Protein AF-A0A2P5XXU8-F1 (afdb_monomer_lite)

InterPro domains:
  IPR000719 Protein kinase domain [PS50011] (715-999)
  IPR001245 Serine-threonine/tyrosine-protein kinase, catalytic domain [PF07714] (721-993)
  IPR001611 Leucine-rich repeat [PS51450] (560-581)
  IPR002347 Short-chain dehydrogenase/reductase SDR [PF00106] (4-189)
  IPR003591 Leucine-rich repeat, typical subtype [SM00369] (418-442)
  IPR003591 Leucine-rich repeat, typical subtype [SM00369] (466-490)
  IPR003591 Leucine-rich repeat, typical subtype [SM00369] (513-536)
  IPR003591 Leucine-rich repeat, typical subtype [SM00369] (558-581)
  IPR003591 Leucine-rich repeat, typical subtype [SM00369] (582-606)
  IPR011009 Protein kinase-like domain superfamily [SSF56112] (698-996)
  IPR020904 Short-chain dehydrogenase/reductase, conserved site [PS00061] (133-161)
  IPR032675 Leucine-rich repeat domain superfamily [G3DSA:3.80.10.10] (305-476)
  IPR032675 Leucine-rich repeat domain superfamily [G3DSA:3.80.10.10] (477-534)
  IPR032675 Leucine-rich repeat domain superfamily [G3DSA:3.80.10.10] (535-682)
  IPR036291 NAD(P)-binding domain superfamily [SSF51735] (4-229)
  IPR045022 3-ketodihydrosphingosine reductase KDSR-like [cd08939] (11-231)
  IPR055414 Disease resistance R13L4/SHOC-2-like, LRR domain [PF23598] (388-596)

pLDDT: mean 75.26, std 21.28, range [20.02, 97.62]

Sequence (1016 aa):
MSSGGSSGIGLALAQQAASQGARVSLLARSLNKLQEAKESIRRSSGLDVAIFSADVRDHDAVQKAVNDAGPIDVLVVNQGVFVPQELEKQGLDEIKFMIDVNLMGSFNVIKAALPLMKERKDRLPASISLISSQAGQVGIYGYTAYSASKFGLRGLAEALQQEVIADNIHVSVVYPPDTDTPGFEKENEVRPELTKLLAGSSGSMKADEVAKKALDGIKSGSFTVPCNFEGHMLAIATAGLSPQRSFLMAFIEVAFVGVLRLFSAPVKFIFWRLKFEIKPSGKALLMNLPFARSCFFQTTKGLQAYQAQLFLQIRKHLEYPSQLQILDNYNGSLCDLAATAHIMISCQDNFVTELKIRGDKLANVSGFNGYAIHNKTLSETFSINSLVTTLARLTSLRVLSLVSLGIWGPLPDKIHRLYSLELLDLSSNFMFGCIPPQISRIVKLQTLTLDGNYFNDTILDTLDSLSNLSVLSLRGNHLKGQFPSSICRISSLTDIALCHNKLSGELPDFSSLTRLRVLDVRENQFDSQLPIMPRGLVTALLGKNLFSGEIPAQVGILTHLQHLDLSFNHLSGTPPFALFDLPNISYLNLASNMLSGSLPEQITCGSKLGFVDISSNKLVGKLPFCLDNTSDKRAVKCGGNCLSIEDASKGKLSKLIYSKRQFRRIQQPGFHLTFLQMLVSNKGFISEVMKLGTQGSPVSRLFSSEELEEAPNNFDSSMFMGESPAGKLYKGRLENGTYVAVRSLNLLKRYSIQNLKVRLDFFSKLHHPHLVSLLGHCIDGGVQDDPFANKVFLVYEYVPNGNYRMHLSESCPEKILKWSDRLAILIDVAKAVHFLHTGVIPGVYNNRLKTNNILLDEHRIAKLCDYGMSIILEDNEKLEAKGGGLKSSQRQTLEDDVYNFGFILLESLVGPIVSGKGETFLLNEMNWRKLLLLNILYYISHASFGSQDGRKRIVDPAVLMTSSQESLSIIVSITRKCTCPEPSSRPSFEDVLWNLQYAAQVQATADADQKSDSTS

Structure (mmCIF, N/CA/C/O backbone):
data_AF-A0A2P5XXU8-F1
#
_entry.id   AF-A0A2P5XXU8-F1
#
loop_
_atom_site.group_PDB
_atom_site.id
_atom_site.type_symbol
_atom_site.label_atom_id
_atom_site.label_alt_id
_atom_site.label_comp_id
_atom_site.label_asym_id
_atom_site.label_entity_id
_atom_site.label_seq_id
_atom_site.pdbx_PDB_ins_code
_atom_site.Cartn_x
_atom_site.Cartn_y
_atom_site.Cartn_z
_atom_site.occupancy
_atom_site.B_iso_or_equiv
_atom_site.auth_seq_id
_atom_site.auth_comp_id
_atom_site.auth_asym_id
_atom_site.auth_atom_id
_atom_site.pdbx_PDB_model_num
ATOM 1 N N . MET A 1 1 ? -18.166 -2.129 55.514 1.00 42.53 1 MET A N 1
ATOM 2 C CA . MET A 1 1 ? -18.215 -0.666 55.726 1.00 42.53 1 MET A CA 1
ATOM 3 C C . MET A 1 1 ? -18.141 -0.037 54.355 1.00 42.53 1 MET A C 1
ATOM 5 O O . MET A 1 1 ? -17.176 -0.320 53.661 1.00 42.53 1 MET A O 1
ATOM 9 N N . SER A 1 2 ? -19.143 0.749 53.973 1.00 48.91 2 SER A N 1
ATOM 10 C CA . SER A 1 2 ? -18.922 1.771 52.954 1.00 48.91 2 SER A CA 1
ATOM 11 C C . SER A 1 2 ? -18.397 3.027 53.666 1.00 48.91 2 SER A C 1
ATOM 13 O O . SER A 1 2 ? -18.920 3.356 54.738 1.00 48.91 2 SER A O 1
ATOM 15 N N . SER A 1 3 ? -17.339 3.662 53.158 1.00 51.28 3 SER A N 1
ATOM 16 C CA . SER A 1 3 ? -16.940 5.021 53.553 1.00 51.28 3 SER A CA 1
ATOM 17 C C . SER A 1 3 ? -17.299 6.001 52.431 1.00 51.28 3 SER A C 1
ATOM 19 O O . SER A 1 3 ? -17.160 5.671 51.254 1.00 51.28 3 SER A O 1
ATOM 21 N N . GLY A 1 4 ? -17.793 7.187 52.803 1.00 55.50 4 GLY A N 1
ATOM 22 C CA . GLY A 1 4 ? -18.310 8.205 51.876 1.00 55.50 4 GLY A CA 1
ATOM 23 C C . GLY A 1 4 ? -19.835 8.183 51.718 1.00 55.50 4 GLY A C 1
ATOM 24 O O . GLY A 1 4 ? -20.551 7.534 52.489 1.00 55.50 4 GLY A O 1
ATOM 25 N N . GLY A 1 5 ? -20.338 8.880 50.700 1.00 52.78 5 GLY A N 1
ATOM 26 C CA . GLY A 1 5 ? -21.762 9.138 50.467 1.00 52.78 5 GLY A CA 1
ATOM 27 C C . GLY A 1 5 ? -22.637 7.940 50.086 1.00 52.78 5 GLY A C 1
ATOM 28 O O . GLY A 1 5 ? -23.775 8.141 49.705 1.00 52.78 5 GLY A O 1
ATOM 29 N N . SER A 1 6 ? -22.152 6.697 50.181 1.00 58.69 6 SER A N 1
ATOM 30 C CA . SER A 1 6 ? -22.960 5.466 50.017 1.00 58.69 6 SER A CA 1
ATOM 31 C C . SER A 1 6 ? -23.169 4.708 51.338 1.00 58.69 6 SER A C 1
ATOM 33 O O . SER A 1 6 ? -23.725 3.602 51.370 1.00 58.69 6 SER A O 1
ATOM 35 N N . SER A 1 7 ? -22.717 5.293 52.452 1.00 65.56 7 SER A N 1
ATOM 36 C CA . SER A 1 7 ? -22.883 4.727 53.789 1.00 65.56 7 SER A CA 1
ATOM 37 C C . SER A 1 7 ? -24.370 4.583 54.147 1.00 65.56 7 SER A C 1
ATOM 39 O O . SER A 1 7 ? -25.110 5.549 54.153 1.00 65.56 7 SER A O 1
ATOM 41 N N . GLY A 1 8 ? -24.840 3.364 54.423 1.00 75.81 8 GLY A N 1
ATOM 42 C CA . GLY A 1 8 ? -26.242 3.116 54.806 1.00 75.81 8 GLY A CA 1
ATOM 43 C C . GLY A 1 8 ? -27.133 2.504 53.720 1.00 75.81 8 GLY A C 1
ATOM 44 O O . GLY A 1 8 ? -28.117 1.863 54.075 1.00 75.81 8 GLY A O 1
ATOM 45 N N . ILE A 1 9 ? -26.748 2.541 52.434 1.00 83.12 9 ILE A N 1
ATOM 46 C CA . ILE A 1 9 ? -27.507 1.870 51.351 1.00 83.12 9 ILE A CA 1
ATOM 47 C C . ILE A 1 9 ? -27.669 0.368 51.635 1.00 83.12 9 ILE A C 1
ATOM 49 O O . ILE A 1 9 ? -28.732 -0.203 51.419 1.00 83.12 9 ILE A O 1
ATOM 53 N N . GLY A 1 10 ? -26.625 -0.280 52.164 1.00 86.50 10 GLY A N 1
ATOM 54 C CA . GLY A 1 10 ? -26.660 -1.713 52.480 1.00 86.50 10 GLY A CA 1
ATOM 55 C C . GLY A 1 10 ? -27.617 -2.051 53.621 1.00 86.50 10 GLY A C 1
ATOM 56 O O . GLY A 1 10 ? -28.281 -3.080 53.568 1.00 86.50 10 GLY A O 1
ATOM 57 N N . LEU A 1 11 ? -27.722 -1.169 54.621 1.00 87.12 11 LEU A N 1
ATOM 58 C CA . LEU A 1 11 ? -28.668 -1.330 55.723 1.00 87.12 11 LEU A CA 1
ATOM 59 C C . LEU A 1 11 ? -30.107 -1.127 55.234 1.00 87.12 11 LEU A C 1
ATOM 61 O O . LEU A 1 11 ? -30.960 -1.957 55.528 1.00 87.12 11 LEU A O 1
ATOM 65 N N . ALA A 1 12 ? -30.353 -0.085 54.436 1.00 89.25 12 ALA A N 1
ATOM 66 C CA . ALA A 1 12 ? -31.666 0.188 53.853 1.00 89.25 12 ALA A CA 1
ATOM 67 C C . ALA A 1 12 ? -32.136 -0.954 52.929 1.00 89.25 12 ALA A C 1
ATOM 69 O O . ALA A 1 12 ? -33.281 -1.399 53.016 1.00 89.25 12 ALA A O 1
ATOM 70 N N . LEU A 1 13 ? -31.237 -1.503 52.100 1.00 89.94 13 LEU A N 1
ATOM 71 C CA . LEU A 1 13 ? -31.510 -2.688 51.277 1.00 89.94 13 LEU A CA 1
ATOM 72 C C . LEU A 1 13 ? -31.877 -3.906 52.128 1.00 89.94 13 LEU A C 1
ATOM 74 O O . LEU A 1 13 ? -32.851 -4.592 51.829 1.00 89.94 13 LEU A O 1
ATOM 78 N N . ALA A 1 14 ? -31.126 -4.154 53.201 1.00 90.81 14 ALA A N 1
ATOM 79 C CA . ALA A 1 14 ? -31.391 -5.260 54.112 1.00 90.81 14 ALA A CA 1
ATOM 80 C C . ALA A 1 14 ? -32.735 -5.112 54.840 1.00 90.81 14 ALA A C 1
ATOM 82 O O . ALA A 1 14 ? -33.484 -6.080 54.930 1.00 90.81 14 ALA A O 1
ATOM 83 N N . GLN A 1 15 ? -33.075 -3.906 55.306 1.00 90.75 15 GLN A N 1
ATOM 84 C CA . GLN A 1 15 ? -34.366 -3.619 55.938 1.00 90.75 15 GLN A CA 1
ATOM 85 C C . GLN A 1 15 ? -35.535 -3.834 54.970 1.00 90.75 15 GLN A C 1
ATOM 87 O O . GLN A 1 15 ? -36.535 -4.434 55.355 1.00 90.75 15 GLN A O 1
ATOM 92 N N . GLN A 1 16 ? -35.407 -3.389 53.715 1.00 90.25 16 GLN A N 1
ATOM 93 C CA . GLN A 1 16 ? -36.447 -3.577 52.698 1.00 90.25 16 GLN A CA 1
ATOM 94 C C . GLN A 1 16 ? -36.578 -5.028 52.228 1.00 90.25 16 GLN A C 1
ATOM 96 O O . GLN A 1 16 ? -37.685 -5.482 51.953 1.00 90.25 16 GLN A O 1
ATOM 101 N N . ALA A 1 17 ? -35.472 -5.767 52.132 1.00 90.88 17 ALA A N 1
ATOM 102 C CA . ALA A 1 17 ? -35.515 -7.190 51.814 1.00 90.88 17 ALA A CA 1
ATOM 103 C C . ALA A 1 17 ? -36.160 -7.989 52.960 1.00 90.88 17 ALA A C 1
ATOM 105 O O . ALA A 1 17 ? -37.049 -8.806 52.718 1.00 90.88 17 ALA A O 1
ATOM 106 N N . ALA A 1 18 ? -35.779 -7.702 54.211 1.00 90.25 18 ALA A N 1
ATOM 107 C CA . ALA A 1 18 ? -36.355 -8.339 55.392 1.00 90.25 18 ALA A CA 1
ATOM 108 C C . ALA A 1 18 ? -37.849 -8.010 55.555 1.00 90.25 18 ALA A C 1
ATOM 110 O O . ALA A 1 18 ? -38.646 -8.909 55.793 1.00 90.25 18 ALA A O 1
ATOM 111 N N . SER A 1 19 ? -38.276 -6.759 55.348 1.00 87.69 19 SER A N 1
ATOM 112 C CA . SER A 1 19 ? -39.704 -6.399 55.429 1.00 87.69 19 SER A CA 1
ATOM 113 C C . SER A 1 19 ? -40.573 -7.080 54.364 1.00 87.69 19 SER A C 1
ATOM 115 O O . SER A 1 19 ? -41.785 -7.183 54.534 1.00 87.69 19 SER A O 1
ATOM 117 N N . GLN A 1 20 ? -39.962 -7.588 53.290 1.00 88.19 20 GLN A N 1
ATOM 118 C CA . GLN A 1 20 ? -40.615 -8.394 52.256 1.00 88.19 20 GLN A CA 1
ATOM 119 C C . GLN A 1 20 ? -40.507 -9.908 52.510 1.00 88.19 20 GLN A C 1
ATOM 121 O O . GLN A 1 20 ? -40.881 -10.698 51.647 1.00 88.19 20 GLN A O 1
ATOM 126 N N . GLY A 1 21 ? -40.005 -10.318 53.679 1.00 88.06 21 GLY A N 1
ATOM 127 C CA . GLY A 1 21 ? -39.912 -11.716 54.101 1.00 88.06 21 GLY A CA 1
ATOM 128 C C . GLY A 1 21 ? -38.653 -12.457 53.644 1.00 88.06 21 GLY A C 1
ATOM 129 O O . GLY A 1 21 ? -38.593 -13.676 53.791 1.00 88.06 21 GLY A O 1
ATOM 130 N N . ALA A 1 22 ? -37.645 -11.771 53.093 1.00 89.25 22 ALA A N 1
ATOM 131 C CA . ALA A 1 22 ? -36.407 -12.426 52.672 1.00 89.25 22 ALA A CA 1
ATOM 132 C C . ALA A 1 22 ? -35.532 -12.830 53.872 1.00 89.25 22 ALA A C 1
ATOM 134 O O . ALA A 1 22 ? -35.392 -12.083 54.844 1.00 89.25 22 ALA A O 1
ATOM 135 N N . ARG A 1 23 ? -34.864 -13.987 53.774 1.00 91.62 23 ARG A N 1
ATOM 136 C CA . ARG A 1 23 ? -33.827 -14.405 54.728 1.00 91.62 23 ARG A CA 1
ATOM 137 C C . ARG A 1 23 ? -32.536 -13.637 54.446 1.00 91.62 23 ARG A C 1
ATOM 139 O O . ARG A 1 23 ? -31.824 -13.951 53.496 1.00 91.62 23 ARG A O 1
ATOM 146 N N . VAL A 1 24 ? -32.230 -12.639 55.271 1.00 93.31 24 VAL A N 1
ATOM 147 C CA . VAL A 1 24 ? -31.077 -11.752 55.057 1.00 93.31 24 VAL A CA 1
ATOM 148 C C . VAL A 1 24 ? -29.872 -12.181 55.897 1.00 93.31 24 VAL A C 1
ATOM 150 O O . VAL A 1 24 ? -29.978 -12.391 57.107 1.00 93.31 24 VAL A O 1
ATOM 153 N N . SER A 1 25 ? -28.711 -12.242 55.244 1.00 94.62 25 SER A N 1
ATOM 154 C CA . SER A 1 25 ? -27.397 -12.394 55.874 1.00 94.62 25 SER A CA 1
ATOM 155 C C . SER A 1 25 ? -26.543 -11.163 55.585 1.00 94.62 25 SER A C 1
ATOM 157 O O . SER A 1 25 ? -26.458 -10.722 54.440 1.00 94.62 25 SER A O 1
ATOM 159 N N . LEU A 1 26 ? -25.912 -10.596 56.612 1.00 93.44 26 LEU A N 1
ATOM 160 C CA . LEU A 1 26 ? -25.067 -9.408 56.498 1.00 93.44 26 LEU A CA 1
ATOM 161 C C . LEU A 1 26 ? -23.597 -9.765 56.683 1.00 93.44 26 LEU A C 1
ATOM 163 O O . LEU A 1 26 ? -23.236 -10.414 57.660 1.00 93.44 26 LEU A O 1
ATOM 167 N N . LEU A 1 27 ? -22.739 -9.258 55.797 1.00 92.06 27 LEU A N 1
ATOM 168 C CA . LEU A 1 27 ? -21.290 -9.412 55.890 1.00 92.06 27 LEU A CA 1
ATOM 169 C C . LEU A 1 27 ? -20.611 -8.043 55.977 1.00 92.06 27 LEU A C 1
ATOM 171 O O . LEU A 1 27 ? -20.790 -7.186 55.109 1.00 92.06 27 LEU A O 1
ATOM 175 N N . ALA A 1 28 ? -19.818 -7.820 57.024 1.00 90.44 28 ALA A N 1
ATOM 176 C CA . ALA A 1 28 ? -18.984 -6.626 57.151 1.00 90.44 28 ALA A CA 1
ATOM 177 C C . ALA A 1 28 ? -17.836 -6.830 58.146 1.00 90.44 28 ALA A C 1
ATOM 179 O O . ALA A 1 28 ? -17.964 -7.555 59.116 1.00 90.44 28 ALA A O 1
ATOM 180 N N . ARG A 1 29 ? -16.741 -6.083 57.981 1.00 88.56 29 ARG A N 1
ATOM 181 C CA . ARG A 1 29 ? -15.560 -6.164 58.862 1.00 88.56 29 ARG A CA 1
ATOM 182 C C . ARG A 1 29 ? -15.813 -5.854 60.349 1.00 88.56 29 ARG A C 1
ATOM 184 O O . ARG A 1 29 ? -15.043 -6.286 61.192 1.00 88.56 29 ARG A O 1
ATOM 191 N N . SER A 1 30 ? -16.812 -5.031 60.683 1.00 88.62 30 SER A N 1
ATOM 192 C CA . SER A 1 30 ? -17.037 -4.568 62.063 1.00 88.62 30 SER A CA 1
ATOM 193 C C . SER A 1 30 ? -18.238 -5.264 62.680 1.00 88.62 30 SER A C 1
ATOM 195 O O . SER A 1 30 ? -19.374 -5.003 62.284 1.00 88.62 30 SER A O 1
ATOM 197 N N . LEU A 1 31 ? -17.966 -6.095 63.685 1.00 89.88 31 LEU A N 1
ATOM 198 C CA . LEU A 1 31 ? -18.988 -6.828 64.423 1.00 89.88 31 LEU A CA 1
ATOM 199 C C . LEU A 1 31 ? -19.976 -5.894 65.141 1.00 89.88 31 LEU A C 1
ATOM 201 O O . LEU A 1 31 ? -21.177 -6.116 65.054 1.00 89.88 31 LEU A O 1
ATOM 205 N N . ASN A 1 32 ? -19.500 -4.805 65.756 1.00 88.75 32 ASN A N 1
ATOM 206 C CA . ASN A 1 32 ? -20.365 -3.842 66.455 1.00 88.75 32 ASN A CA 1
ATOM 207 C C . ASN A 1 32 ? -21.398 -3.216 65.505 1.00 88.75 32 ASN A C 1
ATOM 209 O O . ASN A 1 32 ? -22.593 -3.230 65.782 1.00 88.75 32 ASN A O 1
ATOM 213 N N . LYS A 1 33 ? -20.963 -2.759 64.320 1.00 86.12 33 LYS A N 1
ATOM 214 C CA . LYS A 1 33 ? -21.884 -2.200 63.314 1.00 86.12 33 LYS A CA 1
ATOM 215 C C . LYS A 1 33 ? -22.858 -3.241 62.760 1.00 86.12 33 LYS A C 1
ATOM 217 O O . LYS A 1 33 ? -23.970 -2.891 62.377 1.00 86.12 33 LYS A O 1
ATOM 222 N N . LEU A 1 34 ? -22.447 -4.509 62.684 1.00 89.44 34 LEU A N 1
ATOM 223 C CA . LEU A 1 34 ? -23.339 -5.603 62.298 1.00 89.44 34 LEU A CA 1
ATOM 224 C C . LEU A 1 34 ? -24.403 -5.873 63.365 1.00 89.44 34 LEU A C 1
ATOM 226 O O . LEU A 1 34 ? -25.553 -6.111 63.008 1.00 89.44 34 LEU A O 1
ATOM 230 N N . GLN A 1 35 ? -24.048 -5.805 64.649 1.00 91.56 35 GLN A N 1
ATOM 231 C CA . GLN A 1 35 ? -25.001 -5.939 65.754 1.00 91.56 35 GLN A CA 1
ATOM 232 C C . GLN A 1 35 ? -26.015 -4.787 65.756 1.00 91.56 35 GLN A C 1
ATOM 234 O O . GLN A 1 35 ? -27.218 -5.040 65.784 1.00 91.56 35 GLN A O 1
ATOM 239 N N . GLU A 1 36 ? -25.557 -3.542 65.597 1.00 89.69 36 GLU A N 1
ATOM 240 C CA . GLU A 1 36 ? -26.435 -2.370 65.455 1.00 89.69 36 GLU A CA 1
ATOM 241 C C . GLU A 1 36 ? -27.395 -2.511 64.259 1.00 89.69 36 GLU A C 1
ATOM 243 O O . GLU A 1 36 ? -28.598 -2.257 64.373 1.00 89.69 36 GLU A O 1
ATOM 248 N N . ALA A 1 37 ? -26.880 -2.958 63.106 1.00 89.06 37 ALA A N 1
ATOM 249 C CA . ALA A 1 37 ? -27.681 -3.218 61.912 1.00 89.06 37 ALA A CA 1
ATOM 250 C C . ALA A 1 37 ? -28.723 -4.320 62.149 1.00 89.06 37 ALA A C 1
ATOM 252 O O . ALA A 1 37 ? -29.886 -4.157 61.775 1.00 89.06 37 ALA A O 1
ATOM 253 N N . LYS A 1 38 ? -28.323 -5.415 62.806 1.00 91.38 38 LYS A N 1
ATOM 254 C CA . LYS A 1 38 ? -29.197 -6.537 63.162 1.00 91.38 38 LYS A CA 1
ATOM 255 C C . LYS A 1 38 ? -30.353 -6.085 64.051 1.00 91.38 38 LYS A C 1
ATOM 257 O O . LYS A 1 38 ? -31.505 -6.388 63.752 1.00 91.38 38 LYS A O 1
ATOM 262 N N . GLU A 1 39 ? -30.074 -5.316 65.100 1.00 91.69 39 GLU A N 1
ATOM 263 C CA . GLU A 1 39 ? -31.118 -4.772 65.973 1.00 91.69 39 GLU A CA 1
ATOM 264 C C . GLU A 1 39 ? -32.041 -3.792 65.246 1.00 91.69 39 GLU A C 1
ATOM 266 O O . GLU A 1 39 ? -33.252 -3.811 65.459 1.00 91.69 39 GLU A O 1
ATOM 271 N N . SER A 1 40 ? -31.483 -2.949 64.373 1.00 88.88 40 SER A N 1
ATOM 272 C CA . SER A 1 40 ? -32.256 -2.000 63.570 1.00 88.88 40 SER A CA 1
ATOM 273 C C . SER A 1 40 ? -33.228 -2.709 62.618 1.00 88.88 40 SER A C 1
ATOM 275 O O . SER A 1 40 ? -34.396 -2.328 62.539 1.00 88.88 40 SER A O 1
ATOM 277 N N . ILE A 1 41 ? -32.787 -3.779 61.943 1.00 89.56 41 ILE A N 1
ATOM 278 C CA . ILE A 1 41 ? -33.641 -4.597 61.063 1.00 89.56 41 ILE A CA 1
ATOM 279 C C . ILE A 1 41 ? -34.686 -5.367 61.871 1.00 89.56 41 ILE A C 1
ATOM 281 O O . ILE A 1 41 ? -35.850 -5.423 61.470 1.00 89.56 41 ILE A O 1
ATOM 285 N N . ARG A 1 42 ? -34.310 -5.911 63.034 1.00 90.31 42 ARG A N 1
ATOM 286 C CA . ARG A 1 42 ? -35.249 -6.604 63.924 1.00 90.31 42 ARG A CA 1
ATOM 287 C C . ARG A 1 42 ? -36.349 -5.664 64.418 1.00 90.31 42 ARG A C 1
ATOM 289 O O . ARG A 1 42 ? -37.507 -6.065 64.464 1.00 90.31 42 ARG A O 1
ATOM 296 N N . ARG A 1 43 ? -36.010 -4.408 64.733 1.00 87.94 43 ARG A N 1
ATOM 297 C CA . ARG A 1 43 ? -36.978 -3.372 65.129 1.00 87.94 43 ARG A CA 1
ATOM 298 C C . ARG A 1 43 ? -37.923 -2.966 63.995 1.00 87.94 43 ARG A C 1
ATOM 300 O O . ARG A 1 43 ? -39.081 -2.685 64.278 1.00 87.94 43 ARG A O 1
ATOM 307 N N . SER A 1 44 ? -37.460 -2.927 62.744 1.00 83.88 44 SER A N 1
ATOM 308 C CA . SER A 1 44 ? -38.284 -2.476 61.611 1.00 83.88 44 SER A CA 1
ATOM 309 C C . SER A 1 44 ? -39.101 -3.583 60.936 1.00 83.88 44 SER A C 1
ATOM 311 O O . SER A 1 44 ? -40.201 -3.314 60.465 1.00 83.88 44 SER A O 1
ATOM 313 N N . SER A 1 45 ? -38.581 -4.811 60.873 1.00 84.81 45 SER A N 1
ATOM 314 C CA . SER A 1 45 ? -39.198 -5.934 60.143 1.00 84.81 45 SER A CA 1
ATOM 315 C C . SER A 1 45 ? -39.736 -7.049 61.042 1.00 84.81 45 SER A C 1
ATOM 317 O O . SER A 1 45 ? -40.503 -7.886 60.577 1.00 84.81 45 SER A O 1
ATOM 319 N N . GLY A 1 46 ? -39.324 -7.099 62.314 1.00 82.25 46 GLY A N 1
ATOM 320 C CA . GLY A 1 46 ? -39.634 -8.202 63.228 1.00 82.25 46 GLY A CA 1
ATOM 321 C C . GLY A 1 46 ? -38.848 -9.496 62.966 1.00 82.25 46 GLY A C 1
ATOM 322 O O . GLY A 1 46 ? -38.971 -10.437 63.747 1.00 82.25 46 GLY A O 1
ATOM 323 N N . LEU A 1 47 ? -38.024 -9.552 61.911 1.00 83.69 47 LEU A N 1
ATOM 324 C CA . LEU A 1 47 ? -37.238 -10.728 61.534 1.00 83.69 47 LEU A CA 1
ATOM 325 C C . LEU A 1 47 ? -35.801 -10.643 62.054 1.00 83.69 47 LEU A C 1
ATOM 327 O O . LEU A 1 47 ? -35.186 -9.574 62.070 1.00 83.69 47 LEU A O 1
ATOM 331 N N . ASP A 1 48 ? -35.261 -11.790 62.466 1.00 86.00 48 ASP A N 1
ATOM 332 C CA . ASP A 1 48 ? -33.853 -11.907 62.839 1.00 86.00 48 ASP A CA 1
ATOM 333 C C . ASP A 1 48 ? -32.986 -12.142 61.596 1.00 86.00 48 ASP A C 1
ATOM 335 O O . ASP A 1 48 ? -33.358 -12.899 60.699 1.00 86.00 48 ASP A O 1
ATOM 339 N N . VAL A 1 49 ? -31.819 -11.496 61.549 1.00 90.75 49 VAL A N 1
ATOM 340 C CA . VAL A 1 49 ? -30.861 -11.616 60.439 1.00 90.75 49 VAL A CA 1
ATOM 341 C C . VAL A 1 49 ? -29.548 -12.236 60.909 1.00 90.75 49 VAL A C 1
ATOM 343 O O . VAL A 1 49 ? -29.111 -12.029 62.051 1.00 90.75 49 VAL A O 1
ATOM 346 N N . ALA A 1 50 ? -28.901 -12.995 60.025 1.00 93.12 50 ALA A N 1
ATOM 347 C CA . ALA A 1 50 ? -27.577 -13.553 60.281 1.00 93.12 50 ALA A CA 1
ATOM 348 C C . ALA A 1 50 ? -26.493 -12.495 60.023 1.00 93.12 50 ALA A C 1
ATOM 350 O O . ALA A 1 50 ? -26.634 -11.653 59.135 1.00 93.12 50 ALA A O 1
ATOM 351 N N . ILE A 1 51 ? -25.412 -12.526 60.804 1.00 94.44 51 ILE A N 1
ATOM 352 C CA . ILE A 1 51 ? -24.300 -11.576 60.687 1.00 94.44 51 ILE A CA 1
ATOM 353 C C . ILE A 1 51 ? -22.964 -12.314 60.641 1.00 94.44 51 ILE A C 1
ATOM 355 O O . ILE A 1 51 ? -22.725 -13.219 61.436 1.00 94.44 51 ILE A O 1
ATOM 359 N N . PHE A 1 52 ? -22.080 -11.891 59.739 1.00 94.88 52 PHE A N 1
ATOM 360 C CA . PHE A 1 52 ? -20.772 -12.497 59.515 1.00 94.88 52 PHE A CA 1
ATOM 361 C C . PHE A 1 52 ? -19.687 -11.420 59.457 1.00 94.88 52 PHE A C 1
ATOM 363 O O . PHE A 1 52 ? -19.747 -10.486 58.653 1.00 94.88 52 PHE A O 1
ATOM 370 N N . SER A 1 53 ? -18.680 -11.546 60.322 1.00 94.31 53 SER A N 1
ATOM 371 C CA . SER A 1 53 ? -17.561 -10.605 60.372 1.00 94.31 53 SER A CA 1
ATOM 372 C C . SER A 1 53 ? -16.406 -11.093 59.505 1.00 94.31 53 SER A C 1
ATOM 374 O O . SER A 1 53 ? -15.723 -12.041 59.880 1.00 94.31 53 SER A O 1
ATOM 376 N N . ALA A 1 54 ? -16.168 -10.431 58.373 1.00 93.88 54 ALA A N 1
ATOM 377 C CA . ALA A 1 54 ? -15.053 -10.727 57.471 1.00 93.88 54 ALA A CA 1
ATOM 378 C C . ALA A 1 54 ? -14.545 -9.454 56.771 1.00 93.88 54 ALA A C 1
ATOM 380 O O . ALA A 1 54 ? -15.317 -8.524 56.501 1.00 93.88 54 ALA A O 1
ATOM 381 N N . ASP A 1 55 ? -13.242 -9.400 56.484 1.00 92.38 55 ASP A N 1
ATOM 382 C CA . ASP A 1 55 ? -12.653 -8.381 55.611 1.00 92.38 55 ASP A CA 1
ATOM 383 C C . ASP A 1 55 ? -12.705 -8.881 54.168 1.00 92.38 55 ASP A C 1
ATOM 385 O O . ASP A 1 55 ? -12.167 -9.934 53.854 1.00 92.38 55 ASP A O 1
ATOM 389 N N . VAL A 1 56 ? -13.342 -8.121 53.278 1.00 93.19 56 VAL A N 1
ATOM 390 C CA . VAL A 1 56 ? -13.541 -8.532 51.879 1.00 93.19 56 VAL A CA 1
ATOM 391 C C . VAL A 1 56 ? -12.236 -8.677 51.090 1.00 93.19 56 VAL A C 1
ATOM 393 O O . VAL A 1 56 ? -12.228 -9.306 50.036 1.00 93.19 56 VAL A O 1
ATOM 396 N N . ARG A 1 57 ? -11.128 -8.112 51.584 1.00 93.56 57 ARG A N 1
ATOM 397 C CA . ARG A 1 57 ? -9.795 -8.278 50.985 1.00 93.56 57 ARG A CA 1
ATOM 398 C C . ARG A 1 57 ? -9.199 -9.666 51.243 1.00 93.56 57 ARG A C 1
ATOM 400 O O . ARG A 1 57 ? -8.319 -10.080 50.498 1.00 93.56 57 ARG A O 1
ATOM 407 N N . ASP A 1 58 ? -9.687 -10.370 52.262 1.00 95.12 58 ASP A N 1
ATOM 408 C CA . ASP A 1 58 ? -9.281 -11.728 52.614 1.00 95.12 58 ASP A CA 1
ATOM 409 C C . ASP A 1 58 ? -10.294 -12.729 52.043 1.00 95.12 58 ASP A C 1
ATOM 411 O O . ASP A 1 58 ? -11.422 -12.860 52.523 1.00 95.12 58 ASP A O 1
ATOM 415 N N . HIS A 1 59 ? -9.888 -13.421 50.981 1.00 95.06 59 HIS A N 1
ATOM 416 C CA . HIS A 1 59 ? -10.735 -14.390 50.297 1.00 95.06 59 HIS A CA 1
ATOM 417 C C . HIS A 1 59 ? -11.154 -15.550 51.209 1.00 95.06 59 HIS A C 1
ATOM 419 O O . HIS A 1 59 ? -12.300 -15.985 51.135 1.00 95.06 59 HIS A O 1
ATOM 425 N N . ASP A 1 60 ? -10.276 -16.034 52.086 1.00 95.56 60 ASP A N 1
ATOM 426 C CA . ASP A 1 60 ? -10.541 -17.234 52.882 1.00 95.56 60 ASP A CA 1
ATOM 427 C C . ASP A 1 60 ? -11.525 -16.932 54.016 1.00 95.56 60 ASP A C 1
ATOM 429 O O . ASP A 1 60 ? -12.454 -17.706 54.273 1.00 95.56 60 ASP A O 1
ATOM 433 N N . ALA A 1 61 ? -11.401 -15.753 54.633 1.00 94.62 61 ALA A N 1
ATOM 434 C CA . ALA A 1 61 ? -12.384 -15.260 55.595 1.00 94.62 61 ALA A CA 1
ATOM 435 C C . ALA A 1 61 ? -13.770 -15.065 54.953 1.00 94.62 61 ALA A C 1
ATOM 437 O O . ALA A 1 61 ? -14.791 -15.415 55.554 1.00 94.62 61 ALA A O 1
ATOM 438 N N . VAL A 1 62 ? -13.816 -14.536 53.724 1.00 96.25 62 VAL A N 1
ATOM 439 C CA . VAL A 1 62 ? -15.061 -14.381 52.955 1.00 96.25 62 VAL A CA 1
ATOM 440 C C . VAL A 1 62 ? -15.649 -15.739 52.577 1.00 96.25 62 VAL A C 1
ATOM 442 O O . VAL A 1 62 ? -16.846 -15.940 52.760 1.00 96.25 62 VAL A O 1
ATOM 445 N N . GLN A 1 63 ? -14.829 -16.682 52.110 1.00 95.31 63 GLN A N 1
ATOM 446 C CA . GLN A 1 63 ? -15.268 -18.028 51.745 1.00 95.31 63 GLN A CA 1
ATOM 447 C C . GLN A 1 63 ? -15.904 -18.745 52.934 1.00 95.31 63 GLN A C 1
ATOM 449 O O . GLN A 1 63 ? -16.972 -19.338 52.792 1.00 95.31 63 GLN A O 1
ATOM 454 N N . LYS A 1 64 ? -15.294 -18.645 54.121 1.00 95.12 64 LYS A N 1
ATOM 455 C CA . LYS A 1 64 ? -15.860 -19.203 55.352 1.00 95.12 64 LYS A CA 1
ATOM 456 C C . LYS A 1 64 ? -17.223 -18.587 55.678 1.00 95.12 64 LYS A C 1
ATOM 458 O O . LYS A 1 64 ? -18.184 -19.317 55.886 1.00 95.12 64 LYS A O 1
ATOM 463 N N . ALA A 1 65 ? -17.322 -17.257 55.657 1.00 95.00 65 ALA A N 1
ATOM 464 C CA . ALA A 1 65 ? -18.575 -16.554 55.930 1.00 95.00 65 ALA A CA 1
ATOM 465 C C . ALA A 1 65 ? -19.691 -16.905 54.928 1.00 95.00 65 ALA A C 1
ATOM 467 O O . ALA A 1 65 ? -20.847 -17.047 55.316 1.00 95.00 65 ALA A O 1
ATOM 468 N N . VAL A 1 66 ? -19.348 -17.055 53.646 1.00 94.69 66 VAL A N 1
ATOM 469 C CA . VAL A 1 66 ? -20.285 -17.450 52.586 1.00 94.69 66 VAL A CA 1
ATOM 470 C C . VAL A 1 66 ? -20.769 -18.889 52.778 1.00 94.69 66 VAL A C 1
ATOM 472 O O . VAL A 1 66 ? -21.966 -19.141 52.665 1.00 94.69 66 VAL A O 1
ATOM 475 N N . ASN A 1 67 ? -19.877 -19.815 53.136 1.00 93.19 67 ASN A N 1
ATOM 476 C CA . ASN A 1 67 ? -20.247 -21.203 53.418 1.00 93.19 67 ASN A CA 1
ATOM 477 C C . ASN A 1 67 ? -21.179 -21.305 54.640 1.00 93.19 67 ASN A C 1
ATOM 479 O O . ASN A 1 67 ? -22.173 -22.031 54.593 1.00 93.19 67 ASN A O 1
ATOM 483 N N . ASP A 1 68 ? -20.901 -20.539 55.700 1.00 93.25 68 ASP A N 1
ATOM 484 C CA . ASP A 1 68 ? -21.709 -20.517 56.927 1.00 93.25 68 ASP A CA 1
ATOM 485 C C . ASP A 1 68 ? -23.090 -19.853 56.718 1.00 93.25 68 ASP A C 1
ATOM 487 O O . ASP A 1 68 ? -24.052 -20.179 57.416 1.00 93.25 68 ASP A O 1
ATOM 491 N N . ALA A 1 69 ? -23.222 -18.942 55.745 1.00 90.62 69 ALA A N 1
ATOM 492 C CA . ALA A 1 69 ? -24.494 -18.299 55.395 1.00 90.62 69 ALA A CA 1
ATOM 493 C C . ALA A 1 69 ? -25.490 -19.249 54.693 1.00 90.62 69 ALA A C 1
ATOM 495 O O . ALA A 1 69 ? -26.706 -19.017 54.724 1.00 90.62 69 ALA A O 1
ATOM 496 N N . GLY A 1 70 ? -24.998 -20.337 54.091 1.00 85.50 70 GLY A N 1
ATOM 497 C CA . GLY A 1 70 ? -25.800 -21.309 53.347 1.00 85.50 70 GLY A CA 1
ATOM 498 C C . GLY A 1 70 ? -26.198 -20.828 51.940 1.00 85.50 70 GLY A C 1
ATOM 499 O O . GLY A 1 70 ? -25.524 -19.970 51.377 1.00 85.50 70 GLY A O 1
ATOM 500 N N . PRO A 1 71 ? -27.276 -21.376 51.339 1.00 87.75 71 PRO A N 1
ATOM 501 C CA . PRO A 1 71 ? -27.670 -21.058 49.962 1.00 87.75 71 PRO A CA 1
ATOM 502 C C . PRO A 1 71 ? -27.978 -19.570 49.744 1.00 87.75 71 PRO A C 1
ATOM 504 O O . PRO A 1 71 ? -28.636 -18.943 50.584 1.00 87.75 71 PRO A O 1
ATOM 507 N N . ILE A 1 72 ? -27.517 -19.036 48.607 1.00 91.75 72 ILE A N 1
ATOM 508 C CA . ILE A 1 72 ? -27.626 -17.621 48.230 1.00 91.75 72 ILE A CA 1
ATOM 509 C C . ILE A 1 72 ? -28.378 -17.503 46.902 1.00 91.75 72 ILE A C 1
ATOM 511 O O . ILE A 1 72 ? -27.842 -17.839 45.851 1.00 91.75 72 ILE A O 1
ATOM 515 N N . ASP A 1 73 ? -29.589 -16.951 46.941 1.00 92.00 73 ASP A N 1
ATOM 516 C CA . ASP A 1 73 ? -30.370 -16.664 45.727 1.00 92.00 73 ASP A CA 1
ATOM 517 C C . ASP A 1 73 ? -30.060 -15.270 45.167 1.00 92.00 73 ASP A C 1
ATOM 519 O O . ASP A 1 73 ? -30.059 -15.040 43.958 1.00 92.00 73 ASP A O 1
ATOM 523 N N . VAL A 1 74 ? -29.770 -14.318 46.060 1.00 94.19 74 VAL A N 1
ATOM 524 C CA . VAL A 1 74 ? -29.458 -12.928 45.718 1.00 94.19 74 VAL A CA 1
ATOM 525 C C . VAL A 1 74 ? -28.207 -12.492 46.471 1.00 94.19 74 VAL A C 1
ATOM 527 O O . VAL A 1 74 ? -28.215 -12.363 47.695 1.00 94.19 74 VAL A O 1
ATOM 530 N N . LEU A 1 75 ? -27.136 -12.218 45.730 1.00 95.88 75 LEU A N 1
ATOM 531 C CA . LEU A 1 75 ? -25.890 -11.673 46.254 1.00 95.88 75 LEU A CA 1
ATOM 532 C C . LEU A 1 75 ? -25.831 -10.167 45.992 1.00 95.88 75 LEU A C 1
ATOM 534 O O . LEU A 1 75 ? -25.826 -9.741 44.840 1.00 95.88 75 LEU A O 1
ATOM 538 N N . VAL A 1 76 ? -25.736 -9.350 47.044 1.00 94.62 76 VAL A N 1
ATOM 539 C CA . VAL A 1 76 ? -25.558 -7.893 46.919 1.00 94.62 76 VAL A CA 1
ATOM 540 C C . VAL A 1 76 ? -24.173 -7.485 47.410 1.00 94.62 76 VAL A C 1
ATOM 542 O O . VAL A 1 76 ? -23.847 -7.603 48.588 1.00 94.62 76 VAL A O 1
ATOM 545 N N . VAL A 1 77 ? -23.370 -6.952 46.497 1.00 93.50 77 VAL A N 1
ATOM 546 C CA . VAL A 1 77 ? -21.981 -6.542 46.702 1.00 93.50 77 VAL A CA 1
ATOM 547 C C . VAL A 1 77 ? -21.935 -5.018 46.842 1.00 93.50 77 VAL A C 1
ATOM 549 O O . VAL A 1 77 ? -22.013 -4.288 45.854 1.00 93.50 77 VAL A O 1
ATOM 552 N N . ASN A 1 78 ? -21.866 -4.531 48.085 1.00 88.19 78 ASN A N 1
ATOM 553 C CA . ASN A 1 78 ? -22.000 -3.106 48.431 1.00 88.19 78 ASN A CA 1
ATOM 554 C C . ASN A 1 78 ? -20.786 -2.519 49.181 1.00 88.19 78 ASN A C 1
ATOM 556 O O . ASN A 1 78 ? -20.901 -1.616 50.013 1.00 88.19 78 ASN A O 1
ATOM 560 N N . GLN A 1 79 ? -19.596 -3.056 48.940 1.00 81.62 79 GLN A N 1
ATOM 561 C CA . GLN A 1 79 ? -18.361 -2.468 49.441 1.00 81.62 79 GLN A CA 1
ATOM 562 C C . GLN A 1 79 ? -17.942 -1.257 48.597 1.00 81.62 79 GLN A C 1
ATOM 564 O O . GLN A 1 79 ? -18.063 -1.217 47.369 1.00 81.62 79 GLN A O 1
ATOM 569 N N . GLY A 1 80 ? -17.452 -0.233 49.287 1.00 81.00 80 GLY A N 1
ATOM 570 C CA . GLY A 1 80 ? -17.074 1.036 48.690 1.00 81.00 80 GLY A CA 1
ATOM 571 C C . GLY A 1 80 ? -16.255 1.851 49.673 1.00 81.00 80 GLY A C 1
ATOM 572 O O . GLY A 1 80 ? -16.760 2.220 50.723 1.00 81.00 80 GLY A O 1
ATOM 573 N N . VAL A 1 81 ? -15.004 2.133 49.354 1.00 84.25 81 VAL A N 1
ATOM 574 C CA . VAL A 1 81 ? -14.191 3.116 50.064 1.00 84.25 81 VAL A CA 1
ATOM 575 C C . VAL A 1 81 ? -13.793 4.215 49.102 1.00 84.25 81 VAL A C 1
ATOM 577 O O . VAL A 1 81 ? -13.598 3.983 47.904 1.00 84.25 81 VAL A O 1
ATOM 580 N N . PHE A 1 82 ? -13.715 5.416 49.648 1.00 78.75 82 PHE A N 1
ATOM 581 C CA . PHE A 1 82 ? -13.445 6.633 48.915 1.00 78.75 82 PHE A CA 1
ATOM 582 C C . PHE A 1 82 ? -12.450 7.502 49.682 1.00 78.75 82 PHE A C 1
ATOM 584 O O . PHE A 1 82 ? -12.569 7.643 50.901 1.00 78.75 82 PHE A O 1
ATOM 591 N N . VAL A 1 83 ? -11.501 8.084 48.948 1.00 77.25 83 VAL A N 1
ATOM 592 C CA . VAL A 1 83 ? -10.561 9.099 49.429 1.00 77.25 83 VAL A CA 1
ATOM 593 C C . VAL A 1 83 ? -10.586 10.266 48.427 1.00 77.25 83 VAL A C 1
ATOM 595 O O . VAL A 1 83 ? -10.162 10.069 47.283 1.00 77.25 83 VAL A O 1
ATOM 598 N N . PRO A 1 84 ? -11.118 11.447 48.802 1.00 68.75 84 PRO A N 1
ATOM 599 C CA . PRO A 1 84 ? -11.200 12.609 47.917 1.00 68.75 84 PRO A CA 1
ATOM 600 C C . PRO A 1 84 ? -9.839 13.280 47.761 1.00 68.75 84 PRO A C 1
ATOM 602 O O . PRO A 1 84 ? -9.398 13.992 48.662 1.00 68.75 84 PRO A O 1
ATOM 605 N N . GLN A 1 85 ? -9.186 13.103 46.612 1.00 74.00 85 GLN A N 1
ATOM 606 C CA . GLN A 1 85 ? -7.934 13.801 46.338 1.00 74.00 85 GLN A CA 1
ATOM 607 C C . GLN A 1 85 ? -7.579 13.825 44.847 1.00 74.00 85 GLN A C 1
ATOM 609 O O . GLN A 1 85 ? -7.931 12.936 44.072 1.00 74.00 85 GLN A O 1
ATOM 614 N N . GLU A 1 86 ? -6.848 14.858 44.431 1.00 78.38 86 GLU A N 1
ATOM 615 C CA . GLU A 1 86 ? -6.184 14.871 43.126 1.00 78.38 86 GLU A CA 1
ATOM 616 C C . GLU A 1 86 ? -5.137 13.757 43.054 1.00 78.38 86 GLU A C 1
ATOM 618 O O . GLU A 1 86 ? -4.398 13.543 44.013 1.00 78.38 86 GLU A O 1
ATOM 623 N N . LEU A 1 87 ? -5.041 13.090 41.897 1.00 82.38 87 LEU A N 1
ATOM 624 C CA . LEU A 1 87 ? -4.160 11.931 41.714 1.00 82.38 87 LEU A CA 1
ATOM 625 C C . LEU A 1 87 ? -2.696 12.231 42.076 1.00 82.38 87 LEU A C 1
ATOM 627 O O . LEU A 1 87 ? -2.030 11.377 42.640 1.00 82.38 87 LEU A O 1
ATOM 631 N N . GLU A 1 88 ? -2.212 13.440 41.782 1.00 83.50 88 GLU A N 1
ATOM 632 C CA . GLU A 1 88 ? -0.843 13.876 42.098 1.00 83.50 88 GLU A CA 1
ATOM 633 C C . GLU A 1 88 ? -0.561 13.929 43.608 1.00 83.50 88 GLU A C 1
ATOM 635 O O . GLU A 1 88 ? 0.560 13.680 44.040 1.00 83.50 88 GLU A O 1
ATOM 640 N N . LYS A 1 89 ? -1.576 14.236 44.421 1.00 83.31 89 LYS A N 1
ATOM 641 C CA . LYS A 1 89 ? -1.445 14.387 45.878 1.00 83.31 89 LYS A CA 1
ATOM 642 C C . LYS A 1 89 ? -1.749 13.092 46.635 1.00 83.31 89 LYS A C 1
ATOM 644 O O . LYS A 1 89 ? -1.564 13.050 47.848 1.00 83.31 89 LYS A O 1
ATOM 649 N N . GLN A 1 90 ? -2.233 12.069 45.933 1.00 85.00 90 GLN A N 1
ATOM 650 C CA . GLN A 1 90 ? -2.722 10.837 46.527 1.00 85.00 90 GLN A CA 1
ATOM 651 C C . GLN A 1 90 ? -1.610 9.798 46.667 1.00 85.00 90 GLN A C 1
ATOM 653 O O . GLN A 1 90 ? -0.910 9.476 45.706 1.00 85.00 90 GLN A O 1
ATOM 658 N N . GLY A 1 91 ? -1.467 9.236 47.868 1.00 87.88 91 GLY A N 1
ATOM 659 C CA . GLY A 1 91 ? -0.493 8.178 48.121 1.00 87.88 91 GLY A CA 1
ATOM 660 C C . GLY A 1 91 ? -0.856 6.883 47.389 1.00 87.88 91 GLY A C 1
ATOM 661 O O . GLY A 1 91 ? -2.025 6.498 47.316 1.00 87.88 91 GLY A O 1
ATOM 662 N N . LEU A 1 92 ? 0.150 6.156 46.891 1.00 90.94 92 LEU A N 1
ATOM 663 C CA . LEU A 1 92 ? -0.068 4.864 46.226 1.00 90.94 92 LEU A CA 1
ATOM 664 C C . LEU A 1 92 ? -0.756 3.837 47.139 1.00 90.94 92 LEU A C 1
ATOM 666 O O . LEU A 1 92 ? -1.558 3.041 46.654 1.00 90.94 92 LEU A O 1
ATOM 670 N N . ASP A 1 93 ? -0.501 3.880 48.449 1.00 90.69 93 ASP A N 1
ATOM 671 C CA . ASP A 1 93 ? -1.140 2.988 49.422 1.00 90.69 93 ASP A CA 1
ATOM 672 C C . ASP A 1 93 ? -2.652 3.226 49.532 1.00 90.69 93 ASP A C 1
ATOM 674 O O . ASP A 1 93 ? -3.424 2.275 49.660 1.00 90.69 93 ASP A O 1
ATOM 678 N N . GLU A 1 94 ? -3.103 4.477 49.412 1.00 88.31 94 GLU A N 1
ATOM 679 C CA . GLU A 1 94 ? -4.528 4.825 49.423 1.00 88.31 94 GLU A CA 1
ATOM 680 C C . GLU A 1 94 ? -5.219 4.377 48.133 1.00 88.31 94 GLU A C 1
ATOM 682 O O . GLU A 1 94 ? -6.326 3.831 48.170 1.00 88.31 94 GLU A O 1
ATOM 687 N N . ILE A 1 95 ? -4.545 4.548 46.991 1.00 91.06 95 ILE A N 1
ATOM 688 C CA . ILE A 1 95 ? -5.016 4.061 45.688 1.00 91.06 95 ILE A CA 1
ATOM 689 C C . ILE A 1 95 ? -5.152 2.538 45.725 1.00 91.06 95 ILE A C 1
ATOM 691 O O . ILE A 1 95 ? -6.203 1.999 45.365 1.00 91.06 95 ILE A O 1
ATOM 695 N N . LYS A 1 96 ? -4.112 1.845 46.202 1.00 91.94 96 LYS A N 1
ATOM 696 C CA . LYS A 1 96 ? -4.102 0.389 46.346 1.00 91.94 96 LYS A CA 1
ATOM 697 C C . LYS A 1 96 ? -5.215 -0.072 47.279 1.00 91.94 96 LYS A C 1
ATOM 699 O O . LYS A 1 96 ? -5.988 -0.946 46.903 1.00 91.94 96 LYS A O 1
ATOM 704 N N . PHE A 1 97 ? -5.373 0.569 48.435 1.00 90.69 97 PHE A N 1
ATOM 705 C CA . PHE A 1 97 ? -6.452 0.264 49.371 1.00 90.69 97 PHE A CA 1
ATOM 706 C C . PHE A 1 97 ? -7.843 0.413 48.732 1.00 90.69 97 PHE A C 1
ATOM 708 O O . PHE A 1 97 ? -8.694 -0.460 48.916 1.00 90.69 97 PHE A O 1
ATOM 715 N N . MET A 1 98 ? -8.082 1.470 47.946 1.00 90.19 98 MET A N 1
ATOM 716 C CA . MET A 1 98 ? -9.358 1.644 47.243 1.00 90.19 98 MET A CA 1
ATOM 717 C C . MET A 1 98 ? -9.614 0.554 46.202 1.00 90.19 98 MET A C 1
ATOM 719 O O . MET A 1 98 ? -10.728 0.036 46.135 1.00 90.19 98 MET A O 1
ATOM 723 N N . ILE A 1 99 ? -8.609 0.186 45.405 1.00 92.06 99 ILE A N 1
ATOM 724 C CA . ILE A 1 99 ? -8.733 -0.879 44.399 1.00 92.06 99 ILE A CA 1
ATOM 725 C C . ILE A 1 99 ? -8.950 -2.240 45.077 1.00 92.06 99 ILE A C 1
ATOM 727 O O . ILE A 1 99 ? -9.858 -2.980 44.686 1.00 92.06 99 ILE A O 1
ATOM 731 N N . ASP A 1 100 ? -8.180 -2.533 46.127 1.00 92.44 100 ASP A N 1
ATOM 732 C CA . ASP A 1 100 ? -8.245 -3.788 46.878 1.00 92.44 100 ASP A CA 1
ATOM 733 C C . ASP A 1 100 ? -9.624 -3.989 47.520 1.00 92.44 100 ASP A C 1
ATOM 735 O O . ASP A 1 100 ? -10.170 -5.089 47.514 1.00 92.44 100 ASP A O 1
ATOM 739 N N . VAL A 1 101 ? -10.239 -2.930 48.050 1.00 91.56 101 VAL A N 1
ATOM 740 C CA . VAL A 1 101 ? -11.580 -3.031 48.643 1.00 91.56 101 VAL A CA 1
ATOM 741 C C . VAL A 1 101 ? -12.675 -3.005 47.575 1.00 91.56 101 VAL A C 1
ATOM 743 O O . VAL A 1 101 ? -13.549 -3.872 47.581 1.00 91.56 101 VAL A O 1
ATOM 746 N N . ASN A 1 102 ? -12.665 -2.022 46.667 1.00 92.31 102 ASN A N 1
ATOM 747 C CA . ASN A 1 102 ? -13.784 -1.789 45.749 1.00 92.31 102 ASN A CA 1
ATOM 748 C C . ASN A 1 102 ? -13.863 -2.858 44.662 1.00 92.31 102 ASN A C 1
ATOM 750 O O . ASN A 1 102 ? -14.955 -3.350 44.384 1.00 92.31 102 ASN A O 1
ATOM 754 N N . LEU A 1 103 ? -12.730 -3.213 44.053 1.00 92.81 103 LEU A N 1
ATOM 755 C CA . LEU A 1 103 ? -12.679 -4.132 42.920 1.00 92.81 103 LEU A CA 1
ATOM 756 C C . LEU A 1 103 ? -12.283 -5.541 43.364 1.00 92.81 103 LEU A C 1
ATOM 758 O O . LEU A 1 103 ? -13.064 -6.470 43.165 1.00 92.81 103 LEU A O 1
ATOM 762 N N . MET A 1 104 ? -11.127 -5.706 44.017 1.00 94.56 104 MET A N 1
ATOM 763 C CA . MET A 1 104 ? -10.661 -7.041 44.428 1.00 94.56 104 MET A CA 1
ATOM 764 C C . MET A 1 104 ? -11.568 -7.665 45.490 1.00 94.56 104 MET A C 1
ATOM 766 O O . MET A 1 104 ? -11.915 -8.837 45.384 1.00 94.56 104 MET A O 1
ATOM 770 N N . GLY A 1 105 ? -12.064 -6.879 46.447 1.00 94.56 105 GLY A N 1
ATOM 771 C CA . GLY A 1 105 ? -13.058 -7.357 47.404 1.00 94.56 105 GLY A CA 1
ATOM 772 C C . GLY A 1 105 ? -14.347 -7.833 46.730 1.00 94.56 105 GLY A C 1
ATOM 773 O O . GLY A 1 105 ? -14.959 -8.800 47.175 1.00 94.56 105 GLY A O 1
ATOM 774 N N . SER A 1 106 ? -14.764 -7.189 45.633 1.00 94.94 106 SER A N 1
ATOM 775 C CA . SER A 1 106 ? -15.924 -7.630 44.838 1.00 94.94 106 SER A CA 1
ATOM 776 C C . SER A 1 106 ? -15.660 -8.963 44.142 1.00 94.94 106 SER A C 1
ATOM 778 O O . SER A 1 106 ? -16.519 -9.842 44.188 1.00 94.94 106 SER A O 1
ATOM 780 N N . PHE A 1 107 ? -14.458 -9.156 43.590 1.00 95.69 107 PHE A N 1
ATOM 781 C CA . PHE A 1 107 ? -14.028 -10.457 43.076 1.00 95.69 107 PHE A CA 1
ATOM 782 C C . PHE A 1 107 ? -14.050 -11.537 44.154 1.00 95.69 107 PHE A C 1
ATOM 784 O O . PHE A 1 107 ? -14.598 -12.604 43.905 1.00 95.69 107 PHE A O 1
ATOM 791 N N . ASN A 1 108 ? -13.509 -11.268 45.344 1.00 96.62 108 ASN A N 1
ATOM 792 C CA . ASN A 1 108 ? -13.448 -12.257 46.422 1.00 96.62 108 ASN A CA 1
ATOM 793 C C . ASN A 1 108 ? -14.842 -12.732 46.849 1.00 96.62 108 ASN A C 1
ATOM 795 O O . ASN A 1 108 ? -15.079 -13.932 46.951 1.00 96.62 108 ASN A O 1
ATOM 799 N N . VAL A 1 109 ? -15.784 -11.801 47.038 1.00 95.69 109 VAL A N 1
ATOM 800 C CA . VAL A 1 109 ? -17.164 -12.129 47.433 1.00 95.69 109 VAL A CA 1
ATOM 801 C C . VAL A 1 109 ? -17.897 -12.904 46.337 1.00 95.69 109 VAL A C 1
ATOM 803 O O . VAL A 1 109 ? -18.545 -13.907 46.632 1.00 95.69 109 VAL A O 1
ATOM 806 N N . ILE A 1 110 ? -17.777 -12.484 45.073 1.00 96.75 110 ILE A N 1
ATOM 807 C CA . ILE A 1 110 ? -18.413 -13.186 43.948 1.00 96.75 110 ILE A CA 1
ATOM 808 C C . ILE A 1 110 ? -17.804 -14.575 43.772 1.00 96.75 110 ILE A C 1
ATOM 810 O O . ILE A 1 110 ? -18.541 -15.546 43.648 1.00 96.75 110 ILE A O 1
ATOM 814 N N . LYS A 1 111 ? -16.474 -14.686 43.797 1.00 96.31 111 LYS A N 1
ATOM 815 C CA . LYS A 1 111 ? -15.760 -15.955 43.630 1.00 96.31 111 LYS A CA 1
ATOM 816 C C . LYS A 1 111 ? -16.133 -16.966 44.713 1.00 96.31 111 LYS A C 1
ATOM 818 O O . LYS A 1 111 ? -16.294 -18.138 44.393 1.00 96.31 111 LYS A O 1
ATOM 823 N N . ALA A 1 112 ? -16.326 -16.507 45.948 1.00 96.00 112 ALA A N 1
ATOM 824 C CA . ALA A 1 112 ? -16.743 -17.366 47.047 1.00 96.00 112 ALA A CA 1
ATOM 825 C C . ALA A 1 112 ? -18.197 -17.851 46.924 1.00 96.00 112 ALA A C 1
ATOM 827 O O . ALA A 1 112 ? -18.489 -19.005 47.235 1.00 96.00 112 ALA A O 1
ATOM 828 N N . ALA A 1 113 ? -19.108 -16.981 46.479 1.00 95.81 113 ALA A N 1
ATOM 829 C CA . ALA A 1 113 ? -20.540 -17.274 46.406 1.00 95.81 113 ALA A CA 1
ATOM 830 C C . ALA A 1 113 ? -20.960 -18.002 45.121 1.00 95.81 113 ALA A C 1
ATOM 832 O O . ALA A 1 113 ? -21.877 -18.821 45.150 1.00 95.81 113 ALA A O 1
ATOM 833 N N . LEU A 1 114 ? -20.301 -17.726 43.993 1.00 95.31 114 LEU A N 1
ATOM 834 C CA . LEU A 1 114 ? -20.723 -18.193 42.672 1.00 95.31 114 LEU A CA 1
ATOM 835 C C . LEU A 1 114 ? -20.857 -19.725 42.558 1.00 95.31 114 LEU A C 1
ATOM 837 O O . LEU A 1 114 ? -21.856 -20.157 41.982 1.00 95.31 114 LEU A O 1
ATOM 841 N N . PRO A 1 115 ? -19.947 -20.558 43.108 1.00 93.25 115 PRO A N 1
ATOM 842 C CA . PRO A 1 115 ? -20.119 -22.012 43.086 1.00 93.25 115 PRO A CA 1
ATOM 843 C C . PRO A 1 115 ? -21.425 -22.460 43.758 1.00 93.25 115 PRO A C 1
ATOM 845 O O . PRO A 1 115 ? -22.210 -23.180 43.146 1.00 93.25 115 PRO A O 1
ATOM 848 N N . LEU A 1 116 ? -21.725 -21.934 44.954 1.00 91.12 116 LEU A N 1
ATOM 849 C CA . LEU A 1 116 ? -22.963 -22.241 45.684 1.00 91.12 116 LEU A CA 1
ATOM 850 C C . LEU A 1 116 ? -24.212 -21.788 44.913 1.00 91.12 116 LEU A C 1
ATOM 852 O O . LEU A 1 116 ? -25.241 -22.459 44.946 1.00 91.12 116 LEU A O 1
ATOM 856 N N . MET A 1 117 ? -24.122 -20.667 44.189 1.00 93.50 117 MET A N 1
ATOM 857 C CA . MET A 1 117 ? -25.213 -20.172 43.344 1.00 93.50 117 MET A CA 1
ATOM 858 C C . MET A 1 117 ? -25.436 -21.041 42.096 1.00 93.50 117 MET A C 1
ATOM 860 O O . MET A 1 117 ? -26.577 -21.185 41.656 1.00 93.50 117 MET A O 1
ATOM 864 N N . LYS A 1 118 ? -24.380 -21.620 41.504 1.00 91.06 118 LYS A N 1
ATOM 865 C CA . LYS A 1 118 ? -24.485 -22.517 40.334 1.00 91.06 118 LYS A CA 1
ATOM 866 C C . LYS A 1 118 ? -24.991 -23.915 40.713 1.00 91.06 118 LYS A C 1
ATOM 868 O O . LYS A 1 118 ? -25.695 -24.540 39.925 1.00 91.06 118 LYS A O 1
ATOM 873 N N . GLU A 1 119 ? -24.695 -24.382 41.924 1.00 87.12 119 GLU A N 1
ATOM 874 C CA . GLU A 1 119 ? -25.079 -25.712 42.430 1.00 87.12 119 GLU A CA 1
ATOM 875 C C . GLU A 1 119 ? -26.516 -25.799 42.984 1.00 87.12 119 GLU A C 1
ATOM 877 O O . GLU A 1 119 ? -26.937 -26.851 43.479 1.00 87.12 119 GLU A O 1
ATOM 882 N N . ARG A 1 120 ? -27.302 -24.718 42.896 1.00 87.00 120 ARG A N 1
ATOM 883 C CA . ARG A 1 120 ? -28.691 -24.693 43.376 1.00 87.00 120 ARG A CA 1
ATOM 884 C C . ARG A 1 120 ? -29.564 -25.745 42.681 1.00 87.00 120 ARG A C 1
ATOM 886 O O . ARG A 1 120 ? -29.522 -25.924 41.463 1.00 87.00 120 ARG A O 1
ATOM 893 N N . LYS A 1 121 ? -30.369 -26.459 43.476 1.00 75.62 121 LYS A N 1
ATOM 894 C CA . LYS A 1 121 ? -31.203 -27.578 42.995 1.00 75.62 121 LYS A CA 1
ATOM 895 C C . LYS A 1 121 ? -32.417 -27.091 42.208 1.00 75.62 121 LYS A C 1
ATOM 897 O O . LYS A 1 121 ? -32.837 -27.734 41.248 1.00 75.62 121 LYS A O 1
ATOM 902 N N . ASP A 1 122 ? -32.972 -25.957 42.606 1.00 73.94 122 ASP A N 1
ATOM 903 C CA . ASP A 1 122 ? -34.035 -25.238 41.930 1.00 73.94 122 ASP A CA 1
ATOM 904 C C . ASP A 1 122 ? -33.419 -24.227 40.954 1.00 73.94 122 ASP A C 1
ATOM 906 O O . ASP A 1 122 ? -32.783 -23.251 41.335 1.00 73.94 122 ASP A O 1
ATOM 910 N N . ARG A 1 123 ? -33.598 -24.440 39.645 1.00 73.19 123 ARG A N 1
ATOM 911 C CA . ARG A 1 123 ? -33.083 -23.530 38.600 1.00 73.19 123 ARG A CA 1
ATOM 912 C C . ARG A 1 123 ? -33.876 -22.215 38.495 1.00 73.19 123 ARG A C 1
ATOM 914 O O . ARG A 1 123 ? -33.985 -21.634 37.412 1.00 73.19 123 ARG A O 1
ATOM 921 N N . LEU A 1 124 ? -34.449 -21.752 39.605 1.00 83.25 124 LEU A N 1
ATOM 922 C CA . LEU A 1 124 ? -35.128 -20.466 39.692 1.00 83.25 124 LEU A CA 1
ATOM 923 C C . LEU A 1 124 ? -34.130 -19.315 39.449 1.00 83.25 124 LEU A C 1
ATOM 925 O O . LEU A 1 124 ? -32.915 -19.515 39.587 1.00 83.25 124 LEU A O 1
ATOM 929 N N . PRO A 1 125 ? -34.607 -18.132 39.021 1.00 86.62 125 PRO A N 1
ATOM 930 C CA . PRO A 1 125 ? -33.734 -16.996 38.747 1.00 86.62 125 PRO A CA 1
ATOM 931 C C . PRO A 1 125 ? -32.983 -16.560 40.006 1.00 86.62 125 PRO A C 1
ATOM 933 O O . PRO A 1 125 ? -33.605 -16.266 41.025 1.00 86.62 125 PRO A O 1
ATOM 936 N N . ALA A 1 126 ? -31.657 -16.492 39.912 1.00 92.81 126 ALA A N 1
ATOM 937 C CA . ALA A 1 126 ? -30.793 -15.944 40.955 1.00 92.81 126 ALA A CA 1
ATOM 938 C C . ALA A 1 126 ? -30.160 -14.631 40.472 1.00 92.81 126 ALA A C 1
ATOM 940 O O . ALA A 1 126 ? -30.098 -14.381 39.266 1.00 92.81 126 ALA A O 1
ATOM 941 N N . SER A 1 127 ? -29.678 -13.789 41.389 1.00 94.75 127 SER A N 1
ATOM 942 C CA . SER A 1 127 ? -29.155 -12.463 41.035 1.00 94.75 127 SER A CA 1
ATOM 943 C C . SER A 1 127 ? -27.861 -12.100 41.760 1.00 94.75 127 SER A C 1
ATOM 945 O O . SER A 1 127 ? -27.741 -12.275 42.967 1.00 94.75 127 SER A O 1
ATOM 947 N N . ILE A 1 128 ? -26.910 -11.510 41.037 1.00 96.50 128 ILE A N 1
ATOM 948 C CA . ILE A 1 128 ? -25.698 -10.885 41.578 1.00 96.50 128 ILE A CA 1
ATOM 949 C C . ILE A 1 128 ? -25.770 -9.383 41.295 1.00 96.50 128 ILE A C 1
ATOM 951 O O . ILE A 1 128 ? -25.782 -8.958 40.145 1.00 96.50 128 ILE A O 1
ATOM 955 N N . SER A 1 129 ? -25.796 -8.557 42.335 1.00 95.06 129 SER A N 1
ATOM 956 C CA . SER A 1 129 ? -25.902 -7.103 42.222 1.00 95.06 129 SER A CA 1
ATOM 957 C C . SER A 1 129 ? -24.647 -6.408 42.735 1.00 95.06 129 SER A C 1
ATOM 959 O O . SER A 1 129 ? -24.292 -6.547 43.902 1.00 95.06 129 SER A O 1
ATOM 961 N N . LEU A 1 130 ? -24.019 -5.596 41.890 1.00 93.56 130 LEU A N 1
ATOM 962 C CA . LEU A 1 130 ? -22.840 -4.786 42.191 1.00 93.56 130 LEU A CA 1
ATOM 963 C C . LEU A 1 130 ? -23.253 -3.325 42.408 1.00 93.56 130 LEU A C 1
ATOM 965 O O . LEU A 1 130 ? -23.803 -2.689 41.507 1.00 93.56 130 LEU A O 1
ATOM 969 N N . ILE A 1 131 ? -22.968 -2.766 43.587 1.00 90.12 131 ILE A N 1
ATOM 970 C CA . ILE A 1 131 ? -23.212 -1.346 43.867 1.00 90.12 131 ILE A CA 1
ATOM 971 C C . ILE A 1 131 ? -21.979 -0.521 43.466 1.00 90.12 131 ILE A C 1
ATOM 973 O O . ILE A 1 131 ? -20.935 -0.524 44.131 1.00 90.12 131 ILE A O 1
ATOM 977 N N . SER A 1 132 ? -22.098 0.196 42.349 1.00 90.38 132 SER A N 1
ATOM 978 C CA . SER A 1 132 ? -21.064 1.100 41.844 1.00 90.38 132 SER A CA 1
ATOM 979 C C . SER A 1 132 ? -21.310 2.534 42.352 1.00 90.38 132 SER A C 1
ATOM 981 O O . SER A 1 132 ? -21.538 2.738 43.543 1.00 90.38 132 SER A O 1
ATOM 983 N N . SER A 1 133 ? -21.218 3.538 41.485 1.00 84.81 133 SER A N 1
ATOM 984 C CA . SER A 1 133 ? -21.527 4.949 41.748 1.00 84.81 133 SER A CA 1
ATOM 985 C C . SER A 1 133 ? -21.842 5.639 40.421 1.00 84.81 133 SER A C 1
ATOM 987 O O . SER A 1 133 ? -21.269 5.257 39.400 1.00 84.81 133 SER A O 1
ATOM 989 N N . GLN A 1 134 ? -22.691 6.671 40.400 1.00 78.19 134 GLN A N 1
ATOM 990 C CA . GLN A 1 134 ? -22.850 7.518 39.205 1.00 78.19 134 GLN A CA 1
ATOM 991 C C . GLN A 1 134 ? -21.519 8.136 38.749 1.00 78.19 134 GLN A C 1
ATOM 993 O O . GLN A 1 134 ? -21.243 8.181 37.551 1.00 78.19 134 GLN A O 1
ATOM 998 N N . ALA A 1 135 ? -20.624 8.462 39.688 1.00 72.38 135 ALA A N 1
ATOM 999 C CA . ALA A 1 135 ? -19.247 8.878 39.406 1.00 72.38 135 ALA A CA 1
ATOM 1000 C C . ALA A 1 135 ? -18.370 7.768 38.788 1.00 72.38 135 ALA A C 1
ATOM 1002 O O . ALA A 1 135 ? -17.265 8.025 38.316 1.00 72.38 135 ALA A O 1
ATOM 1003 N N . GLY A 1 136 ? -18.838 6.518 38.796 1.00 69.12 136 GLY A N 1
ATOM 1004 C CA . GLY A 1 136 ? -18.236 5.387 38.092 1.00 69.12 136 GLY A CA 1
ATOM 1005 C C . GLY A 1 136 ? -18.690 5.256 36.635 1.00 69.12 136 GLY A C 1
ATOM 1006 O O . GLY A 1 136 ? -18.190 4.383 35.933 1.00 69.12 136 GLY A O 1
ATOM 1007 N N . GLN A 1 137 ? -19.628 6.091 36.166 1.00 70.88 137 GLN A N 1
ATOM 1008 C CA . GLN A 1 137 ? -20.065 6.128 34.762 1.00 70.88 137 GLN A CA 1
ATOM 1009 C C . GLN A 1 137 ? -19.297 7.166 33.928 1.00 70.88 137 GLN A C 1
ATOM 1011 O O . GLN A 1 137 ? -19.233 7.044 32.703 1.00 70.88 137 GLN A O 1
ATOM 1016 N N . VAL A 1 138 ? -18.694 8.170 34.574 1.00 70.31 138 VAL A N 1
ATOM 1017 C CA . VAL A 1 138 ? -17.937 9.258 33.936 1.00 70.31 138 VAL A CA 1
ATOM 1018 C C . VAL A 1 138 ? -16.699 9.632 34.741 1.00 70.31 138 VAL A C 1
ATOM 1020 O O . VAL A 1 138 ? -16.673 9.491 35.955 1.00 70.31 138 VAL A O 1
ATOM 1023 N N . GLY A 1 139 ? -15.663 10.136 34.069 1.00 66.38 139 GLY A N 1
ATOM 1024 C CA . GLY A 1 139 ? -14.473 10.641 34.753 1.00 66.38 139 GLY A CA 1
ATOM 1025 C C . GLY A 1 139 ? -14.754 11.977 35.439 1.00 66.38 139 GLY A C 1
ATOM 1026 O O . GLY A 1 139 ? -15.066 12.955 34.757 1.00 66.38 139 GLY A O 1
ATOM 1027 N N . ILE A 1 140 ? -14.608 12.021 36.765 1.00 68.00 140 ILE A N 1
ATOM 1028 C CA . ILE A 1 140 ? -14.762 13.232 37.581 1.00 68.00 140 ILE A CA 1
ATOM 1029 C C . ILE A 1 140 ? -13.382 13.697 38.067 1.00 68.00 140 ILE A C 1
ATOM 1031 O O . ILE A 1 140 ? -12.549 12.895 38.493 1.00 68.00 140 ILE A O 1
ATOM 1035 N N . TYR A 1 141 ? -13.125 15.005 37.987 1.00 64.44 141 TYR A N 1
ATOM 1036 C CA . TYR A 1 141 ? -11.891 15.605 38.502 1.00 64.44 141 TYR A CA 1
ATOM 1037 C C . TYR A 1 141 ? -11.773 15.392 40.022 1.00 64.44 141 TYR A C 1
ATOM 1039 O O . TYR A 1 141 ? -12.757 15.526 40.749 1.00 64.44 141 TYR A O 1
ATOM 1047 N N . GLY A 1 142 ? -10.580 15.029 40.504 1.00 70.44 142 GLY A N 1
ATOM 1048 C CA . GLY A 1 142 ? -10.349 14.703 41.920 1.00 70.44 142 GLY A CA 1
ATOM 1049 C C . GLY A 1 142 ? -10.862 13.323 42.364 1.00 70.44 142 GLY A C 1
ATOM 1050 O O . GLY A 1 142 ? -10.850 13.028 43.553 1.00 70.44 142 GLY A O 1
ATOM 1051 N N . TYR A 1 143 ? -11.357 12.498 41.431 1.00 75.81 143 TYR A N 1
ATOM 1052 C CA . TYR A 1 143 ? -11.918 11.164 41.696 1.00 75.81 143 TYR A CA 1
ATOM 1053 C C . TYR A 1 143 ? -11.192 10.071 40.896 1.00 75.81 143 TYR A C 1
ATOM 1055 O O . TYR A 1 143 ? -11.699 8.963 40.773 1.00 75.81 143 TYR A O 1
ATOM 1063 N N . THR A 1 144 ? -10.003 10.339 40.346 1.00 82.69 144 THR A N 1
ATOM 1064 C CA . THR A 1 144 ? -9.357 9.471 39.345 1.00 82.69 144 THR A CA 1
ATOM 1065 C C . THR A 1 144 ? -9.240 8.007 39.783 1.00 82.69 144 THR A C 1
ATOM 1067 O O . THR A 1 144 ? -9.726 7.120 39.080 1.00 82.69 144 THR A O 1
ATOM 1070 N N . ALA A 1 145 ? -8.655 7.739 40.955 1.00 84.81 145 ALA A N 1
ATOM 1071 C CA . ALA A 1 145 ? -8.484 6.376 41.461 1.00 84.81 145 ALA A CA 1
ATOM 1072 C C . ALA A 1 145 ? -9.820 5.722 41.872 1.00 84.81 145 ALA A C 1
ATOM 1074 O O . ALA A 1 145 ? -10.062 4.546 41.588 1.00 84.81 145 ALA A O 1
ATOM 1075 N N . TYR A 1 146 ? -10.733 6.491 42.472 1.00 85.38 146 TYR A N 1
ATOM 1076 C CA . TYR A 1 146 ? -12.061 6.004 42.845 1.00 85.38 146 TYR A CA 1
ATOM 1077 C C . TYR A 1 146 ? -12.917 5.648 41.621 1.00 85.38 146 TYR A C 1
ATOM 1079 O O . TYR A 1 146 ? -13.420 4.525 41.534 1.00 85.38 146 TYR A O 1
ATOM 1087 N N . SER A 1 147 ? -13.033 6.557 40.648 1.00 83.44 147 SER A N 1
ATOM 1088 C CA . SER A 1 147 ? -13.734 6.340 39.380 1.00 83.44 147 SER A CA 1
ATOM 1089 C C . SER A 1 147 ? -13.142 5.153 38.627 1.00 83.44 147 SER A C 1
ATOM 1091 O O . SER A 1 147 ? -13.910 4.333 38.138 1.00 83.44 147 SER A O 1
ATOM 1093 N N . ALA A 1 148 ? -11.814 4.985 38.596 1.00 85.00 148 ALA A N 1
ATOM 1094 C CA . ALA A 1 148 ? -11.186 3.803 38.002 1.00 85.00 148 ALA A CA 1
ATOM 1095 C C . ALA A 1 148 ? -11.639 2.501 38.690 1.00 85.00 148 ALA A C 1
ATOM 1097 O O . ALA A 1 148 ? -12.057 1.559 38.015 1.00 85.00 148 ALA A O 1
ATOM 1098 N N . SER A 1 149 ? -11.652 2.464 40.030 1.00 88.94 149 SER A N 1
ATOM 1099 C CA . SER A 1 149 ? -12.108 1.287 40.786 1.00 88.94 149 SER A CA 1
ATOM 1100 C C . SER A 1 149 ? -13.592 0.956 40.549 1.00 88.94 149 SER A C 1
ATOM 1102 O O . SER A 1 149 ? -13.960 -0.214 40.436 1.00 88.94 149 SER A O 1
ATOM 1104 N N . LYS A 1 150 ? -14.452 1.977 40.415 1.00 87.50 150 LYS A N 1
ATOM 1105 C CA . LYS A 1 150 ? -15.900 1.826 40.188 1.00 87.50 150 LYS A CA 1
ATOM 1106 C C . LYS A 1 150 ? -16.259 1.553 38.724 1.00 87.50 150 LYS A C 1
ATOM 1108 O O . LYS A 1 150 ? -17.225 0.832 38.472 1.00 87.50 150 LYS A O 1
ATOM 1113 N N . PHE A 1 151 ? -15.469 2.052 37.774 1.00 86.38 151 PHE A N 1
ATOM 1114 C CA . PHE A 1 151 ? -15.571 1.706 36.355 1.00 86.38 151 PHE A CA 1
ATOM 1115 C C . PHE A 1 151 ? -15.157 0.246 36.118 1.00 86.38 151 PHE A C 1
ATOM 1117 O O . PHE A 1 151 ? -15.820 -0.468 35.368 1.00 86.38 151 PHE A O 1
ATOM 1124 N N . GLY A 1 152 ? -14.134 -0.238 36.834 1.00 88.19 152 GLY A N 1
ATOM 1125 C CA . GLY A 1 152 ? -13.721 -1.645 36.809 1.00 88.19 152 GLY A CA 1
ATOM 1126 C C . GLY A 1 152 ? -14.846 -2.622 37.172 1.00 88.19 152 GLY A C 1
ATOM 1127 O O . GLY A 1 152 ? -14.973 -3.669 36.540 1.00 88.19 152 GLY A O 1
ATOM 1128 N N . LEU A 1 153 ? -15.733 -2.252 38.108 1.00 90.31 153 LEU A N 1
ATOM 1129 C CA . LEU A 1 153 ? -16.905 -3.066 38.468 1.00 90.31 153 LEU A CA 1
ATOM 1130 C C . LEU A 1 153 ? -17.872 -3.282 37.304 1.00 90.31 153 LEU A C 1
ATOM 1132 O O . LEU A 1 153 ? -18.512 -4.327 37.231 1.00 90.31 153 LEU A O 1
ATOM 1136 N N . ARG A 1 154 ? -17.974 -2.318 36.385 1.00 86.31 154 ARG A N 1
ATOM 1137 C CA . ARG A 1 154 ? -18.808 -2.468 35.193 1.00 86.31 154 ARG A CA 1
ATOM 1138 C C . ARG A 1 154 ? -18.214 -3.502 34.238 1.00 86.31 154 ARG A C 1
ATOM 1140 O O . ARG A 1 154 ? -18.941 -4.380 33.792 1.00 86.31 154 ARG A O 1
ATOM 1147 N N . GLY A 1 155 ? -16.910 -3.420 33.966 1.00 86.38 155 GLY A N 1
ATOM 1148 C CA . GLY A 1 155 ? -16.222 -4.409 33.130 1.00 86.38 155 GLY A CA 1
ATOM 1149 C C . GLY A 1 155 ? -16.325 -5.821 33.713 1.00 86.38 155 GLY A C 1
ATOM 1150 O O . GLY A 1 155 ? -16.633 -6.766 32.990 1.00 86.38 155 GLY A O 1
ATOM 1151 N N . LEU A 1 156 ? -16.171 -5.945 35.038 1.00 92.62 156 LEU A N 1
ATOM 1152 C CA . LEU A 1 156 ? -16.419 -7.189 35.768 1.00 92.62 156 LEU A CA 1
ATOM 1153 C C . LEU A 1 156 ? -17.852 -7.698 35.554 1.00 92.62 156 LEU A C 1
ATOM 1155 O O . LEU A 1 156 ? -18.039 -8.857 35.199 1.00 92.62 156 LEU A O 1
ATOM 1159 N N . ALA A 1 157 ? -18.859 -6.843 35.733 1.00 91.62 157 ALA A N 1
ATOM 1160 C CA . ALA A 1 157 ? -20.259 -7.224 35.577 1.00 91.62 157 ALA A CA 1
ATOM 1161 C C . ALA A 1 157 ? -20.597 -7.694 34.155 1.00 91.62 157 ALA A C 1
ATOM 1163 O O . ALA A 1 157 ? -21.296 -8.692 33.991 1.00 91.62 157 ALA A O 1
ATOM 1164 N N . GLU A 1 158 ? -20.109 -6.983 33.131 1.00 88.12 158 GLU A N 1
ATOM 1165 C CA . GLU A 1 158 ? -20.369 -7.299 31.721 1.00 88.12 158 GLU A CA 1
ATOM 1166 C C . GLU A 1 158 ? -19.789 -8.669 31.349 1.00 88.12 158 GLU A C 1
ATOM 1168 O O . GLU A 1 158 ? -20.486 -9.479 30.737 1.00 88.12 158 GLU A O 1
ATOM 1173 N N . ALA A 1 159 ? -18.554 -8.954 31.775 1.00 89.44 159 ALA A N 1
ATOM 1174 C CA . ALA A 1 159 ? -17.923 -10.255 31.571 1.00 89.44 159 ALA A CA 1
ATOM 1175 C C . ALA A 1 159 ? -18.633 -11.367 32.362 1.00 89.44 159 ALA A C 1
ATOM 1177 O O . ALA A 1 159 ? -18.967 -12.408 31.796 1.00 89.44 159 ALA A O 1
ATOM 1178 N N . LEU A 1 160 ? -18.934 -11.124 33.643 1.00 93.62 160 LEU A N 1
ATOM 1179 C CA . LEU A 1 160 ? -19.601 -12.098 34.509 1.00 93.62 160 LEU A CA 1
ATOM 1180 C C . LEU A 1 160 ? -20.986 -12.473 33.977 1.00 93.62 160 LEU A C 1
ATOM 1182 O O . LEU A 1 160 ? -21.331 -13.649 33.966 1.00 93.62 160 LEU A O 1
ATOM 1186 N N . GLN A 1 161 ? -21.770 -11.504 33.488 1.00 91.81 161 GLN A N 1
ATOM 1187 C CA . GLN A 1 161 ? -23.099 -11.773 32.936 1.00 91.81 161 GLN A CA 1
ATOM 1188 C C . GLN A 1 161 ? -23.049 -12.772 31.778 1.00 91.81 161 GLN A C 1
ATOM 1190 O O . GLN A 1 161 ? -23.946 -13.604 31.682 1.00 91.81 161 GLN A O 1
ATOM 1195 N N . GLN A 1 162 ? -22.026 -12.712 30.920 1.00 85.94 162 GLN A N 1
ATOM 1196 C CA . GLN A 1 162 ? -21.868 -13.671 29.821 1.00 85.94 162 GLN A CA 1
ATOM 1197 C C . GLN A 1 162 ? -21.530 -15.076 30.326 1.00 85.94 162 GLN A C 1
ATOM 1199 O O . GLN A 1 162 ? -21.963 -16.057 29.729 1.00 85.94 162 GLN A O 1
ATOM 1204 N N . GLU A 1 163 ? -20.801 -15.178 31.437 1.00 89.69 163 GLU A N 1
ATOM 1205 C CA . GLU A 1 163 ? -20.440 -16.461 32.036 1.00 89.69 163 GLU A CA 1
ATOM 1206 C C . GLU A 1 163 ? -21.636 -17.142 32.720 1.00 89.69 163 GLU A C 1
ATOM 1208 O O . GLU A 1 163 ? -21.799 -18.354 32.611 1.00 89.69 163 GLU A O 1
ATOM 1213 N N . VAL A 1 164 ? -22.482 -16.375 33.416 1.00 91.19 164 VAL A N 1
ATOM 1214 C CA . VAL A 1 164 ? -23.491 -16.932 34.340 1.00 91.19 164 VAL A CA 1
ATOM 1215 C C . VAL A 1 164 ? -24.927 -16.914 33.803 1.00 91.19 164 VAL A C 1
ATOM 1217 O O . VAL A 1 164 ? -25.832 -17.450 34.444 1.00 91.19 164 VAL A O 1
ATOM 1220 N N . ILE A 1 165 ? -25.171 -16.328 32.622 1.00 86.56 165 ILE A N 1
ATOM 1221 C CA . ILE A 1 165 ? -26.525 -16.260 32.039 1.00 86.56 165 ILE A CA 1
ATOM 1222 C C . ILE A 1 165 ? -27.105 -17.646 31.734 1.00 86.56 165 ILE A C 1
ATOM 1224 O O . ILE A 1 165 ? -28.308 -17.853 31.889 1.00 86.56 165 ILE A O 1
ATOM 1228 N N . ALA A 1 166 ? -26.256 -18.607 31.351 1.00 85.69 166 ALA A N 1
ATOM 1229 C CA . ALA A 1 166 ? -26.655 -19.993 31.101 1.00 85.69 166 ALA A CA 1
ATOM 1230 C C . ALA A 1 166 ? -27.144 -20.699 32.377 1.00 85.69 166 ALA A C 1
ATOM 1232 O O . ALA A 1 166 ? -28.005 -21.576 32.311 1.00 85.69 166 ALA A O 1
ATOM 1233 N N . ASP A 1 167 ? -26.655 -20.259 33.537 1.00 88.00 167 ASP A N 1
ATOM 1234 C CA . ASP A 1 167 ? -27.047 -20.760 34.850 1.00 88.00 167 ASP A CA 1
ATOM 1235 C C . ASP A 1 167 ? -28.292 -20.041 35.400 1.00 88.00 167 ASP A C 1
ATOM 1237 O O . ASP A 1 167 ? -28.602 -20.181 36.580 1.00 88.00 167 ASP A O 1
ATOM 1241 N N . ASN A 1 168 ? -29.010 -19.249 34.587 1.00 89.50 168 ASN A N 1
ATOM 1242 C CA . ASN A 1 168 ? -30.158 -18.424 34.995 1.00 89.50 168 ASN A CA 1
ATOM 1243 C C . ASN A 1 168 ? -29.820 -17.458 36.155 1.00 89.50 168 ASN A C 1
ATOM 1245 O O . ASN A 1 168 ? -30.628 -17.243 37.062 1.00 89.50 168 ASN A O 1
ATOM 1249 N N . ILE A 1 169 ? -28.588 -16.932 36.154 1.00 92.62 169 ILE A N 1
ATOM 1250 C CA . ILE A 1 169 ? -28.118 -15.915 37.099 1.00 92.62 169 ILE A CA 1
ATOM 1251 C C . ILE A 1 169 ? -28.071 -14.563 36.375 1.00 92.62 169 ILE A C 1
ATOM 1253 O O . ILE A 1 169 ? -27.420 -14.402 35.338 1.00 92.62 169 ILE A O 1
ATOM 1257 N N . HIS A 1 170 ? -28.766 -13.568 36.917 1.00 92.94 170 HIS A N 1
ATOM 1258 C CA . HIS A 1 170 ? -28.779 -12.206 36.396 1.00 92.94 170 HIS A CA 1
ATOM 1259 C C . HIS A 1 170 ? -27.784 -11.329 37.147 1.00 92.94 170 HIS A C 1
ATOM 1261 O O . HIS A 1 170 ? -27.723 -11.337 38.371 1.00 92.94 170 HIS A O 1
ATOM 1267 N N . VAL A 1 171 ? -27.012 -10.537 36.416 1.00 94.25 171 VAL A N 1
ATOM 1268 C CA . VAL A 1 171 ? -26.065 -9.579 36.977 1.00 94.25 171 VAL A CA 1
ATOM 1269 C C . VAL A 1 171 ? -26.646 -8.179 36.835 1.00 94.25 171 VAL A C 1
ATOM 1271 O O . VAL A 1 171 ? -27.141 -7.808 35.774 1.00 94.25 171 VAL A O 1
ATOM 1274 N N . SER A 1 172 ? -26.600 -7.392 37.906 1.00 92.94 172 SER A N 1
ATOM 1275 C CA . SER A 1 172 ? -27.079 -6.008 37.943 1.00 92.94 172 SER A CA 1
ATOM 1276 C C . SER A 1 172 ? -25.981 -5.075 38.442 1.00 92.94 172 SER A C 1
ATOM 1278 O O . SER A 1 172 ? -25.292 -5.379 39.411 1.00 92.94 172 SER A O 1
ATOM 1280 N N . VAL A 1 173 ? -25.833 -3.913 37.810 1.00 91.75 173 VAL A N 1
ATOM 1281 C CA . VAL A 1 173 ? -24.955 -2.829 38.254 1.00 91.75 173 VAL A CA 1
ATOM 1282 C C . VAL A 1 173 ? -25.814 -1.633 38.619 1.00 91.75 173 VAL A C 1
ATOM 1284 O O . VAL A 1 173 ? -26.489 -1.038 37.772 1.00 91.75 173 VAL A O 1
ATOM 1287 N N . VAL A 1 174 ? -25.787 -1.286 39.901 1.00 90.62 174 VAL A N 1
ATOM 1288 C CA . VAL A 1 174 ? -26.542 -0.165 40.458 1.00 90.62 174 VAL A CA 1
ATOM 1289 C C . VAL A 1 174 ? -25.652 1.068 40.494 1.00 90.62 174 VAL A C 1
ATOM 1291 O O . VAL A 1 174 ? -24.497 0.996 40.924 1.00 90.62 174 VAL A O 1
ATOM 1294 N N . TYR A 1 175 ? -26.206 2.208 40.082 1.00 88.69 175 TYR A N 1
ATOM 1295 C CA . TYR A 1 175 ? -25.511 3.495 40.041 1.00 88.69 175 TYR A CA 1
ATOM 1296 C C . TYR A 1 175 ? -26.203 4.531 40.943 1.00 88.69 175 TYR A C 1
ATOM 1298 O O . TYR A 1 175 ? -27.002 5.342 40.455 1.00 88.69 175 TYR A O 1
ATOM 1306 N N . PRO A 1 176 ? -25.918 4.509 42.260 1.00 86.19 176 PRO A N 1
ATOM 1307 C CA . PRO A 1 176 ? -26.406 5.521 43.192 1.00 86.19 176 PRO A CA 1
ATOM 1308 C C . PRO A 1 176 ? -25.816 6.915 42.911 1.00 86.19 176 PRO A C 1
ATOM 1310 O O . PRO A 1 176 ? -24.626 6.993 42.577 1.00 86.19 176 PRO A O 1
ATOM 1313 N N . PRO A 1 177 ? -26.605 7.998 43.059 1.00 80.81 177 PRO A N 1
ATOM 1314 C CA . PRO A 1 177 ? -26.096 9.366 43.170 1.00 80.81 177 PRO A CA 1
ATOM 1315 C C . PRO A 1 177 ? -25.514 9.626 44.568 1.00 80.81 177 PRO A C 1
ATOM 1317 O O . PRO A 1 177 ? -25.460 8.724 45.413 1.00 80.81 177 PRO A O 1
ATOM 1320 N N . ASP A 1 178 ? -25.124 10.874 44.827 1.00 77.44 178 ASP A N 1
ATOM 1321 C CA . ASP A 1 178 ? -24.823 11.348 46.177 1.00 77.44 178 ASP A CA 1
ATOM 1322 C C . ASP A 1 178 ? -26.009 11.038 47.113 1.00 77.44 178 ASP A C 1
ATOM 1324 O O . ASP A 1 178 ? -27.151 11.438 46.863 1.00 77.44 178 ASP A O 1
ATOM 1328 N N . THR A 1 179 ? -25.755 10.256 48.168 1.00 76.38 179 THR A N 1
ATOM 1329 C CA . THR A 1 179 ? -26.793 9.835 49.118 1.00 76.38 179 THR A CA 1
ATOM 1330 C C . THR A 1 179 ? -26.637 10.600 50.425 1.00 76.38 179 THR A C 1
ATOM 1332 O O . THR A 1 179 ? -25.551 10.634 51.010 1.00 76.38 179 THR A O 1
ATOM 1335 N N . ASP A 1 180 ? -27.736 11.191 50.886 1.00 75.94 180 ASP A N 1
ATOM 1336 C CA . ASP A 1 180 ? -27.810 12.004 52.097 1.00 75.94 180 ASP A CA 1
ATOM 1337 C C . ASP A 1 180 ? -27.547 11.148 53.342 1.00 75.94 180 ASP A C 1
ATOM 1339 O O . ASP A 1 180 ? -28.406 10.402 53.822 1.00 75.94 180 ASP A O 1
ATOM 1343 N N . THR A 1 181 ? -26.288 11.148 53.776 1.00 71.00 181 THR A N 1
ATOM 1344 C CA . THR A 1 181 ? -25.757 10.257 54.806 1.00 71.00 181 THR A CA 1
ATOM 1345 C C . THR A 1 181 ? -24.688 11.002 55.609 1.00 71.00 181 THR A C 1
ATOM 1347 O O . THR A 1 181 ? -23.972 11.828 55.043 1.00 71.00 181 THR A O 1
ATOM 1350 N N . PRO A 1 182 ? -24.460 10.669 56.893 1.00 66.25 182 PRO A N 1
ATOM 1351 C CA . PRO A 1 182 ? -23.390 11.298 57.681 1.00 66.25 182 PRO A CA 1
ATOM 1352 C C . PRO A 1 182 ? -21.987 11.117 57.067 1.00 66.25 182 PRO A C 1
ATOM 1354 O O . PRO A 1 182 ? -21.061 11.875 57.347 1.00 66.25 182 PRO A O 1
ATOM 1357 N N . GLY A 1 183 ? -21.805 10.086 56.230 1.00 67.81 183 GLY A N 1
ATOM 1358 C CA . GLY A 1 183 ? -20.584 9.883 55.452 1.00 67.81 183 GLY A CA 1
ATOM 1359 C C . GLY A 1 183 ? -20.410 10.888 54.311 1.00 67.81 183 GLY A C 1
ATOM 1360 O O . GLY A 1 183 ? -19.274 11.235 54.004 1.00 67.81 183 GLY A O 1
ATOM 1361 N N . PHE A 1 184 ? -21.505 11.372 53.720 1.00 69.69 184 PHE A N 1
ATOM 1362 C CA . PHE A 1 184 ? -21.506 12.395 52.672 1.00 69.69 184 PHE A CA 1
ATOM 1363 C C . PHE A 1 184 ? -21.145 13.786 53.213 1.00 69.69 184 PHE A C 1
ATOM 1365 O O . PHE A 1 184 ? -20.385 14.512 52.578 1.00 69.69 184 PHE A O 1
ATOM 1372 N N . GLU A 1 185 ? -21.619 14.143 54.410 1.00 68.75 185 GLU A N 1
ATOM 1373 C CA . GLU A 1 185 ? -21.264 15.414 55.063 1.00 68.75 185 GLU A CA 1
ATOM 1374 C C . GLU A 1 185 ? -19.752 15.517 55.303 1.00 68.75 185 GLU A C 1
ATOM 1376 O O . GLU A 1 185 ? -19.123 16.492 54.896 1.00 68.75 185 GLU A O 1
ATOM 1381 N N . LYS A 1 186 ? -19.144 14.457 55.852 1.00 68.25 186 LYS A N 1
ATOM 1382 C CA . LYS A 1 186 ? -17.684 14.367 56.041 1.00 68.25 186 LYS A CA 1
ATOM 1383 C C . LYS A 1 186 ? -16.917 14.344 54.721 1.00 68.25 186 LYS A C 1
ATOM 1385 O O . LYS A 1 186 ? -15.827 14.898 54.623 1.00 68.25 186 LYS A O 1
ATOM 1390 N N . GLU A 1 187 ? -17.474 13.702 53.696 1.00 68.75 187 GLU A N 1
ATOM 1391 C CA . GLU A 1 187 ? -16.892 13.705 52.353 1.00 68.75 187 GLU A CA 1
ATOM 1392 C C . GLU A 1 187 ? -16.813 15.129 51.782 1.00 68.75 187 GLU A C 1
ATOM 1394 O O . GLU A 1 187 ? -15.788 15.520 51.220 1.00 68.75 187 GLU A O 1
ATOM 1399 N N . ASN A 1 188 ? -17.866 15.926 51.982 1.00 69.81 188 ASN A N 1
ATOM 1400 C CA . ASN A 1 188 ? -17.933 17.308 51.520 1.00 69.81 188 ASN A CA 1
ATOM 1401 C C . ASN A 1 188 ? -16.947 18.242 52.228 1.00 69.81 188 ASN A C 1
ATOM 1403 O O . ASN A 1 188 ? -16.658 19.300 51.677 1.00 69.81 188 ASN A O 1
ATOM 1407 N N . GLU A 1 189 ? -16.392 17.895 53.390 1.00 70.56 189 GLU A N 1
ATOM 1408 C CA . GLU A 1 189 ? -15.347 18.702 54.034 1.00 70.56 189 GLU A CA 1
ATOM 1409 C C . GLU A 1 189 ? -14.025 18.621 53.254 1.00 70.56 189 GLU A C 1
ATOM 1411 O O . GLU A 1 189 ? -13.423 19.653 52.953 1.00 70.56 189 GLU A O 1
ATOM 1416 N N . VAL A 1 190 ? -13.637 17.412 52.831 1.00 67.62 190 VAL A N 1
ATOM 1417 C CA . VAL A 1 190 ? -12.310 17.097 52.258 1.00 67.62 190 VAL A CA 1
ATOM 1418 C C . VAL A 1 190 ? -12.288 17.133 50.716 1.00 67.62 190 VAL A C 1
ATOM 1420 O O . VAL A 1 190 ? -11.228 17.195 50.098 1.00 67.62 190 VAL A O 1
ATOM 1423 N N . ARG A 1 191 ? -13.459 17.122 50.065 1.00 69.62 191 ARG A N 1
ATOM 1424 C CA . ARG A 1 191 ? -13.614 17.161 48.597 1.00 69.62 191 ARG A CA 1
ATOM 1425 C C . ARG A 1 191 ? -12.941 18.404 47.965 1.00 69.62 191 ARG A C 1
ATOM 1427 O O . ARG A 1 191 ? -13.081 19.496 48.512 1.00 69.62 191 ARG A O 1
ATOM 1434 N N . PRO A 1 192 ? -12.268 18.305 46.798 1.00 68.12 192 PRO A N 1
ATOM 1435 C CA . PRO A 1 192 ? -11.754 19.482 46.084 1.00 68.12 192 PRO A CA 1
ATOM 1436 C C . PRO A 1 192 ? -12.872 20.479 45.742 1.00 68.12 192 PRO A C 1
ATOM 1438 O O . PRO A 1 192 ? -13.964 20.058 45.353 1.00 68.12 192 PRO A O 1
ATOM 1441 N N . GLU A 1 193 ? -12.619 21.791 45.841 1.00 66.25 193 GLU A N 1
ATOM 1442 C CA . GLU A 1 193 ? -13.655 22.827 45.639 1.00 66.25 193 GLU A CA 1
ATOM 1443 C C . GLU A 1 193 ? -14.368 22.717 44.287 1.00 66.25 193 GLU A C 1
ATOM 1445 O O . GLU A 1 193 ? -15.595 22.806 44.220 1.00 66.25 193 GLU A O 1
ATOM 1450 N N . LEU A 1 194 ? -13.616 22.441 43.216 1.00 61.31 194 LEU A N 1
ATOM 1451 C CA . LEU A 1 194 ? -14.173 22.272 41.874 1.00 61.31 194 LEU A CA 1
ATOM 1452 C C . LEU A 1 194 ? -15.202 21.129 41.825 1.00 61.31 194 LEU A C 1
ATOM 1454 O O . LEU A 1 194 ? -16.229 21.227 41.156 1.00 61.31 194 LEU A O 1
ATOM 1458 N N . THR A 1 195 ? -14.958 20.057 42.576 1.00 63.34 195 THR A N 1
ATOM 1459 C CA . THR A 1 195 ? -15.842 18.891 42.639 1.00 63.34 195 THR A CA 1
ATOM 1460 C C . THR A 1 195 ? -17.019 19.116 43.585 1.00 63.34 195 THR A C 1
ATOM 1462 O O . THR A 1 195 ? -18.101 18.601 43.312 1.00 63.34 195 THR A O 1
ATOM 1465 N N . LYS A 1 196 ? -16.871 19.938 44.638 1.00 63.50 196 LYS A N 1
ATOM 1466 C CA . LYS A 1 196 ? -18.011 20.399 45.458 1.00 63.50 196 LYS A CA 1
ATOM 1467 C C . LYS A 1 196 ? -19.012 21.195 44.610 1.00 63.50 196 LYS A C 1
ATOM 1469 O O . LYS A 1 196 ? -20.212 20.953 44.707 1.00 63.50 196 LYS A O 1
ATOM 1474 N N . LEU A 1 197 ? -18.519 22.090 43.747 1.00 59.97 197 LEU A N 1
ATOM 1475 C CA . LEU A 1 197 ? -19.353 22.906 42.853 1.00 59.97 197 LEU A CA 1
ATOM 1476 C C . LEU A 1 197 ? -20.131 22.058 41.835 1.00 59.97 197 LEU A C 1
ATOM 1478 O O . LEU A 1 197 ? -21.305 22.321 41.589 1.00 59.97 197 LEU A O 1
ATOM 1482 N N . LEU A 1 198 ? -19.495 21.026 41.269 1.00 53.88 198 LEU A N 1
ATOM 1483 C CA . LEU A 1 198 ? -20.135 20.113 40.316 1.00 53.88 198 LEU A CA 1
ATOM 1484 C C . LEU A 1 198 ? -21.159 19.194 41.000 1.00 53.88 198 LEU A C 1
ATOM 1486 O O . LEU A 1 198 ? -22.284 19.067 40.520 1.00 53.88 198 LEU A O 1
ATOM 1490 N N . ALA A 1 199 ? -20.803 18.601 42.142 1.00 55.00 199 ALA A N 1
ATOM 1491 C CA . ALA A 1 199 ? -21.674 17.685 42.877 1.00 55.00 199 ALA A CA 1
ATOM 1492 C C . ALA A 1 199 ? -22.925 18.380 43.448 1.00 55.00 199 ALA A C 1
ATOM 1494 O O . ALA A 1 199 ? -24.025 17.829 43.374 1.00 55.00 199 ALA A O 1
ATOM 1495 N N . GLY A 1 200 ? -22.790 19.627 43.921 1.00 52.94 200 GLY A N 1
ATOM 1496 C CA . GLY A 1 200 ? -23.895 20.420 44.476 1.00 52.94 200 GLY A CA 1
ATOM 1497 C C . GLY A 1 200 ? -25.043 20.716 43.499 1.00 52.94 200 GLY A C 1
ATOM 1498 O O . GLY A 1 200 ? -26.123 21.104 43.937 1.00 52.94 200 GLY A O 1
ATOM 1499 N N . SER A 1 201 ? -24.844 20.503 42.193 1.00 48.97 201 SER A N 1
ATOM 1500 C CA . SER A 1 201 ? -25.870 20.706 41.159 1.00 48.97 201 SER A CA 1
ATOM 1501 C C . SER A 1 201 ? -26.796 19.499 40.920 1.00 48.97 201 SER A C 1
ATOM 1503 O O . SER A 1 201 ? -27.856 19.671 40.322 1.00 48.97 201 SER A O 1
ATOM 1505 N N . SER A 1 202 ? -26.430 18.302 41.406 1.00 54.12 202 SER A N 1
ATOM 1506 C CA . SER A 1 202 ? -27.095 17.024 41.066 1.00 54.12 202 SER A CA 1
ATOM 1507 C C . SER A 1 202 ? -28.203 16.570 42.037 1.00 54.12 202 SER A C 1
ATOM 1509 O O . SER A 1 202 ? -29.020 15.718 41.687 1.00 54.12 202 SER A O 1
ATOM 1511 N N . GLY A 1 203 ? -28.298 17.184 43.225 1.00 59.84 203 GLY A N 1
ATOM 1512 C CA . GLY A 1 203 ? -29.281 16.847 44.268 1.00 59.84 203 GLY A CA 1
ATOM 1513 C C . GLY A 1 203 ? -29.012 15.498 44.961 1.00 59.84 203 GLY A C 1
ATOM 1514 O O . GLY A 1 203 ? -28.745 14.490 44.312 1.00 59.84 203 GLY A O 1
ATOM 1515 N N . SER A 1 204 ? -29.088 15.454 46.296 1.00 70.19 204 SER A N 1
ATOM 1516 C CA . SER A 1 204 ? -28.887 14.216 47.065 1.00 70.19 204 SER A CA 1
ATOM 1517 C C . SER A 1 204 ? -30.173 13.381 47.167 1.00 70.19 204 SER A C 1
ATOM 1519 O O . SER A 1 204 ? -31.280 13.918 47.224 1.00 70.19 204 SER A O 1
ATOM 1521 N N . MET A 1 205 ? -30.044 12.051 47.201 1.00 82.81 205 MET A N 1
ATOM 1522 C CA . MET A 1 205 ? -31.160 11.120 47.451 1.00 82.81 205 MET A CA 1
ATOM 1523 C C . MET A 1 205 ? -31.072 10.502 48.850 1.00 82.81 205 MET A C 1
ATOM 1525 O O . MET A 1 205 ? -29.982 10.306 49.380 1.00 82.81 205 MET A O 1
ATOM 1529 N N . LYS A 1 206 ? -32.206 10.109 49.440 1.00 84.50 206 LYS A N 1
ATOM 1530 C CA . LYS A 1 206 ? -32.207 9.337 50.696 1.00 84.50 206 LYS A CA 1
ATOM 1531 C C . LYS A 1 206 ? -31.811 7.879 50.448 1.00 84.50 206 LYS A C 1
ATOM 1533 O O . LYS A 1 206 ? -32.182 7.293 49.429 1.00 84.50 206 LYS A O 1
ATOM 1538 N N . ALA A 1 207 ? -31.128 7.260 51.413 1.00 84.25 207 ALA A N 1
ATOM 1539 C CA . ALA A 1 207 ? -30.674 5.869 51.305 1.00 84.25 207 ALA A CA 1
ATOM 1540 C C . ALA A 1 207 ? -31.820 4.870 51.049 1.00 84.25 207 ALA A C 1
ATOM 1542 O O . ALA A 1 207 ? -31.644 3.926 50.279 1.00 84.25 207 ALA A O 1
ATOM 1543 N N . ASP A 1 208 ? -33.005 5.111 51.617 1.00 86.19 208 ASP A N 1
ATOM 1544 C CA . ASP A 1 208 ? -34.188 4.264 51.418 1.00 86.19 208 ASP A CA 1
ATOM 1545 C C . ASP A 1 208 ? -34.732 4.311 49.983 1.00 86.19 208 ASP A C 1
ATOM 1547 O O . ASP A 1 208 ? -35.167 3.292 49.440 1.00 86.19 208 ASP A O 1
ATOM 1551 N N . GLU A 1 209 ? -34.682 5.474 49.332 1.00 87.62 209 GLU A N 1
ATOM 1552 C CA . GLU A 1 209 ? -35.131 5.626 47.945 1.00 87.62 209 GLU A CA 1
ATOM 1553 C C . GLU A 1 209 ? -34.175 4.926 46.977 1.00 87.62 209 GLU A C 1
ATOM 1555 O O . GLU A 1 209 ? -34.610 4.236 46.050 1.00 87.62 209 GLU A O 1
ATOM 1560 N N . VAL A 1 210 ? -32.869 5.047 47.236 1.00 87.31 210 VAL A N 1
ATOM 1561 C CA . VAL A 1 210 ? -31.824 4.335 46.491 1.00 87.31 210 VAL A CA 1
ATOM 1562 C C . VAL A 1 210 ? -31.974 2.824 46.666 1.00 87.31 210 VAL A C 1
ATOM 1564 O O . VAL A 1 210 ? -31.945 2.091 45.677 1.00 87.31 210 VAL A O 1
ATOM 1567 N N . ALA A 1 211 ? -32.191 2.352 47.897 1.00 89.44 211 ALA A N 1
ATOM 1568 C CA . ALA A 1 211 ? -32.409 0.938 48.189 1.00 89.44 211 ALA A CA 1
ATOM 1569 C C . ALA A 1 211 ? -33.642 0.381 47.464 1.00 89.44 211 ALA A C 1
ATOM 1571 O O . ALA A 1 211 ? -33.566 -0.695 46.871 1.00 89.44 211 ALA A O 1
ATOM 1572 N N . LYS A 1 212 ? -34.739 1.145 47.417 1.00 90.31 212 LYS A N 1
ATOM 1573 C CA . LYS A 1 212 ? -35.956 0.743 46.702 1.00 90.31 212 LYS A CA 1
ATOM 1574 C C . LYS A 1 212 ? -35.703 0.569 45.207 1.00 90.31 212 LYS A C 1
ATOM 1576 O O . LYS A 1 212 ? -36.023 -0.475 44.646 1.00 90.31 212 LYS A O 1
ATOM 1581 N N . LYS A 1 213 ? -35.062 1.554 44.566 1.00 89.81 213 LYS A N 1
ATOM 1582 C CA . LYS A 1 213 ? -34.707 1.483 43.137 1.00 89.81 213 LYS A CA 1
ATOM 1583 C C . LYS A 1 213 ? -33.751 0.335 42.830 1.00 89.81 213 LYS A C 1
ATOM 1585 O O . LYS A 1 213 ? -33.930 -0.352 41.827 1.00 89.81 213 LYS A O 1
ATOM 1590 N N . ALA A 1 214 ? -32.765 0.113 43.695 1.00 90.44 214 ALA A N 1
ATOM 1591 C CA . ALA A 1 214 ? -31.835 -0.999 43.576 1.00 90.44 214 ALA A CA 1
ATOM 1592 C C . ALA A 1 214 ? -32.567 -2.349 43.652 1.00 90.44 214 ALA A C 1
ATOM 1594 O O . ALA A 1 214 ? -32.381 -3.189 42.775 1.00 90.44 214 ALA A O 1
ATOM 1595 N N . LEU A 1 215 ? -33.453 -2.536 44.635 1.00 90.88 215 LEU A N 1
ATOM 1596 C CA . LEU A 1 215 ? -34.207 -3.778 44.806 1.00 90.88 215 LEU A CA 1
ATOM 1597 C C . LEU A 1 215 ? -35.184 -4.037 43.646 1.00 90.88 215 LEU A C 1
ATOM 1599 O O . LEU A 1 215 ? -35.259 -5.163 43.157 1.00 90.88 215 LEU A O 1
ATOM 1603 N N . ASP A 1 216 ? -35.877 -3.007 43.155 1.00 89.88 216 ASP A N 1
ATOM 1604 C CA . ASP A 1 216 ? -36.742 -3.106 41.969 1.00 89.88 216 ASP A CA 1
ATOM 1605 C C . ASP A 1 216 ? -35.930 -3.482 40.710 1.00 89.88 216 ASP A C 1
ATOM 1607 O O . ASP A 1 216 ? -36.356 -4.304 39.891 1.00 89.88 216 ASP A O 1
ATOM 1611 N N . GLY A 1 217 ? -34.719 -2.933 40.574 1.00 86.62 217 GLY A N 1
ATOM 1612 C CA . GLY A 1 217 ? -33.767 -3.290 39.521 1.00 86.62 217 GLY A CA 1
ATOM 1613 C C . GLY A 1 217 ? -33.323 -4.754 39.587 1.00 86.62 217 GLY A C 1
ATOM 1614 O O . GLY A 1 217 ? -33.365 -5.451 38.574 1.00 86.62 217 GLY A O 1
ATOM 1615 N N . ILE A 1 218 ? -32.982 -5.240 40.784 1.00 90.00 218 ILE A N 1
ATOM 1616 C CA . ILE A 1 218 ? -32.578 -6.635 41.021 1.00 90.00 218 ILE A CA 1
ATOM 1617 C C . ILE A 1 218 ? -33.729 -7.594 40.703 1.00 90.00 218 ILE A C 1
ATOM 1619 O O . ILE A 1 218 ? -33.533 -8.574 39.987 1.00 90.00 218 ILE A O 1
ATOM 1623 N N . LYS A 1 219 ? -34.943 -7.295 41.181 1.00 88.25 219 LYS A N 1
ATOM 1624 C CA . LYS A 1 219 ? -36.147 -8.106 40.929 1.00 88.25 219 LYS A CA 1
ATOM 1625 C C . LYS A 1 219 ? -36.524 -8.152 39.461 1.00 88.25 219 LYS A C 1
ATOM 1627 O O . LYS A 1 219 ? -36.930 -9.190 38.951 1.00 88.25 219 LYS A O 1
ATOM 1632 N N . SER A 1 220 ? -36.402 -7.017 38.780 1.00 85.75 220 SER A N 1
ATOM 1633 C CA . SER A 1 220 ? -36.655 -6.961 37.348 1.00 85.75 220 SER A CA 1
ATOM 1634 C C . SER A 1 220 ? -35.546 -7.631 36.545 1.00 85.75 220 SER A C 1
ATOM 1636 O O . SER A 1 220 ? -35.781 -7.842 35.364 1.00 85.75 220 SER A O 1
ATOM 1638 N N . GLY A 1 221 ? -34.387 -7.966 37.139 1.00 81.19 221 GLY A N 1
ATOM 1639 C CA . GLY A 1 221 ? -33.190 -8.547 36.510 1.00 81.19 221 GLY A CA 1
ATOM 1640 C C . GLY A 1 221 ? -32.386 -7.554 35.660 1.00 81.19 221 GLY A C 1
ATOM 1641 O O . GLY A 1 221 ? -31.726 -7.951 34.696 1.00 81.19 221 GLY A O 1
ATOM 1642 N N . SER A 1 222 ? -32.594 -6.243 35.844 1.00 83.38 222 SER A N 1
ATOM 1643 C CA . SER A 1 222 ? -32.045 -5.208 34.956 1.00 83.38 222 SER A CA 1
ATOM 1644 C C . SER A 1 222 ? -30.537 -5.104 35.128 1.00 83.38 222 SER A C 1
ATOM 1646 O O . SER A 1 222 ? -30.055 -4.896 36.237 1.00 83.38 222 SER A O 1
ATOM 1648 N N . PHE A 1 223 ? -29.781 -5.196 34.034 1.00 87.00 223 PHE A N 1
ATOM 1649 C CA . PHE A 1 223 ? -28.328 -5.149 34.143 1.00 87.00 223 PHE A CA 1
ATOM 1650 C C . PHE A 1 223 ? -27.813 -3.754 34.507 1.00 87.00 223 PHE A C 1
ATOM 1652 O O . PHE A 1 223 ? -26.875 -3.636 35.285 1.00 87.00 223 PHE A O 1
ATOM 1659 N N . THR A 1 224 ? -28.423 -2.676 34.009 1.00 86.38 224 THR A N 1
ATOM 1660 C CA . THR A 1 224 ? -28.104 -1.310 34.456 1.00 86.38 224 THR A CA 1
ATOM 1661 C C . THR A 1 224 ? -29.268 -0.733 35.250 1.00 86.38 224 THR A C 1
ATOM 1663 O O . THR A 1 224 ? -30.392 -0.663 34.753 1.00 86.38 224 THR A O 1
ATOM 1666 N N . VAL A 1 225 ? -28.996 -0.311 36.489 1.00 88.81 225 VAL A N 1
ATOM 1667 C CA . VAL A 1 225 ? -29.999 0.231 37.416 1.00 88.81 225 VAL A CA 1
ATOM 1668 C C . VAL A 1 225 ? -29.624 1.669 37.805 1.00 88.81 225 VAL A C 1
ATOM 1670 O O . VAL A 1 225 ? -28.861 1.881 38.752 1.00 88.81 225 VAL A O 1
ATOM 1673 N N . PRO A 1 226 ? -30.116 2.678 37.065 1.00 85.44 226 PRO A N 1
ATOM 1674 C CA . PRO A 1 226 ? -29.977 4.079 37.447 1.00 85.44 226 PRO A CA 1
ATOM 1675 C C . PRO A 1 226 ? -31.021 4.467 38.506 1.00 85.44 226 PRO A C 1
ATOM 1677 O O . PRO A 1 226 ? -32.195 4.116 38.384 1.00 85.44 226 PRO A O 1
ATOM 1680 N N . CYS A 1 227 ? -30.613 5.217 39.532 1.00 84.00 227 CYS A N 1
ATOM 1681 C CA . CYS A 1 227 ? -31.508 5.577 40.642 1.00 84.00 227 CYS A CA 1
ATOM 1682 C C . CYS A 1 227 ? -32.303 6.879 40.419 1.00 84.00 227 CYS A C 1
ATOM 1684 O O . CYS A 1 227 ? -33.386 7.027 40.982 1.00 84.00 227 CYS A O 1
ATOM 1686 N N . ASN A 1 228 ? -31.808 7.795 39.580 1.00 81.12 228 ASN A N 1
ATOM 1687 C CA . ASN A 1 228 ? -32.463 9.061 39.231 1.00 81.12 228 ASN A CA 1
ATOM 1688 C C . ASN A 1 228 ? -32.432 9.305 37.706 1.00 81.12 228 ASN A C 1
ATOM 1690 O O . ASN A 1 228 ? -31.840 8.535 36.944 1.00 81.12 228 ASN A O 1
ATOM 1694 N N . PHE A 1 229 ? -33.096 10.374 37.256 1.00 74.50 229 PHE A N 1
ATOM 1695 C CA . PHE A 1 229 ? -33.174 10.729 35.834 1.00 74.50 229 PHE A CA 1
ATOM 1696 C C . PHE A 1 229 ? -31.795 11.025 35.225 1.00 74.50 229 PHE A C 1
ATOM 1698 O O . PHE A 1 229 ? -31.495 10.552 34.131 1.00 74.50 229 PHE A O 1
ATOM 1705 N N . GLU A 1 230 ? -30.933 11.743 35.949 1.00 70.19 230 GLU A N 1
ATOM 1706 C CA . GLU A 1 230 ? -29.575 12.064 35.499 1.00 70.19 230 GLU A CA 1
ATOM 1707 C C . GLU A 1 230 ? -28.740 10.799 35.269 1.00 70.19 230 GLU A C 1
ATOM 1709 O O . GLU A 1 230 ? -28.191 10.611 34.186 1.00 70.19 230 GLU A O 1
ATOM 1714 N N . GLY A 1 231 ? -28.736 9.871 36.228 1.00 71.94 231 GLY A N 1
ATOM 1715 C CA . GLY A 1 231 ? -28.067 8.580 36.103 1.00 71.94 231 GLY A CA 1
ATOM 1716 C C . GLY A 1 231 ? -28.639 7.717 34.978 1.00 71.94 231 GLY A C 1
ATOM 1717 O O . GLY A 1 231 ? -27.905 6.941 34.371 1.00 71.94 231 GLY A O 1
ATOM 1718 N N . HIS A 1 232 ? -29.927 7.857 34.651 1.00 71.81 232 HIS A N 1
ATOM 1719 C CA . HIS A 1 232 ? -30.531 7.170 33.507 1.00 71.81 232 HIS A CA 1
ATOM 1720 C C . HIS A 1 232 ? -30.021 7.744 32.180 1.00 71.81 232 HIS A C 1
ATOM 1722 O O . HIS A 1 232 ? -29.599 6.995 31.299 1.00 71.81 232 HIS A O 1
ATOM 1728 N N . MET A 1 233 ? -29.974 9.073 32.063 1.00 68.06 233 MET A N 1
ATOM 1729 C CA . MET A 1 233 ? -29.402 9.758 30.901 1.00 68.06 233 MET A CA 1
ATOM 1730 C C . MET A 1 233 ? -27.910 9.453 30.743 1.00 68.06 233 MET A C 1
ATOM 1732 O O . MET A 1 233 ? -27.436 9.213 29.630 1.00 68.06 233 MET A O 1
ATOM 1736 N N . LEU A 1 234 ? -27.176 9.405 31.854 1.00 68.88 234 LEU A N 1
ATOM 1737 C CA . LEU A 1 234 ? -25.756 9.087 31.885 1.00 68.88 234 LEU A CA 1
ATOM 1738 C C . LEU A 1 234 ? -25.496 7.626 31.512 1.00 68.88 234 LEU A C 1
ATOM 1740 O O . LEU A 1 234 ? -24.600 7.361 30.711 1.00 68.88 234 LEU A O 1
ATOM 1744 N N . ALA A 1 235 ? -26.314 6.687 31.992 1.00 68.12 235 ALA A N 1
ATOM 1745 C CA . ALA A 1 235 ? -26.273 5.285 31.586 1.00 68.12 235 ALA A CA 1
ATOM 1746 C C . ALA A 1 235 ? -26.507 5.124 30.074 1.00 68.12 235 ALA A C 1
ATOM 1748 O O . ALA A 1 235 ? -25.703 4.491 29.394 1.00 68.12 235 ALA A O 1
ATOM 1749 N N . ILE A 1 236 ? -27.528 5.776 29.506 1.00 66.06 236 ILE A N 1
ATOM 1750 C CA . ILE A 1 236 ? -27.768 5.770 28.051 1.00 66.06 236 ILE A CA 1
ATOM 1751 C C . ILE A 1 236 ? -26.548 6.326 27.297 1.00 66.06 236 ILE A C 1
ATOM 1753 O O . ILE A 1 236 ? -26.088 5.743 26.307 1.00 66.06 236 ILE A O 1
ATOM 1757 N N . ALA A 1 237 ? -25.986 7.431 27.792 1.00 63.16 237 ALA A N 1
ATOM 1758 C CA . ALA A 1 237 ? -24.877 8.124 27.155 1.00 63.16 237 ALA A CA 1
ATOM 1759 C C . ALA A 1 237 ? -23.542 7.363 27.241 1.00 63.16 237 ALA A C 1
ATOM 1761 O O . ALA A 1 237 ? -22.715 7.485 26.330 1.00 63.16 237 ALA A O 1
ATOM 1762 N N . THR A 1 238 ? -23.287 6.636 28.332 1.00 63.19 238 THR A N 1
ATOM 1763 C CA . THR A 1 238 ? -21.982 6.019 28.655 1.00 63.19 238 THR A CA 1
ATOM 1764 C C . THR A 1 238 ? -21.960 4.511 28.444 1.00 63.19 238 THR A C 1
ATOM 1766 O O . THR A 1 238 ? -20.902 3.956 28.144 1.00 63.19 238 THR A O 1
ATOM 1769 N N . ALA A 1 239 ? -23.105 3.841 28.563 1.00 54.62 239 ALA A N 1
ATOM 1770 C CA . ALA A 1 239 ? -23.197 2.395 28.466 1.00 54.62 239 ALA A CA 1
ATOM 1771 C C . ALA A 1 239 ? -23.867 1.897 27.183 1.00 54.62 239 ALA A C 1
ATOM 1773 O O . ALA A 1 239 ? -23.470 0.855 26.676 1.00 54.62 239 ALA A O 1
ATOM 1774 N N . GLY A 1 240 ? -24.780 2.666 26.572 1.00 55.06 240 GLY A N 1
ATOM 1775 C CA . GLY A 1 240 ? -25.826 2.020 25.760 1.00 55.06 240 GLY A CA 1
ATOM 1776 C C . GLY A 1 240 ? -26.795 1.284 26.688 1.00 55.06 240 GLY A C 1
ATOM 1777 O O . GLY A 1 240 ? -26.589 1.290 27.902 1.00 55.06 240 GLY A O 1
ATOM 1778 N N . LEU A 1 241 ? -27.876 0.702 26.170 1.00 48.09 241 LEU A N 1
ATOM 1779 C CA . LEU A 1 241 ? -28.653 -0.191 27.024 1.00 48.09 241 LEU A CA 1
ATOM 1780 C C . LEU A 1 241 ? -27.789 -1.461 27.242 1.00 48.09 241 LEU A C 1
ATOM 1782 O O . LEU A 1 241 ? -26.823 -1.760 26.549 1.00 48.09 241 LEU A O 1
ATOM 1786 N N . SER A 1 242 ? -27.991 -2.112 28.366 1.00 51.81 242 SER A N 1
ATOM 1787 C CA . SER A 1 242 ? -27.134 -3.190 28.862 1.00 51.81 242 SER A CA 1
ATOM 1788 C C . SER A 1 242 ? -27.302 -4.525 28.099 1.00 51.81 242 SER A C 1
ATOM 1790 O O . SER A 1 242 ? -28.251 -4.622 27.324 1.00 51.81 242 SER A O 1
ATOM 1792 N N . PRO A 1 243 ? -26.488 -5.587 28.341 1.00 47.06 243 PRO A N 1
ATOM 1793 C CA . PRO A 1 243 ? -26.581 -6.864 27.620 1.00 47.06 243 PRO A CA 1
ATOM 1794 C C . PRO A 1 243 ? -28.017 -7.401 27.596 1.00 47.06 243 PRO A C 1
ATOM 1796 O O . PRO A 1 243 ? -28.646 -7.593 28.639 1.00 47.06 243 PRO A O 1
ATOM 1799 N N . GLN A 1 244 ? -28.557 -7.582 26.392 1.00 49.28 244 GLN A N 1
ATOM 1800 C CA . GLN A 1 244 ? -29.989 -7.793 26.202 1.00 49.28 244 GLN A CA 1
ATOM 1801 C C . GLN A 1 244 ? -30.406 -9.236 26.454 1.00 49.28 244 GLN A C 1
ATOM 1803 O O . GLN A 1 244 ? -29.771 -10.182 25.995 1.00 49.28 244 GLN A O 1
ATOM 1808 N N . ARG A 1 245 ? -31.546 -9.385 27.136 1.00 47.06 245 ARG A N 1
ATOM 1809 C CA . ARG A 1 245 ? -32.131 -10.680 27.523 1.00 47.06 245 ARG A CA 1
ATOM 1810 C C . ARG A 1 245 ? -32.789 -11.443 26.376 1.00 47.06 245 ARG A C 1
ATOM 1812 O O . ARG A 1 245 ? -33.224 -12.573 26.567 1.00 47.06 245 ARG A O 1
ATOM 1819 N N . SER A 1 246 ? -32.930 -10.821 25.207 1.00 45.28 246 SER A N 1
ATOM 1820 C CA . SER A 1 246 ? -33.534 -11.445 24.034 1.00 45.28 246 SER A CA 1
ATOM 1821 C C . SER A 1 246 ? -32.977 -10.858 22.742 1.00 45.28 246 SER A C 1
ATOM 1823 O O . SER A 1 246 ? -32.569 -9.696 22.683 1.00 45.28 246 SER A O 1
ATOM 1825 N N . PHE A 1 247 ? -33.012 -11.660 21.680 1.00 45.97 247 PHE A N 1
ATOM 1826 C CA . PHE A 1 247 ? -32.551 -11.264 20.350 1.00 45.97 247 PHE A CA 1
ATOM 1827 C C . PHE A 1 247 ? -33.345 -10.074 19.781 1.00 45.97 247 PHE A C 1
ATOM 1829 O O . PHE A 1 247 ? -32.779 -9.189 19.143 1.00 45.97 247 PHE A O 1
ATOM 1836 N N . LEU A 1 248 ? -34.651 -10.007 20.064 1.00 43.50 248 LEU A N 1
ATOM 1837 C CA . LEU A 1 248 ? -35.513 -8.896 19.651 1.00 43.50 248 LEU A CA 1
ATOM 1838 C C . LEU A 1 248 ? -35.123 -7.592 20.353 1.00 43.50 248 LEU A C 1
ATOM 1840 O O . LEU A 1 248 ? -35.103 -6.536 19.726 1.00 43.50 248 LEU A O 1
ATOM 1844 N N . MET A 1 249 ? -34.777 -7.667 21.638 1.00 44.19 249 MET A N 1
ATOM 1845 C CA . MET A 1 249 ? -34.389 -6.487 22.400 1.00 44.19 249 MET A CA 1
ATOM 1846 C C . MET A 1 249 ? -32.966 -6.033 22.057 1.00 44.19 249 MET A C 1
ATOM 1848 O O . MET A 1 249 ? -32.729 -4.835 21.969 1.00 44.19 249 MET A O 1
ATOM 1852 N N . ALA A 1 250 ? -32.068 -6.964 21.706 1.00 46.66 250 ALA A N 1
ATOM 1853 C CA . ALA A 1 250 ? -30.784 -6.659 21.068 1.00 46.66 250 ALA A CA 1
ATOM 1854 C C . ALA A 1 250 ? -30.963 -5.947 19.716 1.00 46.66 250 ALA A C 1
ATOM 1856 O O . ALA A 1 250 ? -30.255 -4.988 19.423 1.00 46.66 250 ALA A O 1
ATOM 1857 N N . PHE A 1 251 ? -31.937 -6.366 18.904 1.00 51.84 251 PHE A N 1
ATOM 1858 C CA . PHE A 1 251 ? -32.235 -5.730 17.620 1.00 51.84 251 PHE A CA 1
ATOM 1859 C C . PHE A 1 251 ? -32.827 -4.320 17.777 1.00 51.84 251 PHE A C 1
ATOM 1861 O O . PHE A 1 251 ? -32.351 -3.383 17.134 1.00 51.84 251 PHE A O 1
ATOM 1868 N N . ILE A 1 252 ? -33.828 -4.151 18.652 1.00 51.00 252 ILE A N 1
ATOM 1869 C CA . ILE A 1 252 ? -34.418 -2.840 18.977 1.00 51.00 252 ILE A CA 1
ATOM 1870 C C . ILE A 1 252 ? -33.338 -1.914 19.534 1.00 51.00 252 ILE A C 1
ATOM 1872 O O . ILE A 1 252 ? -33.240 -0.753 19.142 1.00 51.00 252 ILE A O 1
ATOM 1876 N N . GLU A 1 253 ? -32.475 -2.431 20.400 1.00 49.47 253 GLU A N 1
ATOM 1877 C CA . GLU A 1 253 ? -31.379 -1.654 20.938 1.00 49.47 253 GLU A CA 1
ATOM 1878 C C . GLU A 1 253 ? -30.398 -1.206 19.844 1.00 49.47 253 GLU A C 1
ATOM 1880 O O . GLU A 1 253 ? -30.098 -0.018 19.748 1.00 49.47 253 GLU A O 1
ATOM 1885 N N . VAL A 1 254 ? -29.951 -2.107 18.967 1.00 52.47 254 VAL A N 1
ATOM 1886 C CA . VAL A 1 254 ? -29.052 -1.770 17.850 1.00 52.47 254 VAL A CA 1
ATOM 1887 C C . VAL A 1 254 ? -29.677 -0.732 16.907 1.00 52.47 254 VAL A C 1
ATOM 1889 O O . VAL A 1 254 ? -28.967 0.141 16.402 1.00 52.47 254 VAL A O 1
ATOM 1892 N N . ALA A 1 255 ? -30.995 -0.781 16.701 1.00 51.88 255 ALA A N 1
ATOM 1893 C CA . ALA A 1 255 ? -31.718 0.164 15.853 1.00 51.88 255 ALA A CA 1
ATOM 1894 C C . ALA A 1 255 ? -31.897 1.555 16.497 1.00 51.88 255 ALA A C 1
ATOM 1896 O O . ALA A 1 255 ? -31.808 2.565 15.797 1.00 51.88 255 ALA A O 1
ATOM 1897 N N . PHE A 1 256 ? -32.121 1.631 17.816 1.00 53.47 256 PHE A N 1
ATOM 1898 C CA . PHE A 1 256 ? -32.521 2.873 18.496 1.00 53.47 256 PHE A CA 1
ATOM 1899 C C . PHE A 1 256 ? -31.462 3.478 19.442 1.00 53.47 256 PHE A C 1
ATOM 1901 O O . PHE A 1 256 ? -31.586 4.649 19.803 1.00 53.47 256 PHE A O 1
ATOM 1908 N N . VAL A 1 257 ? -30.375 2.775 19.800 1.00 49.69 257 VAL A N 1
ATOM 1909 C CA . VAL A 1 257 ? -29.305 3.303 20.684 1.00 49.69 257 VAL A CA 1
ATOM 1910 C C . VAL A 1 257 ? -28.617 4.536 20.115 1.00 49.69 257 VAL A C 1
ATOM 1912 O O . VAL A 1 257 ? -28.280 5.448 20.869 1.00 49.69 257 VAL A O 1
ATOM 1915 N N . GLY A 1 258 ? -28.425 4.605 18.795 1.00 54.00 258 GLY A N 1
ATOM 1916 C CA . GLY A 1 258 ? -27.862 5.796 18.150 1.00 54.00 258 GLY A CA 1
ATOM 1917 C C . GLY A 1 258 ? -28.748 7.031 18.343 1.00 54.00 258 GLY A C 1
ATOM 1918 O O . GLY A 1 258 ? -28.247 8.115 18.630 1.00 54.00 258 GLY A O 1
ATOM 1919 N N . VAL A 1 259 ? -30.068 6.839 18.270 1.00 55.34 259 VAL A N 1
ATOM 1920 C CA . VAL A 1 259 ? -31.081 7.885 18.456 1.00 55.34 259 VAL A CA 1
ATOM 1921 C C . VAL A 1 259 ? -31.160 8.305 19.929 1.00 55.34 259 VAL A C 1
ATOM 1923 O O . VAL A 1 259 ? -31.086 9.493 20.234 1.00 55.34 259 VAL A O 1
ATOM 1926 N N . LEU A 1 260 ? -31.207 7.348 20.860 1.00 46.44 260 LEU A N 1
ATOM 1927 C CA . LEU A 1 260 ? -31.211 7.614 22.307 1.00 46.44 260 LEU A CA 1
ATOM 1928 C C . LEU A 1 260 ? -29.925 8.316 22.780 1.00 46.44 260 LEU A C 1
ATOM 1930 O O . LEU A 1 260 ? -29.983 9.235 23.598 1.00 46.44 260 LEU A O 1
ATOM 1934 N N . ARG A 1 261 ? -28.761 7.957 22.219 1.00 50.41 261 ARG A N 1
ATOM 1935 C CA . ARG A 1 261 ? -27.488 8.633 22.515 1.00 50.41 261 ARG A CA 1
ATOM 1936 C C . ARG A 1 261 ? -27.460 10.079 22.014 1.00 50.41 261 ARG A C 1
ATOM 1938 O O . ARG A 1 261 ? -26.909 10.921 22.719 1.00 50.41 261 ARG A O 1
ATOM 1945 N N . LEU A 1 262 ? -28.096 10.391 20.880 1.00 51.81 262 LEU A N 1
ATOM 1946 C CA . LEU A 1 262 ? -28.265 11.768 20.389 1.00 51.81 262 LEU A CA 1
ATOM 1947 C C . LEU A 1 262 ? -29.159 12.607 21.314 1.00 51.81 262 LEU A C 1
ATOM 1949 O O . LEU A 1 262 ? -28.809 13.746 21.607 1.00 51.81 262 LEU A O 1
ATOM 1953 N N . PHE A 1 263 ? -30.245 12.038 21.851 1.00 50.47 263 PHE A N 1
ATOM 1954 C CA . PHE A 1 263 ? -31.086 12.720 22.848 1.00 50.47 263 PHE A CA 1
ATOM 1955 C C . PHE A 1 263 ? -30.367 12.957 24.190 1.00 50.47 263 PHE A C 1
ATOM 1957 O O . PHE A 1 263 ? -30.670 13.924 24.882 1.00 50.47 263 PHE A O 1
ATOM 1964 N N . SER A 1 264 ? -29.381 12.121 24.542 1.00 44.53 264 SER A N 1
ATOM 1965 C CA . SER A 1 264 ? -28.531 12.301 25.735 1.00 44.53 264 SER A CA 1
ATOM 1966 C C . SER A 1 264 ? -27.284 13.173 25.520 1.00 44.53 264 SER A C 1
ATOM 1968 O O . SER A 1 264 ? -26.651 13.609 26.483 1.00 44.53 264 SER A O 1
ATOM 1970 N N . ALA A 1 265 ? -26.929 13.464 24.264 1.00 47.03 265 ALA A N 1
ATOM 1971 C CA . ALA A 1 265 ? -25.759 14.262 23.908 1.00 47.03 265 ALA A CA 1
ATOM 1972 C C . ALA A 1 265 ? -25.762 15.693 24.489 1.00 47.03 265 ALA A C 1
ATOM 1974 O O . ALA A 1 265 ? -24.687 16.135 24.893 1.00 47.03 265 ALA A O 1
ATOM 1975 N N . PRO A 1 266 ? -26.906 16.403 24.630 1.00 50.53 266 PRO A N 1
ATOM 1976 C CA . PRO A 1 266 ? -26.950 17.698 25.308 1.00 50.53 266 PRO A CA 1
ATOM 1977 C C . PRO A 1 266 ? -26.501 17.619 26.768 1.00 50.53 266 PRO A C 1
ATOM 1979 O O . PRO A 1 266 ? -25.817 18.519 27.230 1.00 50.53 266 PRO A O 1
ATOM 1982 N N . VAL A 1 267 ? -26.803 16.527 27.481 1.00 47.53 267 VAL A N 1
ATOM 1983 C CA . VAL A 1 267 ? -26.376 16.328 28.879 1.00 47.53 267 VAL A CA 1
ATOM 1984 C C . VAL A 1 267 ? -24.858 16.139 28.951 1.00 47.53 267 VAL A C 1
ATOM 1986 O O . VAL A 1 267 ? -24.191 16.774 29.766 1.00 47.53 267 VAL A O 1
ATOM 1989 N N . LYS A 1 268 ? -24.287 15.355 28.023 1.00 39.56 268 LYS A N 1
ATOM 1990 C CA . LYS A 1 268 ? -22.828 15.233 27.848 1.00 39.56 268 LYS A CA 1
ATOM 1991 C C . LYS A 1 268 ? -22.173 16.560 27.461 1.00 39.56 268 LYS A C 1
ATOM 1993 O O . LYS A 1 268 ? -21.096 16.860 27.962 1.00 39.56 268 LYS A O 1
ATOM 1998 N N . PHE A 1 269 ? -22.804 17.348 26.591 1.00 41.88 269 PHE A N 1
ATOM 1999 C CA . PHE A 1 269 ? -22.292 18.642 26.147 1.00 41.88 269 PHE A CA 1
ATOM 2000 C C . PHE A 1 269 ? -22.391 19.705 27.245 1.00 41.88 269 PHE A C 1
ATOM 2002 O O . PHE A 1 269 ? -21.454 20.469 27.389 1.00 41.88 269 PHE A O 1
ATOM 2009 N N . ILE A 1 270 ? -23.446 19.726 28.067 1.00 46.06 270 ILE A N 1
ATOM 2010 C CA . ILE A 1 270 ? -23.581 20.622 29.231 1.00 46.06 270 ILE A CA 1
ATOM 2011 C C . ILE A 1 270 ? -22.493 20.317 30.271 1.00 46.06 270 ILE A C 1
ATOM 2013 O O . ILE A 1 270 ? -21.783 21.230 30.689 1.00 46.06 270 ILE A O 1
ATOM 2017 N N . PHE A 1 271 ? -22.272 19.038 30.600 1.00 40.84 271 PHE A N 1
ATOM 2018 C CA . PHE A 1 271 ? -21.155 18.614 31.457 1.00 40.84 271 PHE A CA 1
ATOM 2019 C C . PHE A 1 271 ? -19.782 18.952 30.854 1.00 40.84 271 PHE A C 1
ATOM 2021 O O . PHE A 1 271 ? -18.850 19.308 31.571 1.00 40.84 271 PHE A O 1
ATOM 2028 N N . TRP A 1 272 ? -19.642 18.856 29.529 1.00 37.44 272 TRP A N 1
ATOM 2029 C CA . TRP A 1 272 ? -18.405 19.184 28.819 1.00 37.44 272 TRP A CA 1
ATOM 2030 C C . TRP A 1 272 ? -18.182 20.699 28.667 1.00 37.44 272 TRP A C 1
ATOM 2032 O O . TRP A 1 272 ? -17.042 21.147 28.710 1.00 37.44 272 TRP A O 1
ATOM 2042 N N . ARG A 1 273 ? -19.239 21.516 28.570 1.00 33.09 273 ARG A N 1
ATOM 2043 C CA . ARG A 1 273 ? -19.158 22.987 28.502 1.00 33.09 273 ARG A CA 1
ATOM 2044 C C . ARG A 1 273 ? -18.811 23.597 29.860 1.00 33.09 273 ARG A C 1
ATOM 2046 O O . ARG A 1 273 ? -17.988 24.504 29.916 1.00 33.09 273 ARG A O 1
ATOM 2053 N N . LEU A 1 274 ? -19.324 23.014 30.949 1.00 43.34 274 LEU A N 1
ATOM 2054 C CA . LEU A 1 274 ? -18.883 23.311 32.321 1.00 43.34 274 LEU A CA 1
ATOM 2055 C C . LEU A 1 274 ? -17.388 23.003 32.548 1.00 43.34 274 LEU A C 1
ATOM 2057 O O . LEU A 1 274 ? -16.790 23.525 33.482 1.00 43.34 274 LEU A O 1
ATOM 2061 N N . LYS A 1 275 ? -16.764 22.194 31.677 1.00 39.19 275 LYS A N 1
ATOM 2062 C CA . LYS A 1 275 ? -15.332 21.860 31.710 1.00 39.19 275 LYS A CA 1
ATOM 2063 C C . LYS A 1 275 ? -14.431 22.917 31.049 1.00 39.19 275 LYS A C 1
ATOM 2065 O O . LYS A 1 275 ? -13.224 22.855 31.259 1.00 39.19 275 LYS A O 1
ATOM 2070 N N . PHE A 1 276 ? -14.971 23.847 30.248 1.00 33.28 276 PHE A N 1
ATOM 2071 C CA . PHE A 1 276 ? -14.159 24.750 29.408 1.00 33.28 276 PHE A CA 1
ATOM 2072 C C . PHE A 1 276 ? -14.450 26.253 29.532 1.00 33.28 276 PHE A C 1
ATOM 2074 O O . PHE A 1 276 ? -13.642 27.050 29.062 1.00 33.28 276 PHE A O 1
ATOM 2081 N N . GLU A 1 277 ? -15.512 26.669 30.220 1.00 35.34 277 GLU A N 1
ATOM 2082 C CA . GLU A 1 277 ? -15.716 28.076 30.581 1.00 35.34 277 GLU A CA 1
ATOM 2083 C C . GLU A 1 277 ? -15.991 28.192 32.077 1.00 35.34 277 GLU A C 1
ATOM 2085 O O . GLU A 1 277 ? -17.121 27.988 32.489 1.00 35.34 277 GLU A O 1
ATOM 2090 N N . ILE A 1 278 ? -14.973 28.529 32.878 1.00 35.28 278 ILE A N 1
ATOM 2091 C CA . ILE A 1 278 ? -15.086 29.428 34.042 1.00 35.28 278 ILE A CA 1
ATOM 2092 C C . ILE A 1 278 ? -13.677 29.975 34.334 1.00 35.28 278 ILE A C 1
ATOM 2094 O O . ILE A 1 278 ? -12.808 29.314 34.900 1.00 35.28 278 ILE A O 1
ATOM 2098 N N . LYS A 1 279 ? -13.462 31.229 33.920 1.00 27.91 279 LYS A N 1
ATOM 2099 C CA . LYS A 1 279 ? -12.650 32.190 34.678 1.00 27.91 279 LYS A CA 1
ATOM 2100 C C . LYS A 1 279 ? -13.482 32.636 35.892 1.00 27.91 279 LYS A C 1
ATOM 2102 O O . LYS A 1 279 ? -14.710 32.631 35.798 1.00 27.91 279 LYS A O 1
ATOM 2107 N N . PRO A 1 280 ? -12.862 33.041 37.011 1.00 30.48 280 PRO A N 1
ATOM 2108 C CA . PRO A 1 280 ? -13.572 33.321 38.251 1.00 30.48 280 PRO A CA 1
ATOM 2109 C C . PRO A 1 280 ? -14.377 34.618 38.107 1.00 30.48 280 PRO A C 1
ATOM 2111 O O . PRO A 1 280 ? -13.857 35.715 38.283 1.00 30.48 280 PRO A O 1
ATOM 2114 N N . SER A 1 281 ? -15.658 34.513 37.777 1.00 29.11 281 SER A N 1
ATOM 2115 C CA . SER A 1 281 ? -16.602 35.612 37.956 1.00 29.11 281 SER A CA 1
ATOM 2116 C C . SER A 1 281 ? -17.964 35.023 38.265 1.00 29.11 281 SER A C 1
ATOM 2118 O O . SER A 1 281 ? -18.651 34.504 37.386 1.00 29.11 281 SER A O 1
ATOM 2120 N N . GLY A 1 282 ? -18.326 35.068 39.545 1.00 35.34 282 GLY A N 1
ATOM 2121 C CA . GLY A 1 282 ? -19.626 34.630 40.018 1.00 35.34 282 GLY A CA 1
ATOM 2122 C C . GLY A 1 282 ? -20.731 35.421 39.331 1.00 35.34 282 GLY A C 1
ATOM 2123 O O . GLY A 1 282 ? -20.772 36.643 39.449 1.00 35.34 282 GLY A O 1
ATOM 2124 N N . LYS A 1 283 ? -21.604 34.717 38.608 1.00 27.36 283 LYS A N 1
ATOM 2125 C CA . LYS A 1 283 ? -23.003 35.075 38.339 1.00 27.36 283 LYS A CA 1
ATOM 2126 C C . LYS A 1 283 ? -23.688 33.889 37.660 1.00 27.36 283 LYS A C 1
ATOM 2128 O O . LYS A 1 283 ? -23.304 33.471 36.574 1.00 27.36 283 LYS A O 1
ATOM 2133 N N . ALA A 1 284 ? -24.692 33.347 38.341 1.00 33.03 284 ALA A N 1
ATOM 2134 C CA . ALA A 1 284 ? -25.593 32.329 37.823 1.00 33.03 284 ALA A CA 1
ATOM 2135 C C . ALA A 1 284 ? -26.483 32.913 36.713 1.00 33.03 284 ALA A C 1
ATOM 2137 O O . ALA A 1 284 ? -26.946 34.049 36.834 1.00 33.03 284 ALA A O 1
ATOM 2138 N N . LEU A 1 285 ? -26.775 32.129 35.672 1.00 27.94 285 LEU A N 1
ATOM 2139 C CA . LEU A 1 285 ? -27.830 32.452 34.710 1.00 27.94 285 LEU A CA 1
ATOM 2140 C C . LEU A 1 285 ? -28.698 31.216 34.435 1.00 27.94 285 LEU A C 1
ATOM 2142 O O . LEU A 1 285 ? -28.283 30.264 33.779 1.00 27.94 285 LEU A O 1
ATOM 2146 N N . LEU A 1 286 ? -29.913 31.264 34.982 1.00 35.41 286 LEU A N 1
ATOM 2147 C CA . LEU A 1 286 ? -31.065 30.434 34.637 1.00 35.41 286 LEU A CA 1
ATOM 2148 C C . LEU A 1 286 ? -31.485 30.700 33.186 1.00 35.41 286 LEU A C 1
ATOM 2150 O O . LEU A 1 286 ? -31.648 31.861 32.815 1.00 35.41 286 LEU A O 1
ATOM 2154 N N . MET A 1 287 ? -31.797 29.659 32.406 1.00 27.20 287 MET A N 1
ATOM 2155 C CA . MET A 1 287 ? -32.701 29.836 31.266 1.00 27.20 287 MET A CA 1
ATOM 2156 C C . MET A 1 287 ? -33.545 28.590 30.963 1.00 27.20 287 MET A C 1
ATOM 2158 O O . MET A 1 287 ? -33.037 27.501 30.711 1.00 27.20 287 MET A O 1
ATOM 2162 N N . ASN A 1 288 ? -34.861 28.814 31.014 1.00 27.19 288 ASN A N 1
ATOM 2163 C CA . ASN A 1 288 ? -35.966 27.911 30.700 1.00 27.19 288 ASN A CA 1
ATOM 2164 C C . ASN A 1 288 ? -36.032 27.566 29.199 1.00 27.19 288 ASN A C 1
ATOM 2166 O O . ASN A 1 288 ? -35.785 28.424 28.354 1.00 27.19 288 ASN A O 1
ATOM 2170 N N . LEU A 1 289 ? -36.478 26.350 28.868 1.00 27.27 289 LEU A N 1
ATOM 2171 C CA . LEU A 1 289 ? -36.815 25.906 27.507 1.00 27.27 289 LEU A CA 1
ATOM 2172 C C . LEU A 1 289 ? -38.325 25.637 27.397 1.00 27.27 289 LEU A C 1
ATOM 2174 O O . LEU A 1 289 ? -38.834 24.813 28.156 1.00 27.27 289 LEU A O 1
ATOM 2178 N N . PRO A 1 290 ? -39.033 26.218 26.410 1.00 34.12 290 PRO A N 1
ATOM 2179 C CA . PRO A 1 290 ? -40.275 25.655 25.906 1.00 34.12 290 PRO A CA 1
ATOM 2180 C C . PRO A 1 290 ? -40.081 25.193 24.455 1.00 34.12 290 PRO A C 1
ATOM 2182 O O . PRO A 1 290 ? -39.759 25.993 23.584 1.00 34.12 290 PRO A O 1
ATOM 2185 N N . PHE A 1 291 ? -40.326 23.915 24.159 1.00 28.75 291 PHE A N 1
ATOM 2186 C CA . PHE A 1 291 ? -40.576 23.481 22.781 1.00 28.75 291 PHE A CA 1
ATOM 2187 C C . PHE A 1 291 ? -41.689 22.435 22.743 1.00 28.75 291 PHE A C 1
ATOM 2189 O O . PHE A 1 291 ? -41.471 21.233 22.851 1.00 28.75 291 PHE A O 1
ATOM 2196 N N . ALA A 1 292 ? -42.906 22.937 22.555 1.00 33.16 292 ALA A N 1
ATOM 2197 C CA . ALA A 1 292 ? -44.051 22.191 22.066 1.00 33.16 292 ALA A CA 1
ATOM 2198 C C . ALA A 1 292 ? -44.643 22.982 20.892 1.00 33.16 292 ALA A C 1
ATOM 2200 O O . ALA A 1 292 ? -45.422 23.903 21.111 1.00 33.16 292 ALA A O 1
ATOM 2201 N N . ARG A 1 293 ? -44.214 22.662 19.660 1.00 26.77 293 ARG A N 1
ATOM 2202 C CA . ARG A 1 293 ? -44.960 22.801 18.387 1.00 26.77 293 ARG A CA 1
ATOM 2203 C C . ARG A 1 293 ? -44.016 22.691 17.188 1.00 26.77 293 ARG A C 1
ATOM 2205 O O . ARG A 1 293 ? -43.310 23.634 16.854 1.00 26.77 293 ARG A O 1
ATOM 2212 N N . SER A 1 294 ? -44.048 21.540 16.524 1.00 27.70 294 SER A N 1
ATOM 2213 C CA . SER A 1 294 ? -44.038 21.404 15.054 1.00 27.70 294 SER A CA 1
ATOM 2214 C C . SER A 1 294 ? -43.960 19.918 14.698 1.00 27.70 294 SER A C 1
ATOM 2216 O O . SER A 1 294 ? -42.939 19.385 14.279 1.00 27.70 294 SER A O 1
ATOM 2218 N N . CYS A 1 295 ? -45.081 19.223 14.893 1.00 31.23 295 CYS A N 1
ATOM 2219 C CA . CYS A 1 295 ? -45.386 18.085 14.035 1.00 31.23 295 CYS A CA 1
ATOM 2220 C C . CYS A 1 295 ? -45.713 18.629 12.637 1.00 31.23 295 CYS A C 1
ATOM 2222 O O . CYS A 1 295 ? -46.308 19.700 12.538 1.00 31.23 295 CYS A O 1
ATOM 2224 N N . PHE A 1 296 ? -45.360 17.856 11.609 1.00 27.06 296 PHE A N 1
ATOM 2225 C CA . PHE A 1 296 ? -45.513 18.122 10.172 1.00 27.06 296 PHE A CA 1
ATOM 2226 C C . PHE A 1 296 ? -44.433 19.018 9.556 1.00 27.06 296 PHE A C 1
ATOM 2228 O O . PHE A 1 296 ? -44.604 20.220 9.460 1.00 27.06 296 PHE A O 1
ATOM 2235 N N . PHE A 1 297 ? -43.317 18.388 9.164 1.00 28.16 297 PHE A N 1
ATOM 2236 C CA . PHE A 1 297 ? -42.479 18.613 7.967 1.00 28.16 297 PHE A CA 1
ATOM 2237 C C . PHE A 1 297 ? -41.068 18.086 8.278 1.00 28.16 297 PHE A C 1
ATOM 2239 O O . PHE A 1 297 ? -40.339 18.764 8.991 1.00 28.16 297 PHE A O 1
ATOM 2246 N N . GLN A 1 298 ? -40.691 16.896 7.772 1.00 28.39 298 GLN A N 1
ATOM 2247 C CA . GLN A 1 298 ? -39.314 16.476 7.397 1.00 28.39 298 GLN A CA 1
ATOM 2248 C C . GLN A 1 298 ? -39.165 14.943 7.365 1.00 28.39 298 GLN A C 1
ATOM 2250 O O . GLN A 1 298 ? -38.611 14.331 8.273 1.00 28.39 298 GLN A O 1
ATOM 2255 N N . THR A 1 299 ? -39.571 14.311 6.266 1.00 29.94 299 THR A N 1
ATOM 2256 C CA . THR A 1 299 ? -39.081 12.970 5.887 1.00 29.94 299 THR A CA 1
ATOM 2257 C C . THR A 1 299 ? -37.743 13.025 5.133 1.00 29.94 299 THR A C 1
ATOM 2259 O O . THR A 1 299 ? -37.129 11.991 4.898 1.00 29.94 299 THR A O 1
ATOM 2262 N N . THR A 1 300 ? -37.226 14.219 4.814 1.00 32.97 300 THR A N 1
ATOM 2263 C CA . THR A 1 300 ? -35.995 14.410 4.022 1.00 32.97 300 THR A CA 1
ATOM 2264 C C . THR A 1 300 ? -34.724 14.671 4.845 1.00 32.97 300 THR A C 1
ATOM 2266 O O . THR A 1 300 ? -33.645 14.292 4.401 1.00 32.97 300 THR A O 1
ATOM 2269 N N . LYS A 1 301 ? -34.801 15.225 6.069 1.00 38.88 301 LYS A N 1
ATOM 2270 C CA . LYS A 1 301 ? -33.595 15.509 6.889 1.00 38.88 301 LYS A CA 1
ATOM 2271 C C . LYS A 1 301 ? -32.992 14.287 7.604 1.00 38.88 301 LYS A C 1
ATOM 2273 O O . LYS A 1 301 ? -31.801 14.289 7.903 1.00 38.88 301 LYS A O 1
ATOM 2278 N N . GLY A 1 302 ? -33.771 13.232 7.861 1.00 39.06 302 GLY A N 1
ATOM 2279 C CA . GLY A 1 302 ? -33.291 12.028 8.563 1.00 39.06 302 GLY A CA 1
ATOM 2280 C C . GLY A 1 302 ? -32.369 11.132 7.724 1.00 39.06 302 GLY A C 1
ATOM 2281 O O . GLY A 1 302 ? -31.428 10.537 8.247 1.00 39.06 302 GLY A O 1
ATOM 2282 N N . LEU A 1 303 ? -32.597 11.076 6.409 1.00 41.12 303 LEU A N 1
ATOM 2283 C CA . LEU A 1 303 ? -31.826 10.242 5.481 1.00 41.12 303 LEU A CA 1
ATOM 2284 C C . LEU A 1 303 ? -30.414 10.802 5.243 1.00 41.12 303 LEU A C 1
ATOM 2286 O O . LEU A 1 303 ? -29.431 10.063 5.191 1.00 41.12 303 LEU A O 1
ATOM 2290 N N . GLN A 1 304 ? -30.316 12.131 5.198 1.00 50.78 304 GLN A N 1
ATOM 2291 C CA . GLN A 1 304 ? -29.065 12.859 5.018 1.00 50.78 304 GLN A CA 1
ATOM 2292 C C . GLN A 1 304 ? -28.157 12.757 6.253 1.00 50.78 304 GLN A C 1
ATOM 2294 O O . GLN A 1 304 ? -26.945 12.606 6.117 1.00 50.78 304 GLN A O 1
ATOM 2299 N N . ALA A 1 305 ? -28.740 12.731 7.459 1.00 58.44 305 ALA A N 1
ATOM 2300 C CA . ALA A 1 305 ? -28.006 12.529 8.709 1.00 58.44 305 ALA A CA 1
ATOM 2301 C C . ALA A 1 305 ? -27.390 11.117 8.819 1.00 58.44 305 ALA A C 1
ATOM 2303 O O . ALA A 1 305 ? -26.271 10.966 9.311 1.00 58.44 305 ALA A O 1
ATOM 2304 N N . TYR A 1 306 ? -28.076 10.082 8.311 1.00 67.88 306 TYR A N 1
ATOM 2305 C CA . TYR A 1 306 ? -27.539 8.715 8.242 1.00 67.88 306 TYR A CA 1
ATOM 2306 C C . TYR A 1 306 ? -26.315 8.622 7.320 1.00 67.88 306 TYR A C 1
ATOM 2308 O O . TYR A 1 306 ? -25.287 8.063 7.707 1.00 67.88 306 TYR A O 1
ATOM 2316 N N . GLN A 1 307 ? -26.399 9.198 6.115 1.00 65.50 307 GLN A N 1
ATOM 2317 C CA . GLN A 1 307 ? -25.280 9.205 5.169 1.00 65.50 307 GLN A CA 1
ATOM 2318 C C . GLN A 1 307 ? -24.124 10.095 5.649 1.00 65.50 307 GLN A C 1
ATOM 2320 O O . GLN A 1 307 ? -22.967 9.707 5.498 1.00 65.50 307 GLN A O 1
ATOM 2325 N N . ALA A 1 308 ? -24.414 11.209 6.331 1.00 70.38 308 ALA A N 1
ATOM 2326 C CA . ALA A 1 308 ? -23.408 12.031 7.009 1.00 70.38 308 ALA A CA 1
ATOM 2327 C C . ALA A 1 308 ? -22.648 11.244 8.084 1.00 70.38 308 ALA A C 1
ATOM 2329 O O . ALA A 1 308 ? -21.417 11.263 8.112 1.00 70.38 308 ALA A O 1
ATOM 2330 N N . GLN A 1 309 ? -23.354 10.464 8.907 1.00 74.12 309 GLN A N 1
ATOM 2331 C CA . GLN A 1 309 ? -22.719 9.612 9.911 1.00 74.12 309 GLN A CA 1
ATOM 2332 C C . GLN A 1 309 ? -21.867 8.499 9.280 1.00 74.12 309 GLN A C 1
ATOM 2334 O O . GLN A 1 309 ? -20.787 8.194 9.789 1.00 74.12 309 GLN A O 1
ATOM 2339 N N . LEU A 1 310 ? -22.314 7.904 8.168 1.00 79.25 310 LEU A N 1
ATOM 2340 C CA . LEU A 1 310 ? -21.511 6.938 7.409 1.00 79.25 310 LEU A CA 1
ATOM 2341 C C . LEU A 1 310 ? -20.235 7.574 6.856 1.00 79.25 310 LEU A C 1
ATOM 2343 O O . LEU A 1 310 ? -19.172 6.968 6.946 1.00 79.25 310 LEU A O 1
ATOM 2347 N N . PHE A 1 311 ? -20.310 8.802 6.348 1.00 80.00 311 PHE A N 1
ATOM 2348 C CA . PHE A 1 311 ? -19.136 9.537 5.883 1.00 80.00 311 PHE A CA 1
ATOM 2349 C C . PHE A 1 311 ? -18.167 9.876 7.013 1.00 80.00 311 PHE A C 1
ATOM 2351 O O . PHE A 1 311 ? -16.962 9.741 6.824 1.00 80.00 311 PHE A O 1
ATOM 2358 N N . LEU A 1 312 ? -18.659 10.225 8.206 1.00 79.19 312 LEU A N 1
ATOM 2359 C CA . LEU A 1 312 ? -17.808 10.394 9.389 1.00 79.19 312 LEU A CA 1
ATOM 2360 C C . LEU A 1 312 ? -17.123 9.076 9.789 1.00 79.19 312 LEU A C 1
ATOM 2362 O O . LEU A 1 312 ? -15.955 9.084 10.177 1.00 79.19 312 LEU A O 1
ATOM 2366 N N . GLN A 1 313 ? -17.805 7.934 9.646 1.00 84.56 313 GLN A N 1
ATOM 2367 C CA . GLN A 1 313 ? -17.197 6.614 9.849 1.00 84.56 313 GLN A CA 1
ATOM 2368 C C . GLN A 1 313 ? -16.154 6.286 8.776 1.00 84.56 313 GLN A C 1
ATOM 2370 O O . GLN A 1 313 ? -15.069 5.830 9.124 1.00 84.56 313 GLN A O 1
ATOM 2375 N N . ILE A 1 314 ? -16.440 6.543 7.496 1.00 88.12 314 ILE A N 1
ATOM 2376 C CA . ILE A 1 314 ? -15.483 6.367 6.390 1.00 88.12 314 ILE A CA 1
ATOM 2377 C C . ILE A 1 314 ? -14.257 7.250 6.625 1.00 88.12 314 ILE A C 1
ATOM 2379 O O . ILE A 1 314 ? -13.132 6.768 6.555 1.00 88.12 314 ILE A O 1
ATOM 2383 N N . ARG A 1 315 ? -14.465 8.514 7.001 1.00 87.81 315 ARG A N 1
ATOM 2384 C CA . ARG A 1 315 ? -13.396 9.451 7.346 1.00 87.81 315 ARG A CA 1
ATOM 2385 C C . ARG A 1 315 ? -12.543 8.940 8.501 1.00 87.81 315 ARG A C 1
ATOM 2387 O O . ARG A 1 315 ? -11.322 8.999 8.415 1.00 87.81 315 ARG A O 1
ATOM 2394 N N . LYS A 1 316 ? -13.170 8.402 9.550 1.00 87.62 316 LYS A N 1
ATOM 2395 C CA . LYS A 1 316 ? -12.460 7.781 10.673 1.00 87.62 316 LYS A CA 1
ATOM 2396 C C . LYS A 1 316 ? -11.677 6.540 10.235 1.00 87.62 316 LYS A C 1
ATOM 2398 O O . LYS A 1 316 ? -10.538 6.379 10.652 1.00 87.62 316 LYS A O 1
ATOM 2403 N N . HIS A 1 317 ? -12.259 5.676 9.401 1.00 91.00 317 HIS A N 1
ATOM 2404 C CA . HIS A 1 317 ? -11.566 4.503 8.860 1.00 91.00 317 HIS A CA 1
ATOM 2405 C C . HIS A 1 317 ? -10.366 4.887 7.996 1.00 91.00 317 HIS A C 1
ATOM 2407 O O . HIS A 1 317 ? -9.377 4.172 8.003 1.00 91.00 317 HIS A O 1
ATOM 2413 N N . LEU A 1 318 ? -10.440 6.008 7.282 1.00 90.69 318 LEU A N 1
ATOM 2414 C CA . LEU A 1 318 ? -9.329 6.561 6.509 1.00 90.69 318 LEU A CA 1
ATOM 2415 C C . LEU A 1 318 ? -8.377 7.427 7.354 1.00 90.69 318 LEU A C 1
ATOM 2417 O O . LEU A 1 318 ? -7.517 8.095 6.791 1.00 90.69 318 LEU A O 1
ATOM 2421 N N . GLU A 1 319 ? -8.528 7.423 8.684 1.00 90.25 319 GLU A N 1
ATOM 2422 C CA . GLU A 1 319 ? -7.673 8.142 9.639 1.00 90.25 319 GLU A CA 1
ATOM 2423 C C . GLU A 1 319 ? -7.635 9.658 9.420 1.00 90.25 319 GLU A C 1
ATOM 2425 O O . GLU A 1 319 ? -6.605 10.302 9.586 1.00 90.25 319 GLU A O 1
ATOM 2430 N N . TYR A 1 320 ? -8.793 10.240 9.094 1.00 85.25 320 TYR A N 1
ATOM 2431 C CA . TYR A 1 320 ? -8.973 11.683 8.905 1.00 85.25 320 TYR A CA 1
ATOM 2432 C C . TYR A 1 320 ? -8.007 12.266 7.860 1.00 85.25 320 TYR A C 1
ATOM 2434 O O . TYR A 1 320 ? -7.235 13.175 8.171 1.00 85.25 320 TYR A O 1
ATOM 2442 N N . PRO A 1 321 ? -8.063 11.781 6.606 1.00 84.44 321 PRO A N 1
ATOM 2443 C CA . PRO A 1 321 ? -7.160 12.243 5.563 1.00 84.44 321 PRO A CA 1
ATOM 2444 C C . PRO A 1 321 ? -7.376 13.745 5.335 1.00 84.44 321 PRO A C 1
ATOM 2446 O O . PRO A 1 321 ? -8.510 14.234 5.414 1.00 84.44 321 PRO A O 1
ATOM 2449 N N . SER A 1 322 ? -6.295 14.484 5.073 1.00 81.12 322 SER A N 1
ATOM 2450 C CA . SER A 1 322 ? -6.303 15.953 4.961 1.00 81.12 322 SER A CA 1
ATOM 2451 C C . SER A 1 322 ? -7.302 16.449 3.914 1.00 81.12 322 SER A C 1
ATOM 2453 O O . SER A 1 322 ? -7.935 17.487 4.085 1.00 81.12 322 SER A O 1
ATOM 2455 N N . GLN A 1 323 ? -7.531 15.649 2.876 1.00 79.69 323 GLN A N 1
ATOM 2456 C CA . GLN A 1 323 ? -8.492 15.922 1.820 1.00 79.69 323 GLN A CA 1
ATOM 2457 C C . GLN A 1 323 ? -9.917 16.055 2.376 1.00 79.69 323 GLN A C 1
ATOM 2459 O O . GLN A 1 323 ? -10.669 16.911 1.922 1.00 79.69 323 GLN A O 1
ATOM 2464 N N . LEU A 1 324 ? -10.282 15.279 3.405 1.00 76.69 324 LEU A N 1
ATOM 2465 C CA . LEU A 1 324 ? -11.601 15.317 4.047 1.00 76.69 324 LEU A CA 1
ATOM 2466 C C . LEU A 1 324 ? -11.734 16.410 5.131 1.00 76.69 324 LEU A C 1
ATOM 2468 O O . LEU A 1 324 ? -12.765 16.448 5.801 1.00 76.69 324 LEU A O 1
ATOM 2472 N N . GLN A 1 325 ? -10.756 17.312 5.307 1.00 72.44 325 GLN A N 1
ATOM 2473 C CA . GLN A 1 325 ? -10.849 18.433 6.267 1.00 72.44 325 GLN A CA 1
ATOM 2474 C C . GLN A 1 325 ? -11.978 19.417 5.948 1.00 72.44 325 GLN A C 1
ATOM 2476 O O . GLN A 1 325 ? -12.510 20.060 6.848 1.00 72.44 325 GLN A O 1
ATOM 2481 N N . ILE A 1 326 ? -12.418 19.503 4.688 1.00 66.31 326 ILE A N 1
ATOM 2482 C CA . ILE A 1 326 ? -13.564 20.345 4.306 1.00 66.31 326 ILE A CA 1
ATOM 2483 C C . ILE A 1 326 ? -14.851 19.966 5.064 1.00 66.31 326 ILE A C 1
ATOM 2485 O O . ILE A 1 326 ? -15.742 20.795 5.225 1.00 66.31 326 ILE A O 1
ATOM 2489 N N . LEU A 1 327 ? -14.927 18.734 5.582 1.00 65.56 327 LEU A N 1
ATOM 2490 C CA . LEU A 1 327 ? -16.038 18.240 6.394 1.00 65.56 327 LEU A CA 1
ATOM 2491 C C . LEU A 1 327 ? -15.962 18.668 7.874 1.00 65.56 327 LEU A C 1
ATOM 2493 O O . LEU A 1 327 ? -16.912 18.404 8.601 1.00 65.56 327 LEU A O 1
ATOM 2497 N N . ASP A 1 328 ? -14.877 19.302 8.342 1.00 62.38 328 ASP A N 1
ATOM 2498 C CA . ASP A 1 328 ? -14.740 19.736 9.747 1.00 62.38 328 ASP A CA 1
ATOM 2499 C C . ASP A 1 328 ? -15.653 20.909 10.114 1.00 62.38 328 ASP A C 1
ATOM 2501 O O . ASP A 1 328 ? -16.137 20.983 11.240 1.00 62.38 328 ASP A O 1
ATOM 2505 N N . ASN A 1 329 ? -15.925 21.796 9.155 1.00 51.91 329 ASN A N 1
ATOM 2506 C CA . ASN A 1 329 ? -16.685 23.033 9.371 1.00 51.91 329 ASN A CA 1
ATOM 2507 C C . ASN A 1 329 ? -18.001 23.078 8.579 1.00 51.91 329 ASN A C 1
ATOM 2509 O O . ASN A 1 329 ? -18.651 24.123 8.500 1.00 51.91 329 ASN A O 1
ATOM 2513 N N . TYR A 1 330 ? -18.386 21.967 7.948 1.00 54.53 330 TYR A N 1
ATOM 2514 C CA . TYR A 1 330 ? -19.519 21.939 7.034 1.00 54.53 330 TYR A CA 1
ATOM 2515 C C . TYR A 1 330 ? -20.805 21.495 7.740 1.00 54.53 330 TYR A C 1
ATOM 2517 O O . TYR A 1 330 ? -20.993 20.322 8.045 1.00 54.53 330 TYR A O 1
ATOM 2525 N N . ASN A 1 331 ? -21.714 22.449 7.959 1.00 53.16 331 ASN A N 1
ATOM 2526 C CA . ASN A 1 331 ? -23.043 22.222 8.547 1.00 53.16 331 ASN A CA 1
ATOM 2527 C C . ASN A 1 331 ? -24.149 21.967 7.495 1.00 53.16 331 ASN A C 1
ATOM 2529 O O . ASN A 1 331 ? -25.331 21.957 7.843 1.00 53.16 331 ASN A O 1
ATOM 2533 N N . GLY A 1 332 ? -23.790 21.815 6.213 1.00 59.59 332 GLY A N 1
ATOM 2534 C CA . GLY A 1 332 ? -24.729 21.648 5.097 1.00 59.59 332 GLY A CA 1
ATOM 2535 C C . GLY A 1 332 ? -24.984 20.191 4.681 1.00 59.59 332 GLY A C 1
ATOM 2536 O O . GLY A 1 332 ? -24.475 19.241 5.275 1.00 59.59 332 GLY A O 1
ATOM 2537 N N . SER A 1 333 ? -25.764 20.017 3.613 1.00 63.59 333 SER A N 1
ATOM 2538 C CA . SER A 1 333 ? -26.021 18.733 2.945 1.00 63.59 333 SER A CA 1
ATOM 2539 C C . SER A 1 333 ? -24.758 18.214 2.245 1.00 63.59 333 SER A C 1
ATOM 2541 O O . SER A 1 333 ? -24.150 18.935 1.462 1.00 63.59 333 SER A O 1
ATOM 2543 N N . LEU A 1 334 ? -24.373 16.947 2.461 1.00 67.44 334 LEU A N 1
ATOM 2544 C CA . LEU A 1 334 ? -23.239 16.299 1.763 1.00 67.44 334 LEU A CA 1
ATOM 2545 C C . LEU A 1 334 ? -23.297 16.431 0.229 1.00 67.44 334 LEU A C 1
ATOM 2547 O O . LEU A 1 334 ? -22.263 16.380 -0.429 1.00 67.44 334 LEU A O 1
ATOM 2551 N N . CYS A 1 335 ? -24.500 16.573 -0.325 1.00 71.31 335 CYS A N 1
ATOM 2552 C CA . CYS A 1 335 ? -24.757 16.675 -1.757 1.00 71.31 335 CYS A CA 1
ATOM 2553 C C . CYS A 1 335 ? -24.532 18.088 -2.313 1.00 71.31 335 CYS A C 1
ATOM 2555 O O . CYS A 1 335 ? -24.473 18.259 -3.527 1.00 71.31 335 CYS A O 1
ATOM 2557 N N . ASP A 1 336 ? -24.373 19.076 -1.431 1.00 68.31 336 ASP A N 1
ATOM 2558 C CA . ASP A 1 336 ? -24.174 20.485 -1.776 1.00 68.31 336 ASP A CA 1
ATOM 2559 C C . ASP A 1 336 ? -22.681 20.864 -1.678 1.00 68.31 336 ASP A C 1
ATOM 2561 O O . ASP A 1 336 ? -22.302 22.032 -1.799 1.00 68.31 336 ASP A O 1
ATOM 2565 N N . LEU A 1 337 ? -21.813 19.879 -1.419 1.00 70.44 337 LEU A N 1
ATOM 2566 C CA . LEU A 1 337 ? -20.377 20.073 -1.307 1.00 70.44 337 LEU A CA 1
ATOM 2567 C C . LEU A 1 337 ? -19.781 20.304 -2.704 1.00 70.44 337 LEU A C 1
ATOM 2569 O O . LEU A 1 337 ? -19.900 19.457 -3.589 1.00 70.44 337 LEU A O 1
ATOM 2573 N N . ALA A 1 338 ? -19.115 21.443 -2.907 1.00 64.50 338 ALA A N 1
ATOM 2574 C CA . ALA A 1 338 ? -18.461 21.735 -4.178 1.00 64.50 338 ALA A CA 1
ATOM 2575 C C . ALA A 1 338 ? -17.358 20.702 -4.468 1.00 64.50 338 ALA A C 1
ATOM 2577 O O . ALA A 1 338 ? -16.507 20.430 -3.616 1.00 64.50 338 ALA A O 1
ATOM 2578 N N . ALA A 1 339 ? -17.362 20.137 -5.679 1.00 72.75 339 ALA A N 1
ATOM 2579 C CA . ALA A 1 339 ? -16.322 19.214 -6.113 1.00 72.75 339 ALA A CA 1
ATOM 2580 C C . ALA A 1 339 ? -14.952 19.911 -6.102 1.00 72.75 339 ALA A C 1
ATOM 2582 O O . ALA A 1 339 ? -14.792 21.024 -6.604 1.00 72.75 339 ALA A O 1
ATOM 2583 N N . THR A 1 340 ? -13.953 19.236 -5.544 1.00 77.75 340 THR A N 1
ATOM 2584 C CA . THR A 1 340 ? -12.556 19.681 -5.532 1.00 77.75 340 THR A CA 1
ATOM 2585 C C . THR A 1 340 ? -11.703 18.721 -6.357 1.00 77.75 340 THR A C 1
ATOM 2587 O O . THR A 1 340 ? -12.129 17.618 -6.692 1.00 77.75 340 THR A O 1
ATOM 2590 N N . ALA A 1 341 ? -10.454 19.097 -6.643 1.00 72.25 341 ALA A N 1
ATOM 2591 C CA . ALA A 1 341 ? -9.511 18.214 -7.337 1.00 72.25 341 ALA A CA 1
ATOM 2592 C C . ALA A 1 341 ? -9.210 16.899 -6.579 1.00 72.25 341 ALA A C 1
ATOM 2594 O O . ALA A 1 341 ? -8.704 15.952 -7.180 1.00 72.25 341 ALA A O 1
ATOM 2595 N N . HIS A 1 342 ? -9.510 16.839 -5.275 1.00 79.44 342 HIS A N 1
ATOM 2596 C CA . HIS A 1 342 ? -9.192 15.707 -4.399 1.00 79.44 342 HIS A CA 1
ATOM 2597 C C . HIS A 1 342 ? -10.431 14.955 -3.900 1.00 79.44 342 HIS A C 1
ATOM 2599 O O . HIS A 1 342 ? -10.313 13.792 -3.522 1.00 79.44 342 HIS A O 1
ATOM 2605 N N . ILE A 1 343 ? -11.607 15.590 -3.892 1.00 85.19 343 ILE A N 1
ATOM 2606 C CA . ILE A 1 343 ? -12.873 14.986 -3.465 1.00 85.19 343 ILE A CA 1
ATOM 2607 C C . ILE A 1 343 ? -13.991 15.365 -4.423 1.00 85.19 343 ILE A C 1
ATOM 2609 O O . ILE A 1 343 ? -14.234 16.546 -4.666 1.00 85.19 343 ILE A O 1
ATOM 2613 N N . MET A 1 344 ? -14.739 14.357 -4.858 1.00 84.62 344 MET A N 1
ATOM 2614 C CA . MET A 1 344 ? -15.999 14.522 -5.569 1.00 84.62 344 MET A CA 1
ATOM 2615 C C . MET A 1 344 ? -17.053 13.632 -4.916 1.00 84.62 344 MET A C 1
ATOM 2617 O O . MET A 1 344 ? -16.876 12.417 -4.809 1.00 84.62 344 MET A O 1
ATOM 2621 N N . ILE A 1 345 ? -18.142 14.256 -4.476 1.00 87.56 345 ILE A N 1
ATOM 2622 C CA . ILE A 1 345 ? -19.331 13.576 -3.972 1.00 87.56 345 ILE A CA 1
ATOM 2623 C C . ILE A 1 345 ? -20.477 14.002 -4.877 1.00 87.56 345 ILE A C 1
ATOM 2625 O O . ILE A 1 345 ? -20.646 15.188 -5.154 1.00 87.56 345 ILE A O 1
ATOM 2629 N N . SER A 1 346 ? -21.241 13.042 -5.381 1.00 86.19 346 SER A N 1
ATOM 2630 C CA . SER A 1 346 ? -22.447 13.334 -6.153 1.00 86.19 346 SER A CA 1
ATOM 2631 C C . SER A 1 346 ? -23.599 12.509 -5.624 1.00 86.19 346 SER A C 1
ATOM 2633 O O . SER A 1 346 ? -23.423 11.368 -5.184 1.00 86.19 346 SER A O 1
ATOM 2635 N N . CYS A 1 347 ? -24.776 13.122 -5.638 1.00 85.62 347 CYS A N 1
ATOM 2636 C CA . CYS A 1 347 ? -25.989 12.509 -5.143 1.00 85.62 347 CYS A CA 1
ATOM 2637 C C . CYS A 1 347 ? -27.067 12.489 -6.215 1.00 85.62 347 CYS A C 1
ATOM 2639 O O . CYS A 1 347 ? -27.190 13.420 -7.009 1.00 85.62 347 CYS A O 1
ATOM 2641 N N . GLN A 1 348 ? -27.898 11.458 -6.162 1.00 82.38 348 GLN A N 1
ATOM 2642 C CA . GLN A 1 348 ? -29.139 11.362 -6.912 1.00 82.38 348 GLN A CA 1
ATOM 2643 C C . GLN A 1 348 ? -30.263 11.094 -5.913 1.00 82.38 348 GLN A C 1
ATOM 2645 O O . GLN A 1 348 ? -30.122 10.225 -5.054 1.00 82.38 348 GLN A O 1
ATOM 2650 N N . ASP A 1 349 ? -31.342 11.876 -5.972 1.00 76.81 349 ASP A N 1
ATOM 2651 C CA . ASP A 1 349 ? -32.489 11.754 -5.059 1.00 76.81 349 ASP A CA 1
ATOM 2652 C C . ASP A 1 349 ? -32.094 11.770 -3.562 1.00 76.81 349 ASP A C 1
ATOM 2654 O O . ASP A 1 349 ? -32.633 11.022 -2.750 1.00 76.81 349 ASP A O 1
ATOM 2658 N N . ASN A 1 350 ? -31.124 12.621 -3.191 1.00 73.75 350 ASN A N 1
ATOM 2659 C CA . ASN A 1 350 ? -30.500 12.711 -1.855 1.00 73.75 350 ASN A CA 1
ATOM 2660 C C . ASN A 1 350 ? -29.712 11.474 -1.388 1.00 73.75 350 ASN A C 1
ATOM 2662 O O . ASN A 1 350 ? -29.335 11.415 -0.219 1.00 73.75 350 ASN A O 1
ATOM 2666 N N . PHE A 1 351 ? -29.417 10.513 -2.267 1.00 81.00 351 PHE A N 1
ATOM 2667 C CA . PHE A 1 351 ? -28.502 9.413 -1.977 1.00 81.00 351 PHE A CA 1
ATOM 2668 C C . PHE A 1 351 ? -27.148 9.640 -2.633 1.00 81.00 351 PHE A C 1
ATOM 2670 O O . PHE A 1 351 ? -27.083 9.904 -3.829 1.00 81.00 351 PHE A O 1
ATOM 2677 N N . VAL A 1 352 ? -26.063 9.445 -1.883 1.00 86.88 352 VAL A N 1
ATOM 2678 C CA . VAL A 1 352 ? -24.708 9.411 -2.454 1.00 86.88 352 VAL A CA 1
ATOM 2679 C C . VAL A 1 352 ? -24.590 8.280 -3.481 1.00 86.88 352 VAL A C 1
ATOM 2681 O O . VAL A 1 352 ? -24.700 7.101 -3.134 1.00 86.88 352 VAL A O 1
ATOM 2684 N N . THR A 1 353 ? -24.356 8.652 -4.738 1.00 91.06 353 THR A N 1
ATOM 2685 C CA . THR A 1 353 ? -24.146 7.740 -5.870 1.00 91.06 353 THR A CA 1
ATOM 2686 C C . THR A 1 353 ? -22.689 7.705 -6.307 1.00 91.06 353 THR A C 1
ATOM 2688 O O . THR A 1 353 ? -22.227 6.666 -6.778 1.00 91.06 353 THR A O 1
ATOM 2691 N N . GLU A 1 354 ? -21.945 8.792 -6.105 1.00 92.62 354 GLU A N 1
ATOM 2692 C CA . GLU A 1 354 ? -20.522 8.864 -6.426 1.00 92.62 354 GLU A CA 1
ATOM 2693 C C . GLU A 1 354 ? -19.703 9.325 -5.226 1.00 92.62 354 GLU A C 1
ATOM 2695 O O . GLU A 1 354 ? -20.027 10.323 -4.581 1.00 92.62 354 GLU A O 1
ATOM 2700 N N . LEU A 1 355 ? -18.613 8.607 -4.964 1.00 92.38 355 LEU A N 1
ATOM 2701 C CA . LEU A 1 355 ? -17.597 8.963 -3.989 1.00 92.38 355 LEU A CA 1
ATOM 2702 C C . LEU A 1 355 ? -16.215 8.781 -4.611 1.00 92.38 355 LEU A C 1
ATOM 2704 O O . LEU A 1 355 ? -15.775 7.654 -4.841 1.00 92.38 355 LEU A O 1
ATOM 2708 N N . LYS A 1 356 ? -15.519 9.891 -4.848 1.00 93.31 356 LYS A N 1
ATOM 2709 C CA . LYS A 1 356 ? -14.126 9.898 -5.297 1.00 93.31 356 LYS A CA 1
ATOM 2710 C C . LYS A 1 356 ? -13.278 10.648 -4.287 1.00 93.31 356 LYS A C 1
ATOM 2712 O O . LYS A 1 356 ? -13.575 11.800 -3.978 1.00 93.31 356 LYS A O 1
ATOM 2717 N N . ILE A 1 357 ? -12.237 9.999 -3.783 1.00 92.06 357 ILE A N 1
ATOM 2718 C CA . ILE A 1 357 ? -11.257 10.576 -2.870 1.00 92.06 357 ILE A CA 1
ATOM 2719 C C . ILE A 1 357 ? -9.870 10.239 -3.404 1.00 92.06 357 ILE A C 1
ATOM 2721 O O . ILE A 1 357 ? -9.533 9.070 -3.594 1.00 92.06 357 ILE A O 1
ATOM 2725 N N . ARG A 1 358 ? -9.058 11.271 -3.613 1.00 91.44 358 ARG A N 1
ATOM 2726 C CA . ARG A 1 358 ? -7.669 11.156 -4.040 1.00 91.44 358 ARG A CA 1
ATOM 2727 C C . ARG A 1 358 ? -6.749 11.691 -2.957 1.00 91.44 358 ARG A C 1
ATOM 2729 O O . ARG A 1 358 ? -6.720 12.893 -2.719 1.00 91.44 358 ARG A O 1
ATOM 2736 N N . GLY A 1 359 ? -6.017 10.794 -2.317 1.00 87.56 359 GLY A N 1
ATOM 2737 C CA . GLY A 1 359 ? -5.010 11.114 -1.321 1.00 87.56 359 GLY A CA 1
ATOM 2738 C C . GLY A 1 359 ? -3.662 11.525 -1.913 1.00 87.56 359 GLY A C 1
ATOM 2739 O O . GLY A 1 359 ? -3.481 11.651 -3.124 1.00 87.56 359 GLY A O 1
ATOM 2740 N N . ASP A 1 360 ? -2.710 11.724 -1.013 1.00 83.94 360 ASP A N 1
ATOM 2741 C CA . ASP A 1 360 ? -1.338 12.181 -1.238 1.00 83.94 360 ASP A CA 1
ATOM 2742 C C . ASP A 1 360 ? -0.288 11.117 -0.873 1.00 83.94 360 ASP A C 1
ATOM 2744 O O . ASP A 1 360 ? 0.918 11.351 -0.991 1.00 83.94 360 ASP A O 1
ATOM 2748 N N . LYS A 1 361 ? -0.721 9.921 -0.453 1.00 80.88 361 LYS A N 1
ATOM 2749 C CA . LYS A 1 361 ? 0.194 8.848 -0.064 1.00 80.88 361 LYS A CA 1
ATOM 2750 C C . LYS A 1 361 ? 0.807 8.179 -1.296 1.00 80.88 361 LYS A C 1
ATOM 2752 O O . LYS A 1 361 ? 0.128 7.813 -2.256 1.00 80.88 361 LYS A O 1
ATOM 2757 N N . LEU A 1 362 ? 2.127 8.009 -1.252 1.00 73.00 362 LEU A N 1
ATOM 2758 C CA . LEU A 1 362 ? 2.910 7.387 -2.320 1.00 73.00 362 LEU A CA 1
ATOM 2759 C C . LEU A 1 362 ? 2.742 5.869 -2.280 1.00 73.00 362 LEU A C 1
ATOM 2761 O O . LEU A 1 362 ? 3.204 5.247 -1.334 1.00 73.00 362 LEU A O 1
ATOM 2765 N N . ALA A 1 363 ? 2.150 5.289 -3.322 1.00 63.34 363 ALA A N 1
ATOM 2766 C CA . ALA A 1 363 ? 1.877 3.851 -3.415 1.00 63.34 363 ALA A CA 1
ATOM 2767 C C . ALA A 1 363 ? 3.110 2.978 -3.687 1.00 63.34 363 ALA A C 1
ATOM 2769 O O . ALA A 1 363 ? 3.096 1.785 -3.417 1.00 63.34 363 ALA A O 1
ATOM 2770 N N . ASN A 1 364 ? 4.170 3.555 -4.260 1.00 63.56 364 ASN A N 1
ATOM 2771 C CA . ASN A 1 364 ? 5.304 2.789 -4.766 1.00 63.56 364 ASN A CA 1
ATOM 2772 C C . ASN A 1 364 ? 6.477 2.832 -3.781 1.00 63.56 364 ASN A C 1
ATOM 2774 O O . ASN A 1 364 ? 7.331 3.719 -3.846 1.00 63.56 364 ASN A O 1
ATOM 2778 N N . VAL A 1 365 ? 6.485 1.883 -2.847 1.00 68.81 365 VAL A N 1
ATOM 2779 C CA . VAL A 1 365 ? 7.598 1.637 -1.923 1.00 68.81 365 VAL A CA 1
ATOM 2780 C C . VAL A 1 365 ? 8.219 0.278 -2.250 1.00 68.81 365 VAL A C 1
ATOM 2782 O O . VAL A 1 365 ? 7.528 -0.739 -2.329 1.00 68.81 365 VAL A O 1
ATOM 2785 N N . SER A 1 366 ? 9.534 0.232 -2.446 1.00 62.97 366 SER A N 1
ATOM 2786 C CA . SER A 1 366 ? 10.249 -1.034 -2.614 1.00 62.97 366 SER A CA 1
ATOM 2787 C C . SER A 1 366 ? 10.245 -1.808 -1.291 1.00 62.97 366 SER A C 1
ATOM 2789 O O . SER A 1 366 ? 10.710 -1.275 -0.287 1.00 62.97 366 SER A O 1
ATOM 2791 N N . GLY A 1 367 ? 9.746 -3.049 -1.288 1.00 63.75 367 GLY A N 1
ATOM 2792 C CA . GLY A 1 367 ? 9.789 -3.925 -0.106 1.00 63.75 367 GLY A CA 1
ATOM 2793 C C . GLY A 1 367 ? 8.566 -3.867 0.818 1.00 63.75 367 GLY A C 1
ATOM 2794 O O . GLY A 1 367 ? 8.693 -4.146 2.007 1.00 63.75 367 GLY A O 1
ATOM 2795 N N . PHE A 1 368 ? 7.380 -3.509 0.312 1.00 81.69 368 PHE A N 1
ATOM 2796 C CA . PHE A 1 368 ? 6.144 -3.708 1.073 1.00 81.69 368 PHE A CA 1
ATOM 2797 C C . PHE A 1 368 ? 5.873 -5.210 1.259 1.00 81.69 368 PHE A C 1
ATOM 2799 O O . PHE A 1 368 ? 5.570 -5.925 0.305 1.00 81.69 368 PHE A O 1
ATOM 2806 N N . ASN A 1 369 ? 5.965 -5.670 2.507 1.00 80.44 369 ASN A N 1
ATOM 2807 C CA . ASN A 1 369 ? 5.834 -7.082 2.884 1.00 80.44 369 ASN A CA 1
ATOM 2808 C C . ASN A 1 369 ? 4.440 -7.431 3.440 1.00 80.44 369 ASN A C 1
ATOM 2810 O O . ASN A 1 369 ? 4.289 -8.434 4.130 1.00 80.44 369 ASN A O 1
ATOM 2814 N N . GLY A 1 370 ? 3.425 -6.598 3.178 1.00 82.44 370 GLY A N 1
ATOM 2815 C CA . GLY A 1 370 ? 2.059 -6.823 3.666 1.00 82.44 370 GLY A CA 1
ATOM 2816 C C . GLY A 1 370 ? 1.759 -6.265 5.062 1.00 82.44 370 GLY A C 1
ATOM 2817 O O . GLY A 1 370 ? 0.714 -6.593 5.614 1.00 82.44 370 GLY A O 1
ATOM 2818 N N . TYR A 1 371 ? 2.633 -5.418 5.617 1.00 85.94 371 TYR A N 1
ATOM 2819 C CA . TYR A 1 371 ? 2.455 -4.739 6.909 1.00 85.94 371 TYR A CA 1
ATOM 2820 C C . TYR A 1 371 ? 2.412 -3.221 6.737 1.00 85.94 371 TYR A C 1
ATOM 2822 O O . TYR A 1 371 ? 2.975 -2.692 5.776 1.00 85.94 371 TYR A O 1
ATOM 2830 N N . ALA A 1 372 ? 1.775 -2.519 7.676 1.00 87.75 372 ALA A N 1
ATOM 2831 C CA . ALA A 1 372 ? 1.727 -1.062 7.663 1.00 87.75 372 ALA A CA 1
ATOM 2832 C C . ALA A 1 372 ? 3.140 -0.449 7.652 1.00 87.75 372 ALA A C 1
ATOM 2834 O O . ALA A 1 372 ? 4.037 -0.888 8.368 1.00 87.75 372 ALA A O 1
ATOM 2835 N N . ILE A 1 373 ? 3.325 0.599 6.851 1.00 87.69 373 ILE A N 1
ATOM 2836 C CA . ILE A 1 373 ? 4.554 1.387 6.780 1.00 87.69 373 ILE A CA 1
ATOM 2837 C C . ILE A 1 373 ? 4.249 2.786 7.309 1.00 87.69 373 ILE A C 1
ATOM 2839 O O . ILE A 1 373 ? 3.414 3.510 6.753 1.00 87.69 373 ILE A O 1
ATOM 2843 N N . HIS A 1 374 ? 4.966 3.187 8.358 1.00 83.94 374 HIS A N 1
ATOM 2844 C CA . HIS A 1 374 ? 4.817 4.499 8.982 1.00 83.94 374 HIS A CA 1
ATOM 2845 C C . HIS A 1 374 ? 4.922 5.638 7.946 1.00 83.94 374 HIS A C 1
ATOM 2847 O O . HIS A 1 374 ? 5.804 5.637 7.087 1.00 83.94 374 HIS A O 1
ATOM 2853 N N . ASN A 1 375 ? 4.018 6.622 8.017 1.00 82.31 375 ASN A N 1
ATOM 2854 C CA . ASN A 1 375 ? 3.899 7.757 7.082 1.00 82.31 375 ASN A CA 1
ATOM 2855 C C . ASN A 1 375 ? 3.672 7.402 5.594 1.00 82.31 375 ASN A C 1
ATOM 2857 O O . ASN A 1 375 ? 3.735 8.291 4.742 1.00 82.31 375 ASN A O 1
ATOM 2861 N N . LYS A 1 376 ? 3.390 6.139 5.249 1.00 86.81 376 LYS A N 1
ATOM 2862 C CA . LYS A 1 376 ? 3.130 5.704 3.862 1.00 86.81 376 LYS A CA 1
ATOM 2863 C C . LYS A 1 376 ? 1.805 4.966 3.714 1.00 86.81 376 LYS A C 1
ATOM 2865 O O . LYS A 1 376 ? 1.046 5.276 2.802 1.00 86.81 376 LYS A O 1
ATOM 2870 N N . THR A 1 377 ? 1.490 4.049 4.621 1.00 91.19 377 THR A N 1
ATOM 2871 C CA . THR A 1 377 ? 0.174 3.402 4.690 1.00 91.19 377 THR A CA 1
ATOM 2872 C C . THR A 1 377 ? -0.700 4.078 5.746 1.00 91.19 377 THR A C 1
ATOM 2874 O O . THR A 1 377 ? -0.262 4.992 6.451 1.00 91.19 377 THR A O 1
ATOM 2877 N N . LEU A 1 378 ? -1.966 3.674 5.842 1.00 92.00 378 LEU A N 1
ATOM 2878 C CA . LEU A 1 378 ? -2.771 3.840 7.059 1.00 92.00 378 LEU A CA 1
ATOM 2879 C C . LEU A 1 378 ? -2.168 3.003 8.203 1.00 92.00 378 LEU A C 1
ATOM 2881 O O . LEU A 1 378 ? -1.374 2.093 7.940 1.00 92.00 378 LEU A O 1
ATOM 2885 N N . SER A 1 379 ? -2.493 3.335 9.453 1.00 91.88 379 SER A N 1
ATOM 2886 C CA . SER A 1 379 ? -1.895 2.722 10.647 1.00 91.88 379 SER A CA 1
ATOM 2887 C C . SER A 1 379 ? -2.101 1.205 10.720 1.00 91.88 379 SER A C 1
ATOM 2889 O O . SER A 1 379 ? -2.907 0.619 9.997 1.00 91.88 379 SER A O 1
ATOM 2891 N N . GLU A 1 380 ? -1.410 0.559 11.658 1.00 90.06 380 GLU A N 1
ATOM 2892 C CA . GLU A 1 380 ? -1.596 -0.867 11.961 1.00 90.06 380 GLU A CA 1
ATOM 2893 C C . GLU A 1 380 ? -3.018 -1.208 12.433 1.00 90.06 380 GLU A C 1
ATOM 2895 O O . GLU A 1 380 ? -3.460 -2.346 12.302 1.00 90.06 380 GLU A O 1
ATOM 2900 N N . THR A 1 381 ? -3.764 -0.224 12.950 1.00 89.12 381 THR A N 1
ATOM 2901 C CA . THR A 1 381 ? -5.154 -0.415 13.400 1.00 89.12 381 THR A CA 1
ATOM 2902 C C . THR A 1 381 ? -6.171 -0.365 12.259 1.00 89.12 381 THR A C 1
ATOM 2904 O O . THR A 1 381 ? -7.347 -0.695 12.451 1.00 89.12 381 THR A O 1
ATOM 2907 N N . PHE A 1 382 ? -5.738 0.045 11.064 1.00 93.88 382 PHE A N 1
ATOM 2908 C CA . PHE A 1 382 ? -6.586 0.095 9.886 1.00 93.88 382 PHE A CA 1
ATOM 2909 C C . PHE A 1 382 ? -7.055 -1.304 9.471 1.00 93.88 382 PHE A C 1
ATOM 2911 O O . PHE A 1 382 ? -6.304 -2.274 9.469 1.00 93.88 382 PHE A O 1
ATOM 2918 N N . SER A 1 383 ? -8.318 -1.399 9.050 1.00 94.19 383 SER A N 1
ATOM 2919 C CA . SER A 1 383 ? -8.886 -2.632 8.510 1.00 94.19 383 SER A CA 1
ATOM 2920 C C . SER A 1 383 ? -9.731 -2.342 7.279 1.00 94.19 383 SER A C 1
ATOM 2922 O O . SER A 1 383 ? -10.820 -1.763 7.369 1.00 94.19 383 SER A O 1
ATOM 2924 N N . ILE A 1 384 ? -9.263 -2.821 6.124 1.00 94.81 384 ILE A N 1
ATOM 2925 C CA . ILE A 1 384 ? -10.004 -2.752 4.859 1.00 94.81 384 ILE A CA 1
ATOM 2926 C C . ILE A 1 384 ? -11.351 -3.483 4.937 1.00 94.81 384 ILE A C 1
ATOM 2928 O O . ILE A 1 384 ? -12.336 -3.044 4.346 1.00 94.81 384 ILE A O 1
ATOM 2932 N N . ASN A 1 385 ? -11.444 -4.547 5.742 1.00 93.75 385 ASN A N 1
ATOM 2933 C CA . ASN A 1 385 ? -12.701 -5.249 6.006 1.00 93.75 385 ASN A CA 1
ATOM 2934 C C . ASN A 1 385 ? -13.747 -4.329 6.647 1.00 93.75 385 ASN A C 1
ATOM 2936 O O . ASN A 1 385 ? -14.912 -4.331 6.236 1.00 93.75 385 ASN A O 1
ATOM 2940 N N . SER A 1 386 ? -13.340 -3.540 7.641 1.00 94.25 386 SER A N 1
ATOM 2941 C CA . SER A 1 386 ? -14.218 -2.575 8.307 1.00 94.25 386 SER A CA 1
ATOM 2942 C C . SER A 1 386 ? -14.608 -1.439 7.363 1.00 94.25 386 SER A C 1
ATOM 2944 O O . SER A 1 386 ? -15.789 -1.103 7.282 1.00 94.25 386 SER A O 1
ATOM 2946 N N . LEU A 1 387 ? -13.655 -0.920 6.578 1.00 95.56 387 LEU A N 1
ATOM 2947 C CA . LEU A 1 387 ? -13.920 0.115 5.575 1.00 95.56 387 LEU A CA 1
ATOM 2948 C C . LEU A 1 387 ? -14.951 -0.351 4.534 1.00 95.56 387 LEU A C 1
ATOM 2950 O O . LEU A 1 387 ? -15.964 0.320 4.340 1.00 95.56 387 LEU A O 1
ATOM 2954 N N . VAL A 1 388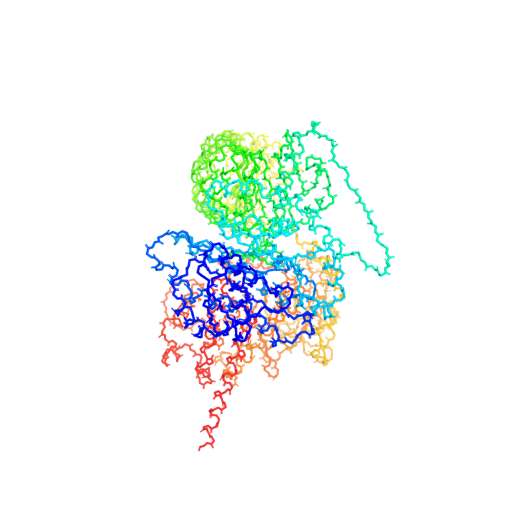 ? -14.749 -1.521 3.917 1.00 94.88 388 VAL A N 1
ATOM 2955 C CA . VAL A 1 388 ? -15.688 -2.083 2.928 1.00 94.88 388 VAL A CA 1
ATOM 2956 C C . VAL A 1 388 ? -17.044 -2.399 3.560 1.00 94.88 388 VAL A C 1
ATOM 2958 O O . VAL A 1 388 ? -18.075 -2.182 2.929 1.00 94.88 388 VAL A O 1
ATOM 2961 N N . THR A 1 389 ? -17.082 -2.849 4.818 1.00 93.62 389 THR A N 1
ATOM 2962 C CA . THR A 1 389 ? -18.350 -3.081 5.535 1.00 93.62 389 THR A CA 1
ATOM 2963 C C . THR A 1 389 ? -19.141 -1.784 5.721 1.00 93.62 389 THR A C 1
ATOM 2965 O O . THR A 1 389 ? -20.359 -1.788 5.553 1.00 93.62 389 THR A O 1
ATOM 2968 N N . THR A 1 390 ? -18.466 -0.674 6.023 1.00 93.56 390 THR A N 1
ATOM 2969 C CA . THR A 1 390 ? -19.097 0.647 6.137 1.00 93.56 390 THR A CA 1
ATOM 2970 C C . THR A 1 390 ? -19.540 1.174 4.772 1.00 93.56 390 THR A C 1
ATOM 2972 O O . THR A 1 390 ? -20.679 1.619 4.640 1.00 93.56 390 THR A O 1
ATOM 2975 N N . LEU A 1 391 ? -18.698 1.057 3.739 1.00 93.56 391 LEU A N 1
ATOM 2976 C CA . LEU A 1 391 ? -19.034 1.455 2.365 1.00 93.56 391 LEU A CA 1
ATOM 2977 C C . LEU A 1 391 ? -20.234 0.674 1.817 1.00 93.56 391 LEU A C 1
ATOM 2979 O O . LEU A 1 391 ? -21.108 1.264 1.194 1.00 93.56 391 LEU A O 1
ATOM 2983 N N . ALA A 1 392 ? -20.336 -0.624 2.115 1.00 92.00 392 ALA A N 1
ATOM 2984 C CA . ALA A 1 392 ? -21.450 -1.480 1.694 1.00 92.00 392 ALA A CA 1
ATOM 2985 C C . ALA A 1 392 ? -22.825 -1.031 2.224 1.00 92.00 392 ALA A C 1
ATOM 2987 O O . ALA A 1 392 ? -23.854 -1.499 1.743 1.00 92.00 392 ALA A O 1
ATOM 2988 N N . ARG A 1 393 ? -22.865 -0.124 3.209 1.00 90.19 393 ARG A N 1
ATOM 2989 C CA . ARG A 1 393 ? -24.106 0.478 3.718 1.00 90.19 393 ARG A CA 1
ATOM 2990 C C . ARG A 1 393 ? -24.613 1.630 2.844 1.00 90.19 393 ARG A C 1
ATOM 2992 O O . ARG A 1 393 ? -25.745 2.068 3.039 1.00 90.19 393 ARG A O 1
ATOM 2999 N N . LEU A 1 394 ? -23.803 2.109 1.898 1.00 89.12 394 LEU A N 1
ATOM 3000 C CA . LEU A 1 394 ? -24.197 3.045 0.846 1.00 89.12 394 LEU A CA 1
ATOM 3001 C C . LEU A 1 394 ? -24.748 2.249 -0.347 1.00 89.12 394 LEU A C 1
ATOM 3003 O O . LEU A 1 394 ? -24.079 2.051 -1.355 1.00 89.12 394 LEU A O 1
ATOM 3007 N N . THR A 1 395 ? -25.981 1.758 -0.223 1.00 87.50 395 THR A N 1
ATOM 3008 C CA . THR A 1 395 ? -26.605 0.835 -1.194 1.00 87.50 395 THR A CA 1
ATOM 3009 C C . THR A 1 395 ? -26.792 1.419 -2.598 1.00 87.50 395 THR A C 1
ATOM 3011 O O . THR A 1 395 ? -26.887 0.670 -3.571 1.00 87.50 395 THR A O 1
ATOM 3014 N N . SER A 1 396 ? -26.833 2.749 -2.707 1.00 90.06 396 SER A N 1
ATOM 3015 C CA . SER A 1 396 ? -26.996 3.483 -3.968 1.00 90.06 396 SER A CA 1
ATOM 3016 C C . SER A 1 396 ? -25.667 3.858 -4.634 1.00 90.06 396 SER A C 1
ATOM 3018 O O . SER A 1 396 ? -25.677 4.536 -5.659 1.00 90.06 396 SER A O 1
ATOM 3020 N N . LEU A 1 397 ? -24.527 3.450 -4.065 1.00 93.69 397 LEU A N 1
ATOM 3021 C CA . LEU A 1 397 ? -23.212 3.814 -4.581 1.00 93.69 397 LEU A CA 1
ATOM 3022 C C . LEU A 1 397 ? -22.948 3.122 -5.927 1.00 93.69 397 LEU A C 1
ATOM 3024 O O . LEU A 1 397 ? -22.939 1.894 -6.015 1.00 93.69 397 LEU A O 1
ATOM 3028 N N . ARG A 1 398 ? -22.725 3.935 -6.962 1.00 95.69 398 ARG A N 1
ATOM 3029 C CA . ARG A 1 398 ? -22.431 3.534 -8.346 1.00 95.69 398 ARG A CA 1
ATOM 3030 C C . ARG A 1 398 ? -20.961 3.752 -8.689 1.00 95.69 398 ARG A C 1
ATOM 3032 O O . ARG A 1 398 ? -20.372 2.940 -9.392 1.00 95.69 398 ARG A O 1
ATOM 3039 N N . VAL A 1 399 ? -20.349 4.809 -8.161 1.00 96.62 399 VAL A N 1
ATOM 3040 C CA . VAL A 1 399 ? -18.947 5.150 -8.426 1.00 96.62 399 VAL A CA 1
ATOM 3041 C C . VAL A 1 399 ? -18.179 5.236 -7.116 1.00 96.62 399 VAL A C 1
ATOM 3043 O O . VAL A 1 399 ? -18.492 6.065 -6.264 1.00 96.62 399 VAL A O 1
ATOM 3046 N N . LEU A 1 400 ? -17.152 4.402 -6.972 1.00 97.19 400 LEU A N 1
ATOM 3047 C CA . LEU A 1 400 ? -16.228 4.424 -5.844 1.00 97.19 400 LEU A CA 1
ATOM 3048 C C . LEU A 1 400 ? -14.789 4.535 -6.356 1.00 97.19 400 LEU A C 1
ATOM 3050 O O . LEU A 1 400 ? -14.287 3.609 -6.984 1.00 97.19 400 LEU A O 1
ATOM 3054 N N . SER A 1 401 ? -14.123 5.649 -6.054 1.00 96.94 401 SER A N 1
ATOM 3055 C CA . SER A 1 401 ? -12.698 5.862 -6.330 1.00 96.94 401 SER A CA 1
ATOM 3056 C C . SER A 1 401 ? -11.985 6.274 -5.042 1.00 96.94 401 SER A C 1
ATOM 3058 O O . SER A 1 401 ? -12.329 7.284 -4.433 1.00 96.94 401 SER A O 1
ATOM 3060 N N . LEU A 1 402 ? -11.024 5.471 -4.593 1.00 96.00 402 LEU A N 1
ATOM 3061 C CA . LEU A 1 402 ? -10.226 5.681 -3.384 1.00 96.00 402 LEU A CA 1
ATOM 3062 C C . LEU A 1 402 ? -8.751 5.519 -3.754 1.00 96.00 402 LEU A C 1
ATOM 3064 O O . LEU A 1 402 ? -8.193 4.430 -3.644 1.00 96.00 402 LEU A O 1
ATOM 3068 N N . VAL A 1 403 ? -8.124 6.599 -4.212 1.00 95.00 403 VAL A N 1
ATOM 3069 C CA . VAL A 1 403 ? -6.794 6.573 -4.842 1.00 95.00 403 VAL A CA 1
ATOM 3070 C C . VAL A 1 403 ? -5.754 7.184 -3.914 1.00 95.00 403 VAL A C 1
ATOM 3072 O O . VAL A 1 403 ? -6.017 8.237 -3.343 1.00 95.00 403 VAL A O 1
ATOM 3075 N N . SER A 1 404 ? -4.562 6.595 -3.780 1.00 93.56 404 SER A N 1
ATOM 3076 C CA . SER A 1 404 ? -3.444 7.213 -3.031 1.00 93.56 404 SER A CA 1
ATOM 3077 C C . SER A 1 404 ? -3.739 7.533 -1.560 1.00 93.56 404 SER A C 1
ATOM 3079 O O . SER A 1 404 ? -3.226 8.505 -1.012 1.00 93.56 404 SER A O 1
ATOM 3081 N N . LEU A 1 405 ? -4.547 6.709 -0.888 1.00 93.50 405 LEU A N 1
ATOM 3082 C CA . LEU A 1 405 ? -4.909 6.902 0.526 1.00 93.50 405 LEU A CA 1
ATOM 3083 C C . LEU A 1 405 ? -4.036 6.088 1.493 1.00 93.50 405 LEU A C 1
ATOM 3085 O O . LEU A 1 405 ? -4.150 6.225 2.710 1.00 93.50 405 LEU A O 1
ATOM 3089 N N . GLY A 1 406 ? -3.152 5.241 0.961 1.00 92.88 406 GLY A N 1
ATOM 3090 C CA . GLY A 1 406 ? -2.342 4.307 1.744 1.00 92.88 406 GLY A CA 1
ATOM 3091 C C . GLY A 1 406 ? -3.157 3.160 2.338 1.00 92.88 406 GLY A C 1
ATOM 3092 O O . GLY A 1 406 ? -2.763 2.590 3.355 1.00 92.88 406 GLY A O 1
ATOM 3093 N N . ILE A 1 407 ? -4.301 2.844 1.727 1.00 95.31 407 ILE A N 1
ATOM 3094 C CA . ILE A 1 407 ? -5.110 1.679 2.083 1.00 95.31 407 ILE A CA 1
ATOM 3095 C C . ILE A 1 407 ? -4.259 0.428 1.865 1.00 95.31 407 ILE A C 1
ATOM 3097 O O . ILE A 1 407 ? -3.634 0.285 0.820 1.00 95.31 407 ILE A O 1
ATOM 3101 N N . TRP A 1 408 ? -4.224 -0.477 2.837 1.00 94.44 408 TRP A N 1
ATOM 3102 C CA . TRP A 1 408 ? -3.423 -1.697 2.761 1.00 94.44 408 TRP A CA 1
ATOM 3103 C C . TRP A 1 408 ? -4.211 -2.911 3.268 1.00 94.44 408 TRP A C 1
ATOM 3105 O O . TRP A 1 408 ? -5.201 -2.763 3.988 1.00 94.44 408 TRP A O 1
ATOM 3115 N N . GLY A 1 409 ? -3.800 -4.109 2.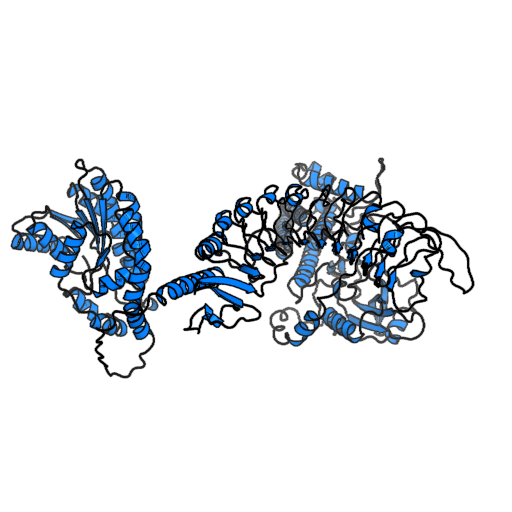850 1.00 93.88 409 GLY A N 1
ATOM 3116 C CA . GLY A 1 409 ? -4.492 -5.369 3.152 1.00 93.88 409 GLY A CA 1
ATOM 3117 C C . GLY A 1 409 ? -5.114 -6.049 1.922 1.00 93.88 409 GLY A C 1
ATOM 3118 O O . GLY A 1 409 ? -5.155 -5.458 0.839 1.00 93.88 409 GLY A O 1
ATOM 3119 N N . PRO A 1 410 ? -5.605 -7.293 2.070 1.00 95.00 410 PRO A N 1
ATOM 3120 C CA . PRO A 1 410 ? -6.265 -8.018 0.989 1.00 95.00 410 PRO A CA 1
ATOM 3121 C C . PRO A 1 410 ? -7.649 -7.450 0.669 1.00 95.00 410 PRO A C 1
ATOM 3123 O O . PRO A 1 410 ? -8.380 -7.034 1.573 1.00 95.00 410 PRO A O 1
ATOM 3126 N N . LEU A 1 411 ? -8.033 -7.449 -0.616 1.00 95.38 411 LEU A N 1
ATOM 3127 C CA . LEU A 1 411 ? -9.378 -7.034 -1.028 1.00 95.38 411 LEU A CA 1
ATOM 3128 C C . LEU A 1 411 ? -10.402 -8.026 -0.440 1.00 95.38 411 LEU A C 1
ATOM 3130 O O . LEU A 1 411 ? -10.324 -9.216 -0.736 1.00 95.38 411 LEU A O 1
ATOM 3134 N N . PRO A 1 412 ? -11.346 -7.585 0.409 1.00 95.12 412 PRO A N 1
ATOM 3135 C CA . PRO A 1 412 ? -12.182 -8.511 1.159 1.00 95.12 412 PRO A CA 1
ATOM 3136 C C . PRO A 1 412 ? -13.337 -9.068 0.324 1.00 95.12 412 PRO A C 1
ATOM 3138 O O . PRO A 1 412 ? -14.004 -8.332 -0.403 1.00 95.12 412 PRO A O 1
ATOM 3141 N N . ASP A 1 413 ? -13.687 -10.336 0.553 1.00 92.19 413 ASP A N 1
ATOM 3142 C CA . ASP A 1 413 ? -14.798 -11.033 -0.114 1.00 92.19 413 ASP A CA 1
ATOM 3143 C C . ASP A 1 413 ? -16.128 -10.282 -0.036 1.00 92.19 413 ASP A C 1
ATOM 3145 O O . ASP A 1 413 ? -16.958 -10.389 -0.934 1.00 92.19 413 ASP A O 1
ATOM 3149 N N . LYS A 1 414 ? -16.348 -9.496 1.028 1.00 92.81 414 LYS A N 1
ATOM 3150 C CA . LYS A 1 414 ? -17.562 -8.689 1.250 1.00 92.81 414 LYS A CA 1
ATOM 3151 C C . LYS A 1 414 ? -17.758 -7.567 0.220 1.00 92.81 414 LYS A C 1
ATOM 3153 O O . LYS A 1 414 ? -18.823 -6.951 0.239 1.00 92.81 414 LYS A O 1
ATOM 3158 N N . ILE A 1 415 ? -16.797 -7.320 -0.675 1.00 93.38 415 ILE A N 1
ATOM 3159 C CA . ILE A 1 415 ? -16.888 -6.298 -1.730 1.00 93.38 415 ILE A CA 1
ATOM 3160 C C . ILE A 1 415 ? -18.129 -6.472 -2.620 1.00 93.38 415 ILE A C 1
ATOM 3162 O O . ILE A 1 415 ? -18.732 -5.485 -3.025 1.00 93.38 415 ILE A O 1
ATOM 3166 N N . HIS A 1 416 ? -18.600 -7.711 -2.817 1.00 91.38 416 HIS A N 1
ATOM 3167 C CA . HIS A 1 416 ? -19.820 -8.006 -3.582 1.00 91.38 416 HIS A CA 1
ATOM 3168 C C . HIS A 1 416 ? -21.096 -7.350 -3.030 1.00 91.38 416 HIS A C 1
ATOM 3170 O O . HIS A 1 416 ? -22.097 -7.269 -3.737 1.00 91.38 416 HIS A O 1
ATOM 3176 N N . ARG A 1 417 ? -21.096 -6.897 -1.768 1.00 94.56 417 ARG A N 1
ATOM 3177 C CA . ARG A 1 417 ? -22.231 -6.173 -1.172 1.00 94.56 417 ARG A CA 1
ATOM 3178 C C . ARG A 1 417 ? -22.439 -4.794 -1.796 1.00 94.56 417 ARG A C 1
ATOM 3180 O O . ARG A 1 417 ? -23.518 -4.232 -1.656 1.00 94.56 417 ARG A O 1
ATOM 3187 N N . LEU A 1 418 ? -21.443 -4.273 -2.506 1.00 93.38 418 LEU A N 1
ATOM 3188 C CA . LEU A 1 418 ? -21.539 -3.068 -3.325 1.00 93.38 418 LEU A CA 1
ATOM 3189 C C . LEU A 1 418 ? -22.107 -3.406 -4.717 1.00 93.38 418 LEU A C 1
ATOM 3191 O O . LEU A 1 418 ? -21.540 -3.049 -5.743 1.00 93.38 418 LEU A O 1
ATOM 3195 N N . TYR A 1 419 ? -23.229 -4.129 -4.755 1.00 92.69 419 TYR A N 1
ATOM 3196 C CA . TYR A 1 419 ? -23.824 -4.701 -5.974 1.00 92.69 419 TYR A CA 1
ATOM 3197 C C . TYR A 1 419 ? -24.304 -3.654 -6.996 1.00 92.69 419 TYR A C 1
ATOM 3199 O O . TYR A 1 419 ? -24.556 -3.990 -8.154 1.00 92.69 419 TYR A O 1
ATOM 3207 N N . SER A 1 420 ? -24.452 -2.395 -6.572 1.00 94.44 420 SER A N 1
ATOM 3208 C CA . SER A 1 420 ? -24.844 -1.264 -7.420 1.00 94.44 420 SER A CA 1
ATOM 3209 C C . SER A 1 420 ? -23.669 -0.600 -8.147 1.00 94.44 420 SER A C 1
ATOM 3211 O O . SER A 1 420 ? -23.921 0.283 -8.966 1.00 94.44 420 SER A O 1
ATOM 3213 N N . LEU A 1 421 ? -22.418 -0.992 -7.865 1.00 96.69 421 LEU A N 1
ATOM 3214 C CA . LEU A 1 421 ? -21.243 -0.344 -8.448 1.00 96.69 421 LEU A CA 1
ATOM 3215 C C . LEU A 1 421 ? -21.136 -0.564 -9.959 1.00 96.69 421 LEU A C 1
ATOM 3217 O O . LEU A 1 421 ? -21.236 -1.680 -10.462 1.00 96.69 421 LEU A O 1
ATOM 3221 N N . GLU A 1 422 ? -20.846 0.535 -10.642 1.00 97.12 422 GLU A N 1
ATOM 3222 C CA . GLU A 1 422 ? -20.497 0.646 -12.055 1.00 97.12 422 GLU A CA 1
ATOM 3223 C C . GLU A 1 422 ? -19.006 0.969 -12.222 1.00 97.12 422 GLU A C 1
ATOM 3225 O O . GLU A 1 422 ? -18.379 0.502 -13.167 1.00 97.12 422 GLU A O 1
ATOM 3230 N N . LEU A 1 423 ? -18.399 1.703 -11.284 1.00 97.62 423 LEU A N 1
ATOM 3231 C CA . LEU A 1 423 ? -16.967 2.007 -11.292 1.00 97.62 423 LEU A CA 1
ATOM 3232 C C . LEU A 1 423 ? -16.344 1.723 -9.926 1.00 97.62 423 LEU A C 1
ATOM 3234 O O . LEU A 1 423 ? -16.785 2.276 -8.916 1.00 97.62 423 LEU A O 1
ATOM 3238 N N . LEU A 1 424 ? -15.285 0.913 -9.921 1.00 97.56 424 LEU A N 1
ATOM 3239 C CA . LEU A 1 424 ? -14.428 0.669 -8.767 1.00 97.56 424 LEU A CA 1
ATOM 3240 C C . LEU A 1 424 ? -12.976 1.006 -9.111 1.00 97.56 424 LEU A C 1
ATOM 3242 O O . LEU A 1 424 ? -12.361 0.347 -9.946 1.00 97.56 424 LEU A O 1
ATOM 3246 N N . ASP A 1 425 ? -12.423 1.998 -8.422 1.00 97.62 425 ASP A N 1
ATOM 3247 C CA . ASP A 1 425 ? -11.027 2.408 -8.537 1.00 97.62 425 ASP A CA 1
ATOM 3248 C C . ASP A 1 425 ? -10.368 2.446 -7.152 1.00 97.62 425 ASP A C 1
ATOM 3250 O O . ASP A 1 425 ? -10.724 3.253 -6.295 1.00 97.62 425 ASP A O 1
ATOM 3254 N N . LEU A 1 426 ? -9.415 1.545 -6.920 1.00 96.94 426 LEU A N 1
ATOM 3255 C CA . LEU A 1 426 ? -8.608 1.477 -5.693 1.00 96.94 426 LEU A CA 1
ATOM 3256 C C . LEU A 1 426 ? -7.120 1.666 -6.012 1.00 96.94 426 LEU A C 1
ATOM 3258 O O . LEU A 1 426 ? -6.250 1.120 -5.324 1.00 96.94 426 LEU A O 1
ATOM 3262 N N . SER A 1 427 ? -6.818 2.393 -7.088 1.00 96.31 427 SER A N 1
ATOM 3263 C CA . SER A 1 427 ? -5.458 2.531 -7.592 1.00 96.31 427 SER A CA 1
ATOM 3264 C C . SER A 1 427 ? -4.516 3.263 -6.634 1.00 96.31 427 SER A C 1
ATOM 3266 O O . SER A 1 427 ? -4.919 4.039 -5.768 1.00 96.31 427 SER A O 1
ATOM 3268 N N . SER A 1 428 ? -3.217 3.033 -6.810 1.00 95.00 428 SER A N 1
ATOM 3269 C CA . SER A 1 428 ? -2.151 3.659 -6.031 1.00 95.00 428 SER A CA 1
ATOM 3270 C C . SER A 1 428 ? -2.338 3.469 -4.520 1.00 95.00 428 SER A C 1
ATOM 3272 O O . SER A 1 428 ? -2.253 4.422 -3.750 1.00 95.00 428 SER A O 1
ATOM 3274 N N . ASN A 1 429 ? -2.591 2.241 -4.081 1.00 95.69 429 ASN A N 1
ATOM 3275 C CA . ASN A 1 429 ? -2.650 1.867 -2.670 1.00 95.69 429 ASN A CA 1
ATOM 3276 C C . ASN A 1 429 ? -1.665 0.711 -2.399 1.00 95.69 429 ASN A C 1
ATOM 3278 O O . ASN A 1 429 ? -0.822 0.385 -3.228 1.00 95.69 429 ASN A O 1
ATOM 3282 N N . PHE A 1 430 ? -1.739 0.105 -1.219 1.00 94.94 430 PHE A N 1
ATOM 3283 C CA . PHE A 1 430 ? -0.864 -0.983 -0.778 1.00 94.94 430 PHE A CA 1
ATOM 3284 C C . PHE A 1 430 ? -1.646 -2.296 -0.616 1.00 94.94 430 PHE A C 1
ATOM 3286 O O . PHE A 1 430 ? -1.431 -3.067 0.323 1.00 94.94 430 PHE A O 1
ATOM 3293 N N . MET A 1 431 ? -2.627 -2.537 -1.488 1.00 94.38 431 MET A N 1
ATOM 3294 C CA . MET A 1 431 ? -3.433 -3.759 -1.443 1.00 94.38 431 MET A CA 1
ATOM 3295 C C . MET A 1 431 ? -2.643 -4.944 -2.001 1.00 94.38 431 MET A C 1
ATOM 3297 O O . MET A 1 431 ? -1.894 -4.782 -2.959 1.00 94.38 431 MET A O 1
ATOM 3301 N N . PHE A 1 432 ? -2.791 -6.130 -1.413 1.00 93.75 432 PHE A N 1
ATOM 3302 C CA . PHE A 1 432 ? -2.005 -7.315 -1.783 1.00 93.75 432 PHE A CA 1
ATOM 3303 C C . PHE A 1 432 ? -2.830 -8.603 -1.743 1.00 93.75 432 PHE A C 1
ATOM 3305 O O . PHE A 1 432 ? -3.986 -8.601 -1.330 1.00 93.75 432 PHE A O 1
ATOM 3312 N N . GLY A 1 433 ? -2.227 -9.717 -2.157 1.00 92.44 433 GLY A N 1
ATOM 3313 C CA . GLY A 1 433 ? -2.896 -11.016 -2.221 1.00 92.44 433 GLY A CA 1
ATOM 3314 C C . GLY A 1 433 ? -3.672 -11.208 -3.524 1.00 92.44 433 GLY A C 1
ATOM 3315 O O . GLY A 1 433 ? -3.288 -10.668 -4.567 1.00 92.44 433 GLY A O 1
ATOM 3316 N N . CYS A 1 434 ? -4.746 -11.995 -3.461 1.00 92.88 434 CYS A N 1
ATOM 3317 C CA . CYS A 1 434 ? -5.609 -12.294 -4.598 1.00 92.88 434 CYS A CA 1
ATOM 3318 C C . CYS A 1 434 ? -6.765 -11.292 -4.728 1.00 92.88 434 CYS A C 1
ATOM 3320 O O . CYS A 1 434 ? -7.197 -10.663 -3.759 1.00 92.88 434 CYS A O 1
ATOM 3322 N N . ILE A 1 435 ? -7.282 -11.154 -5.949 1.00 93.94 435 ILE A N 1
ATOM 3323 C CA . ILE A 1 435 ? -8.565 -10.490 -6.178 1.00 93.94 435 ILE A CA 1
ATOM 3324 C C . ILE A 1 435 ? -9.648 -11.535 -5.848 1.00 93.94 435 ILE A C 1
ATOM 3326 O O . ILE A 1 435 ? -9.627 -12.606 -6.451 1.00 93.94 435 ILE A O 1
ATOM 3330 N N . PRO A 1 436 ? -10.567 -11.291 -4.896 1.00 92.81 436 PRO A N 1
ATOM 3331 C CA . PRO A 1 436 ? -11.579 -12.263 -4.493 1.00 92.81 436 PRO A CA 1
ATOM 3332 C C . PRO A 1 436 ? -12.558 -12.582 -5.641 1.00 92.81 436 PRO A C 1
ATOM 3334 O O . PRO A 1 436 ? -13.110 -11.647 -6.234 1.00 92.81 436 PRO A O 1
ATOM 3337 N N . PRO A 1 437 ? -12.869 -13.868 -5.918 1.00 90.81 437 PRO A N 1
ATOM 3338 C CA . PRO A 1 437 ? -13.832 -14.283 -6.952 1.00 90.81 437 PRO A CA 1
ATOM 3339 C C . PRO A 1 437 ? -15.216 -13.634 -6.829 1.00 90.81 437 PRO A C 1
ATOM 3341 O O . PRO A 1 437 ? -15.952 -13.487 -7.800 1.00 90.81 437 PRO A O 1
ATOM 3344 N N . GLN A 1 438 ? -15.593 -13.219 -5.621 1.00 92.75 438 GLN A N 1
ATOM 3345 C CA . GLN A 1 438 ? -16.859 -12.564 -5.324 1.00 92.75 438 GLN A CA 1
ATOM 3346 C C . GLN A 1 438 ? -17.007 -11.213 -6.044 1.00 92.75 438 GLN A C 1
ATOM 3348 O O . GLN A 1 438 ? -18.138 -10.744 -6.173 1.00 92.75 438 GLN A O 1
ATOM 3353 N N . ILE A 1 439 ? -15.924 -10.610 -6.555 1.00 92.38 439 ILE A N 1
ATOM 3354 C CA . ILE A 1 439 ? -15.995 -9.400 -7.388 1.00 92.38 439 ILE A CA 1
ATOM 3355 C C . ILE A 1 439 ? -16.870 -9.613 -8.632 1.00 92.38 439 ILE A C 1
ATOM 3357 O O . ILE A 1 439 ? -17.607 -8.711 -9.023 1.00 92.38 439 ILE A O 1
ATOM 3361 N N . SER A 1 440 ? -16.901 -10.839 -9.164 1.00 90.62 440 SER A N 1
ATOM 3362 C CA . SER A 1 440 ? -17.722 -11.240 -10.309 1.00 90.62 440 SER A CA 1
ATOM 3363 C C . SER A 1 440 ? -19.234 -11.160 -10.058 1.00 90.62 440 SER A C 1
ATOM 3365 O O . SER A 1 440 ? -20.020 -11.235 -10.996 1.00 90.62 440 SER A O 1
ATOM 3367 N N . ARG A 1 441 ? -19.672 -10.984 -8.801 1.00 91.88 441 ARG A N 1
ATOM 3368 C CA . ARG A 1 441 ? -21.090 -10.780 -8.447 1.00 91.88 441 ARG A CA 1
ATOM 3369 C C . ARG A 1 441 ? -21.556 -9.332 -8.614 1.00 91.88 441 ARG A C 1
ATOM 3371 O O . ARG A 1 441 ? -22.755 -9.073 -8.532 1.00 91.88 441 ARG A O 1
ATOM 3378 N N . ILE A 1 442 ? -20.644 -8.388 -8.842 1.00 93.62 442 ILE A N 1
ATOM 3379 C CA . ILE A 1 442 ? -20.965 -6.975 -9.074 1.00 93.62 442 ILE A CA 1
ATOM 3380 C C . ILE A 1 442 ? -21.302 -6.793 -10.560 1.00 93.62 442 ILE A C 1
ATOM 3382 O O . ILE A 1 442 ? -20.578 -6.164 -11.320 1.00 93.62 442 ILE A O 1
ATOM 3386 N N . VAL A 1 443 ? -22.413 -7.381 -11.001 1.00 91.94 443 VAL A N 1
ATOM 3387 C CA . VAL A 1 443 ? -22.779 -7.510 -12.429 1.00 91.94 443 VAL A CA 1
ATOM 3388 C C . VAL A 1 443 ? -22.986 -6.178 -13.170 1.00 91.94 443 VAL A C 1
ATOM 3390 O O . VAL A 1 443 ? -23.027 -6.143 -14.398 1.00 91.94 443 VAL A O 1
ATOM 3393 N N . LYS A 1 444 ? -23.127 -5.065 -12.440 1.00 94.75 444 LYS A N 1
ATOM 3394 C CA . LYS A 1 444 ? -23.234 -3.713 -13.010 1.00 94.75 444 LYS A CA 1
ATOM 3395 C C . LYS A 1 444 ? -21.879 -3.060 -13.298 1.00 94.75 444 LYS A C 1
ATOM 3397 O O . LYS A 1 444 ? -21.867 -1.998 -13.913 1.00 94.75 444 LYS A O 1
ATOM 3402 N N . LEU A 1 445 ? -20.770 -3.677 -12.886 1.00 96.31 445 LEU A N 1
ATOM 3403 C CA . LEU A 1 445 ? -19.440 -3.090 -12.989 1.00 96.31 445 LEU A CA 1
ATOM 3404 C C . LEU A 1 445 ? -19.030 -2.905 -14.458 1.00 96.31 445 LEU A C 1
ATOM 3406 O O . LEU A 1 445 ? -19.023 -3.852 -15.240 1.00 96.31 445 LEU A O 1
ATOM 3410 N N . GLN A 1 446 ? -18.682 -1.670 -14.803 1.00 96.94 446 GLN A N 1
ATOM 3411 C CA . GLN A 1 446 ? -18.207 -1.221 -16.113 1.00 96.94 446 GLN A CA 1
ATOM 3412 C C . GLN A 1 446 ? -16.703 -0.938 -16.081 1.00 96.94 446 GLN A C 1
ATOM 3414 O O . GLN A 1 446 ? -15.987 -1.272 -17.020 1.00 96.94 446 GLN A O 1
ATOM 3419 N N . THR A 1 447 ? -16.201 -0.381 -14.980 1.00 97.56 447 THR A N 1
ATOM 3420 C CA . THR A 1 447 ? -14.787 -0.020 -14.837 1.00 97.56 447 THR A CA 1
ATOM 3421 C C . THR A 1 447 ? -14.212 -0.617 -13.564 1.00 97.56 447 THR A C 1
ATOM 3423 O O . THR A 1 447 ? -14.702 -0.340 -12.467 1.00 97.56 447 THR A O 1
ATOM 3426 N N . LEU A 1 448 ? -13.147 -1.403 -13.714 1.00 97.06 448 LEU A N 1
ATOM 3427 C CA . LEU A 1 448 ? -12.354 -1.942 -12.615 1.00 97.06 448 LEU A CA 1
ATOM 3428 C C . LEU A 1 448 ? -10.895 -1.504 -12.764 1.00 97.06 448 LEU A C 1
ATOM 3430 O O . LEU A 1 448 ? -10.200 -1.963 -13.671 1.00 97.06 448 LEU A O 1
ATOM 3434 N N . THR A 1 449 ? -10.434 -0.665 -11.838 1.00 97.31 449 THR A N 1
ATOM 3435 C CA . THR A 1 449 ? -9.063 -0.143 -11.806 1.00 97.31 449 THR A CA 1
ATOM 3436 C C . THR A 1 449 ? -8.411 -0.456 -10.461 1.00 97.31 449 THR A C 1
ATOM 3438 O O . THR A 1 449 ? -8.803 0.074 -9.423 1.00 97.31 449 THR A O 1
ATOM 3441 N N . LEU A 1 450 ? -7.386 -1.307 -10.469 1.00 96.75 450 LEU A N 1
ATOM 3442 C CA . LEU A 1 450 ? -6.604 -1.682 -9.278 1.00 96.75 450 LEU A CA 1
ATOM 3443 C C . LEU A 1 450 ? -5.109 -1.377 -9.459 1.00 96.75 450 LEU A C 1
ATOM 3445 O O . LEU A 1 450 ? -4.246 -2.035 -8.873 1.00 96.75 450 LEU A O 1
ATOM 3449 N N . ASP A 1 451 ? -4.799 -0.388 -10.292 1.00 95.75 451 ASP A N 1
ATOM 3450 C CA . ASP A 1 451 ? -3.435 -0.051 -10.695 1.00 95.75 451 ASP A CA 1
ATOM 3451 C C . ASP A 1 451 ? -2.527 0.315 -9.516 1.00 95.75 451 ASP A C 1
ATOM 3453 O O . ASP A 1 451 ? -2.983 0.912 -8.547 1.00 95.75 451 ASP A O 1
ATOM 3457 N N . GLY A 1 452 ? -1.226 0.045 -9.609 1.00 93.19 452 GLY A N 1
ATOM 3458 C CA . GLY A 1 452 ? -0.233 0.519 -8.642 1.00 93.19 452 GLY A CA 1
ATOM 3459 C C . GLY A 1 452 ? -0.478 0.000 -7.225 1.00 93.19 452 GLY A C 1
ATOM 3460 O O . GLY A 1 452 ? -0.454 0.788 -6.284 1.00 93.19 452 GLY A O 1
ATOM 3461 N N . ASN A 1 453 ? -0.766 -1.294 -7.105 1.00 95.31 453 ASN A N 1
ATOM 3462 C CA . ASN A 1 453 ? -0.906 -2.031 -5.850 1.00 95.31 453 ASN A CA 1
ATOM 3463 C C . ASN A 1 453 ? 0.104 -3.204 -5.835 1.00 95.31 453 ASN A C 1
ATOM 3465 O O . ASN A 1 453 ? 1.004 -3.286 -6.669 1.00 95.31 453 ASN A O 1
ATOM 3469 N N . TYR A 1 454 ? -0.033 -4.128 -4.885 1.00 94.38 454 TYR A N 1
ATOM 3470 C CA . TYR A 1 454 ? 0.846 -5.285 -4.684 1.00 94.38 454 TYR A CA 1
ATOM 3471 C C . TYR A 1 454 ? 0.097 -6.622 -4.839 1.00 94.38 454 TYR A C 1
ATOM 3473 O O . TYR A 1 454 ? 0.486 -7.625 -4.233 1.00 94.38 454 TYR A O 1
ATOM 3481 N N . PHE A 1 455 ? -0.982 -6.670 -5.633 1.00 94.75 455 PHE A N 1
ATOM 3482 C CA . PHE A 1 455 ? -1.672 -7.931 -5.937 1.00 94.75 455 PHE A CA 1
ATOM 3483 C C . PHE A 1 455 ? -0.692 -8.896 -6.610 1.00 94.75 455 PHE A C 1
ATOM 3485 O O . PHE A 1 455 ? -0.043 -8.530 -7.589 1.00 94.75 455 PHE A O 1
ATOM 3492 N N . ASN A 1 456 ? -0.539 -10.103 -6.067 1.00 92.62 456 ASN A N 1
ATOM 3493 C CA . ASN A 1 456 ? 0.575 -11.007 -6.390 1.00 92.62 456 ASN A CA 1
ATOM 3494 C C . ASN A 1 456 ? 0.141 -12.431 -6.771 1.00 92.62 456 ASN A C 1
ATOM 3496 O O . ASN A 1 456 ? 0.980 -13.331 -6.888 1.00 92.62 456 ASN A O 1
ATOM 3500 N N . ASP A 1 457 ? -1.162 -12.624 -6.957 1.00 92.88 457 ASP A N 1
ATOM 3501 C CA . ASP A 1 457 ? -1.762 -13.887 -7.372 1.00 92.88 457 ASP A CA 1
ATOM 3502 C C . ASP A 1 457 ? -2.171 -13.873 -8.857 1.00 92.88 457 ASP A C 1
ATOM 3504 O O . ASP A 1 457 ? -1.830 -12.945 -9.597 1.00 92.88 457 ASP A O 1
ATOM 3508 N N . THR A 1 458 ? -2.854 -14.918 -9.317 1.00 92.88 458 THR A N 1
ATOM 3509 C CA . THR A 1 458 ? -3.368 -15.012 -10.688 1.00 92.88 458 THR A CA 1
ATOM 3510 C C . THR A 1 458 ? -4.604 -14.143 -10.908 1.00 92.88 458 THR A C 1
ATOM 3512 O O . THR A 1 458 ? -5.383 -13.877 -9.989 1.00 92.88 458 THR A O 1
ATOM 3515 N N . ILE A 1 459 ? -4.818 -13.717 -12.155 1.00 89.62 459 ILE A N 1
ATOM 3516 C CA . ILE A 1 459 ? -6.088 -13.104 -12.563 1.00 89.62 459 ILE A CA 1
ATOM 3517 C C . ILE A 1 459 ? -7.171 -14.197 -12.554 1.00 89.62 459 ILE A C 1
ATOM 3519 O O . ILE A 1 459 ? -6.912 -15.336 -12.929 1.00 89.62 459 ILE A O 1
ATOM 3523 N N . LEU A 1 460 ? -8.372 -13.860 -12.088 1.00 85.94 460 LEU A N 1
ATOM 3524 C CA . LEU A 1 460 ? -9.480 -14.802 -11.931 1.00 85.94 460 LEU A CA 1
ATOM 3525 C C . LEU A 1 460 ? -10.058 -15.270 -13.274 1.00 85.94 460 LEU A C 1
ATOM 3527 O O . LEU A 1 460 ? -10.425 -14.447 -14.113 1.00 85.94 460 LEU A O 1
ATOM 3531 N N . ASP A 1 461 ? -10.298 -16.577 -13.403 1.00 82.12 461 ASP A N 1
ATOM 3532 C CA . ASP A 1 461 ? -11.008 -17.156 -14.553 1.00 82.12 461 ASP A CA 1
ATOM 3533 C C . ASP A 1 461 ? -12.513 -16.832 -14.574 1.00 82.12 461 ASP A C 1
ATOM 3535 O O . ASP A 1 461 ? -13.161 -17.000 -15.599 1.00 82.12 461 ASP A O 1
ATOM 3539 N N . THR A 1 462 ? -13.090 -16.332 -13.481 1.00 82.50 462 THR A N 1
ATOM 3540 C CA . THR A 1 462 ? -14.539 -16.073 -13.340 1.00 82.50 462 THR A CA 1
ATOM 3541 C C . THR A 1 462 ? -14.959 -14.643 -13.704 1.00 82.50 462 THR A C 1
ATOM 3543 O O . THR A 1 462 ? -16.066 -14.215 -13.365 1.00 82.50 462 THR A O 1
ATOM 3546 N N . LEU A 1 463 ? -14.089 -13.860 -14.356 1.00 85.31 463 LEU A N 1
ATOM 3547 C CA . LEU A 1 463 ? -14.391 -12.474 -14.751 1.00 85.31 463 LEU A CA 1
ATOM 3548 C C . LEU A 1 463 ? -15.429 -12.372 -15.878 1.00 85.31 463 LEU A C 1
ATOM 3550 O O . LEU A 1 463 ? -16.041 -11.319 -16.032 1.00 85.31 463 LEU A O 1
ATOM 3554 N N . ASP A 1 464 ? -15.680 -13.453 -16.620 1.00 84.19 464 ASP A N 1
ATOM 3555 C CA . ASP A 1 464 ? -16.685 -13.507 -17.690 1.00 84.19 464 ASP A CA 1
ATOM 3556 C C . ASP A 1 464 ? -18.116 -13.207 -17.219 1.00 84.19 464 ASP A C 1
ATOM 3558 O O . ASP A 1 464 ? -18.950 -12.764 -18.007 1.00 84.19 464 ASP A O 1
ATOM 3562 N N . SER A 1 465 ? -18.388 -13.372 -15.922 1.00 88.00 465 SER A N 1
ATOM 3563 C CA . SER A 1 465 ? -19.663 -12.994 -15.297 1.00 88.00 465 SER A CA 1
ATOM 3564 C C . SER A 1 465 ? -19.918 -11.475 -15.287 1.00 88.00 465 SER A C 1
ATOM 3566 O O . SER A 1 465 ? -21.061 -11.045 -15.129 1.00 88.00 465 SER A O 1
ATOM 3568 N N . LEU A 1 466 ? -18.883 -10.645 -15.465 1.00 90.62 466 LEU A N 1
ATOM 3569 C CA . LEU A 1 466 ? -18.988 -9.185 -15.539 1.00 90.62 466 LEU A CA 1
ATOM 3570 C C . LEU A 1 466 ? -19.287 -8.733 -16.976 1.00 90.62 466 LEU A C 1
ATOM 3572 O O . LEU A 1 466 ? -18.488 -8.055 -17.617 1.00 90.62 466 LEU A O 1
ATOM 3576 N N . SER A 1 467 ? -20.463 -9.094 -17.490 1.00 88.19 467 SER A N 1
ATOM 3577 C CA . SER A 1 467 ? -20.848 -8.875 -18.895 1.00 88.19 467 SER A CA 1
ATOM 3578 C C . SER A 1 467 ? -20.925 -7.407 -19.339 1.00 88.19 467 SER A C 1
ATOM 3580 O O . SER A 1 467 ? -21.036 -7.148 -20.535 1.00 88.19 467 SER A O 1
ATOM 3582 N N . ASN A 1 468 ? -20.923 -6.462 -18.393 1.00 92.94 468 ASN A N 1
ATOM 3583 C CA . ASN A 1 468 ? -20.969 -5.020 -18.648 1.00 92.94 468 ASN A CA 1
ATOM 3584 C C . ASN A 1 468 ? -19.592 -4.342 -18.553 1.00 92.94 468 ASN A C 1
ATOM 3586 O O . ASN A 1 468 ? -19.506 -3.132 -18.765 1.00 92.94 468 ASN A O 1
ATOM 3590 N N . LEU A 1 469 ? -18.527 -5.089 -18.238 1.00 96.00 469 LEU A N 1
ATOM 3591 C CA . LEU A 1 469 ? -17.195 -4.533 -18.023 1.00 96.00 469 LEU A CA 1
ATOM 3592 C C . LEU A 1 469 ? -16.635 -3.960 -19.333 1.00 96.00 469 LEU A C 1
ATOM 3594 O O . LEU A 1 469 ? -16.471 -4.679 -20.318 1.00 96.00 469 LEU A O 1
ATOM 3598 N N . SER A 1 470 ? -16.351 -2.661 -19.349 1.00 96.31 470 SER A N 1
ATOM 3599 C CA . SER A 1 470 ? -15.722 -1.938 -20.456 1.00 96.31 470 SER A CA 1
ATOM 3600 C C . SER A 1 470 ? -14.227 -1.725 -20.234 1.00 96.31 470 SER A C 1
ATOM 3602 O O . SER A 1 470 ? -13.445 -1.881 -21.166 1.00 96.31 470 SER A O 1
ATOM 3604 N N . VAL A 1 471 ? -13.813 -1.410 -19.005 1.00 97.44 471 VAL A N 1
ATOM 3605 C CA . VAL A 1 471 ? -12.421 -1.077 -18.681 1.00 97.44 471 VAL A CA 1
ATOM 3606 C C . VAL A 1 471 ? -11.910 -2.006 -17.589 1.00 97.44 471 VAL A C 1
ATOM 3608 O O . VAL A 1 471 ? -12.443 -2.022 -16.479 1.00 97.44 471 VAL A O 1
ATOM 3611 N N . LEU A 1 472 ? -10.845 -2.745 -17.898 1.00 96.75 472 LEU A N 1
ATOM 3612 C CA . LEU A 1 472 ? -10.096 -3.552 -16.941 1.00 96.75 472 LEU A CA 1
ATOM 3613 C C . LEU A 1 472 ? -8.650 -3.061 -16.879 1.00 96.75 472 LEU A C 1
ATOM 3615 O O . LEU A 1 472 ? -7.886 -3.245 -17.828 1.00 96.75 472 LEU A O 1
ATOM 3619 N N . SER A 1 473 ? -8.266 -2.478 -15.745 1.00 96.94 473 SER A N 1
ATOM 3620 C CA . SER A 1 473 ? -6.905 -2.002 -15.507 1.00 96.94 473 SER A CA 1
ATOM 3621 C C . SER A 1 473 ? -6.342 -2.568 -14.205 1.00 96.94 473 SER A C 1
ATOM 3623 O O . SER A 1 473 ? -6.875 -2.334 -13.120 1.00 96.94 473 SER A O 1
ATOM 3625 N N . LEU A 1 474 ? -5.263 -3.343 -14.322 1.00 96.44 474 LEU A N 1
ATOM 3626 C CA . LEU A 1 474 ? -4.523 -3.955 -13.211 1.00 96.44 474 LEU A CA 1
ATOM 3627 C C . LEU A 1 474 ? -3.022 -3.625 -13.304 1.00 96.44 474 LEU A C 1
ATOM 3629 O O . LEU A 1 474 ? -2.163 -4.417 -12.900 1.00 96.44 474 LEU A O 1
ATOM 3633 N N . ARG A 1 475 ? -2.683 -2.474 -13.888 1.00 95.00 475 ARG A N 1
ATOM 3634 C CA . ARG A 1 475 ? -1.309 -2.065 -14.200 1.00 95.00 475 ARG A CA 1
ATOM 3635 C C . ARG A 1 475 ? -0.453 -1.962 -12.942 1.00 95.00 475 ARG A C 1
ATOM 3637 O O . ARG A 1 475 ? -0.903 -1.452 -11.927 1.00 95.00 475 ARG A O 1
ATOM 3644 N N . GLY A 1 476 ? 0.826 -2.312 -13.028 1.00 93.19 476 GLY A N 1
ATOM 3645 C CA . GLY A 1 476 ? 1.780 -2.000 -11.963 1.00 93.19 476 GLY A CA 1
ATOM 3646 C C . GLY A 1 476 ? 1.510 -2.769 -10.675 1.00 93.19 476 GLY A C 1
ATOM 3647 O O . GLY A 1 476 ? 1.499 -2.169 -9.607 1.00 93.19 476 GLY A O 1
ATOM 3648 N N . ASN A 1 477 ? 1.255 -4.069 -10.807 1.00 95.00 477 ASN A N 1
ATOM 3649 C CA . ASN A 1 477 ? 1.064 -5.008 -9.708 1.00 95.00 477 ASN A CA 1
ATOM 3650 C C . ASN A 1 477 ? 2.142 -6.113 -9.777 1.00 95.00 477 ASN A C 1
ATOM 3652 O O . ASN A 1 477 ? 3.165 -5.999 -10.460 1.00 95.00 477 ASN A O 1
ATOM 3656 N N . HIS A 1 478 ? 1.951 -7.200 -9.037 1.00 94.06 478 HIS A N 1
ATOM 3657 C CA . HIS A 1 478 ? 2.814 -8.381 -9.046 1.00 94.06 478 HIS A CA 1
ATOM 3658 C C . HIS A 1 478 ? 2.083 -9.630 -9.555 1.00 94.06 478 HIS A C 1
ATOM 3660 O O . HIS A 1 478 ? 2.498 -10.745 -9.228 1.00 94.06 478 HIS A O 1
ATOM 3666 N N . LEU A 1 479 ? 1.016 -9.445 -10.341 1.00 95.31 479 LEU A N 1
ATOM 3667 C CA . LEU A 1 479 ? 0.162 -10.526 -10.831 1.00 95.31 479 LEU A CA 1
ATOM 3668 C C . LEU A 1 479 ? 0.978 -11.505 -11.670 1.00 95.31 479 LEU A C 1
ATOM 3670 O O . LEU A 1 479 ? 1.800 -11.087 -12.487 1.00 95.31 479 LEU A O 1
ATOM 3674 N N . LYS A 1 480 ? 0.748 -12.798 -11.461 1.00 94.38 480 LYS A N 1
ATOM 3675 C CA . LYS A 1 480 ? 1.507 -13.895 -12.078 1.00 94.38 480 LYS A CA 1
ATOM 3676 C C . LYS A 1 480 ? 0.579 -14.883 -12.780 1.00 94.38 480 LYS A C 1
ATOM 3678 O O . LYS A 1 480 ? -0.633 -14.817 -12.620 1.00 94.38 480 LYS A O 1
ATOM 3683 N N . GLY A 1 481 ? 1.155 -15.831 -13.513 1.00 93.06 481 GLY A N 1
ATOM 3684 C CA . GLY A 1 481 ? 0.393 -16.856 -14.229 1.00 93.06 481 GLY A CA 1
ATOM 3685 C C . GLY A 1 481 ? -0.124 -16.378 -15.585 1.00 93.06 481 GLY A C 1
ATOM 3686 O O . GLY A 1 481 ? 0.337 -15.364 -16.108 1.00 93.06 481 GLY A O 1
ATOM 3687 N N . GLN A 1 482 ? -1.046 -17.148 -16.163 1.00 93.69 482 GLN A N 1
ATOM 3688 C CA . GLN A 1 482 ? -1.528 -16.944 -17.529 1.00 93.69 482 GLN A CA 1
ATOM 3689 C C . GLN A 1 482 ? -2.624 -15.881 -17.627 1.00 93.69 482 GLN A C 1
ATOM 3691 O O . GLN A 1 482 ? -3.302 -15.566 -16.649 1.00 93.69 482 GLN A O 1
ATOM 3696 N N . PHE A 1 483 ? -2.804 -15.335 -18.832 1.00 94.19 483 PHE A N 1
ATOM 3697 C CA . PHE A 1 483 ? -3.959 -14.500 -19.137 1.00 94.19 483 PHE A CA 1
ATOM 3698 C C . PHE A 1 483 ? -5.223 -15.380 -19.195 1.00 94.19 483 PHE A C 1
ATOM 3700 O O . PHE A 1 483 ? -5.256 -16.334 -19.976 1.00 94.19 483 PHE A O 1
ATOM 3707 N N . PRO A 1 484 ? -6.278 -15.078 -18.423 1.00 91.25 484 PRO A N 1
ATOM 3708 C CA . PRO A 1 484 ? -7.469 -15.915 -18.387 1.00 91.25 484 PRO A CA 1
ATOM 3709 C C . PRO A 1 484 ? -8.311 -15.731 -19.654 1.00 91.25 484 PRO A C 1
ATOM 3711 O O . PRO A 1 484 ? -8.795 -14.640 -19.966 1.00 91.25 484 PRO A O 1
ATOM 3714 N N . SER A 1 485 ? -8.518 -16.828 -20.386 1.00 89.56 485 SER A N 1
ATOM 3715 C CA . SER A 1 485 ? -9.263 -16.843 -21.657 1.00 89.56 485 SER A CA 1
ATOM 3716 C C . SER A 1 485 ? -10.739 -16.451 -21.512 1.00 89.56 485 SER A C 1
ATOM 3718 O O . SER A 1 485 ? -11.370 -16.023 -22.480 1.00 89.56 485 SER A O 1
ATOM 3720 N N . SER A 1 486 ? -11.293 -16.534 -20.302 1.00 89.31 486 SER A N 1
ATOM 3721 C CA . SER A 1 486 ? -12.657 -16.105 -19.992 1.00 89.31 486 SER A CA 1
ATOM 3722 C C . SER A 1 486 ? -12.885 -14.609 -20.236 1.00 89.31 486 SER A C 1
ATOM 3724 O O . SER A 1 486 ? -13.981 -14.229 -20.647 1.00 89.31 486 SER A O 1
ATOM 3726 N N . ILE A 1 487 ? -11.850 -13.766 -20.116 1.00 91.56 487 ILE A N 1
ATOM 3727 C CA . ILE A 1 487 ? -11.929 -12.331 -20.442 1.00 91.56 487 ILE A CA 1
ATOM 3728 C C . ILE A 1 487 ? -12.355 -12.117 -21.905 1.00 91.56 487 ILE A C 1
ATOM 3730 O O . ILE A 1 487 ? -13.101 -11.182 -22.196 1.00 91.56 487 ILE A O 1
ATOM 3734 N N . CYS A 1 488 ? -11.984 -13.017 -22.823 1.00 90.50 488 CYS A N 1
ATOM 3735 C CA . CYS A 1 488 ? -12.367 -12.928 -24.237 1.00 90.50 488 CYS A CA 1
ATOM 3736 C C . CYS A 1 488 ? -13.873 -13.131 -24.490 1.00 90.50 488 CYS A C 1
ATOM 3738 O O . CYS A 1 488 ? -14.349 -12.870 -25.598 1.00 90.50 488 CYS A O 1
ATOM 3740 N N . ARG A 1 489 ? -14.642 -13.581 -23.487 1.00 90.62 489 ARG A N 1
ATOM 3741 C CA . ARG A 1 489 ? -16.109 -13.702 -23.563 1.00 90.62 489 ARG A CA 1
ATOM 3742 C C . ARG A 1 489 ? -16.829 -12.383 -23.264 1.00 90.62 489 ARG A C 1
ATOM 3744 O O . ARG A 1 489 ? -18.014 -12.250 -23.565 1.00 90.62 489 ARG A O 1
ATOM 3751 N N . ILE A 1 490 ? -16.128 -11.391 -22.716 1.00 92.62 490 ILE A N 1
ATOM 3752 C CA . ILE A 1 490 ? -16.701 -10.110 -22.294 1.00 92.62 490 ILE A CA 1
ATOM 3753 C C . ILE A 1 490 ? -16.704 -9.130 -23.474 1.00 92.62 490 ILE A C 1
ATOM 3755 O O . ILE A 1 490 ? -15.834 -8.275 -23.626 1.00 92.62 490 ILE A O 1
ATOM 3759 N N . SER A 1 491 ? -17.712 -9.244 -24.337 1.00 90.50 491 SER A N 1
ATOM 3760 C CA . SER A 1 491 ? -17.825 -8.437 -25.568 1.00 90.50 491 SER A CA 1
ATOM 3761 C C . SER A 1 491 ? -17.934 -6.912 -25.359 1.00 90.50 491 SER A C 1
ATOM 3763 O O . SER A 1 491 ? -17.795 -6.150 -26.319 1.00 90.50 491 SER A O 1
ATOM 3765 N N . SER A 1 492 ? -18.195 -6.453 -24.129 1.00 94.44 492 SER A N 1
ATOM 3766 C CA . SER A 1 492 ? -18.282 -5.037 -23.758 1.00 94.44 492 SER A CA 1
ATOM 3767 C C . SER A 1 492 ? -16.925 -4.351 -23.593 1.00 94.44 492 SER A C 1
ATOM 3769 O O . SER A 1 492 ? -16.900 -3.121 -23.595 1.00 94.44 492 SER A O 1
ATOM 3771 N N . LEU A 1 493 ? -15.825 -5.108 -23.473 1.00 96.31 493 LEU A N 1
ATOM 3772 C CA . LEU A 1 493 ? -14.495 -4.561 -23.196 1.00 96.31 493 LEU A CA 1
ATOM 3773 C C . LEU A 1 493 ? -14.009 -3.625 -24.305 1.00 96.31 493 LEU A C 1
ATOM 3775 O O . LEU A 1 493 ? -13.972 -3.979 -25.485 1.00 96.31 493 LEU A O 1
ATOM 3779 N N . THR A 1 494 ? -13.588 -2.435 -23.891 1.00 96.69 494 THR A N 1
ATOM 3780 C CA . THR A 1 494 ? -12.951 -1.408 -24.715 1.00 96.69 494 THR A CA 1
ATOM 3781 C C . THR A 1 494 ? -11.471 -1.266 -24.379 1.00 96.69 494 THR A C 1
ATOM 3783 O O . THR A 1 494 ? -10.670 -1.028 -25.284 1.00 96.69 494 THR A O 1
ATOM 3786 N N . ASP A 1 495 ? -11.088 -1.483 -23.118 1.00 96.62 495 ASP A N 1
ATOM 3787 C CA . ASP A 1 495 ? -9.736 -1.231 -22.624 1.00 96.62 495 ASP A CA 1
ATOM 3788 C C . ASP A 1 495 ? -9.270 -2.365 -21.704 1.00 96.62 495 ASP A C 1
ATOM 3790 O O . ASP A 1 495 ? -9.905 -2.671 -20.692 1.00 96.62 495 ASP A O 1
ATOM 3794 N N . ILE A 1 496 ? -8.129 -2.968 -22.044 1.00 96.94 496 ILE A N 1
ATOM 3795 C CA . ILE A 1 496 ? -7.431 -3.955 -21.215 1.00 96.94 496 ILE A CA 1
ATOM 3796 C C . ILE A 1 496 ? -6.012 -3.442 -20.964 1.00 96.94 496 ILE A C 1
ATOM 3798 O O . ILE A 1 496 ? -5.193 -3.382 -21.883 1.00 96.94 496 ILE A O 1
ATOM 3802 N N . ALA A 1 497 ? -5.709 -3.102 -19.712 1.00 96.62 497 ALA A N 1
ATOM 3803 C CA . ALA A 1 497 ? -4.404 -2.613 -19.282 1.00 96.62 497 ALA A CA 1
ATOM 3804 C C . ALA A 1 497 ? -3.831 -3.485 -18.154 1.00 96.62 497 ALA A C 1
ATOM 3806 O O . ALA A 1 497 ? -4.257 -3.433 -17.004 1.00 96.62 497 ALA A O 1
ATOM 3807 N N . LEU A 1 498 ? -2.824 -4.290 -18.484 1.00 96.12 498 LEU A N 1
ATOM 3808 C CA . LEU A 1 498 ? -2.154 -5.235 -17.582 1.00 96.12 498 LEU A CA 1
ATOM 3809 C C . LEU A 1 498 ? -0.642 -4.993 -17.503 1.00 96.12 498 LEU A C 1
ATOM 3811 O O . LEU A 1 498 ? 0.112 -5.859 -17.053 1.00 96.12 498 LEU A O 1
ATOM 3815 N N . CYS A 1 499 ? -0.168 -3.838 -17.970 1.00 95.31 499 CYS A N 1
ATOM 3816 C CA . CYS A 1 499 ? 1.260 -3.586 -18.084 1.00 95.31 499 CYS A CA 1
ATOM 3817 C C . CYS A 1 499 ? 1.979 -3.517 -16.728 1.00 95.31 499 CYS A C 1
ATOM 3819 O O . CYS A 1 499 ? 1.385 -3.160 -15.711 1.00 95.31 499 CYS A O 1
ATOM 3821 N N . HIS A 1 500 ? 3.275 -3.834 -16.724 1.00 95.12 500 HIS A N 1
ATOM 3822 C CA . HIS A 1 500 ? 4.117 -3.877 -15.524 1.00 95.12 500 HIS A CA 1
ATOM 3823 C C . HIS A 1 500 ? 3.598 -4.881 -14.475 1.00 95.12 500 HIS A C 1
ATOM 3825 O O . HIS A 1 500 ? 3.225 -4.506 -13.365 1.00 95.12 500 HIS A O 1
ATOM 3831 N N . ASN A 1 501 ? 3.555 -6.157 -14.860 1.00 95.69 501 ASN A N 1
ATOM 3832 C CA . ASN A 1 501 ? 3.185 -7.299 -14.018 1.00 95.69 501 ASN A CA 1
ATOM 3833 C C . ASN A 1 501 ? 4.163 -8.473 -14.268 1.00 95.69 501 ASN A C 1
ATOM 3835 O O . ASN A 1 501 ? 5.224 -8.302 -14.872 1.00 95.69 501 ASN A O 1
ATOM 3839 N N . LYS A 1 502 ? 3.852 -9.670 -13.760 1.00 96.50 502 LYS A N 1
ATOM 3840 C CA . LYS A 1 502 ? 4.631 -10.910 -13.935 1.00 96.50 502 LYS A CA 1
ATOM 3841 C C . LYS A 1 502 ? 3.824 -11.991 -14.679 1.00 96.50 502 LYS A C 1
ATOM 3843 O O . LYS A 1 502 ? 4.023 -13.178 -14.425 1.00 96.50 502 LYS A O 1
ATOM 3848 N N . LEU A 1 503 ? 2.895 -11.595 -15.553 1.00 96.06 503 LEU A N 1
ATOM 3849 C CA . LEU A 1 503 ? 2.059 -12.525 -16.325 1.00 96.06 503 LEU A CA 1
ATOM 3850 C C . LEU A 1 503 ? 2.894 -13.243 -17.388 1.00 96.06 503 LEU A C 1
ATOM 3852 O O . LEU A 1 503 ? 3.788 -12.632 -17.967 1.00 96.06 503 LEU A O 1
ATOM 3856 N N . SER A 1 504 ? 2.605 -14.512 -17.656 1.00 95.94 504 SER A N 1
ATOM 3857 C CA . SER A 1 504 ? 3.370 -15.365 -18.575 1.00 95.94 504 SER A CA 1
ATOM 3858 C C . SER A 1 504 ? 2.469 -16.261 -19.430 1.00 95.94 504 SER A C 1
ATOM 3860 O O . SER A 1 504 ? 1.252 -16.273 -19.257 1.00 95.94 504 SER A O 1
ATOM 3862 N N . GLY A 1 505 ? 3.052 -17.013 -20.367 1.00 94.31 505 GLY A N 1
ATOM 3863 C CA . GLY A 1 505 ? 2.318 -17.926 -21.243 1.00 94.31 505 GLY A CA 1
ATOM 3864 C C . GLY A 1 505 ? 1.777 -17.268 -22.514 1.00 94.31 505 GLY A C 1
ATOM 3865 O O . GLY A 1 505 ? 2.256 -16.223 -22.962 1.00 94.31 505 GLY A O 1
ATOM 3866 N N . GLU A 1 506 ? 0.773 -17.909 -23.110 1.00 94.75 506 GLU A N 1
ATOM 3867 C CA . GLU A 1 506 ? 0.154 -17.497 -24.370 1.00 94.75 506 GLU A CA 1
ATOM 3868 C C . GLU A 1 506 ? -1.018 -16.532 -24.152 1.00 94.75 506 GLU A C 1
ATOM 3870 O O . GLU A 1 506 ? -1.797 -16.677 -23.208 1.00 94.75 506 GLU A O 1
ATOM 3875 N N . LEU A 1 507 ? -1.146 -15.542 -25.041 1.00 95.44 507 LEU A N 1
ATOM 3876 C CA . LEU A 1 507 ? -2.335 -14.699 -25.099 1.00 95.44 507 LEU A CA 1
ATOM 3877 C C . LEU A 1 507 ? -3.405 -15.363 -25.976 1.00 95.44 507 LEU A C 1
ATOM 3879 O O . LEU A 1 507 ? -3.080 -15.810 -27.075 1.00 95.44 507 LEU A O 1
ATOM 3883 N N . PRO A 1 508 ? -4.674 -15.390 -25.537 1.00 94.25 508 PRO A N 1
ATOM 3884 C CA . PRO A 1 508 ? -5.760 -15.959 -26.325 1.00 94.25 508 PRO A CA 1
ATOM 3885 C C . PRO A 1 508 ? -6.069 -15.115 -27.569 1.00 94.25 508 PRO A C 1
ATOM 3887 O O . PRO A 1 508 ? -5.650 -13.964 -27.696 1.00 94.25 508 PRO A O 1
ATOM 3890 N N . ASP A 1 509 ? -6.876 -15.675 -28.469 1.00 92.50 509 ASP A N 1
ATOM 3891 C CA . ASP A 1 509 ? -7.459 -14.922 -29.578 1.00 92.50 509 ASP A CA 1
ATOM 3892 C C . ASP A 1 509 ? -8.396 -13.816 -29.051 1.00 92.50 509 ASP A C 1
ATOM 3894 O O . ASP A 1 509 ? -9.327 -14.078 -28.281 1.00 92.50 509 ASP A O 1
ATOM 3898 N N . PHE A 1 510 ? -8.151 -12.574 -29.477 1.00 94.19 510 PHE A N 1
ATOM 3899 C CA . PHE A 1 510 ? -8.949 -11.400 -29.123 1.00 94.19 510 PHE A CA 1
ATOM 3900 C C . PHE A 1 510 ? -9.944 -10.993 -30.218 1.00 94.19 510 PHE A C 1
ATOM 3902 O O . PHE A 1 510 ? -10.611 -9.965 -30.090 1.00 94.19 510 PHE A O 1
ATOM 3909 N N . SER A 1 511 ? -10.078 -11.773 -31.293 1.00 90.06 511 SER A N 1
ATOM 3910 C CA . SER A 1 511 ? -10.979 -11.499 -32.417 1.00 90.06 511 SER A CA 1
ATOM 3911 C C . SER A 1 511 ? -12.447 -11.332 -31.998 1.00 90.06 511 SER A C 1
ATOM 3913 O O . SER A 1 511 ? -13.168 -10.535 -32.607 1.00 90.06 511 SER A O 1
ATOM 3915 N N . SER A 1 512 ? -12.878 -12.009 -30.925 1.00 90.81 512 SER A N 1
ATOM 3916 C CA . SER A 1 512 ? -14.223 -11.901 -30.341 1.00 90.81 512 SER A CA 1
ATOM 3917 C C . SER A 1 512 ? -14.500 -10.547 -29.677 1.00 90.81 512 SER A C 1
ATOM 3919 O O . SER A 1 512 ? -15.656 -10.121 -29.595 1.00 90.81 512 SER A O 1
ATOM 3921 N N . LEU A 1 513 ? -13.462 -9.836 -29.227 1.00 94.12 513 LEU A N 1
ATOM 3922 C CA . LEU A 1 513 ? -13.568 -8.559 -28.520 1.00 94.12 513 LEU A CA 1
ATOM 3923 C C . LEU A 1 513 ? -13.723 -7.397 -29.510 1.00 94.12 513 LEU A C 1
ATOM 3925 O O . LEU A 1 513 ? -12.879 -6.512 -29.631 1.00 94.12 513 LEU A O 1
ATOM 3929 N N . THR A 1 514 ? -14.837 -7.391 -30.241 1.00 92.62 514 THR A N 1
ATOM 3930 C CA . THR A 1 514 ? -15.102 -6.444 -31.342 1.00 92.62 514 THR A CA 1
ATOM 3931 C C . THR A 1 514 ? -15.114 -4.965 -30.932 1.00 92.62 514 THR A C 1
ATOM 3933 O O . THR A 1 514 ? -14.919 -4.094 -31.784 1.00 92.62 514 THR A O 1
ATOM 3936 N N . ARG A 1 515 ? -15.323 -4.668 -29.641 1.00 95.56 515 ARG A N 1
ATOM 3937 C CA . ARG A 1 515 ? -15.318 -3.309 -29.074 1.00 95.56 515 ARG A CA 1
ATOM 3938 C C . ARG A 1 515 ? -13.960 -2.869 -28.525 1.00 95.56 515 ARG A C 1
ATOM 3940 O O . ARG A 1 515 ? -13.819 -1.687 -28.210 1.00 95.56 515 ARG A O 1
ATOM 3947 N N . LEU A 1 516 ? -12.974 -3.766 -28.458 1.00 96.88 516 LEU A N 1
ATOM 3948 C CA . LEU A 1 516 ? -11.665 -3.478 -27.883 1.00 96.88 516 LEU A CA 1
ATOM 3949 C C . LEU A 1 516 ? -10.943 -2.403 -28.702 1.00 96.88 516 LEU A C 1
ATOM 3951 O O . LEU A 1 516 ? -10.752 -2.535 -29.913 1.00 96.88 516 LEU A O 1
ATOM 3955 N N . ARG A 1 517 ? -10.543 -1.329 -28.024 1.00 96.81 517 ARG A N 1
ATOM 3956 C CA . ARG A 1 517 ? -9.807 -0.189 -28.580 1.00 96.81 517 ARG A CA 1
ATOM 3957 C C . ARG A 1 517 ? -8.378 -0.142 -28.067 1.00 96.81 517 ARG A C 1
ATOM 3959 O O . ARG A 1 517 ? -7.489 0.172 -28.858 1.00 96.81 517 ARG A O 1
ATOM 3966 N N . VAL A 1 518 ? -8.151 -0.476 -26.798 1.00 97.56 518 VAL A N 1
ATOM 3967 C CA . VAL A 1 518 ? -6.833 -0.399 -26.158 1.00 97.56 518 VAL A CA 1
ATOM 3968 C C . VAL A 1 518 ? -6.455 -1.741 -25.545 1.00 97.56 518 VAL A C 1
ATOM 3970 O O . VAL A 1 518 ? -7.174 -2.281 -24.708 1.00 97.56 518 VAL A O 1
ATOM 3973 N N . LEU A 1 519 ? -5.289 -2.249 -25.937 1.00 97.44 519 LEU A N 1
ATOM 3974 C CA . LEU A 1 519 ? -4.635 -3.401 -25.327 1.00 97.44 519 LEU A CA 1
ATOM 3975 C C . LEU A 1 519 ? -3.223 -2.999 -24.893 1.00 97.44 519 LEU A C 1
ATOM 3977 O O . LEU A 1 519 ? -2.378 -2.713 -25.740 1.00 97.44 519 LEU A O 1
ATOM 3981 N N . ASP A 1 520 ? -2.955 -2.995 -23.588 1.00 96.75 520 ASP A N 1
ATOM 3982 C CA . ASP A 1 520 ? -1.628 -2.735 -23.023 1.00 96.75 520 ASP A CA 1
ATOM 3983 C C . ASP A 1 520 ? -1.185 -3.868 -22.097 1.00 96.75 520 ASP A C 1
ATOM 3985 O O . ASP A 1 520 ? -1.612 -3.972 -20.950 1.00 96.75 520 ASP A O 1
ATOM 3989 N N . VAL A 1 521 ? -0.276 -4.702 -22.592 1.00 96.81 521 VAL A N 1
ATOM 3990 C CA . VAL A 1 521 ? 0.306 -5.850 -21.878 1.00 96.81 521 VAL A CA 1
ATOM 3991 C C . VAL A 1 521 ? 1.826 -5.719 -21.740 1.00 96.81 521 VAL A C 1
ATOM 3993 O O . VAL A 1 521 ? 2.521 -6.702 -21.474 1.00 96.81 521 VAL A O 1
ATOM 3996 N N . ARG A 1 522 ? 2.373 -4.509 -21.926 1.00 95.81 522 ARG A N 1
ATOM 3997 C CA . ARG A 1 522 ? 3.821 -4.255 -21.862 1.00 95.81 522 ARG A CA 1
ATOM 3998 C C . ARG A 1 522 ? 4.430 -4.660 -20.525 1.00 95.81 522 ARG A C 1
ATOM 4000 O O . ARG A 1 522 ? 3.782 -4.546 -19.494 1.00 95.81 522 ARG A O 1
ATOM 4007 N N . GLU A 1 523 ? 5.721 -4.982 -20.513 1.00 93.94 523 GLU A N 1
ATOM 4008 C CA . GLU A 1 523 ? 6.450 -5.288 -19.267 1.00 93.94 523 GLU A CA 1
ATOM 4009 C C . GLU A 1 523 ? 5.822 -6.456 -18.490 1.00 93.94 523 GLU A C 1
ATOM 4011 O O . GLU A 1 523 ? 5.495 -6.326 -17.313 1.00 93.94 523 GLU A O 1
ATOM 4016 N N . ASN A 1 524 ? 5.652 -7.584 -19.179 1.00 96.69 524 ASN A N 1
ATOM 4017 C CA . ASN A 1 524 ? 5.263 -8.879 -18.622 1.00 96.69 524 ASN A CA 1
ATOM 4018 C C . ASN A 1 524 ? 6.256 -9.956 -19.120 1.00 96.69 524 ASN A C 1
ATOM 4020 O O . ASN A 1 524 ? 7.376 -9.644 -19.538 1.00 96.69 524 ASN A O 1
ATOM 4024 N N . GLN A 1 525 ? 5.880 -11.229 -19.028 1.00 97.00 525 GLN A N 1
ATOM 4025 C CA . GLN A 1 525 ? 6.678 -12.406 -19.378 1.00 97.00 525 GLN A CA 1
ATOM 4026 C C . GLN A 1 525 ? 5.956 -13.316 -20.396 1.00 97.00 525 GLN A C 1
ATOM 4028 O O . GLN A 1 525 ? 6.191 -14.521 -20.399 1.00 97.00 525 GLN A O 1
ATOM 4033 N N . PHE A 1 526 ? 5.068 -12.775 -21.242 1.00 96.88 526 PHE A N 1
ATOM 4034 C CA . PHE A 1 526 ? 4.386 -13.557 -22.290 1.00 96.88 526 PHE A CA 1
ATOM 4035 C C . PHE A 1 526 ? 5.390 -14.065 -23.332 1.00 96.88 526 PHE A C 1
ATOM 4037 O O . PHE A 1 526 ? 6.142 -13.258 -23.876 1.00 96.88 526 PHE A O 1
ATOM 4044 N N . ASP A 1 527 ? 5.409 -15.369 -23.607 1.00 93.31 527 ASP A N 1
ATOM 4045 C CA . ASP A 1 527 ? 6.504 -16.079 -24.293 1.00 93.31 527 ASP A CA 1
ATOM 4046 C C . ASP A 1 527 ? 6.088 -16.874 -25.545 1.00 93.31 527 ASP A C 1
ATOM 4048 O O . ASP A 1 527 ? 6.918 -17.546 -26.161 1.00 93.31 527 ASP A O 1
ATOM 4052 N N . SER A 1 528 ? 4.829 -16.747 -25.971 1.00 94.81 528 SER A N 1
ATOM 4053 C CA . SER A 1 528 ? 4.288 -17.385 -27.183 1.00 94.81 528 SER A CA 1
ATOM 4054 C C . SER A 1 528 ? 4.260 -16.433 -28.396 1.00 94.81 528 SER A C 1
ATOM 4056 O O . SER A 1 528 ? 4.945 -15.408 -28.422 1.00 94.81 528 SER A O 1
ATOM 4058 N N . GLN A 1 529 ? 3.502 -16.775 -29.437 1.00 95.94 529 GLN A N 1
ATOM 4059 C CA . GLN A 1 529 ? 3.288 -15.930 -30.615 1.00 95.94 529 GLN A CA 1
ATOM 4060 C C . GLN A 1 529 ? 2.349 -14.749 -30.324 1.00 95.94 529 GLN A C 1
ATOM 4062 O O . GLN A 1 529 ? 1.669 -14.704 -29.296 1.00 95.94 529 GLN A O 1
ATOM 4067 N N . LEU A 1 530 ? 2.321 -13.760 -31.226 1.00 96.12 530 LEU A N 1
ATOM 4068 C CA . LEU A 1 530 ? 1.372 -12.648 -31.130 1.00 96.12 530 LEU A CA 1
ATOM 4069 C C . LEU A 1 530 ? -0.067 -13.152 -31.333 1.00 96.12 530 LEU A C 1
ATOM 4071 O O . LEU A 1 530 ? -0.314 -13.882 -32.295 1.00 96.12 530 LEU A O 1
ATOM 4075 N N . PRO A 1 531 ? -1.026 -12.726 -30.493 1.00 94.12 531 PRO A N 1
ATOM 4076 C CA . PRO A 1 531 ? -2.416 -13.127 -30.641 1.00 94.12 531 PRO A CA 1
ATOM 4077 C C . PRO A 1 531 ? -3.058 -12.443 -31.850 1.00 94.12 531 PRO A C 1
ATOM 4079 O O . PRO A 1 531 ? -2.612 -11.389 -32.322 1.00 94.12 531 PRO A O 1
ATOM 4082 N N . ILE A 1 532 ? -4.164 -13.014 -32.319 1.00 92.19 532 ILE A N 1
ATOM 4083 C CA . ILE A 1 532 ? -5.000 -12.375 -33.333 1.00 92.19 532 ILE A CA 1
ATOM 4084 C C . ILE A 1 532 ? -5.730 -11.192 -32.685 1.00 92.19 532 ILE A C 1
ATOM 4086 O O . ILE A 1 532 ? -6.414 -11.325 -31.671 1.00 92.19 532 ILE A O 1
ATOM 4090 N N . MET A 1 533 ? -5.561 -10.014 -33.284 1.00 93.38 533 MET A N 1
ATOM 4091 C CA . MET A 1 533 ? -6.116 -8.754 -32.791 1.00 93.38 533 MET A CA 1
ATOM 4092 C C . MET A 1 533 ? -7.462 -8.426 -33.457 1.00 93.38 533 MET A C 1
ATOM 4094 O O . MET A 1 533 ? -7.631 -8.677 -34.656 1.00 93.38 533 MET A O 1
ATOM 4098 N N . PRO A 1 534 ? -8.411 -7.797 -32.740 1.00 93.56 534 PRO A N 1
ATOM 4099 C CA . PRO A 1 534 ? -9.683 -7.384 -33.318 1.00 93.56 534 PRO A CA 1
ATOM 4100 C C . PRO A 1 534 ? -9.512 -6.188 -34.265 1.00 93.56 534 PRO A C 1
ATOM 4102 O O . PRO A 1 534 ? -8.723 -5.276 -34.023 1.00 93.56 534 PRO A O 1
ATOM 4105 N N . ARG A 1 535 ? -10.325 -6.132 -35.330 1.00 91.38 535 ARG A N 1
ATOM 4106 C CA . ARG A 1 535 ? -10.262 -5.073 -36.366 1.00 91.38 535 ARG A CA 1
ATOM 4107 C C . ARG A 1 535 ? -10.499 -3.651 -35.844 1.00 91.38 535 ARG A C 1
ATOM 4109 O O . ARG A 1 535 ? -10.091 -2.686 -36.486 1.00 91.38 535 ARG A O 1
ATOM 4116 N N . GLY A 1 536 ? -11.201 -3.529 -34.718 1.00 91.88 536 GLY A N 1
ATOM 4117 C CA . GLY A 1 536 ? -11.520 -2.256 -34.074 1.00 91.88 536 GLY A CA 1
ATOM 4118 C C . GLY A 1 536 ? -10.390 -1.668 -33.224 1.00 91.88 536 GLY A C 1
ATOM 4119 O O . GLY A 1 536 ? -10.562 -0.562 -32.708 1.00 91.88 536 GLY A O 1
ATOM 4120 N N . LEU A 1 537 ? -9.264 -2.371 -33.072 1.00 96.19 537 LEU A N 1
ATOM 4121 C CA . LEU A 1 537 ? -8.186 -1.967 -32.177 1.00 96.19 537 LEU A CA 1
ATOM 4122 C C . LEU A 1 537 ? -7.526 -0.660 -32.639 1.00 96.19 537 LEU A C 1
ATOM 4124 O O . LEU A 1 537 ? -7.204 -0.490 -33.815 1.00 96.19 537 LEU A O 1
ATOM 4128 N N . VAL A 1 538 ? -7.322 0.258 -31.696 1.00 96.25 538 VAL A N 1
ATOM 4129 C CA . VAL A 1 538 ? -6.718 1.581 -31.920 1.00 96.25 538 VAL A CA 1
ATOM 4130 C C . VAL A 1 538 ? -5.295 1.618 -31.369 1.00 96.25 538 VAL A C 1
ATOM 4132 O O . VAL A 1 538 ? -4.386 2.126 -32.024 1.00 96.25 538 VAL A O 1
ATOM 4135 N N . THR A 1 539 ? -5.081 1.030 -30.195 1.00 97.06 539 THR A N 1
ATOM 4136 C CA . THR A 1 539 ? -3.797 1.036 -29.495 1.00 97.06 539 THR A CA 1
ATOM 4137 C C . THR A 1 539 ? -3.437 -0.377 -29.064 1.00 97.06 539 THR A C 1
ATOM 4139 O O . THR A 1 539 ? -4.165 -1.001 -28.294 1.00 97.06 539 THR A O 1
ATOM 4142 N N . ALA A 1 540 ? -2.294 -0.862 -29.538 1.00 97.06 540 ALA A N 1
ATOM 4143 C CA . ALA A 1 540 ? -1.745 -2.170 -29.218 1.00 97.06 540 ALA A CA 1
ATOM 4144 C C . ALA A 1 540 ? -0.324 -2.006 -28.670 1.00 97.06 540 ALA A C 1
ATOM 4146 O O . ALA A 1 540 ? 0.612 -1.671 -29.396 1.00 97.06 540 ALA A O 1
ATOM 4147 N N . LEU A 1 541 ? -0.156 -2.237 -27.373 1.00 97.12 541 LEU A N 1
ATOM 4148 C CA . LEU A 1 541 ? 1.098 -2.056 -26.657 1.00 97.12 541 LEU A CA 1
ATOM 4149 C C . LEU A 1 541 ? 1.513 -3.398 -26.043 1.00 97.12 541 LEU A C 1
ATOM 4151 O O . LEU A 1 541 ? 1.047 -3.791 -24.977 1.00 97.12 541 LEU A O 1
ATOM 4155 N N . LEU A 1 542 ? 2.398 -4.115 -26.732 1.00 96.94 542 LEU A N 1
ATOM 4156 C CA . LEU A 1 542 ? 2.848 -5.469 -26.382 1.00 96.94 542 LEU A CA 1
ATOM 4157 C C . LEU A 1 542 ? 4.357 -5.553 -26.114 1.00 96.94 542 LEU A C 1
ATOM 4159 O O . LEU A 1 542 ? 4.897 -6.627 -25.846 1.00 96.94 542 LEU A O 1
ATOM 4163 N N . GLY A 1 543 ? 5.059 -4.423 -26.177 1.00 92.75 543 GLY A N 1
ATOM 4164 C CA . GLY A 1 543 ? 6.504 -4.380 -26.017 1.00 92.75 543 GLY A CA 1
ATOM 4165 C C . GLY A 1 543 ? 7.034 -4.729 -24.616 1.00 92.75 543 GLY A C 1
ATOM 4166 O O . GLY A 1 543 ? 6.378 -4.492 -23.604 1.00 92.75 543 GLY A O 1
ATOM 4167 N N . LYS A 1 544 ? 8.280 -5.207 -24.543 1.00 92.69 544 LYS A N 1
ATOM 4168 C CA . LYS A 1 544 ? 8.943 -5.768 -23.346 1.00 92.69 544 LYS A CA 1
ATOM 4169 C C . LYS A 1 544 ? 8.229 -7.002 -22.802 1.00 92.69 544 LYS A C 1
ATOM 4171 O O . LYS A 1 544 ? 7.816 -7.018 -21.645 1.00 92.69 544 LYS A O 1
ATOM 4176 N N . ASN A 1 545 ? 8.128 -8.009 -23.650 1.00 95.56 545 ASN A N 1
ATOM 4177 C CA . ASN A 1 545 ? 7.712 -9.363 -23.311 1.00 95.56 545 ASN A CA 1
ATOM 4178 C C . ASN A 1 545 ? 8.735 -10.342 -23.919 1.00 95.56 545 ASN A C 1
ATOM 4180 O O . ASN A 1 545 ? 9.875 -9.964 -24.203 1.00 95.56 545 ASN A O 1
ATOM 4184 N N . LEU A 1 546 ? 8.352 -11.603 -24.079 1.00 96.81 546 LEU A N 1
ATOM 4185 C CA . LEU A 1 546 ? 9.141 -12.663 -24.696 1.00 96.81 546 LEU A CA 1
ATOM 4186 C C . LEU A 1 546 ? 8.465 -13.186 -25.985 1.00 96.81 546 LEU A C 1
ATOM 4188 O O . LEU A 1 546 ? 8.788 -14.290 -26.416 1.00 96.81 546 LEU A O 1
ATOM 4192 N N . PHE A 1 547 ? 7.560 -12.412 -26.614 1.00 97.31 547 PHE A N 1
ATOM 4193 C CA . PHE A 1 547 ? 6.798 -12.871 -27.787 1.00 97.31 547 PHE A CA 1
ATOM 4194 C C . PHE A 1 547 ? 7.720 -13.315 -28.923 1.00 97.31 547 PHE A C 1
ATOM 4196 O O . PHE A 1 547 ? 8.670 -12.607 -29.250 1.00 97.31 547 PHE A O 1
ATOM 4203 N N . SER A 1 548 ? 7.433 -14.445 -29.560 1.00 95.44 548 SER A N 1
ATOM 4204 C CA . SER A 1 548 ? 8.267 -15.035 -30.615 1.00 95.44 548 SER A CA 1
ATOM 4205 C C . SER A 1 548 ? 7.476 -15.309 -31.902 1.00 95.44 548 SER A C 1
ATOM 4207 O O . SER A 1 548 ? 6.275 -15.063 -31.965 1.00 95.44 548 SER A O 1
ATOM 4209 N N . GLY A 1 549 ? 8.144 -15.768 -32.964 1.00 95.56 549 GLY A N 1
ATOM 4210 C CA . GLY A 1 549 ? 7.510 -15.992 -34.270 1.00 95.56 549 GLY A CA 1
ATOM 4211 C C . GLY A 1 549 ? 7.365 -14.717 -35.108 1.00 95.56 549 GLY A C 1
ATOM 4212 O O . GLY A 1 549 ? 7.981 -13.695 -34.811 1.00 95.56 549 GLY A O 1
ATOM 4213 N N . GLU A 1 550 ? 6.611 -14.790 -36.203 1.00 96.19 550 GLU A N 1
ATOM 4214 C CA . GLU A 1 550 ? 6.468 -13.682 -37.158 1.00 96.19 550 GLU A CA 1
ATOM 4215 C C . GLU A 1 550 ? 5.381 -12.680 -36.754 1.00 96.19 550 GLU A C 1
ATOM 4217 O O . GLU A 1 550 ? 4.453 -13.011 -36.019 1.00 96.19 550 GLU A O 1
ATOM 4222 N N . ILE A 1 551 ? 5.477 -11.443 -37.257 1.00 96.69 551 ILE A N 1
ATOM 4223 C CA . ILE A 1 551 ? 4.379 -10.472 -37.153 1.00 96.69 551 ILE A CA 1
ATOM 4224 C C . ILE A 1 551 ? 3.282 -10.897 -38.145 1.00 96.69 551 ILE A C 1
ATOM 4226 O O . ILE A 1 551 ? 3.533 -10.850 -39.352 1.00 96.69 551 ILE A O 1
ATOM 4230 N N . PRO A 1 552 ? 2.069 -11.270 -37.690 1.00 93.25 552 PRO A N 1
ATOM 4231 C CA . PRO A 1 552 ? 1.029 -11.769 -38.584 1.00 93.25 552 PRO A CA 1
ATOM 4232 C C . PRO A 1 552 ? 0.607 -10.724 -39.624 1.00 93.25 552 PRO A C 1
ATOM 4234 O O . PRO A 1 552 ? 0.412 -9.548 -39.301 1.00 93.25 552 PRO A O 1
ATOM 4237 N N . ALA A 1 553 ? 0.380 -11.152 -40.869 1.00 90.44 553 ALA A N 1
ATOM 4238 C CA . ALA A 1 553 ? -0.092 -10.272 -41.944 1.00 90.44 553 ALA A CA 1
ATOM 4239 C C . ALA A 1 553 ? -1.436 -9.591 -41.609 1.00 90.44 553 ALA A C 1
ATOM 4241 O O . ALA A 1 553 ? -1.718 -8.489 -42.079 1.00 90.44 553 ALA A O 1
ATOM 4242 N N . GLN A 1 554 ? -2.234 -10.206 -40.731 1.00 89.38 554 GLN A N 1
ATOM 4243 C CA . GLN A 1 554 ? -3.498 -9.691 -40.208 1.00 89.38 554 GLN A CA 1
ATOM 4244 C C . GLN A 1 554 ? -3.342 -8.359 -39.453 1.00 89.38 554 GLN A C 1
ATOM 4246 O O . GLN A 1 554 ? -4.303 -7.603 -39.350 1.00 89.38 554 GLN A O 1
ATOM 4251 N N . VAL A 1 555 ? -2.149 -8.016 -38.956 1.00 92.81 555 VAL A N 1
ATOM 4252 C CA . VAL A 1 555 ? -1.921 -6.694 -38.344 1.00 92.81 555 VAL A CA 1
ATOM 4253 C C . VAL A 1 555 ? -1.963 -5.586 -39.409 1.00 92.81 555 VAL A C 1
ATOM 4255 O O . VAL A 1 555 ? -2.419 -4.478 -39.137 1.00 92.81 555 VAL A O 1
ATOM 4258 N N . GLY A 1 556 ? -1.584 -5.901 -40.653 1.00 89.50 556 GLY A N 1
ATOM 4259 C CA . GLY A 1 556 ? -1.621 -4.983 -41.795 1.00 89.50 556 GLY A CA 1
ATOM 4260 C C . GLY A 1 556 ? -3.026 -4.643 -42.309 1.00 89.50 556 GLY A C 1
ATOM 4261 O O . GLY A 1 556 ? -3.151 -3.788 -43.178 1.00 89.50 556 GLY A O 1
ATOM 4262 N N . ILE A 1 557 ? -4.085 -5.269 -41.778 1.00 91.62 557 ILE A N 1
ATOM 4263 C CA . ILE A 1 557 ? -5.488 -4.959 -42.123 1.00 91.62 557 ILE A CA 1
ATOM 4264 C C . ILE A 1 557 ? -6.238 -4.213 -41.002 1.00 91.62 557 ILE A C 1
ATOM 4266 O O . ILE A 1 557 ? -7.444 -3.980 -41.108 1.00 91.62 557 ILE A O 1
ATOM 4270 N N . LEU A 1 558 ? -5.553 -3.827 -39.919 1.00 94.31 558 LEU A N 1
ATOM 4271 C CA . LEU A 1 558 ? -6.139 -3.105 -38.783 1.00 94.31 558 LEU A CA 1
ATOM 4272 C C . LEU A 1 558 ? -6.245 -1.600 -39.077 1.00 94.31 558 LEU A C 1
ATOM 4274 O O . LEU A 1 558 ? -5.480 -0.784 -38.573 1.00 94.31 558 LEU A O 1
ATOM 4278 N N . THR A 1 559 ? -7.219 -1.209 -39.896 1.00 93.50 559 THR A N 1
ATOM 4279 C CA . THR A 1 559 ? -7.366 0.172 -40.402 1.00 93.50 559 THR A CA 1
ATOM 4280 C C . THR A 1 559 ? -7.633 1.240 -39.330 1.00 93.50 559 THR A C 1
ATOM 4282 O O . THR A 1 559 ? -7.437 2.430 -39.585 1.00 93.50 559 THR A O 1
ATOM 4285 N N . HIS A 1 560 ? -8.061 0.848 -38.127 1.00 95.50 560 HIS A N 1
ATOM 4286 C CA . HIS A 1 560 ? -8.272 1.760 -36.994 1.00 95.50 560 HIS A CA 1
ATOM 4287 C C . HIS A 1 560 ? -7.018 1.964 -36.133 1.00 95.50 560 HIS A C 1
ATOM 4289 O O . HIS A 1 560 ? -7.018 2.856 -35.284 1.00 95.50 560 HIS A O 1
ATOM 4295 N N . LEU A 1 561 ? -5.966 1.169 -36.349 1.00 96.62 561 LEU A N 1
ATOM 4296 C CA . LEU A 1 561 ? -4.776 1.161 -35.510 1.00 96.62 561 LEU A CA 1
ATOM 4297 C C . LEU A 1 561 ? -4.006 2.480 -35.648 1.00 96.62 561 LEU A C 1
ATOM 4299 O O . LEU A 1 561 ? -3.650 2.893 -36.750 1.00 96.62 561 LEU A O 1
ATOM 4303 N N . GLN A 1 562 ? -3.753 3.131 -34.516 1.00 95.00 562 GLN A N 1
ATOM 4304 C CA . GLN A 1 562 ? -3.032 4.400 -34.390 1.00 95.00 562 GLN A CA 1
ATOM 4305 C C . GLN A 1 562 ? -1.672 4.224 -33.718 1.00 95.00 562 GLN A C 1
ATOM 4307 O O . GLN A 1 562 ? -0.712 4.899 -34.103 1.00 95.00 562 GLN A O 1
ATOM 4312 N N . HIS A 1 563 ? -1.580 3.315 -32.744 1.00 96.44 563 HIS A N 1
ATOM 4313 C CA . HIS A 1 563 ? -0.365 3.067 -31.975 1.00 96.44 563 HIS A CA 1
ATOM 4314 C C . HIS A 1 563 ? -0.073 1.570 -31.892 1.00 96.44 563 HIS A C 1
ATOM 4316 O O . HIS A 1 563 ? -0.877 0.808 -31.356 1.00 96.44 563 HIS A O 1
ATOM 4322 N N . LEU A 1 564 ? 1.099 1.164 -32.377 1.00 97.56 564 LEU A N 1
ATOM 4323 C CA . LEU A 1 564 ? 1.588 -0.207 -32.284 1.00 97.56 564 LEU A CA 1
ATOM 4324 C C . LEU A 1 564 ? 2.996 -0.229 -31.680 1.00 97.56 564 LEU A C 1
ATOM 4326 O O . LEU A 1 564 ? 3.940 0.283 -32.280 1.00 97.56 564 LEU A O 1
ATOM 4330 N N . ASP A 1 565 ? 3.139 -0.840 -30.504 1.00 96.81 565 ASP A N 1
ATOM 4331 C CA . ASP A 1 565 ? 4.428 -1.088 -29.848 1.00 96.81 565 ASP A CA 1
ATOM 4332 C C . ASP A 1 565 ? 4.645 -2.591 -29.653 1.00 96.81 565 ASP A C 1
ATOM 4334 O O . ASP A 1 565 ? 4.071 -3.199 -28.750 1.00 96.81 565 ASP A O 1
ATOM 4338 N N . LEU A 1 566 ? 5.510 -3.174 -30.479 1.00 97.12 566 LEU A N 1
ATOM 4339 C CA . LEU A 1 566 ? 5.982 -4.559 -30.399 1.00 97.12 566 LEU A CA 1
ATOM 4340 C C . LEU A 1 566 ? 7.457 -4.642 -29.963 1.00 97.12 566 LEU A C 1
ATOM 4342 O O . LEU A 1 566 ? 8.076 -5.703 -30.073 1.00 97.12 566 LEU A O 1
ATOM 4346 N N . SER A 1 567 ? 8.045 -3.537 -29.493 1.00 94.38 567 SER A N 1
ATOM 4347 C CA . SER A 1 567 ? 9.475 -3.457 -29.170 1.00 94.38 567 SER A CA 1
ATOM 4348 C C . SER A 1 567 ? 9.894 -4.411 -28.052 1.00 94.38 567 SER A C 1
ATOM 4350 O O . SER A 1 567 ? 9.105 -4.706 -27.164 1.00 94.38 567 SER A O 1
ATOM 4352 N N . PHE A 1 568 ? 11.153 -4.847 -28.014 1.00 94.56 568 PHE A N 1
ATOM 4353 C CA . PHE A 1 568 ? 11.670 -5.783 -26.999 1.00 94.56 568 PHE A CA 1
ATOM 4354 C C . PHE A 1 568 ? 10.887 -7.079 -26.888 1.00 94.56 568 PHE A C 1
ATOM 4356 O O . PHE A 1 568 ? 10.334 -7.403 -25.833 1.00 94.56 568 PHE A O 1
ATOM 4363 N N . ASN A 1 569 ? 10.862 -7.814 -27.976 1.00 95.56 569 ASN A N 1
ATOM 4364 C CA . ASN A 1 569 ? 10.381 -9.176 -27.980 1.00 95.56 569 ASN A CA 1
ATOM 4365 C C . ASN A 1 569 ? 11.411 -10.047 -28.716 1.00 95.56 569 ASN A C 1
ATOM 4367 O O . ASN A 1 569 ? 12.557 -9.651 -28.964 1.00 95.56 569 ASN A O 1
ATOM 4371 N N . HIS A 1 570 ? 11.013 -11.266 -29.031 1.00 96.44 570 HIS A N 1
ATOM 4372 C CA . HIS A 1 570 ? 11.759 -12.253 -29.795 1.00 96.44 570 HIS A CA 1
ATOM 4373 C C . HIS A 1 570 ? 11.139 -12.475 -31.188 1.00 96.44 570 HIS A C 1
ATOM 4375 O O . HIS A 1 570 ? 11.292 -13.552 -31.761 1.00 96.44 570 HIS A O 1
ATOM 4381 N N . LEU A 1 571 ? 10.458 -11.467 -31.749 1.00 96.81 571 LEU A N 1
ATOM 4382 C CA . LEU A 1 571 ? 9.779 -11.580 -33.046 1.00 96.81 571 LEU A CA 1
ATOM 4383 C C . LEU A 1 571 ? 10.792 -11.728 -34.187 1.00 96.81 571 LEU A C 1
ATOM 4385 O O . LEU A 1 571 ? 11.813 -11.045 -34.201 1.00 96.81 571 LEU A O 1
ATOM 4389 N N . SER A 1 572 ? 10.516 -12.593 -35.155 1.00 95.38 572 SER A N 1
ATOM 4390 C CA . SER A 1 572 ? 11.368 -12.890 -36.313 1.00 95.38 572 SER A CA 1
ATOM 4391 C C . SER A 1 572 ? 10.612 -12.711 -37.637 1.00 95.38 572 SER A C 1
ATOM 4393 O O . SER A 1 572 ? 9.483 -12.232 -37.649 1.00 95.38 572 SER A O 1
ATOM 4395 N N . GLY A 1 573 ? 11.234 -13.066 -38.765 1.00 94.38 573 GLY A N 1
ATOM 4396 C CA . GLY A 1 573 ? 10.630 -12.893 -40.093 1.00 94.38 573 GLY A CA 1
ATOM 4397 C C . GLY A 1 573 ? 10.646 -11.442 -40.586 1.00 94.38 573 GLY A C 1
ATOM 4398 O O . GLY A 1 573 ? 11.232 -10.560 -39.949 1.00 94.38 573 GLY A O 1
ATOM 4399 N N . THR A 1 574 ? 10.050 -11.205 -41.754 1.00 94.25 574 THR A N 1
ATOM 4400 C CA . THR A 1 574 ? 9.981 -9.875 -42.380 1.00 94.25 574 THR A CA 1
ATOM 4401 C C . THR A 1 574 ? 8.701 -9.152 -41.958 1.00 94.25 574 THR A C 1
ATOM 4403 O O . THR A 1 574 ? 7.622 -9.731 -42.074 1.00 94.25 574 THR A O 1
ATOM 4406 N N . PRO A 1 575 ? 8.776 -7.894 -41.477 1.00 94.12 575 PRO A N 1
ATOM 4407 C CA . PRO A 1 575 ? 7.582 -7.128 -41.134 1.00 94.12 575 PRO A CA 1
ATOM 4408 C C . PRO A 1 575 ? 6.650 -6.975 -42.348 1.00 94.12 575 PRO A C 1
ATOM 4410 O O . PRO A 1 575 ? 7.133 -6.609 -43.423 1.00 94.12 575 PRO A O 1
ATOM 4413 N N . PRO A 1 576 ? 5.328 -7.183 -42.201 1.00 93.25 576 PRO A N 1
ATOM 4414 C CA . PRO A 1 576 ? 4.379 -6.941 -43.282 1.00 93.25 576 PRO A CA 1
ATOM 4415 C C . PRO A 1 576 ? 4.467 -5.490 -43.770 1.00 93.25 576 PRO A C 1
ATOM 4417 O O . PRO A 1 576 ? 4.290 -4.560 -42.987 1.00 93.25 576 PRO A O 1
ATOM 4420 N N . PHE A 1 577 ? 4.705 -5.270 -45.064 1.00 88.62 577 PHE A N 1
ATOM 4421 C CA . PHE A 1 577 ? 4.838 -3.912 -45.612 1.00 88.62 577 PHE A CA 1
ATOM 4422 C C . PHE A 1 577 ? 3.556 -3.077 -45.444 1.00 88.62 577 PHE A C 1
ATOM 4424 O O . PHE A 1 577 ? 3.631 -1.872 -45.222 1.00 88.62 577 PHE A O 1
ATOM 4431 N N . ALA A 1 578 ? 2.386 -3.729 -45.450 1.00 91.69 578 ALA A N 1
ATOM 4432 C CA . ALA A 1 578 ? 1.087 -3.098 -45.205 1.00 91.69 578 ALA A CA 1
ATOM 4433 C C . ALA A 1 578 ? 1.009 -2.374 -43.846 1.00 91.69 578 ALA A C 1
ATOM 4435 O O . ALA A 1 578 ? 0.223 -1.448 -43.683 1.00 91.69 578 ALA A O 1
ATOM 4436 N N . LEU A 1 579 ? 1.850 -2.751 -42.877 1.00 93.25 579 LEU A N 1
ATOM 4437 C CA . LEU A 1 579 ? 1.916 -2.125 -41.557 1.00 93.25 579 LEU A CA 1
ATOM 4438 C C . LEU A 1 579 ? 2.335 -0.643 -41.624 1.00 93.25 579 LEU A C 1
ATOM 4440 O O . LEU A 1 579 ? 1.902 0.159 -40.799 1.00 93.25 579 LEU A O 1
ATOM 4444 N N . PHE A 1 580 ? 3.173 -0.288 -42.603 1.00 91.38 580 PHE A N 1
ATOM 4445 C CA . PHE A 1 580 ? 3.672 1.075 -42.811 1.00 91.38 580 PHE A CA 1
ATOM 4446 C C . PHE A 1 580 ? 2.663 1.963 -43.555 1.00 91.38 580 PHE A C 1
ATOM 4448 O O . PHE A 1 580 ? 2.719 3.187 -43.432 1.00 91.38 580 PHE A O 1
ATOM 4455 N N . ASP A 1 581 ? 1.719 1.352 -44.274 1.00 91.38 581 ASP A N 1
ATOM 4456 C CA . ASP A 1 581 ? 0.709 2.025 -45.103 1.00 91.38 581 ASP A CA 1
ATOM 4457 C C . ASP A 1 581 ? -0.671 2.130 -44.427 1.00 91.38 581 ASP A C 1
ATOM 4459 O O . ASP A 1 581 ? -1.631 2.631 -45.010 1.00 91.38 581 ASP A O 1
ATOM 4463 N N . LEU A 1 582 ? -0.804 1.674 -43.175 1.00 93.38 582 LEU A N 1
ATOM 4464 C CA . LEU A 1 582 ? -2.076 1.745 -42.455 1.00 93.38 582 LEU A CA 1
ATOM 4465 C C . LEU A 1 582 ? -2.605 3.198 -42.408 1.00 93.38 582 LEU A C 1
ATOM 4467 O O . LEU A 1 582 ? -1.865 4.129 -42.083 1.00 93.38 582 LEU A O 1
ATOM 4471 N N . PRO A 1 583 ? -3.906 3.429 -42.663 1.00 91.69 583 PRO A N 1
ATOM 4472 C CA . PRO A 1 583 ? -4.432 4.776 -42.901 1.00 91.69 583 PRO A CA 1
ATOM 4473 C C . PRO A 1 583 ? -4.409 5.677 -41.657 1.00 91.69 583 PRO A C 1
ATOM 4475 O O . PRO A 1 583 ? -4.358 6.903 -41.773 1.00 91.69 583 PRO A O 1
ATOM 4478 N N . ASN A 1 584 ? -4.461 5.082 -40.462 1.00 94.44 584 ASN A N 1
ATOM 4479 C CA . ASN A 1 584 ? -4.516 5.806 -39.193 1.00 94.44 584 ASN A CA 1
ATOM 4480 C C . ASN A 1 584 ? -3.270 5.647 -38.317 1.00 94.44 584 ASN A C 1
ATOM 4482 O O . ASN A 1 584 ? -3.208 6.290 -37.268 1.00 94.44 584 ASN A O 1
ATOM 4486 N N . ILE A 1 585 ? -2.282 4.847 -38.733 1.00 94.12 585 ILE A N 1
ATOM 4487 C CA . ILE A 1 585 ? -1.101 4.592 -37.909 1.00 94.12 585 ILE A CA 1
ATOM 4488 C C . ILE A 1 585 ? -0.305 5.888 -37.744 1.00 94.12 585 ILE A C 1
ATOM 4490 O O . ILE A 1 585 ? -0.008 6.579 -38.715 1.00 94.12 585 ILE A O 1
ATOM 4494 N N . SER A 1 586 ? 0.008 6.236 -36.498 1.00 92.25 586 SER A N 1
ATOM 4495 C CA . SER A 1 586 ? 0.772 7.436 -36.136 1.00 92.25 586 SER A CA 1
ATOM 4496 C C . SER A 1 586 ? 2.080 7.101 -35.424 1.00 92.25 586 SER A C 1
ATOM 4498 O O . SER A 1 586 ? 3.078 7.804 -35.592 1.00 92.25 586 SER A O 1
ATOM 4500 N N . TYR A 1 587 ? 2.084 5.996 -34.677 1.00 93.69 587 TYR A N 1
ATOM 4501 C CA . TYR A 1 587 ? 3.216 5.500 -33.909 1.00 93.69 587 TYR A CA 1
ATOM 4502 C C . TYR A 1 587 ? 3.421 4.017 -34.195 1.00 93.69 587 TYR A C 1
ATOM 4504 O O . TYR A 1 587 ? 2.555 3.195 -33.884 1.00 93.69 587 TYR A O 1
ATOM 4512 N N . LEU A 1 588 ? 4.586 3.681 -34.736 1.00 95.75 588 LEU A N 1
ATOM 4513 C CA . LEU A 1 588 ? 4.990 2.311 -35.000 1.00 95.75 588 LEU A CA 1
ATOM 4514 C C . LEU A 1 588 ? 6.348 2.032 -34.363 1.00 95.75 588 LEU A C 1
ATOM 4516 O O . LEU A 1 588 ? 7.334 2.701 -34.659 1.00 95.75 588 LEU A O 1
ATOM 4520 N N . ASN A 1 589 ? 6.414 1.015 -33.513 1.00 94.94 589 ASN A N 1
ATOM 4521 C CA . ASN A 1 589 ? 7.642 0.631 -32.840 1.00 94.94 589 ASN A CA 1
ATOM 4522 C C . ASN A 1 589 ? 7.827 -0.894 -32.851 1.00 94.94 589 ASN A C 1
ATOM 4524 O O . ASN A 1 589 ? 7.077 -1.624 -32.209 1.00 94.94 589 ASN A O 1
ATOM 4528 N N . LEU A 1 590 ? 8.837 -1.373 -33.577 1.00 96.31 590 LEU A N 1
ATOM 4529 C CA . LEU A 1 590 ? 9.119 -2.791 -33.847 1.00 96.31 590 LEU A CA 1
ATOM 4530 C C . LEU A 1 590 ? 10.473 -3.255 -33.304 1.00 96.31 590 LEU A C 1
ATOM 4532 O O . LEU A 1 590 ? 11.020 -4.284 -33.710 1.00 96.31 590 LEU A O 1
ATOM 4536 N N . ALA A 1 591 ? 11.077 -2.477 -32.429 1.00 91.69 591 ALA A N 1
ATOM 4537 C CA . ALA A 1 591 ? 12.521 -2.455 -32.370 1.00 91.69 591 ALA A CA 1
ATOM 4538 C C . ALA A 1 591 ? 13.104 -3.146 -31.117 1.00 91.69 591 ALA A C 1
ATOM 4540 O O . ALA A 1 591 ? 12.406 -3.391 -30.138 1.00 91.69 591 ALA A O 1
ATOM 4541 N N . SER A 1 592 ? 14.356 -3.620 -31.192 1.00 92.81 592 SER A N 1
ATOM 4542 C CA . SER A 1 592 ? 14.805 -4.855 -30.493 1.00 92.81 592 SER A CA 1
ATOM 4543 C C . SER A 1 592 ? 13.861 -6.027 -30.631 1.00 92.81 592 SER A C 1
ATOM 4545 O O . SER A 1 592 ? 13.212 -6.452 -29.675 1.00 92.81 592 SER A O 1
ATOM 4547 N N . ASN A 1 593 ? 13.875 -6.585 -31.825 1.00 94.50 593 ASN A N 1
ATOM 4548 C CA . ASN A 1 593 ? 13.395 -7.922 -32.095 1.00 94.50 593 ASN A CA 1
ATOM 4549 C C . ASN A 1 593 ? 14.486 -8.673 -32.882 1.00 94.50 593 ASN A C 1
ATOM 4551 O O . ASN A 1 593 ? 15.657 -8.282 -32.910 1.00 94.50 593 ASN A O 1
ATOM 4555 N N . MET A 1 594 ? 14.119 -9.787 -33.500 1.00 94.50 594 MET A N 1
ATOM 4556 C CA . MET A 1 594 ? 14.936 -10.561 -34.432 1.00 94.50 594 MET A CA 1
ATOM 4557 C C . MET A 1 594 ? 14.411 -10.450 -35.876 1.00 94.50 594 MET A C 1
ATOM 4559 O O . MET A 1 594 ? 14.650 -11.358 -36.674 1.00 94.50 594 MET A O 1
ATOM 4563 N N . LEU A 1 595 ? 13.702 -9.363 -36.213 1.00 94.69 595 LEU A N 1
ATOM 4564 C CA . LEU A 1 595 ? 13.094 -9.153 -37.535 1.00 94.69 595 LEU A CA 1
ATOM 4565 C C . LEU A 1 595 ? 14.176 -9.111 -38.616 1.00 94.69 595 LEU A C 1
ATOM 4567 O O . LEU A 1 595 ? 15.237 -8.536 -38.400 1.00 94.69 595 LEU A O 1
ATOM 4571 N N . SER A 1 596 ? 13.939 -9.721 -39.771 1.00 92.44 596 SER A N 1
ATOM 4572 C CA . SER A 1 596 ? 14.955 -9.922 -40.814 1.00 92.44 596 SER A CA 1
ATOM 4573 C C . SER A 1 596 ? 14.368 -9.822 -42.222 1.00 92.44 596 SER A C 1
ATOM 4575 O O . SER A 1 596 ? 13.159 -9.677 -42.385 1.00 92.44 596 SER A O 1
ATOM 4577 N N . GLY A 1 597 ? 15.217 -9.880 -43.247 1.00 90.62 597 GLY A N 1
ATOM 4578 C CA . GLY A 1 597 ? 14.811 -9.670 -44.640 1.00 90.62 597 GLY A CA 1
ATOM 4579 C C . GLY A 1 597 ? 14.864 -8.199 -45.055 1.00 90.62 597 GLY A C 1
ATOM 4580 O O . GLY A 1 597 ? 15.379 -7.357 -44.314 1.00 90.62 597 GLY A O 1
ATOM 4581 N N . SER A 1 598 ? 14.378 -7.912 -46.263 1.00 88.75 598 SER A N 1
ATOM 4582 C CA . SER A 1 598 ? 14.402 -6.573 -46.864 1.00 88.75 598 SER A CA 1
ATOM 4583 C C . SER A 1 598 ? 13.003 -5.969 -46.949 1.00 88.75 598 SER A C 1
ATOM 4585 O O . SER A 1 598 ? 12.025 -6.678 -47.182 1.00 88.75 598 SER A O 1
ATOM 4587 N N . LEU A 1 599 ? 12.912 -4.656 -46.727 1.00 87.75 599 LEU A N 1
ATOM 4588 C CA . LEU A 1 599 ? 11.688 -3.888 -46.950 1.00 87.75 599 LEU A CA 1
ATOM 4589 C C . LEU A 1 599 ? 11.696 -3.375 -48.401 1.00 87.75 599 LEU A C 1
ATOM 4591 O O . LEU A 1 599 ? 12.737 -2.883 -48.840 1.00 87.75 599 LEU A O 1
ATOM 4595 N N . PRO A 1 600 ? 10.588 -3.466 -49.159 1.00 86.12 600 PRO A N 1
ATOM 4596 C CA . PRO A 1 600 ? 10.562 -2.980 -50.537 1.00 86.12 600 PRO A CA 1
ATOM 4597 C C . PRO A 1 600 ? 10.777 -1.462 -50.597 1.00 86.12 600 PRO A C 1
ATOM 4599 O O . PRO A 1 600 ? 10.163 -0.718 -49.835 1.00 86.12 600 PRO A O 1
ATOM 4602 N N . GLU A 1 601 ? 11.607 -0.986 -51.528 1.00 80.25 601 GLU A N 1
ATOM 4603 C CA . GLU A 1 601 ? 11.949 0.444 -51.633 1.00 80.25 601 GLU A CA 1
ATOM 4604 C C . GLU A 1 601 ? 10.728 1.325 -51.964 1.00 80.25 601 GLU A C 1
ATOM 4606 O O . GLU A 1 601 ? 10.638 2.467 -51.515 1.00 80.25 601 GLU A O 1
ATOM 4611 N N . GLN A 1 602 ? 9.765 0.767 -52.706 1.00 79.19 602 GLN A N 1
ATOM 4612 C CA . GLN A 1 602 ? 8.593 1.451 -53.269 1.00 79.19 602 GLN A CA 1
ATOM 4613 C C . GLN A 1 602 ? 7.330 1.387 -52.385 1.00 79.19 602 GLN A C 1
ATOM 4615 O O . GLN A 1 602 ? 6.223 1.548 -52.896 1.00 79.19 602 GLN A O 1
ATOM 4620 N N . ILE A 1 603 ? 7.444 1.128 -51.077 1.00 83.75 603 ILE A N 1
ATOM 4621 C CA . ILE A 1 603 ? 6.258 1.150 -50.202 1.00 83.75 603 ILE A CA 1
ATOM 4622 C C . ILE A 1 603 ? 5.738 2.578 -50.001 1.00 83.75 603 ILE A C 1
ATOM 4624 O O . ILE A 1 603 ? 6.505 3.536 -49.884 1.00 83.75 603 ILE A O 1
ATOM 4628 N N . THR A 1 604 ? 4.417 2.714 -49.923 1.00 84.56 604 THR A N 1
ATOM 4629 C CA . THR A 1 604 ? 3.763 3.932 -49.448 1.00 84.56 604 THR A CA 1
ATOM 4630 C C . THR A 1 604 ? 3.694 3.910 -47.924 1.00 84.56 604 THR A C 1
ATOM 4632 O O . THR A 1 604 ? 3.491 2.866 -47.307 1.00 84.56 604 THR A O 1
ATOM 4635 N N . CYS A 1 605 ? 3.912 5.069 -47.303 1.00 87.69 605 CYS A N 1
ATOM 4636 C CA . CYS A 1 605 ? 3.750 5.229 -45.863 1.00 87.69 605 CYS A CA 1
ATOM 4637 C C . CYS A 1 605 ? 2.484 6.041 -45.584 1.00 87.69 605 CYS A C 1
ATOM 4639 O O . CYS A 1 605 ? 2.318 7.137 -46.134 1.00 87.69 605 CYS A O 1
ATOM 4641 N N . GLY A 1 606 ? 1.659 5.582 -44.642 1.00 85.88 606 GLY A N 1
ATOM 4642 C CA . GLY A 1 606 ? 0.418 6.252 -44.251 1.00 85.88 606 GLY A CA 1
ATOM 4643 C C . GLY A 1 606 ? 0.656 7.719 -43.881 1.00 85.88 606 GLY A C 1
ATOM 4644 O O . GLY A 1 606 ? 1.671 8.063 -43.271 1.00 85.88 606 GLY A O 1
ATOM 4645 N N . SER A 1 607 ? -0.253 8.618 -44.261 1.00 86.25 607 SER A N 1
ATOM 4646 C CA . SER A 1 607 ? -0.056 10.075 -44.136 1.00 86.25 607 SER A CA 1
ATOM 4647 C C . SER A 1 607 ? 0.046 10.576 -42.690 1.00 86.25 607 SER A C 1
ATOM 4649 O O . SER A 1 607 ? 0.653 11.618 -42.449 1.00 86.25 607 SER A O 1
ATOM 4651 N N . LYS A 1 608 ? -0.517 9.833 -41.728 1.00 88.81 608 LYS A N 1
ATOM 4652 C CA . LYS A 1 608 ? -0.495 10.159 -40.292 1.00 88.81 608 LYS A CA 1
ATOM 4653 C C . LYS A 1 608 ? 0.714 9.598 -39.539 1.00 88.81 608 LYS A C 1
ATOM 4655 O O . LYS A 1 608 ? 0.898 9.938 -38.371 1.00 88.81 608 LYS A O 1
ATOM 4660 N N . LEU A 1 609 ? 1.529 8.756 -40.177 1.00 88.94 609 LEU A N 1
ATOM 4661 C CA . LEU A 1 609 ? 2.627 8.050 -39.520 1.00 88.94 609 LEU A CA 1
ATOM 4662 C C . LEU A 1 609 ? 3.791 9.002 -39.235 1.00 88.94 609 LEU A C 1
ATOM 4664 O O . LEU A 1 609 ? 4.585 9.297 -40.124 1.00 88.94 609 LEU A O 1
ATOM 4668 N N . GLY A 1 610 ? 3.864 9.474 -37.988 1.00 85.38 610 GLY A N 1
ATOM 4669 C CA . GLY A 1 610 ? 4.829 10.474 -37.529 1.00 85.38 610 GLY A CA 1
ATOM 4670 C C . GLY A 1 610 ? 6.031 9.902 -36.776 1.00 85.38 610 GLY A C 1
ATOM 4671 O O . GLY A 1 610 ? 7.078 10.542 -36.751 1.00 85.38 610 GLY A O 1
ATOM 4672 N N . PHE A 1 611 ? 5.922 8.707 -36.186 1.00 90.12 611 PHE A N 1
ATOM 4673 C CA . PHE A 1 611 ? 7.030 8.044 -35.489 1.00 90.12 611 PHE A CA 1
ATOM 4674 C C . PHE A 1 611 ? 7.175 6.587 -35.928 1.00 90.12 611 PHE A C 1
ATOM 4676 O O . PHE A 1 611 ? 6.220 5.812 -35.832 1.00 90.12 611 PHE A O 1
ATOM 4683 N N . VAL A 1 612 ? 8.381 6.214 -36.359 1.00 91.44 612 VAL A N 1
ATOM 4684 C CA . VAL A 1 612 ? 8.738 4.846 -36.749 1.00 91.44 612 VAL A CA 1
ATOM 4685 C C . VAL A 1 612 ? 10.042 4.451 -36.082 1.00 91.44 612 VAL A C 1
ATOM 4687 O O . VAL A 1 612 ? 11.066 5.109 -36.255 1.00 91.44 612 VAL A O 1
ATOM 4690 N N . ASP A 1 613 ? 10.034 3.333 -35.371 1.00 88.81 613 ASP A N 1
ATOM 4691 C CA . ASP A 1 613 ? 11.248 2.748 -34.827 1.00 88.81 613 ASP A CA 1
ATOM 4692 C C . ASP A 1 613 ? 11.369 1.276 -35.225 1.00 88.81 613 ASP A C 1
ATOM 4694 O O . ASP A 1 613 ? 10.613 0.421 -34.767 1.00 88.81 613 ASP A O 1
ATOM 4698 N N . ILE A 1 614 ? 12.322 0.987 -36.108 1.00 92.06 614 ILE A N 1
ATOM 4699 C CA . ILE A 1 614 ? 12.686 -0.363 -36.568 1.00 92.06 614 ILE A CA 1
ATOM 4700 C C . ILE A 1 614 ? 14.098 -0.747 -36.110 1.00 92.06 614 ILE A C 1
ATOM 4702 O O . ILE A 1 614 ? 14.643 -1.763 -36.551 1.00 92.06 614 ILE A O 1
ATOM 4706 N N . SER A 1 615 ? 14.701 0.060 -35.231 1.00 86.81 615 SER A N 1
ATOM 4707 C CA . SER A 1 615 ? 16.072 -0.119 -34.776 1.00 86.81 615 SER A CA 1
ATOM 4708 C C . SER A 1 615 ? 16.340 -1.499 -34.161 1.00 86.81 615 SER A C 1
ATOM 4710 O O . SER A 1 615 ? 15.504 -2.143 -33.528 1.00 86.81 615 SER A O 1
ATOM 4712 N N . SER A 1 616 ? 17.568 -1.969 -34.337 1.00 88.00 616 SER A N 1
ATOM 4713 C CA . SER A 1 616 ? 18.097 -3.148 -33.637 1.00 88.00 616 SER A CA 1
ATOM 4714 C C . SER A 1 616 ? 17.336 -4.424 -33.890 1.00 88.00 616 SER A C 1
ATOM 4716 O O . SER A 1 616 ? 16.908 -5.123 -32.975 1.00 88.00 616 SER A O 1
ATOM 4718 N N . ASN A 1 617 ? 17.211 -4.701 -35.172 1.00 90.62 617 ASN A N 1
ATOM 4719 C CA . ASN A 1 617 ? 16.748 -5.950 -35.722 1.00 90.62 617 ASN A CA 1
ATOM 4720 C C . ASN A 1 617 ? 17.879 -6.533 -36.594 1.00 90.62 617 ASN A C 1
ATOM 4722 O O . ASN A 1 617 ? 19.056 -6.213 -36.426 1.00 90.62 617 ASN A O 1
ATOM 4726 N N . LYS A 1 618 ? 17.537 -7.433 -37.508 1.00 90.62 618 LYS A N 1
ATOM 4727 C CA . LYS A 1 618 ? 18.416 -8.050 -38.507 1.00 90.62 618 LYS A CA 1
ATOM 4728 C C . LYS A 1 618 ? 17.968 -7.688 -39.935 1.00 90.62 618 LYS A C 1
ATOM 4730 O O . LYS A 1 618 ? 18.123 -8.498 -40.847 1.00 90.62 618 LYS A O 1
ATOM 4735 N N . LEU A 1 619 ? 17.360 -6.512 -40.125 1.00 88.75 619 LEU A N 1
ATOM 4736 C CA . LEU A 1 619 ? 16.890 -6.053 -41.439 1.00 88.75 619 LEU A CA 1
ATOM 4737 C C . LEU A 1 619 ? 18.081 -5.731 -42.355 1.00 88.75 619 LEU A C 1
ATOM 4739 O O . LEU A 1 619 ? 19.109 -5.236 -41.884 1.00 88.75 619 LEU A O 1
ATOM 4743 N N . VAL A 1 620 ? 17.933 -6.013 -43.649 1.00 88.00 620 VAL A N 1
ATOM 4744 C CA . VAL A 1 620 ? 18.956 -5.840 -44.700 1.00 88.00 620 VAL A CA 1
ATOM 4745 C C . VAL A 1 620 ? 18.380 -5.079 -45.901 1.00 88.00 620 VAL A C 1
ATOM 4747 O O . VAL A 1 620 ? 17.165 -5.024 -46.068 1.00 88.00 620 VAL A O 1
ATOM 4750 N N . GLY A 1 621 ? 19.234 -4.519 -46.761 1.00 85.62 621 GLY A N 1
ATOM 4751 C CA . GLY A 1 621 ? 18.813 -3.773 -47.960 1.00 85.62 621 GLY A CA 1
ATOM 4752 C C . GLY A 1 621 ? 18.727 -2.260 -47.737 1.00 85.62 621 GLY A C 1
ATOM 4753 O O . GLY A 1 621 ? 19.288 -1.748 -46.768 1.00 85.62 621 GLY A O 1
ATOM 4754 N N . LYS A 1 622 ? 18.071 -1.528 -48.643 1.00 84.31 622 LYS A N 1
ATOM 4755 C CA . LYS A 1 622 ? 17.882 -0.072 -48.514 1.00 84.31 622 LYS A CA 1
ATOM 4756 C C . LYS A 1 622 ? 16.676 0.258 -47.630 1.00 84.31 622 LYS A C 1
ATOM 4758 O O . LYS A 1 622 ? 15.769 -0.557 -47.461 1.00 84.31 622 LYS A O 1
ATOM 4763 N N . LEU A 1 623 ? 16.674 1.457 -47.050 1.00 85.25 623 LEU A N 1
ATOM 4764 C CA . LEU A 1 623 ? 15.501 1.986 -46.356 1.00 85.25 623 LEU A CA 1
ATOM 4765 C C . LEU A 1 623 ? 14.458 2.441 -47.403 1.00 85.25 623 LEU A C 1
ATOM 4767 O O . LEU A 1 623 ? 14.850 3.076 -48.379 1.00 85.25 623 LEU A O 1
ATOM 4771 N N . PRO A 1 624 ? 13.155 2.147 -47.235 1.00 85.94 624 PRO A N 1
ATOM 4772 C CA . PRO A 1 624 ? 12.130 2.625 -48.159 1.00 85.94 624 PRO A CA 1
ATOM 4773 C C . PRO A 1 624 ? 12.082 4.147 -48.284 1.00 85.94 624 PRO A C 1
ATOM 4775 O O . PRO A 1 624 ? 12.199 4.843 -47.275 1.00 85.94 624 PRO A O 1
ATOM 4778 N N . PHE A 1 625 ? 11.810 4.664 -49.488 1.00 82.94 625 PHE A N 1
ATOM 4779 C CA . PHE A 1 625 ? 11.841 6.109 -49.761 1.00 82.94 625 PHE A CA 1
ATOM 4780 C C . PHE A 1 625 ? 10.908 6.921 -48.853 1.00 82.94 625 PHE A C 1
ATOM 4782 O O . PHE A 1 625 ? 11.236 8.037 -48.466 1.00 82.94 625 PHE A O 1
ATOM 4789 N N . CYS A 1 626 ? 9.757 6.365 -48.461 1.00 82.75 626 CYS A N 1
ATOM 4790 C CA . CYS A 1 626 ? 8.808 7.056 -47.585 1.00 82.75 626 CYS A CA 1
ATOM 4791 C C . CYS A 1 626 ? 9.262 7.176 -46.116 1.00 82.75 626 CYS A C 1
ATOM 4793 O O . CYS A 1 626 ? 8.633 7.902 -45.343 1.00 82.75 626 CYS A O 1
ATOM 4795 N N . LEU A 1 627 ? 10.336 6.473 -45.735 1.00 82.31 627 LEU A N 1
ATOM 4796 C CA . LEU A 1 627 ? 10.986 6.528 -44.421 1.00 82.31 627 LEU A CA 1
ATOM 4797 C C . LEU A 1 627 ? 12.356 7.223 -44.471 1.00 82.31 627 LEU A C 1
ATOM 4799 O O . LEU A 1 627 ? 12.992 7.364 -43.425 1.00 82.31 627 LEU A O 1
ATOM 4803 N N . ASP A 1 628 ? 12.817 7.620 -45.659 1.00 74.06 628 ASP A N 1
ATOM 4804 C CA . ASP A 1 628 ? 14.098 8.290 -45.843 1.00 74.06 628 ASP A CA 1
ATOM 4805 C C . ASP A 1 628 ? 14.038 9.738 -45.324 1.00 74.06 628 ASP A C 1
ATOM 4807 O O . ASP A 1 628 ? 13.021 10.430 -45.423 1.00 74.06 628 ASP A O 1
ATOM 4811 N N . ASN A 1 629 ? 15.136 10.187 -44.717 1.00 56.12 629 ASN A N 1
ATOM 4812 C CA . ASN A 1 629 ? 15.230 11.333 -43.801 1.00 56.12 629 ASN A CA 1
ATOM 4813 C C . ASN A 1 629 ? 15.122 12.708 -44.501 1.00 56.12 629 ASN A C 1
ATOM 4815 O O . ASN A 1 629 ? 15.486 13.737 -43.939 1.00 56.12 629 ASN A O 1
ATOM 4819 N N . THR A 1 630 ? 14.653 12.729 -45.748 1.00 52.72 630 THR A N 1
ATOM 4820 C CA . THR A 1 630 ? 14.556 13.906 -46.621 1.00 52.72 630 THR A CA 1
ATOM 4821 C C . THR A 1 630 ? 13.213 14.635 -46.504 1.00 52.72 630 THR A C 1
ATOM 4823 O O . THR A 1 630 ? 13.011 15.661 -47.150 1.00 52.72 630 THR A O 1
ATOM 4826 N N . SER A 1 631 ? 12.291 14.149 -45.660 1.00 53.59 631 SER A N 1
ATOM 4827 C CA . SER A 1 631 ? 11.011 14.808 -45.382 1.00 53.59 631 SER A CA 1
ATOM 4828 C C . SER A 1 631 ? 10.861 15.146 -43.892 1.00 53.59 631 SER A C 1
ATOM 4830 O O . SER A 1 631 ? 10.701 14.264 -43.053 1.00 53.59 631 SER A O 1
ATOM 4832 N N . ASP A 1 632 ? 10.858 16.442 -43.564 1.00 55.19 632 ASP A N 1
ATOM 4833 C CA . ASP A 1 632 ? 10.792 17.058 -42.217 1.00 55.19 632 ASP A CA 1
ATOM 4834 C C . ASP A 1 632 ? 9.559 16.693 -41.344 1.00 55.19 632 ASP A C 1
ATOM 4836 O O . ASP A 1 632 ? 9.250 17.365 -40.360 1.00 55.19 632 ASP A O 1
ATOM 4840 N N . LYS A 1 633 ? 8.793 15.649 -41.682 1.00 66.81 633 LYS A N 1
ATOM 4841 C CA . LYS A 1 633 ? 7.506 15.324 -41.040 1.00 66.81 633 LYS A CA 1
ATOM 4842 C C . LYS A 1 633 ? 7.496 14.032 -40.215 1.00 66.81 633 LYS A C 1
ATOM 4844 O O . LYS A 1 633 ? 6.502 13.798 -39.528 1.00 66.81 633 LYS A O 1
ATOM 4849 N N . ARG A 1 634 ? 8.536 13.183 -40.265 1.00 78.00 634 ARG A N 1
ATOM 4850 C CA . ARG A 1 634 ? 8.534 11.856 -39.606 1.00 78.00 634 ARG A CA 1
ATOM 4851 C C . ARG A 1 634 ? 9.827 11.587 -38.837 1.00 78.00 634 ARG A C 1
ATOM 4853 O O . ARG A 1 634 ? 10.915 11.707 -39.381 1.00 78.00 634 ARG A O 1
ATOM 4860 N N . ALA A 1 635 ? 9.710 11.160 -37.583 1.00 83.62 635 ALA A N 1
ATOM 4861 C CA . ALA A 1 635 ? 10.839 10.725 -36.767 1.00 83.62 635 ALA A CA 1
ATOM 4862 C C . ALA A 1 635 ? 11.095 9.226 -36.980 1.00 83.62 635 ALA A C 1
ATOM 4864 O O . ALA A 1 635 ? 10.324 8.391 -36.499 1.00 83.62 635 ALA A O 1
ATOM 4865 N N . VAL A 1 636 ? 12.179 8.889 -37.685 1.00 85.19 636 VAL A N 1
ATOM 4866 C CA . VAL A 1 636 ? 12.539 7.504 -38.026 1.00 85.19 636 VAL A CA 1
ATOM 4867 C C . VAL A 1 636 ? 13.812 7.074 -37.301 1.00 85.19 636 VAL A C 1
ATOM 4869 O O . VAL A 1 636 ? 14.829 7.764 -37.312 1.00 85.19 636 VAL A O 1
ATOM 4872 N N . LYS A 1 637 ? 13.771 5.900 -36.670 1.00 83.00 637 LYS A N 1
ATOM 4873 C CA . LYS A 1 637 ? 14.917 5.255 -36.022 1.00 83.00 637 LYS A CA 1
ATOM 4874 C C . LYS A 1 637 ? 15.143 3.876 -36.628 1.00 83.00 637 LYS A C 1
ATOM 4876 O O . LYS A 1 637 ? 14.313 2.981 -36.497 1.00 83.00 637 LYS A O 1
ATOM 4881 N N . CYS A 1 638 ? 16.282 3.693 -37.288 1.00 83.25 638 CYS A N 1
ATOM 4882 C CA . CYS A 1 638 ? 16.608 2.455 -38.005 1.00 83.25 638 CYS A CA 1
ATOM 4883 C C . CYS A 1 638 ? 17.985 1.860 -37.657 1.00 83.25 638 CYS A C 1
ATOM 4885 O O . CYS A 1 638 ? 18.308 0.767 -38.125 1.00 83.25 638 CYS A O 1
ATOM 4887 N N . GLY A 1 639 ? 18.774 2.528 -36.802 1.00 73.12 639 GLY A N 1
ATOM 4888 C CA . GLY A 1 639 ? 20.101 2.065 -36.369 1.00 73.12 639 GLY A CA 1
ATOM 4889 C C . GLY A 1 639 ? 20.062 0.686 -35.704 1.00 73.12 639 GLY A C 1
ATOM 4890 O O . GLY A 1 639 ? 19.027 0.259 -35.212 1.00 73.12 639 GLY A O 1
ATOM 4891 N N . GLY A 1 640 ? 21.161 -0.065 -35.693 1.00 76.12 640 GLY A N 1
ATOM 4892 C CA . GLY A 1 640 ? 21.137 -1.432 -35.163 1.00 76.12 640 GLY A CA 1
ATOM 4893 C C . GLY A 1 640 ? 20.668 -2.500 -36.171 1.00 76.12 640 GLY A C 1
ATOM 4894 O O . GLY A 1 640 ? 20.561 -3.656 -35.779 1.00 76.12 640 GLY A O 1
ATOM 4895 N N . ASN A 1 641 ? 20.488 -2.151 -37.451 1.00 81.88 641 ASN A N 1
ATOM 4896 C CA . ASN A 1 641 ? 20.234 -3.065 -38.577 1.00 81.88 641 ASN A CA 1
ATOM 4897 C C . ASN A 1 641 ? 21.402 -3.088 -39.583 1.00 81.88 641 ASN A C 1
ATOM 4899 O O . ASN A 1 641 ? 22.333 -2.296 -39.473 1.00 81.88 641 ASN A O 1
ATOM 4903 N N . CYS A 1 642 ? 21.328 -3.954 -40.596 1.00 83.88 642 CYS A N 1
ATOM 4904 C CA . CYS A 1 642 ? 22.265 -4.021 -41.725 1.00 83.88 642 CYS A CA 1
ATOM 4905 C C . CYS A 1 642 ? 21.711 -3.289 -42.967 1.00 83.88 642 CYS A C 1
ATOM 4907 O O . CYS A 1 642 ? 21.790 -3.806 -44.082 1.00 83.88 642 CYS A O 1
ATOM 4909 N N . LEU A 1 643 ? 21.102 -2.115 -42.770 1.00 82.12 643 LEU A N 1
ATOM 4910 C CA . LEU A 1 643 ? 20.538 -1.307 -43.854 1.00 82.12 643 LEU A CA 1
ATOM 4911 C C . LEU A 1 643 ? 21.624 -0.444 -44.513 1.00 82.12 643 LEU A C 1
ATOM 4913 O O . LEU A 1 643 ? 22.455 0.147 -43.824 1.00 82.12 643 LEU A O 1
ATOM 4917 N N . SER A 1 644 ? 21.610 -0.365 -45.841 1.00 66.44 644 SER A N 1
ATOM 4918 C CA . SER A 1 644 ? 22.497 0.499 -46.622 1.00 66.44 644 SER A CA 1
ATOM 4919 C C . SER A 1 644 ? 21.907 1.909 -46.677 1.00 66.44 644 SER A C 1
ATOM 4921 O O . SER A 1 644 ? 20.930 2.139 -47.385 1.00 66.44 644 SER A O 1
ATOM 4923 N N . ILE A 1 645 ? 22.478 2.838 -45.912 1.00 57.44 645 ILE A N 1
ATOM 4924 C CA . ILE A 1 645 ? 22.208 4.276 -46.035 1.00 57.44 645 ILE A CA 1
ATOM 4925 C C . ILE A 1 645 ? 23.274 4.812 -46.995 1.00 57.44 645 ILE A C 1
ATOM 4927 O O . ILE A 1 645 ? 24.465 4.717 -46.698 1.00 57.44 645 ILE A O 1
ATOM 4931 N N . GLU A 1 646 ? 22.880 5.276 -48.181 1.00 42.81 646 GLU A N 1
ATOM 4932 C CA . GLU A 1 646 ? 23.813 5.927 -49.108 1.00 42.81 646 GLU A CA 1
ATOM 4933 C C . GLU A 1 646 ? 24.203 7.304 -48.548 1.00 42.81 646 GLU A C 1
ATOM 4935 O O . GLU A 1 646 ? 23.551 8.306 -48.819 1.00 42.81 646 GLU A O 1
ATOM 4940 N N . ASP A 1 647 ? 25.289 7.358 -47.773 1.00 33.31 647 ASP A N 1
ATOM 4941 C CA . ASP A 1 647 ? 26.007 8.606 -47.516 1.00 33.31 647 ASP A CA 1
ATOM 4942 C C . ASP A 1 647 ? 26.868 8.944 -48.739 1.00 33.31 647 ASP A C 1
ATOM 4944 O O . ASP A 1 647 ? 27.912 8.335 -49.002 1.00 33.31 647 ASP A O 1
ATOM 4948 N N . ALA A 1 648 ? 26.460 9.974 -49.477 1.00 30.00 648 ALA A N 1
ATOM 4949 C CA . ALA A 1 648 ? 27.321 10.682 -50.411 1.00 30.00 648 ALA A CA 1
ATOM 4950 C C . ALA 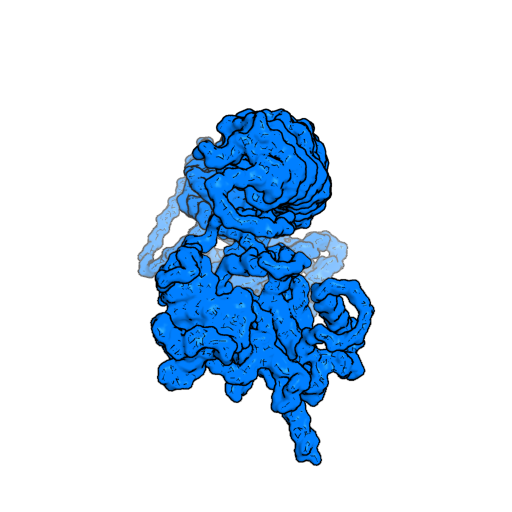A 1 648 ? 28.390 11.491 -49.645 1.00 30.00 648 ALA A C 1
ATOM 4952 O O . ALA A 1 648 ? 28.367 12.715 -49.630 1.00 30.00 648 ALA A O 1
ATOM 4953 N N . SER A 1 649 ? 29.353 10.825 -49.000 1.00 26.41 649 SER A N 1
ATOM 4954 C CA . SER A 1 649 ? 30.671 11.407 -48.701 1.00 26.41 649 SER A CA 1
ATOM 4955 C C . SER A 1 649 ? 31.720 10.333 -48.372 1.00 26.41 649 SER A C 1
ATOM 4957 O O . SER A 1 649 ? 31.630 9.546 -47.438 1.00 26.41 649 SER A O 1
ATOM 4959 N N . LYS A 1 650 ? 32.735 10.306 -49.236 1.00 26.34 650 LYS A N 1
ATOM 4960 C CA . LYS A 1 650 ? 33.921 9.443 -49.308 1.00 26.34 650 LYS A CA 1
ATOM 4961 C C . LYS A 1 650 ? 34.590 9.070 -47.962 1.00 26.34 650 LYS A C 1
ATOM 4963 O O . LYS A 1 650 ? 35.153 9.927 -47.296 1.00 26.34 650 LYS A O 1
ATOM 4968 N N . GLY A 1 651 ? 34.778 7.759 -47.753 1.00 24.77 651 GLY A N 1
ATOM 4969 C CA . GLY A 1 651 ? 36.129 7.164 -47.750 1.00 24.77 651 GLY A CA 1
ATOM 4970 C C . GLY A 1 651 ? 36.763 6.703 -46.424 1.00 24.77 651 GLY A C 1
ATOM 4971 O O . GLY A 1 651 ? 37.597 7.416 -45.885 1.00 24.77 651 GLY A O 1
ATOM 4972 N N . LYS A 1 652 ? 36.521 5.444 -46.011 1.00 26.09 652 LYS A N 1
ATOM 4973 C CA . LYS A 1 652 ? 37.536 4.361 -45.831 1.00 26.09 652 LYS A CA 1
ATOM 4974 C C . LYS A 1 652 ? 36.956 3.116 -45.123 1.00 26.09 652 LYS A C 1
ATOM 4976 O O . LYS A 1 652 ? 36.782 3.076 -43.915 1.00 26.09 652 LYS A O 1
ATOM 4981 N N . LEU A 1 653 ? 36.696 2.102 -45.951 1.00 25.67 653 LEU A N 1
ATOM 4982 C CA . LEU A 1 653 ? 36.893 0.649 -45.792 1.00 25.67 653 LEU A CA 1
ATOM 4983 C C . LEU A 1 653 ? 36.825 -0.034 -44.400 1.00 25.67 653 LEU A C 1
ATOM 4985 O O . LEU A 1 653 ? 37.808 -0.143 -43.678 1.00 25.67 653 LEU A O 1
ATOM 4989 N N . SER A 1 654 ? 35.676 -0.688 -44.186 1.00 24.86 654 SER A N 1
ATOM 4990 C CA . SER A 1 654 ? 35.484 -2.145 -43.994 1.00 24.86 654 SER A CA 1
ATOM 4991 C C . SER A 1 654 ? 36.237 -2.912 -42.887 1.00 24.86 654 SER A C 1
ATOM 4993 O O . SER A 1 654 ? 37.388 -3.304 -43.065 1.00 24.86 654 SER A O 1
ATOM 4995 N N . LYS A 1 655 ? 35.483 -3.390 -41.884 1.00 24.19 655 LYS A N 1
ATOM 4996 C CA . LYS A 1 655 ? 35.063 -4.809 -41.784 1.00 24.19 655 LYS A CA 1
ATOM 4997 C C . LYS A 1 655 ? 34.008 -4.996 -40.683 1.00 24.19 655 LYS A C 1
ATOM 4999 O O . LYS A 1 655 ? 34.221 -4.667 -39.522 1.00 24.19 655 LYS A O 1
ATOM 5004 N N . LEU A 1 656 ? 32.858 -5.522 -41.105 1.00 25.47 656 LEU A N 1
ATOM 5005 C CA . LEU A 1 656 ? 31.714 -5.947 -40.302 1.00 25.47 656 LEU A CA 1
ATOM 5006 C C . LEU A 1 656 ? 32.120 -6.904 -39.171 1.00 25.47 656 LEU A C 1
ATOM 5008 O O . LEU A 1 656 ? 32.750 -7.910 -39.473 1.00 25.47 656 LEU A O 1
ATOM 5012 N N . ILE A 1 657 ? 31.602 -6.684 -37.953 1.00 22.25 657 ILE A N 1
ATOM 5013 C CA . ILE A 1 657 ? 30.699 -7.638 -37.273 1.00 22.25 657 ILE A CA 1
ATOM 5014 C C . ILE A 1 657 ? 29.650 -6.820 -36.509 1.00 22.25 657 ILE A C 1
ATOM 5016 O O . ILE A 1 657 ? 29.901 -6.250 -35.449 1.00 22.25 657 ILE A O 1
ATOM 5020 N N . TYR A 1 658 ? 28.457 -6.763 -37.087 1.00 21.83 658 TYR A N 1
ATOM 5021 C CA . TYR A 1 658 ? 27.289 -6.078 -36.564 1.00 21.83 658 TYR A CA 1
ATOM 5022 C C . TYR A 1 658 ? 26.322 -7.134 -36.017 1.00 21.83 658 TYR A C 1
ATOM 5024 O O . TYR A 1 658 ? 25.876 -7.996 -36.764 1.00 21.83 658 TYR A O 1
ATOM 5032 N N . SER A 1 659 ? 26.031 -7.097 -34.714 1.00 25.45 659 SER A N 1
ATOM 5033 C CA . SER A 1 659 ? 24.748 -7.516 -34.120 1.00 25.45 659 SER A CA 1
ATOM 5034 C C . SER A 1 659 ? 24.872 -7.503 -32.594 1.00 25.45 659 SER A C 1
ATOM 5036 O O . SER A 1 659 ? 25.248 -8.513 -31.993 1.00 25.45 659 SER A O 1
ATOM 5038 N N . LYS A 1 660 ? 24.532 -6.368 -31.963 1.00 24.66 660 LYS A N 1
ATOM 5039 C CA . LYS A 1 660 ? 23.828 -6.300 -30.664 1.00 24.66 660 LYS A CA 1
ATOM 5040 C C . LYS A 1 660 ? 23.639 -4.845 -30.213 1.00 24.66 660 LYS A C 1
ATOM 5042 O O . LYS A 1 660 ? 24.595 -4.214 -29.774 1.00 24.66 660 LYS A O 1
ATOM 5047 N N . ARG A 1 661 ? 22.369 -4.418 -30.200 1.00 24.12 661 ARG A N 1
ATOM 5048 C CA . ARG A 1 661 ? 21.701 -3.450 -29.297 1.00 24.12 661 ARG A CA 1
ATOM 5049 C C . ARG A 1 661 ? 21.140 -2.195 -29.947 1.00 24.12 661 ARG A C 1
ATOM 5051 O O . ARG A 1 661 ? 21.893 -1.326 -30.367 1.00 24.12 661 ARG A O 1
ATOM 5058 N N . GLN A 1 662 ? 19.839 -2.057 -29.707 1.00 23.47 662 GLN A N 1
ATOM 5059 C CA . GLN A 1 662 ? 19.094 -0.846 -29.353 1.00 23.47 662 GLN A CA 1
ATOM 5060 C C . GLN A 1 662 ? 17.597 -1.089 -29.462 1.00 23.47 662 GLN A C 1
ATOM 5062 O O . GLN A 1 662 ? 16.912 -0.790 -30.419 1.00 23.47 662 GLN A O 1
ATOM 5067 N N . PHE A 1 663 ? 17.098 -1.631 -28.382 1.00 20.02 663 PHE A N 1
ATOM 5068 C CA . PHE A 1 663 ? 15.992 -1.106 -27.631 1.00 20.02 663 PHE A CA 1
ATOM 5069 C C . PHE A 1 663 ? 16.410 -1.479 -26.212 1.00 20.02 663 PHE A C 1
ATOM 5071 O O . PHE A 1 663 ? 16.742 -2.629 -25.914 1.00 20.02 663 PHE A O 1
ATOM 5078 N N . ARG A 1 664 ? 16.564 -0.439 -25.384 1.00 24.67 664 ARG A N 1
ATOM 5079 C CA . ARG A 1 664 ? 16.235 -0.274 -23.950 1.00 24.67 664 ARG A CA 1
ATOM 5080 C C . ARG A 1 664 ? 16.083 1.231 -23.749 1.00 24.67 664 ARG A C 1
ATOM 5082 O O . ARG A 1 664 ? 17.071 1.944 -23.662 1.00 24.67 664 ARG A O 1
ATOM 5089 N N . ARG A 1 665 ? 14.800 1.641 -23.825 1.00 24.02 665 ARG A N 1
ATOM 5090 C CA . ARG A 1 665 ? 14.065 2.769 -23.216 1.00 24.02 665 ARG A CA 1
ATOM 5091 C C . ARG A 1 665 ? 14.965 3.660 -22.348 1.00 24.02 665 ARG A C 1
ATOM 5093 O O . ARG A 1 665 ? 15.622 3.150 -21.450 1.00 24.02 665 ARG A O 1
ATOM 5100 N N . ILE A 1 666 ? 15.049 4.975 -22.565 1.00 22.80 666 ILE A N 1
ATOM 5101 C CA . ILE A 1 666 ? 13.960 5.966 -22.406 1.00 22.80 666 ILE A CA 1
ATOM 5102 C C . ILE A 1 666 ? 13.048 5.604 -21.223 1.00 22.80 666 ILE A C 1
ATOM 5104 O O . ILE A 1 666 ? 11.882 5.255 -21.377 1.00 22.80 666 ILE A O 1
ATOM 5108 N N . GLN A 1 667 ? 13.636 5.649 -20.029 1.00 22.77 667 GLN A N 1
ATOM 5109 C CA . GLN A 1 667 ? 12.987 6.307 -18.899 1.00 22.77 667 GLN A CA 1
ATOM 5110 C C . GLN A 1 667 ? 12.929 7.806 -19.229 1.00 22.77 667 GLN A C 1
ATOM 5112 O O . GLN A 1 667 ? 13.917 8.384 -19.671 1.00 22.77 667 GLN A O 1
ATOM 5117 N N . GLN A 1 668 ? 11.765 8.406 -19.050 1.00 26.12 668 GLN A N 1
ATOM 5118 C CA . GLN A 1 668 ? 11.508 9.844 -19.095 1.00 26.12 668 GLN A CA 1
ATOM 5119 C C . GLN A 1 668 ? 10.673 10.153 -17.835 1.00 26.12 668 GLN A C 1
ATOM 5121 O O . GLN A 1 668 ? 10.100 9.233 -17.245 1.00 26.12 668 GLN A O 1
ATOM 5126 N N . PRO A 1 669 ? 10.646 11.402 -17.367 1.00 29.33 669 PRO A N 1
ATOM 5127 C CA . PRO A 1 669 ? 11.528 11.955 -16.348 1.00 29.33 669 PRO A CA 1
ATOM 5128 C C . PRO A 1 669 ? 10.731 12.266 -15.067 1.00 29.33 669 PRO A C 1
ATOM 5130 O O . PRO A 1 669 ? 9.515 12.425 -15.104 1.00 29.33 669 PRO A O 1
ATOM 5133 N N . GLY A 1 670 ? 11.388 12.385 -13.913 1.00 24.64 670 GLY A N 1
ATOM 5134 C CA . GLY A 1 670 ? 10.647 12.760 -12.699 1.00 24.64 670 GLY A CA 1
ATOM 5135 C C . GLY A 1 670 ? 11.433 12.965 -11.411 1.00 24.64 670 GLY A C 1
ATOM 5136 O O . GLY A 1 670 ? 10.824 13.283 -10.401 1.00 24.64 670 GLY A O 1
ATOM 5137 N N . PHE A 1 671 ? 12.761 12.829 -11.419 1.00 26.03 671 PHE A N 1
ATOM 5138 C CA . PHE A 1 671 ? 13.583 13.000 -10.211 1.00 26.03 671 PHE A CA 1
ATOM 5139 C C . PHE A 1 671 ? 14.398 14.301 -10.173 1.00 26.03 671 PHE A C 1
ATOM 5141 O O . PHE A 1 671 ? 15.221 14.485 -9.284 1.00 26.03 671 PHE A O 1
ATOM 5148 N N . HIS A 1 672 ? 14.172 15.233 -11.103 1.00 31.34 672 HIS A N 1
ATOM 5149 C CA . HIS A 1 672 ? 15.010 16.435 -11.191 1.00 31.34 672 HIS A CA 1
ATOM 5150 C C . HIS A 1 672 ? 14.515 17.648 -10.392 1.00 31.34 672 HIS A C 1
ATOM 5152 O O . HIS A 1 672 ? 15.313 18.551 -10.154 1.00 31.34 672 HIS A O 1
ATOM 5158 N N . LEU A 1 673 ? 13.259 17.678 -9.923 1.00 27.55 673 LEU A N 1
ATOM 5159 C CA . LEU A 1 673 ? 12.739 18.846 -9.189 1.00 27.55 673 LEU A CA 1
ATOM 5160 C C . LEU A 1 673 ? 12.914 18.770 -7.662 1.00 27.55 673 LEU A C 1
ATOM 5162 O O . LEU A 1 673 ? 12.911 19.802 -6.998 1.00 27.55 673 LEU A O 1
ATOM 5166 N N . THR A 1 674 ? 13.134 17.582 -7.093 1.00 32.44 674 THR A N 1
ATOM 5167 C CA . THR A 1 674 ? 13.270 17.403 -5.636 1.00 32.44 674 THR A CA 1
ATOM 5168 C C . THR A 1 674 ? 14.678 17.682 -5.112 1.00 32.44 674 THR A C 1
ATOM 5170 O O . THR A 1 674 ? 14.827 18.044 -3.947 1.00 32.44 674 THR A O 1
ATOM 5173 N N . PHE A 1 675 ? 15.714 17.588 -5.953 1.00 31.97 675 PHE A N 1
ATOM 5174 C CA . PHE A 1 675 ? 17.101 17.798 -5.518 1.00 31.97 675 PHE A CA 1
ATOM 5175 C C . PHE A 1 675 ? 17.432 19.283 -5.273 1.00 31.97 675 PHE A C 1
ATOM 5177 O O . PHE A 1 675 ? 18.153 19.615 -4.337 1.00 31.97 675 PHE A O 1
ATOM 5184 N N . LEU A 1 676 ? 16.844 20.195 -6.059 1.00 30.27 676 LEU A N 1
ATOM 5185 C CA . LEU A 1 676 ? 17.003 21.647 -5.880 1.00 30.27 676 LEU A CA 1
ATOM 5186 C C . LEU A 1 676 ? 16.111 22.208 -4.759 1.00 30.27 676 LEU A C 1
ATOM 5188 O O . LEU A 1 676 ? 16.544 23.101 -4.036 1.00 30.27 676 LEU A O 1
ATOM 5192 N N . GLN A 1 677 ? 14.906 21.658 -4.556 1.00 31.75 677 GLN A N 1
ATOM 5193 C CA . GLN A 1 677 ? 14.026 22.072 -3.453 1.00 31.75 677 GLN A CA 1
ATOM 5194 C C . GLN A 1 677 ? 14.530 21.610 -2.074 1.00 31.75 677 GLN A C 1
ATOM 5196 O O . GLN A 1 677 ? 14.371 22.348 -1.106 1.00 31.75 677 GLN A O 1
ATOM 5201 N N . MET A 1 678 ? 15.201 20.453 -1.966 1.00 29.62 678 MET A N 1
ATOM 5202 C CA . MET A 1 678 ? 15.748 19.986 -0.678 1.00 29.62 678 MET A CA 1
ATOM 5203 C C . MET A 1 678 ? 16.988 20.759 -0.201 1.00 29.62 678 MET A C 1
ATOM 5205 O O . MET A 1 678 ? 17.205 20.862 1.006 1.00 29.62 678 MET A O 1
ATOM 5209 N N . LEU A 1 679 ? 17.792 21.327 -1.109 1.00 33.88 679 LEU A N 1
ATOM 5210 C CA . LEU A 1 679 ? 19.008 22.069 -0.738 1.00 33.88 679 LEU A CA 1
ATOM 5211 C C . LEU A 1 679 ? 18.721 23.485 -0.213 1.00 33.88 679 LEU A C 1
ATOM 5213 O O . LEU A 1 679 ? 19.536 24.043 0.520 1.00 33.88 679 LEU A O 1
ATOM 5217 N N . VAL A 1 680 ? 17.561 24.058 -0.542 1.00 35.34 680 VAL A N 1
ATOM 5218 C CA . VAL A 1 680 ? 17.168 25.404 -0.087 1.00 35.34 680 VAL A CA 1
ATOM 5219 C C . VAL A 1 680 ? 16.482 25.370 1.288 1.00 35.34 680 VAL A C 1
ATOM 5221 O O . VAL A 1 680 ? 16.534 26.358 2.017 1.00 35.34 680 VAL A O 1
ATOM 5224 N N . SER A 1 681 ? 15.912 24.232 1.698 1.00 32.16 681 SER A N 1
ATOM 5225 C CA . SER A 1 681 ? 15.101 24.137 2.924 1.00 32.16 681 SER A CA 1
ATOM 5226 C C . SER A 1 681 ? 15.808 23.554 4.155 1.00 32.16 681 SER A C 1
ATOM 5228 O O . SER A 1 681 ? 15.233 23.592 5.236 1.00 32.16 681 SER A O 1
ATOM 5230 N N . ASN A 1 682 ? 17.058 23.091 4.050 1.00 32.84 682 ASN A N 1
ATOM 5231 C CA . ASN A 1 682 ? 17.784 22.465 5.167 1.00 32.84 682 ASN A CA 1
ATOM 5232 C C . ASN A 1 682 ? 19.035 23.249 5.595 1.00 32.84 682 ASN A C 1
ATOM 5234 O O . ASN A 1 682 ? 20.151 22.738 5.572 1.00 32.84 682 ASN A O 1
ATOM 5238 N N . LYS A 1 683 ? 18.852 24.501 6.033 1.00 29.77 683 LYS A N 1
ATOM 5239 C CA . LYS A 1 683 ? 19.903 25.276 6.729 1.00 29.77 683 LYS A CA 1
ATOM 5240 C C . LYS A 1 683 ? 19.867 25.159 8.262 1.00 29.77 683 LYS A C 1
ATOM 5242 O O . LYS A 1 683 ? 20.720 25.739 8.920 1.00 29.77 683 LYS A O 1
ATOM 5247 N N . GLY A 1 684 ? 18.910 24.423 8.834 1.00 38.94 684 GLY A N 1
ATOM 5248 C CA . GLY A 1 684 ? 18.628 24.450 10.278 1.00 38.94 684 GLY A CA 1
ATOM 5249 C C . GLY A 1 684 ? 18.907 23.172 11.073 1.00 38.94 684 GLY A C 1
ATOM 5250 O O . GLY A 1 684 ? 18.604 23.159 12.258 1.00 38.94 684 GLY A O 1
ATOM 5251 N N . PHE A 1 685 ? 19.444 22.105 10.472 1.00 29.80 685 PHE A N 1
ATOM 5252 C CA . PHE A 1 685 ? 19.573 20.804 11.158 1.00 29.80 685 PHE A CA 1
ATOM 5253 C C . PHE A 1 685 ? 20.943 20.122 10.994 1.00 29.80 685 PHE A C 1
ATOM 5255 O O . PHE A 1 685 ? 21.063 18.906 11.088 1.00 29.80 685 PHE A O 1
ATOM 5262 N N . ILE A 1 686 ? 21.998 20.914 10.779 1.00 32.81 686 ILE A N 1
ATOM 5263 C CA . ILE A 1 686 ? 23.395 20.465 10.871 1.00 32.81 686 ILE A CA 1
ATOM 5264 C C . ILE A 1 686 ? 24.008 21.180 12.080 1.00 32.81 686 ILE A C 1
ATOM 5266 O O . ILE A 1 686 ? 24.565 22.262 11.939 1.00 32.81 686 ILE A O 1
ATOM 5270 N N . SER A 1 687 ? 23.829 20.639 13.287 1.00 32.12 687 SER A N 1
ATOM 5271 C CA . SER A 1 687 ? 24.464 21.200 14.496 1.00 32.12 687 SER A CA 1
ATOM 5272 C C . SER A 1 687 ? 24.749 20.170 15.595 1.00 32.12 687 SER A C 1
ATOM 5274 O O . SER A 1 687 ? 25.722 20.333 16.324 1.00 32.12 687 SER A O 1
ATOM 5276 N N . GLU A 1 688 ? 23.997 19.072 15.704 1.00 29.92 688 GLU A N 1
ATOM 5277 C CA . GLU A 1 688 ? 24.137 18.196 16.885 1.00 29.92 688 GLU A CA 1
ATOM 5278 C C . GLU A 1 688 ? 25.050 16.965 16.689 1.00 29.92 688 GLU A C 1
ATOM 5280 O O . GLU A 1 688 ? 25.524 16.408 17.672 1.00 29.92 688 GLU A O 1
ATOM 5285 N N . VAL A 1 689 ? 25.373 16.554 15.452 1.00 31.75 689 VAL A N 1
ATOM 5286 C CA . VAL A 1 689 ? 26.184 15.334 15.185 1.00 31.75 689 VAL A CA 1
ATOM 5287 C C . VAL A 1 689 ? 27.671 15.640 14.901 1.00 31.75 689 VAL A C 1
ATOM 5289 O O . VAL A 1 689 ? 28.494 14.738 14.818 1.00 31.75 689 VAL A O 1
ATOM 5292 N N . MET A 1 690 ? 28.067 16.917 14.830 1.00 32.84 690 MET A N 1
ATOM 5293 C CA . MET A 1 690 ? 29.455 17.340 14.539 1.00 32.84 690 MET A CA 1
ATOM 5294 C C . MET A 1 690 ? 30.309 17.682 15.778 1.00 32.84 690 MET A C 1
ATOM 5296 O O . MET A 1 690 ? 31.355 18.312 15.647 1.00 32.84 690 MET A O 1
ATOM 5300 N N . LYS A 1 691 ? 29.914 17.273 16.991 1.00 31.36 691 LYS A N 1
ATOM 5301 C CA . LYS A 1 691 ? 30.638 17.630 18.233 1.00 31.36 691 LYS A CA 1
ATOM 5302 C C . LYS A 1 691 ? 31.620 16.590 18.788 1.00 31.36 691 LYS A C 1
ATOM 5304 O O . LYS A 1 691 ? 32.142 16.792 19.879 1.00 31.36 691 LYS A O 1
ATOM 5309 N N . LEU A 1 692 ? 31.965 15.540 18.045 1.00 31.11 692 LEU A N 1
ATOM 5310 C CA . LEU A 1 692 ? 33.048 14.625 18.426 1.00 31.11 692 LEU A CA 1
ATOM 5311 C C . LEU A 1 692 ? 34.044 14.471 17.274 1.00 31.11 692 LEU A C 1
ATOM 5313 O O . LEU A 1 692 ? 33.817 13.699 16.349 1.00 31.11 692 LEU A O 1
ATOM 5317 N N . GLY A 1 693 ? 35.149 15.223 17.348 1.00 27.08 693 GLY A N 1
ATOM 5318 C CA . GLY A 1 693 ? 36.318 15.028 16.482 1.00 27.08 693 GLY A CA 1
ATOM 5319 C C . GLY A 1 693 ? 36.839 16.259 15.735 1.00 27.08 693 GLY A C 1
ATOM 5320 O O . GLY A 1 693 ? 37.269 16.128 14.597 1.00 27.08 693 GLY A O 1
ATOM 5321 N N . THR A 1 694 ? 36.838 17.461 16.321 1.00 32.41 694 THR A N 1
ATOM 5322 C CA . THR A 1 694 ? 37.628 18.579 15.772 1.00 32.41 694 THR A CA 1
ATOM 5323 C C . THR A 1 694 ? 39.067 18.507 16.268 1.00 32.41 694 THR A C 1
ATOM 5325 O O . THR A 1 694 ? 39.344 18.987 17.362 1.00 32.41 694 THR A O 1
ATOM 5328 N N . GLN A 1 695 ? 39.968 17.968 15.443 1.00 30.34 695 GLN A N 1
ATOM 5329 C CA . GLN A 1 695 ? 41.389 18.336 15.379 1.00 30.34 695 GLN A CA 1
ATOM 5330 C C . GLN A 1 695 ? 41.843 18.200 13.910 1.00 30.34 695 GLN A C 1
ATOM 5332 O O . GLN A 1 695 ? 42.004 17.098 13.401 1.00 30.34 695 GLN A O 1
ATOM 5337 N N . GLY A 1 696 ? 41.998 19.340 13.222 1.00 37.69 696 GLY A N 1
ATOM 5338 C CA . GLY A 1 696 ? 42.879 19.478 12.052 1.00 37.69 696 GLY A CA 1
ATOM 5339 C C . GLY A 1 696 ? 42.458 18.876 10.702 1.00 37.69 696 GLY A C 1
ATOM 5340 O O . GLY A 1 696 ? 43.332 18.403 9.984 1.00 37.69 696 GLY A O 1
ATOM 5341 N N . SER A 1 697 ? 41.179 18.889 10.308 1.00 36.97 697 SER A N 1
ATOM 5342 C CA . SER A 1 697 ? 40.798 18.426 8.957 1.00 36.97 697 SER A CA 1
ATOM 5343 C C . SER A 1 697 ? 41.079 19.504 7.887 1.00 36.97 697 SER A C 1
ATOM 5345 O O . SER A 1 697 ? 40.700 20.662 8.094 1.00 36.97 697 SER A O 1
ATOM 5347 N N . PRO A 1 698 ? 41.753 19.178 6.765 1.00 44.97 698 PRO A N 1
ATOM 5348 C CA . PRO A 1 698 ? 42.082 20.148 5.725 1.00 44.97 698 PRO A CA 1
ATOM 5349 C C . PRO A 1 698 ? 40.819 20.612 4.991 1.00 44.97 698 PRO A C 1
ATOM 5351 O O . PRO A 1 698 ? 40.018 19.810 4.520 1.00 44.97 698 PRO A O 1
ATOM 5354 N N . VAL A 1 699 ? 40.649 21.929 4.882 1.00 51.81 699 VAL A N 1
ATOM 5355 C CA . VAL A 1 699 ? 39.543 22.549 4.143 1.00 51.81 699 VAL A CA 1
ATOM 5356 C C . VAL A 1 699 ? 39.650 22.157 2.670 1.00 51.81 699 VAL A C 1
ATOM 5358 O O . VAL A 1 699 ? 40.664 22.439 2.031 1.00 51.81 699 VAL A O 1
ATOM 5361 N N . SER A 1 700 ? 38.603 21.519 2.135 1.00 59.78 700 SER A N 1
ATOM 5362 C CA . SER A 1 700 ? 38.531 21.159 0.718 1.00 59.78 700 SER A CA 1
ATOM 5363 C C . SER A 1 700 ? 38.719 22.403 -0.155 1.00 59.78 700 SER A C 1
ATOM 5365 O O . SER A 1 700 ? 37.951 23.362 -0.035 1.00 59.78 700 SER A O 1
ATOM 5367 N N . ARG A 1 701 ? 39.752 22.412 -1.005 1.00 76.00 701 ARG A N 1
ATOM 5368 C CA . ARG A 1 701 ? 40.111 23.568 -1.846 1.00 76.00 701 ARG A CA 1
ATOM 5369 C C . ARG A 1 701 ? 39.921 23.285 -3.333 1.00 76.00 701 ARG A C 1
ATOM 5371 O O . ARG A 1 701 ? 39.960 22.139 -3.774 1.00 76.00 701 ARG A O 1
ATOM 5378 N N . LEU A 1 702 ? 39.718 24.344 -4.111 1.00 74.31 702 LEU A N 1
ATOM 5379 C CA . LEU A 1 702 ? 39.714 24.264 -5.570 1.00 74.31 702 LEU A CA 1
ATOM 5380 C C . LEU A 1 702 ? 41.168 24.257 -6.059 1.00 74.31 702 LEU A C 1
ATOM 5382 O O . LEU A 1 702 ? 41.931 25.149 -5.693 1.00 74.31 702 LEU A O 1
ATOM 5386 N N . PHE A 1 703 ? 41.537 23.253 -6.848 1.00 78.12 703 PHE A N 1
ATOM 5387 C CA . PHE A 1 703 ? 42.855 23.154 -7.478 1.00 78.12 703 PHE A CA 1
ATOM 5388 C C . PHE A 1 703 ? 42.790 23.741 -8.894 1.00 78.12 703 PHE A C 1
ATOM 5390 O O . PHE A 1 703 ? 41.781 23.548 -9.583 1.00 78.12 703 PHE A O 1
ATOM 5397 N N . SER A 1 704 ? 43.832 24.451 -9.333 1.00 73.94 704 SER A N 1
ATOM 5398 C CA . SER A 1 704 ? 43.935 24.889 -10.732 1.00 73.94 704 SER A CA 1
ATOM 5399 C C . SER A 1 704 ? 44.451 23.749 -11.620 1.00 73.94 704 SER A C 1
ATOM 5401 O O . SER A 1 704 ? 45.018 22.777 -11.112 1.00 73.94 704 SER A O 1
ATOM 5403 N N . SER A 1 705 ? 44.210 23.827 -12.935 1.00 66.94 705 SER A N 1
ATOM 5404 C CA . SER A 1 705 ? 44.725 22.805 -13.864 1.00 66.94 705 SER A CA 1
ATOM 5405 C C . SER A 1 705 ? 46.251 22.833 -13.888 1.00 66.94 705 SER A C 1
ATOM 5407 O O . SER A 1 705 ? 46.871 21.778 -13.866 1.00 66.94 705 SER A O 1
ATOM 5409 N N . GLU A 1 706 ? 46.855 24.026 -13.814 1.00 66.56 706 GLU A N 1
ATOM 5410 C CA . GLU A 1 706 ? 48.312 24.188 -13.827 1.00 66.56 706 GLU A CA 1
ATOM 5411 C C . GLU A 1 706 ? 48.970 23.520 -12.604 1.00 66.56 706 GLU A C 1
ATOM 5413 O O . GLU A 1 706 ? 49.940 22.779 -12.745 1.00 66.56 706 GLU A O 1
ATOM 5418 N N . GLU A 1 707 ? 48.382 23.677 -11.410 1.00 70.56 707 GLU A N 1
ATOM 5419 C CA . GLU A 1 707 ? 48.875 23.058 -10.168 1.00 70.56 707 GLU A CA 1
ATOM 5420 C C . GLU A 1 707 ? 48.808 21.515 -10.212 1.00 70.56 707 GLU A C 1
ATOM 5422 O O . GLU A 1 707 ? 49.642 20.813 -9.632 1.00 70.56 707 GLU A O 1
ATOM 5427 N N . LEU A 1 708 ? 47.813 20.961 -10.914 1.00 68.19 708 LEU A N 1
ATOM 5428 C CA . LEU A 1 708 ? 47.642 19.517 -11.100 1.00 68.19 708 LEU A CA 1
ATOM 5429 C C . LEU A 1 708 ? 48.374 18.957 -12.323 1.00 68.19 708 LEU A C 1
ATOM 5431 O O . LEU A 1 708 ? 48.431 17.737 -12.452 1.00 68.19 708 LEU A O 1
ATOM 5435 N N . GLU A 1 709 ? 48.919 19.794 -13.201 1.00 58.84 709 GLU A N 1
ATOM 5436 C CA . GLU A 1 709 ? 49.775 19.389 -14.324 1.00 58.84 709 GLU A CA 1
ATOM 5437 C C . GLU A 1 709 ? 51.252 19.311 -13.905 1.00 58.84 709 GLU A C 1
ATOM 5439 O O . GLU A 1 709 ? 51.979 18.430 -14.378 1.00 58.84 709 GLU A O 1
ATOM 5444 N N . GLU A 1 710 ? 51.675 20.143 -12.945 1.00 54.91 710 GLU A N 1
ATOM 5445 C CA . GLU A 1 710 ? 53.005 20.070 -12.321 1.00 54.91 710 GLU A CA 1
ATOM 5446 C C . GLU A 1 710 ? 53.128 18.924 -11.296 1.00 54.91 710 GLU A C 1
ATOM 5448 O O . GLU A 1 710 ? 54.177 18.281 -11.196 1.00 54.91 710 GLU A O 1
ATOM 5453 N N . ALA A 1 711 ? 52.056 18.616 -10.554 1.00 50.38 711 ALA A N 1
ATOM 5454 C CA . ALA A 1 711 ? 52.075 17.614 -9.479 1.00 50.38 711 ALA A CA 1
ATOM 5455 C C . ALA A 1 711 ? 52.273 16.140 -9.929 1.00 50.38 711 ALA A C 1
ATOM 5457 O O . ALA A 1 711 ? 52.735 15.325 -9.117 1.00 50.38 711 ALA A O 1
ATOM 5458 N N . PRO A 1 712 ? 51.925 15.745 -11.169 1.00 52.28 712 PRO A N 1
ATOM 5459 C CA . PRO A 1 712 ? 52.186 14.413 -11.686 1.00 52.28 712 PRO A CA 1
ATOM 5460 C C . PRO A 1 712 ? 52.890 14.460 -13.052 1.00 52.28 712 PRO A C 1
ATOM 5462 O O . PRO A 1 712 ? 52.268 14.012 -13.996 1.00 52.28 712 PRO A O 1
ATOM 5465 N N . ASN A 1 713 ? 54.128 14.972 -13.194 1.00 52.69 713 ASN A N 1
ATOM 5466 C CA . ASN A 1 713 ? 54.972 14.901 -14.420 1.00 52.69 713 ASN A CA 1
ATOM 5467 C C . ASN A 1 713 ? 54.200 14.577 -15.728 1.00 52.69 713 ASN A C 1
ATOM 5469 O O . ASN A 1 713 ? 54.395 13.520 -16.331 1.00 52.69 713 ASN A O 1
ATOM 5473 N N . ASN A 1 714 ? 53.267 15.443 -16.138 1.00 54.06 714 ASN A N 1
ATOM 5474 C CA . ASN A 1 714 ? 52.478 15.276 -17.363 1.00 54.06 714 ASN A CA 1
ATOM 5475 C C . ASN A 1 714 ? 51.694 13.937 -17.519 1.00 54.06 714 ASN A C 1
ATOM 5477 O O . ASN A 1 714 ? 51.563 13.405 -18.621 1.00 54.06 714 ASN A O 1
ATOM 5481 N N . PHE A 1 715 ? 51.180 13.369 -16.421 1.00 58.19 715 PHE A N 1
ATOM 5482 C CA . PHE A 1 715 ? 50.515 12.055 -16.352 1.00 58.19 715 PHE A CA 1
ATOM 5483 C C . PHE A 1 715 ? 51.357 10.894 -16.910 1.00 58.19 715 PHE A C 1
ATOM 5485 O O . PHE A 1 715 ? 50.829 9.977 -17.548 1.00 58.19 715 PHE A O 1
ATOM 5492 N N . ASP A 1 716 ? 52.665 10.917 -16.648 1.00 54.03 716 ASP A N 1
ATOM 5493 C CA . ASP A 1 716 ? 53.581 9.851 -17.043 1.00 54.03 716 ASP A CA 1
ATOM 5494 C C . ASP A 1 716 ? 53.154 8.469 -16.493 1.00 54.03 716 ASP A C 1
ATOM 5496 O O . ASP A 1 716 ? 52.644 8.314 -15.377 1.00 54.03 716 ASP A O 1
ATOM 5500 N N . SER A 1 717 ? 53.388 7.431 -17.298 1.00 54.62 717 SER A N 1
ATOM 5501 C CA . SER A 1 717 ? 53.013 6.031 -17.040 1.00 54.62 717 SER A CA 1
ATOM 5502 C C . SER A 1 717 ? 53.608 5.446 -15.750 1.00 54.62 717 SER A C 1
ATOM 5504 O O . SER A 1 717 ? 53.081 4.474 -15.208 1.00 54.62 717 SER A O 1
ATOM 5506 N N . SER A 1 718 ? 54.668 6.069 -15.230 1.00 51.78 718 SER A N 1
ATOM 5507 C CA . SER A 1 718 ? 55.384 5.703 -14.005 1.00 51.78 718 SER A CA 1
ATOM 5508 C C . SER A 1 718 ? 54.627 6.021 -12.702 1.00 51.78 718 SER A C 1
ATOM 5510 O O . SER A 1 718 ? 54.939 5.437 -11.665 1.00 51.78 718 SER A O 1
ATOM 5512 N N . MET A 1 719 ? 53.614 6.898 -12.740 1.00 62.84 719 MET A N 1
ATOM 5513 C CA . MET A 1 719 ? 52.845 7.350 -11.562 1.00 62.84 719 MET A CA 1
ATOM 5514 C C . MET A 1 719 ? 51.426 6.758 -11.482 1.00 62.84 719 MET A C 1
ATOM 5516 O O . MET A 1 719 ? 50.619 7.143 -10.629 1.00 62.84 719 MET A O 1
ATOM 5520 N N . PHE A 1 720 ? 51.101 5.818 -12.368 1.00 70.00 720 PHE A N 1
ATOM 5521 C CA . PHE A 1 720 ? 49.800 5.162 -12.443 1.00 70.00 720 PHE A CA 1
ATOM 5522 C C . PHE A 1 720 ? 49.617 4.135 -11.314 1.00 70.00 720 PHE A C 1
ATOM 5524 O O . PHE A 1 720 ? 50.380 3.180 -11.192 1.00 70.00 720 PHE A O 1
ATOM 5531 N N . MET A 1 721 ? 48.579 4.317 -10.491 1.00 66.56 721 MET A N 1
ATOM 5532 C CA . MET A 1 721 ? 48.261 3.415 -9.375 1.00 66.56 721 MET A CA 1
ATOM 5533 C C . MET A 1 721 ? 47.194 2.375 -9.735 1.00 66.56 721 MET A C 1
ATOM 5535 O O . MET A 1 721 ? 47.111 1.331 -9.089 1.00 66.56 721 MET A O 1
ATOM 5539 N N . GLY A 1 722 ? 46.364 2.650 -10.747 1.00 64.12 722 GLY A N 1
ATOM 5540 C CA . GLY A 1 722 ? 45.335 1.725 -11.216 1.00 64.12 722 GLY A CA 1
ATOM 5541 C C . GLY A 1 722 ? 44.212 2.399 -12.003 1.00 64.12 722 GLY A C 1
ATOM 5542 O O . GLY A 1 722 ? 44.007 3.612 -11.937 1.00 64.12 722 GLY A O 1
ATOM 5543 N N . GLU A 1 723 ? 43.457 1.591 -12.745 1.00 63.84 723 GLU A N 1
ATOM 5544 C CA . GLU A 1 723 ? 42.285 2.016 -13.513 1.00 63.84 723 GLU A CA 1
ATOM 5545 C C . GLU A 1 723 ? 41.040 1.315 -12.978 1.00 63.84 723 GLU A C 1
ATOM 5547 O O . GLU A 1 723 ? 41.044 0.123 -12.663 1.00 63.84 723 GLU A O 1
ATOM 5552 N N . SER A 1 724 ? 39.969 2.087 -12.839 1.00 60.34 724 SER A N 1
ATOM 5553 C CA . SER A 1 724 ? 38.668 1.611 -12.387 1.00 60.34 724 SER A CA 1
ATOM 5554 C C . SER A 1 724 ? 37.584 2.076 -13.365 1.00 60.34 724 SER A C 1
ATOM 5556 O O . SER A 1 724 ? 37.806 3.053 -14.077 1.00 60.34 724 SER A O 1
ATOM 5558 N N . PRO A 1 725 ? 36.370 1.496 -13.328 1.00 56.38 725 PRO A N 1
ATOM 5559 C CA . PRO A 1 725 ? 35.208 2.016 -14.068 1.00 56.38 725 PRO A CA 1
ATOM 5560 C C . PRO A 1 725 ? 34.823 3.460 -13.705 1.00 56.38 725 PRO A C 1
ATOM 5562 O O . PRO A 1 725 ? 33.930 4.055 -14.299 1.00 56.38 725 PRO A O 1
ATOM 5565 N N . ALA A 1 726 ? 35.399 4.000 -12.627 1.00 56.41 726 ALA A N 1
ATOM 5566 C CA . ALA A 1 726 ? 35.242 5.397 -12.266 1.00 56.41 726 ALA A CA 1
ATOM 5567 C C . ALA A 1 726 ? 36.270 6.302 -12.959 1.00 56.41 726 ALA A C 1
ATOM 5569 O O . ALA A 1 726 ? 35.998 7.483 -13.068 1.00 56.41 726 ALA A O 1
ATOM 5570 N N . GLY A 1 727 ? 37.407 5.796 -13.438 1.00 70.69 727 GLY A N 1
ATOM 5571 C CA . GLY A 1 727 ? 38.486 6.593 -14.021 1.00 70.69 727 GLY A CA 1
ATOM 5572 C C . GLY A 1 727 ? 39.876 6.109 -13.602 1.00 70.69 727 GLY A C 1
ATOM 5573 O O . GLY A 1 727 ? 40.016 5.112 -12.880 1.00 70.69 727 GLY A O 1
ATOM 5574 N N . LYS A 1 728 ? 40.909 6.829 -14.052 1.00 78.44 728 LYS A N 1
ATOM 5575 C CA . LYS A 1 728 ? 42.325 6.512 -13.792 1.00 78.44 728 LYS A CA 1
ATOM 5576 C C . LYS A 1 728 ? 42.812 7.185 -12.509 1.00 78.44 728 LYS A C 1
ATOM 5578 O O . LYS A 1 728 ? 42.488 8.350 -12.270 1.00 78.44 728 LYS A O 1
ATOM 5583 N N . LEU A 1 729 ? 43.577 6.458 -11.695 1.00 80.25 729 LEU A N 1
ATOM 5584 C CA . LEU A 1 729 ? 44.141 6.932 -10.431 1.00 80.25 729 LEU A CA 1
ATOM 5585 C C . LEU A 1 729 ? 45.663 7.079 -10.540 1.00 80.25 729 LEU A C 1
ATOM 5587 O O . LEU A 1 729 ? 46.362 6.141 -10.928 1.00 80.25 729 LEU A O 1
ATOM 5591 N N . TYR A 1 730 ? 46.163 8.242 -10.139 1.00 80.62 730 TYR A N 1
ATOM 5592 C CA . TYR A 1 730 ? 47.572 8.609 -10.192 1.00 80.62 730 TYR A CA 1
ATOM 5593 C C . TYR A 1 730 ? 48.079 9.010 -8.813 1.00 80.62 730 TYR A C 1
ATOM 5595 O O . TYR A 1 730 ? 47.347 9.594 -8.011 1.00 80.62 730 TYR A O 1
ATOM 5603 N N . LYS A 1 731 ? 49.355 8.736 -8.558 1.00 81.81 731 LYS A N 1
ATOM 5604 C CA . LYS A 1 731 ? 50.077 9.307 -7.427 1.00 81.81 731 LYS A CA 1
ATOM 5605 C C . LYS A 1 731 ? 50.610 10.679 -7.836 1.00 81.81 731 LYS A C 1
ATOM 5607 O O . LYS A 1 731 ? 51.346 10.777 -8.810 1.00 81.81 731 LYS A O 1
ATOM 5612 N N . GLY A 1 732 ? 50.241 11.719 -7.100 1.00 78.25 732 GLY A N 1
ATOM 5613 C CA . GLY A 1 732 ? 50.728 13.083 -7.306 1.00 78.25 732 GLY A CA 1
ATOM 5614 C C . GLY A 1 732 ? 51.532 13.580 -6.110 1.00 78.25 732 GLY A C 1
ATOM 5615 O O . GLY A 1 732 ? 51.419 13.045 -5.001 1.00 78.25 732 GLY A O 1
ATOM 5616 N N . ARG A 1 733 ? 52.334 14.622 -6.325 1.00 80.44 733 ARG A N 1
ATOM 5617 C CA . ARG A 1 733 ? 53.042 15.345 -5.268 1.00 80.44 733 ARG A CA 1
ATOM 5618 C C . ARG A 1 733 ? 52.760 16.836 -5.406 1.00 80.44 733 ARG A C 1
ATOM 5620 O O . ARG A 1 733 ? 53.079 17.419 -6.429 1.00 80.44 733 ARG A O 1
ATOM 5627 N N . LEU A 1 734 ? 52.155 17.436 -4.385 1.00 78.00 734 LEU A N 1
ATOM 5628 C CA . LEU A 1 734 ? 51.879 18.876 -4.361 1.00 78.00 734 LEU A CA 1
ATOM 5629 C C . LEU A 1 734 ? 53.174 19.683 -4.163 1.00 78.00 734 LEU A C 1
ATOM 5631 O O . LEU A 1 734 ? 54.159 19.146 -3.650 1.00 78.00 734 LEU A O 1
ATOM 5635 N N . GLU A 1 735 ? 53.153 20.981 -4.483 1.00 72.56 735 GLU A N 1
ATOM 5636 C CA . GLU A 1 735 ? 54.295 21.908 -4.326 1.00 72.56 735 GLU A CA 1
ATOM 5637 C C . GLU A 1 735 ? 54.904 21.891 -2.914 1.00 72.56 735 GLU A C 1
ATOM 5639 O O . GLU A 1 735 ? 56.116 21.981 -2.731 1.00 72.56 735 GLU A O 1
ATOM 5644 N N . ASN A 1 736 ? 54.065 21.695 -1.893 1.00 73.00 736 ASN A N 1
ATOM 5645 C CA . ASN A 1 736 ? 54.480 21.598 -0.492 1.00 73.00 736 ASN A CA 1
ATOM 5646 C C . ASN A 1 736 ? 55.141 20.250 -0.121 1.00 73.00 736 ASN A C 1
ATOM 5648 O O . ASN A 1 736 ? 55.431 20.000 1.047 1.00 73.00 736 ASN A O 1
ATOM 5652 N N . GLY A 1 737 ? 55.343 19.356 -1.091 1.00 73.69 737 GLY A N 1
ATOM 5653 C CA . GLY A 1 737 ? 55.965 18.047 -0.923 1.00 73.69 737 GLY A CA 1
ATOM 5654 C C . GLY A 1 737 ? 55.024 16.921 -0.483 1.00 73.69 737 GLY A C 1
ATOM 5655 O O . GLY A 1 737 ? 55.487 15.781 -0.414 1.00 73.69 737 GLY A O 1
ATOM 5656 N N . THR A 1 738 ? 53.740 17.204 -0.229 1.00 82.38 738 THR A N 1
ATOM 5657 C CA . THR A 1 738 ? 52.737 16.225 0.231 1.00 82.38 738 THR A CA 1
ATOM 5658 C C . THR A 1 738 ? 52.312 15.292 -0.900 1.00 82.38 738 THR A C 1
ATOM 5660 O O . THR A 1 738 ? 52.002 15.742 -2.004 1.00 82.38 738 THR A O 1
ATOM 5663 N N . TYR A 1 739 ? 52.248 13.989 -0.620 1.00 83.25 739 TYR A N 1
ATOM 5664 C CA . TYR A 1 739 ? 51.715 13.006 -1.563 1.00 83.25 739 TYR A CA 1
ATOM 5665 C C . TYR A 1 739 ? 50.185 13.002 -1.563 1.00 83.25 739 TYR A C 1
ATOM 5667 O O . TYR A 1 739 ? 49.552 12.989 -0.508 1.00 83.25 739 TYR A O 1
ATOM 5675 N N . VAL A 1 740 ? 49.599 12.953 -2.757 1.00 86.62 740 VAL A N 1
ATOM 5676 C CA . VAL A 1 740 ? 48.149 12.907 -2.979 1.00 86.62 740 VAL A CA 1
ATOM 5677 C C . VAL A 1 740 ? 47.785 11.815 -3.976 1.00 86.62 740 VAL A C 1
ATOM 5679 O O . VAL A 1 740 ? 48.609 11.390 -4.788 1.00 86.62 740 VAL A O 1
ATOM 5682 N N . ALA A 1 741 ? 46.539 11.355 -3.922 1.00 86.50 741 ALA A N 1
ATOM 5683 C CA . ALA A 1 741 ? 45.977 10.453 -4.918 1.00 86.50 741 ALA A CA 1
ATOM 5684 C C . ALA A 1 741 ? 45.003 11.233 -5.811 1.00 86.50 741 ALA A C 1
ATOM 5686 O O . ALA A 1 741 ? 43.992 11.747 -5.337 1.00 86.50 741 ALA A O 1
ATOM 5687 N N . VAL A 1 742 ? 45.307 11.338 -7.104 1.00 85.06 742 VAL A N 1
ATOM 5688 C CA . VAL A 1 742 ? 44.526 12.126 -8.066 1.00 85.06 742 VAL A CA 1
ATOM 5689 C C . VAL A 1 742 ? 43.745 11.188 -8.972 1.00 85.06 742 VAL A C 1
ATOM 5691 O O . VAL A 1 742 ? 44.322 10.375 -9.695 1.00 85.06 742 VAL A O 1
ATOM 5694 N N . ARG A 1 743 ? 42.418 11.297 -8.947 1.00 85.50 743 ARG A N 1
ATOM 5695 C CA . ARG A 1 743 ? 41.522 10.527 -9.808 1.00 85.50 743 ARG A CA 1
ATOM 5696 C C . ARG A 1 743 ? 41.011 11.387 -10.951 1.00 85.50 743 ARG A C 1
ATOM 5698 O O . ARG A 1 743 ? 40.355 12.395 -10.711 1.00 85.50 743 ARG A O 1
ATOM 5705 N N . SER A 1 744 ? 41.266 10.952 -12.180 1.00 81.94 744 SER A N 1
ATOM 5706 C CA . SER A 1 744 ? 40.781 11.606 -13.395 1.00 81.94 744 SER A CA 1
ATOM 5707 C C . SER A 1 744 ? 39.492 10.945 -13.887 1.00 81.94 744 SER A C 1
ATOM 5709 O O . SER A 1 744 ? 39.470 9.740 -14.150 1.00 81.94 744 SER A O 1
ATOM 5711 N N . LEU A 1 745 ? 38.424 11.739 -13.996 1.00 80.56 745 LEU A N 1
ATOM 5712 C CA . LEU A 1 745 ? 37.095 11.346 -14.459 1.00 80.56 745 LEU A CA 1
ATOM 5713 C C . LEU A 1 745 ? 36.772 12.057 -15.781 1.00 80.56 745 LEU A C 1
ATOM 5715 O O . LEU A 1 745 ? 36.851 13.284 -15.863 1.00 80.56 745 LEU A O 1
ATOM 5719 N N . ASN A 1 746 ? 36.311 11.306 -16.782 1.00 72.31 746 ASN A N 1
ATOM 5720 C CA . ASN A 1 746 ? 35.774 11.868 -18.023 1.00 72.31 746 ASN A CA 1
ATOM 5721 C C . ASN A 1 746 ? 34.240 11.863 -17.960 1.00 72.31 746 ASN A C 1
ATOM 5723 O O . ASN A 1 746 ? 33.612 10.801 -18.004 1.00 72.31 746 ASN A O 1
ATOM 5727 N N . LEU A 1 747 ? 33.624 13.043 -17.841 1.00 67.56 747 LEU A N 1
ATOM 5728 C CA . LEU A 1 747 ? 32.169 13.197 -17.766 1.00 67.56 747 LEU A CA 1
ATOM 5729 C C . LEU A 1 747 ? 31.604 13.686 -19.105 1.00 67.56 747 LEU A C 1
ATOM 5731 O O . LEU A 1 747 ? 32.086 14.657 -19.680 1.00 67.56 747 LEU A O 1
ATOM 5735 N N . LEU A 1 748 ? 30.528 13.061 -19.588 1.00 57.88 748 LEU A N 1
ATOM 5736 C CA . LEU A 1 748 ? 29.791 13.532 -20.770 1.00 57.88 748 LEU A CA 1
ATOM 5737 C C . LEU A 1 748 ? 29.107 14.883 -20.463 1.00 57.88 748 LEU A C 1
ATOM 5739 O O . LEU A 1 748 ? 28.579 15.053 -19.362 1.00 57.88 748 LEU A O 1
ATOM 5743 N N . LYS A 1 749 ? 29.037 15.817 -21.429 1.00 53.34 749 LYS A N 1
ATOM 5744 C CA . LYS A 1 749 ? 28.449 17.184 -21.310 1.00 53.34 749 LYS A CA 1
ATOM 5745 C C . LYS A 1 749 ? 26.943 17.279 -20.943 1.00 53.34 749 LYS A C 1
ATOM 5747 O O . LYS A 1 749 ? 26.291 18.279 -21.221 1.00 53.34 749 LYS A O 1
ATOM 5752 N N . ARG A 1 750 ? 26.350 16.265 -20.303 1.00 49.41 750 ARG A N 1
ATOM 5753 C CA . ARG A 1 750 ? 24.953 16.272 -19.821 1.00 49.41 750 ARG A CA 1
ATOM 5754 C C . ARG A 1 750 ? 24.732 17.079 -18.535 1.00 49.41 750 ARG A C 1
ATOM 5756 O O . ARG A 1 750 ? 23.588 17.402 -18.230 1.00 49.41 750 ARG A O 1
ATOM 5763 N N . TYR A 1 751 ? 25.787 17.408 -17.789 1.00 52.38 751 TYR A N 1
ATOM 5764 C CA . TYR A 1 751 ? 25.688 18.185 -16.551 1.00 52.38 751 TYR A CA 1
ATOM 5765 C C . TYR A 1 751 ? 26.022 19.657 -16.798 1.00 52.38 751 TYR A C 1
ATOM 5767 O O . TYR A 1 751 ? 27.078 19.971 -17.348 1.00 52.38 751 TYR A O 1
ATOM 5775 N N . SER A 1 752 ? 25.161 20.576 -16.345 1.00 57.31 752 SER A N 1
ATOM 5776 C CA . SER A 1 752 ? 25.569 21.976 -16.209 1.00 57.31 752 SER A CA 1
ATOM 5777 C C . SER A 1 752 ? 26.710 22.056 -15.188 1.00 57.31 752 SER A C 1
ATOM 5779 O O . SER A 1 752 ? 26.670 21.386 -14.153 1.00 57.31 752 SER A O 1
ATOM 5781 N N . ILE A 1 753 ? 27.728 22.879 -15.457 1.00 61.75 753 ILE A N 1
ATOM 5782 C CA . ILE A 1 753 ? 28.878 23.078 -14.552 1.00 61.75 753 ILE A CA 1
ATOM 5783 C C . ILE A 1 753 ? 28.397 23.455 -13.137 1.00 61.75 753 ILE A C 1
ATOM 5785 O O . ILE A 1 753 ? 28.962 23.009 -12.143 1.00 61.75 753 ILE A O 1
ATOM 5789 N N . GLN A 1 754 ? 27.289 24.199 -13.042 1.00 60.59 754 GLN A N 1
ATOM 5790 C CA . GLN A 1 754 ? 26.640 24.552 -11.778 1.00 60.59 754 GLN A CA 1
ATOM 5791 C C . GLN A 1 754 ? 26.100 23.328 -11.013 1.00 60.59 754 GLN A C 1
ATOM 5793 O O . GLN A 1 754 ? 26.335 23.220 -9.813 1.00 60.59 754 GLN A O 1
ATOM 5798 N N . ASN A 1 755 ? 25.440 22.373 -11.683 1.00 66.81 755 ASN A N 1
ATOM 5799 C CA . ASN A 1 755 ? 24.949 21.145 -11.039 1.00 66.81 755 ASN A CA 1
ATOM 5800 C C . ASN A 1 755 ? 26.094 20.240 -10.568 1.00 66.81 755 ASN A C 1
ATOM 5802 O O . ASN A 1 755 ? 26.005 19.631 -9.503 1.00 66.81 755 ASN A O 1
ATOM 5806 N N . LEU A 1 756 ? 27.168 20.157 -11.356 1.00 71.62 756 LEU A N 1
ATOM 5807 C CA . LEU A 1 756 ? 28.358 19.389 -11.000 1.00 71.62 756 LEU A CA 1
ATOM 5808 C C . LEU A 1 756 ? 29.065 19.996 -9.780 1.00 71.62 756 LEU A C 1
ATOM 5810 O O . LEU A 1 756 ? 29.416 19.264 -8.859 1.00 71.62 756 LEU A O 1
ATOM 5814 N N . LYS A 1 757 ? 29.190 21.327 -9.728 1.00 72.56 757 LYS A N 1
ATOM 5815 C CA . LYS A 1 757 ? 29.777 22.041 -8.588 1.00 72.56 757 LYS A CA 1
ATOM 5816 C C . LYS A 1 757 ? 29.010 21.785 -7.287 1.00 72.56 757 LYS A C 1
ATOM 5818 O O . LYS A 1 757 ? 29.622 21.434 -6.291 1.00 72.56 757 LYS A O 1
ATOM 5823 N N . VAL A 1 758 ? 27.674 21.835 -7.312 1.00 73.88 758 VAL A N 1
ATOM 5824 C CA . VAL A 1 758 ? 26.836 21.529 -6.133 1.00 73.88 758 VAL A CA 1
ATOM 5825 C C . VAL A 1 758 ? 27.033 20.090 -5.636 1.00 73.88 758 VAL A C 1
ATOM 5827 O O . VAL A 1 758 ? 27.068 19.849 -4.431 1.00 73.88 758 VAL A O 1
ATOM 5830 N N . ARG A 1 759 ? 27.177 19.123 -6.551 1.00 75.50 759 ARG A N 1
ATOM 5831 C CA . ARG A 1 759 ? 27.435 17.713 -6.206 1.00 75.50 759 ARG A CA 1
ATOM 5832 C C . ARG A 1 759 ? 28.834 17.513 -5.618 1.00 75.50 759 ARG A C 1
ATOM 5834 O O . ARG A 1 759 ? 28.976 16.780 -4.644 1.00 75.50 759 ARG A O 1
ATOM 5841 N N . LEU A 1 760 ? 29.843 18.190 -6.166 1.00 77.94 760 LEU A N 1
ATOM 5842 C CA . LEU A 1 760 ? 31.214 18.169 -5.648 1.00 77.94 760 LEU A CA 1
ATOM 5843 C C . LEU A 1 760 ? 31.323 18.868 -4.285 1.00 77.94 760 LEU A C 1
ATOM 5845 O O . LEU A 1 760 ? 32.006 18.352 -3.407 1.00 77.94 760 LEU A O 1
ATOM 5849 N N . ASP A 1 761 ? 30.584 19.961 -4.071 1.00 75.94 761 ASP A N 1
ATOM 5850 C CA . ASP A 1 761 ? 30.480 20.661 -2.781 1.00 75.94 761 ASP A CA 1
ATOM 5851 C C . ASP A 1 761 ? 29.759 19.831 -1.707 1.00 75.94 761 ASP A C 1
ATOM 5853 O O . ASP A 1 761 ? 29.945 20.049 -0.511 1.00 75.94 761 ASP A O 1
ATOM 5857 N N . PHE A 1 762 ? 28.883 18.906 -2.106 1.00 77.69 762 PHE A N 1
ATOM 5858 C CA . PHE A 1 762 ? 28.293 17.930 -1.192 1.00 77.69 762 PHE A CA 1
ATOM 5859 C C . PHE A 1 762 ? 29.277 16.797 -0.890 1.00 77.69 762 PHE A C 1
ATOM 5861 O O . PHE A 1 762 ? 29.466 16.441 0.270 1.00 77.69 762 PHE A O 1
ATOM 5868 N N . PHE A 1 763 ? 29.944 16.268 -1.918 1.00 79.31 763 PHE A N 1
ATOM 5869 C CA . PHE A 1 763 ? 30.927 15.196 -1.776 1.00 79.31 763 PHE A CA 1
ATOM 5870 C C . PHE A 1 763 ? 32.120 15.617 -0.905 1.00 79.31 763 PHE A C 1
ATOM 5872 O O . PHE A 1 763 ? 32.562 14.848 -0.057 1.00 79.31 763 PHE A O 1
ATOM 5879 N N . SER A 1 764 ? 32.565 16.871 -1.020 1.00 77.19 764 SER A N 1
ATOM 5880 C CA . SER A 1 764 ? 33.615 17.446 -0.176 1.00 77.19 764 SER A CA 1
ATOM 5881 C C . SER A 1 764 ? 33.219 17.635 1.284 1.00 77.19 764 SER A C 1
ATOM 5883 O O . SER A 1 764 ? 34.089 17.906 2.096 1.00 77.19 764 SER A O 1
ATOM 5885 N N . LYS A 1 765 ? 31.939 17.503 1.654 1.00 81.00 765 LYS A N 1
ATOM 5886 C CA . LYS A 1 765 ? 31.489 17.583 3.055 1.00 81.00 765 LYS A CA 1
ATOM 5887 C C . LYS A 1 765 ? 31.495 16.229 3.758 1.00 81.00 765 LYS A C 1
ATOM 5889 O O . LYS A 1 765 ? 31.335 16.196 4.978 1.00 81.00 765 LYS A O 1
ATOM 5894 N N . LEU A 1 766 ? 31.698 15.134 3.025 1.00 82.06 766 LEU A N 1
ATOM 5895 C CA . LEU A 1 766 ? 31.762 13.786 3.581 1.00 82.06 766 LEU A CA 1
ATOM 5896 C C . LEU A 1 766 ? 33.115 13.568 4.269 1.00 82.06 766 LEU A C 1
ATOM 5898 O O . LEU A 1 766 ? 34.092 13.186 3.635 1.00 82.06 766 LEU A O 1
ATOM 5902 N N . HIS A 1 767 ? 33.159 13.806 5.579 1.00 82.81 767 HIS A N 1
ATOM 5903 C CA . HIS A 1 767 ? 34.349 13.591 6.399 1.00 82.81 767 HIS A CA 1
ATOM 5904 C C . HIS A 1 767 ? 34.065 12.576 7.495 1.00 82.81 767 HIS A C 1
ATOM 5906 O O . HIS A 1 767 ? 33.136 12.742 8.284 1.00 82.81 767 HIS A O 1
ATOM 5912 N N . HIS A 1 768 ? 34.891 11.536 7.556 1.00 88.19 768 HIS A N 1
ATOM 5913 C CA . HIS A 1 768 ? 34.817 10.513 8.587 1.00 88.19 768 HIS A CA 1
ATOM 5914 C C . HIS A 1 768 ? 36.188 9.830 8.732 1.00 88.19 768 HIS A C 1
ATOM 5916 O O . HIS A 1 768 ? 36.835 9.603 7.709 1.00 88.19 768 HIS A O 1
ATOM 5922 N N . PRO A 1 769 ? 36.634 9.450 9.947 1.00 87.69 769 PRO A N 1
ATOM 5923 C CA . PRO A 1 769 ? 37.965 8.865 10.169 1.00 87.69 769 PRO A CA 1
ATOM 5924 C C . PRO A 1 769 ? 38.270 7.620 9.324 1.00 87.69 769 PRO A C 1
ATOM 5926 O O . PRO A 1 769 ? 39.418 7.380 8.963 1.00 87.69 769 PRO A O 1
ATOM 5929 N N . HIS A 1 770 ? 37.230 6.851 8.990 1.00 92.94 770 HIS A N 1
ATOM 5930 C CA . HIS A 1 770 ? 37.320 5.619 8.199 1.00 92.94 770 HIS A CA 1
ATOM 5931 C C . HIS A 1 770 ? 36.935 5.804 6.719 1.00 92.94 770 HIS A C 1
ATOM 5933 O O . HIS A 1 770 ? 36.688 4.827 6.014 1.00 92.94 770 HIS A O 1
ATOM 5939 N N . LEU A 1 771 ? 36.848 7.043 6.230 1.00 90.75 771 LEU A N 1
ATOM 5940 C CA . LEU A 1 771 ? 36.717 7.359 4.805 1.00 90.75 771 LEU A CA 1
ATOM 5941 C C . LEU A 1 771 ? 38.007 8.021 4.316 1.00 90.75 771 LEU A C 1
ATOM 5943 O O . LEU A 1 771 ? 38.618 8.805 5.037 1.00 90.75 771 LEU A O 1
ATOM 5947 N N . VAL A 1 772 ? 38.419 7.722 3.084 1.00 88.94 772 VAL A N 1
ATOM 5948 C CA . VAL A 1 772 ? 39.528 8.447 2.449 1.00 88.94 772 VAL A CA 1
ATOM 5949 C C . VAL A 1 772 ? 39.086 9.882 2.166 1.00 88.94 772 VAL A C 1
ATOM 5951 O O . VAL A 1 772 ? 38.122 10.116 1.436 1.00 88.94 772 VAL A O 1
ATOM 5954 N N . SER A 1 773 ? 39.786 10.845 2.750 1.00 87.31 773 SER A N 1
ATOM 5955 C CA . SER A 1 773 ? 39.413 12.258 2.722 1.00 87.31 773 SER A CA 1
ATOM 5956 C C . SER A 1 773 ? 39.606 12.865 1.332 1.00 87.31 773 SER A C 1
ATOM 5958 O O . SER A 1 773 ? 40.669 12.721 0.720 1.00 87.31 773 SER A O 1
ATOM 5960 N N . LEU A 1 774 ? 38.588 13.579 0.843 1.00 87.31 774 LEU A N 1
ATOM 5961 C CA . LEU A 1 774 ? 38.676 14.373 -0.380 1.00 87.31 774 LEU A CA 1
ATOM 5962 C C . LEU A 1 774 ? 39.270 15.753 -0.064 1.00 87.31 774 LEU A C 1
ATOM 5964 O O . LEU A 1 774 ? 38.613 16.610 0.522 1.00 87.31 774 LEU A O 1
ATOM 5968 N N . LEU A 1 775 ? 40.501 15.989 -0.508 1.00 84.31 775 LEU A N 1
ATOM 5969 C CA . LEU A 1 775 ? 41.232 17.241 -0.298 1.00 84.31 775 LEU A CA 1
ATOM 5970 C C . LEU A 1 775 ? 40.766 18.363 -1.237 1.00 84.31 775 LEU A C 1
ATOM 5972 O O . LEU A 1 775 ? 40.933 19.541 -0.928 1.00 84.31 775 LEU A O 1
ATOM 5976 N N . GLY A 1 776 ? 40.170 18.018 -2.379 1.00 83.88 776 GLY A N 1
ATOM 5977 C CA . GLY A 1 776 ? 39.601 18.995 -3.301 1.00 83.88 776 GLY A CA 1
ATOM 5978 C C . GLY A 1 776 ? 39.327 18.448 -4.690 1.00 83.88 776 GLY A C 1
ATOM 5979 O O . GLY A 1 776 ? 39.407 17.244 -4.937 1.00 83.88 776 GLY A O 1
ATOM 5980 N N . HIS A 1 777 ? 38.969 19.350 -5.599 1.00 85.88 777 HIS A N 1
ATOM 5981 C CA . HIS A 1 777 ? 38.660 19.007 -6.981 1.00 85.88 777 HIS A CA 1
ATOM 5982 C C . HIS A 1 777 ? 39.138 20.089 -7.953 1.00 85.88 777 HIS A C 1
ATOM 5984 O O . HIS A 1 777 ? 39.315 21.246 -7.574 1.00 85.88 777 HIS A O 1
ATOM 5990 N N . CYS A 1 778 ? 39.309 19.704 -9.214 1.00 82.44 778 CYS A N 1
ATOM 5991 C CA . CYS A 1 778 ? 39.546 20.599 -10.339 1.00 82.44 778 CYS A CA 1
ATOM 5992 C C . CYS A 1 778 ? 38.592 20.229 -11.478 1.00 82.44 778 CYS A C 1
ATOM 5994 O O . CYS A 1 778 ? 38.356 19.046 -11.744 1.00 82.44 778 CYS A O 1
ATOM 5996 N N . ILE A 1 779 ? 38.017 21.240 -12.124 1.00 77.69 779 ILE A N 1
ATOM 5997 C CA . ILE A 1 779 ? 37.200 21.075 -13.326 1.00 77.69 779 ILE A CA 1
ATOM 5998 C C . ILE A 1 779 ? 37.963 21.760 -14.445 1.00 77.69 779 ILE A C 1
ATOM 6000 O O . ILE A 1 779 ? 38.042 22.987 -14.473 1.00 77.69 779 ILE A O 1
ATOM 6004 N N . ASP A 1 780 ? 38.509 20.961 -15.349 1.00 70.81 780 ASP A N 1
ATOM 6005 C CA . ASP A 1 780 ? 39.177 21.477 -16.528 1.00 70.81 780 ASP A CA 1
ATOM 6006 C C . ASP A 1 780 ? 38.126 21.725 -17.624 1.00 70.81 780 ASP A C 1
ATOM 6008 O O . ASP A 1 780 ? 37.402 20.819 -18.057 1.00 70.81 780 ASP A O 1
ATOM 6012 N N . GLY A 1 781 ? 37.979 23.000 -17.989 1.00 59.06 781 GLY A N 1
ATOM 6013 C CA . GLY A 1 781 ? 37.080 23.494 -19.036 1.00 59.06 781 GLY A CA 1
ATOM 6014 C C . GLY A 1 781 ? 37.797 23.806 -20.354 1.00 59.06 781 GLY A C 1
ATOM 6015 O O . GLY A 1 781 ? 37.240 24.528 -21.183 1.00 59.06 781 GLY A O 1
ATOM 6016 N N . GLY A 1 782 ? 39.031 23.327 -20.518 1.00 48.47 782 GLY A N 1
ATOM 6017 C CA . GLY A 1 782 ? 39.963 23.735 -21.558 1.00 48.47 782 GLY A CA 1
ATOM 6018 C C . GLY A 1 782 ? 39.697 23.175 -22.956 1.00 48.47 782 GLY A C 1
ATOM 6019 O O . GLY A 1 782 ? 39.468 21.991 -23.177 1.00 48.47 782 GLY A O 1
ATOM 6020 N N . VAL A 1 783 ? 39.768 24.090 -23.916 1.00 47.66 783 VAL A N 1
ATOM 6021 C CA . VAL A 1 783 ? 39.748 23.929 -25.372 1.00 47.66 783 VAL A CA 1
ATOM 6022 C C . VAL A 1 783 ? 40.900 23.008 -25.819 1.00 47.66 783 VAL A C 1
ATOM 6024 O O . VAL A 1 783 ? 42.038 23.419 -25.654 1.00 47.66 783 VAL A O 1
ATOM 6027 N N . GLN A 1 784 ? 40.631 21.819 -26.395 1.00 48.44 784 GLN A N 1
ATOM 6028 C CA . GLN A 1 784 ? 41.266 21.295 -27.637 1.00 48.44 784 GLN A CA 1
ATOM 6029 C C . GLN A 1 784 ? 41.093 19.783 -27.931 1.00 48.44 784 GLN A C 1
ATOM 6031 O O . GLN A 1 784 ? 41.142 19.455 -29.111 1.00 48.44 784 GLN A O 1
ATOM 6036 N N . ASP A 1 785 ? 40.781 18.884 -26.982 1.00 48.00 785 ASP A N 1
ATOM 6037 C CA . ASP A 1 785 ? 40.859 17.426 -27.280 1.00 48.00 785 ASP A CA 1
ATOM 6038 C C . ASP A 1 785 ? 39.535 16.634 -27.374 1.00 48.00 785 ASP A C 1
ATOM 6040 O O . ASP A 1 785 ? 39.508 15.577 -28.005 1.00 48.00 785 ASP A O 1
ATOM 6044 N N . ASP A 1 786 ? 38.408 17.127 -26.844 1.00 50.50 786 ASP A N 1
ATOM 6045 C CA . ASP A 1 786 ? 37.078 16.557 -27.135 1.00 50.50 786 ASP A CA 1
ATOM 6046 C C . ASP A 1 786 ? 35.957 17.584 -26.851 1.00 50.50 786 ASP A C 1
ATOM 6048 O O . ASP A 1 786 ? 35.675 17.899 -25.690 1.00 50.50 786 ASP A O 1
ATOM 6052 N N . PRO A 1 787 ? 35.265 18.131 -27.870 1.00 51.00 787 PRO A N 1
ATOM 6053 C CA . PRO A 1 787 ? 34.211 19.123 -27.670 1.00 51.00 787 PRO A CA 1
ATOM 6054 C C . PRO A 1 787 ? 32.952 18.572 -26.971 1.00 51.00 787 PRO A C 1
ATOM 6056 O O . PRO A 1 787 ? 32.012 19.344 -26.755 1.00 51.00 787 PRO A O 1
ATOM 6059 N N . PHE A 1 788 ? 32.907 17.294 -26.570 1.00 49.50 788 PHE A N 1
ATOM 6060 C CA . PHE A 1 788 ? 31.731 16.650 -25.970 1.00 49.50 788 PHE A CA 1
ATOM 6061 C C . PHE A 1 788 ? 31.876 16.200 -24.498 1.00 49.50 788 PHE A C 1
ATOM 6063 O O . PHE A 1 788 ? 30.883 15.731 -23.924 1.00 49.50 788 PHE A O 1
ATOM 6070 N N . ALA A 1 789 ? 33.030 16.397 -23.842 1.00 57.22 789 ALA A N 1
ATOM 6071 C CA . ALA A 1 789 ? 33.270 15.956 -22.457 1.00 57.22 789 ALA A CA 1
ATOM 6072 C C . ALA A 1 789 ? 33.871 17.051 -21.548 1.00 57.22 789 ALA A C 1
ATOM 6074 O O . ALA A 1 789 ? 34.599 17.918 -22.015 1.00 57.22 789 ALA A O 1
ATOM 6075 N N . ASN A 1 790 ? 33.551 17.007 -20.249 1.00 65.00 790 ASN A N 1
ATOM 6076 C CA . ASN A 1 790 ? 34.211 17.785 -19.193 1.00 65.00 790 ASN A CA 1
ATOM 6077 C C . ASN A 1 790 ? 35.141 16.845 -18.409 1.00 65.00 790 ASN A C 1
ATOM 6079 O O . ASN A 1 790 ? 34.707 15.763 -17.994 1.00 65.00 790 ASN A O 1
ATOM 6083 N N . LYS A 1 791 ? 36.387 17.258 -18.165 1.00 75.44 791 LYS A N 1
ATOM 6084 C CA . LYS A 1 791 ? 37.359 16.479 -17.388 1.00 75.44 791 LYS A CA 1
ATOM 6085 C C . LYS A 1 791 ? 37.353 16.961 -15.937 1.00 75.44 791 LYS A C 1
ATOM 6087 O O . LYS A 1 791 ? 37.472 18.153 -15.667 1.00 75.44 791 LYS A O 1
ATOM 6092 N N . VAL A 1 792 ? 37.157 16.039 -14.996 1.00 82.94 792 VAL A N 1
ATOM 6093 C CA . VAL A 1 792 ? 37.118 16.342 -13.557 1.00 82.94 792 VAL A CA 1
ATOM 6094 C C . VAL A 1 792 ? 38.216 15.573 -12.854 1.00 82.94 792 VAL A C 1
ATOM 6096 O O . VAL A 1 792 ? 38.322 14.356 -13.004 1.00 82.94 792 VAL A O 1
ATOM 6099 N N . PHE A 1 793 ? 38.999 16.272 -12.045 1.00 84.81 793 PHE A N 1
ATOM 6100 C CA . PHE A 1 793 ? 40.018 15.674 -11.198 1.00 84.81 793 PHE A CA 1
ATOM 6101 C C . PHE A 1 793 ? 39.585 15.752 -9.737 1.00 84.81 793 PHE A C 1
ATOM 6103 O O . PHE A 1 793 ? 39.235 16.823 -9.244 1.00 84.81 793 PHE A O 1
ATOM 6110 N N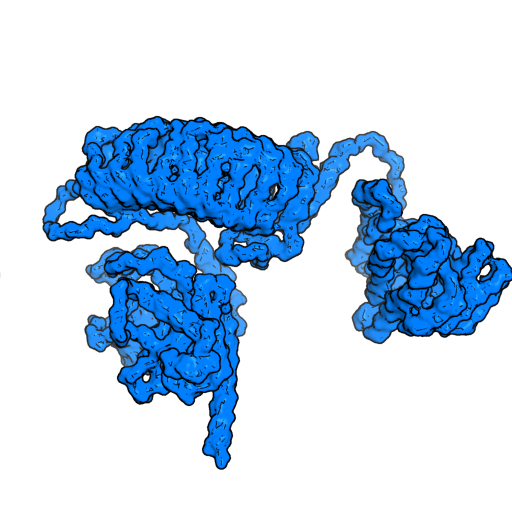 . LEU A 1 794 ? 39.602 14.614 -9.047 1.00 86.62 794 LEU A N 1
ATOM 6111 C CA . LEU A 1 794 ? 39.364 14.516 -7.607 1.00 86.62 794 LEU A CA 1
ATOM 6112 C C . LEU A 1 794 ? 40.690 14.244 -6.903 1.00 86.62 794 LEU A C 1
ATOM 6114 O O . LEU A 1 794 ? 41.396 13.303 -7.267 1.00 86.62 794 LEU A O 1
ATOM 6118 N N . VAL A 1 795 ? 41.020 15.054 -5.902 1.00 87.00 795 VAL A N 1
ATOM 6119 C CA . VAL A 1 795 ? 42.275 14.964 -5.152 1.00 87.00 795 VAL A CA 1
ATOM 6120 C C . VAL A 1 795 ? 41.977 14.405 -3.767 1.00 87.00 795 VAL A C 1
ATOM 6122 O O . VAL A 1 795 ? 41.248 15.019 -2.990 1.00 87.00 795 VAL A O 1
ATOM 6125 N N . TYR A 1 796 ? 42.543 13.246 -3.455 1.00 87.62 796 TYR A N 1
ATOM 6126 C CA . TYR A 1 796 ? 42.381 12.540 -2.187 1.00 87.62 796 TYR A CA 1
ATOM 6127 C C . TYR A 1 796 ? 43.686 12.507 -1.392 1.00 87.62 796 TYR A C 1
ATOM 6129 O O . TYR A 1 796 ? 44.779 12.647 -1.952 1.00 87.62 796 TYR A O 1
ATOM 6137 N N . GLU A 1 797 ? 43.576 12.260 -0.087 1.00 88.25 797 GLU A N 1
ATOM 6138 C CA . GLU A 1 797 ? 44.736 11.894 0.727 1.00 88.25 797 GLU A CA 1
ATOM 6139 C C . GLU A 1 797 ? 45.402 10.612 0.192 1.00 88.25 797 GLU A C 1
ATOM 6141 O O . GLU A 1 797 ? 44.733 9.680 -0.264 1.00 88.25 797 GLU A O 1
ATOM 6146 N N . TYR A 1 798 ? 46.735 10.563 0.229 1.00 86.94 798 TYR A N 1
ATOM 6147 C CA . TYR A 1 798 ? 47.484 9.363 -0.131 1.00 86.94 798 TYR A CA 1
ATOM 6148 C C . TYR A 1 798 ? 47.625 8.440 1.084 1.00 86.94 798 TYR A C 1
ATOM 6150 O O . TYR A 1 798 ? 48.153 8.843 2.117 1.00 86.94 798 TYR A O 1
ATOM 6158 N N . VAL A 1 799 ? 47.199 7.183 0.939 1.00 87.62 799 VAL A N 1
ATOM 6159 C CA . VAL A 1 799 ? 47.238 6.175 2.007 1.00 87.62 799 VAL A CA 1
ATOM 6160 C C . VAL A 1 799 ? 48.340 5.136 1.704 1.00 87.62 799 VAL A C 1
ATOM 6162 O O . VAL A 1 799 ? 48.242 4.430 0.696 1.00 87.62 799 VAL A O 1
ATOM 6165 N N . PRO A 1 800 ? 49.410 5.032 2.522 1.00 77.62 800 PRO A N 1
ATOM 6166 C CA . PRO A 1 800 ? 50.665 4.394 2.110 1.00 77.62 800 PRO A CA 1
ATOM 6167 C C . PRO A 1 800 ? 50.712 2.860 2.212 1.00 77.62 800 PRO A C 1
ATOM 6169 O O . PRO A 1 800 ? 51.452 2.249 1.441 1.00 77.62 800 PRO A O 1
ATOM 6172 N N . ASN A 1 801 ? 49.943 2.210 3.102 1.00 79.81 801 ASN A N 1
ATOM 6173 C CA . ASN A 1 801 ? 50.038 0.752 3.324 1.00 79.81 801 ASN A CA 1
ATOM 6174 C C . ASN A 1 801 ? 49.194 -0.096 2.352 1.00 79.81 801 ASN A C 1
ATOM 6176 O O . ASN A 1 801 ? 49.053 -1.310 2.540 1.00 79.81 801 ASN A O 1
ATOM 6180 N N . GLY A 1 802 ? 48.690 0.518 1.278 1.00 78.50 802 GLY A N 1
ATOM 6181 C CA . GLY A 1 802 ? 47.985 -0.169 0.201 1.00 78.50 802 GLY A CA 1
ATOM 6182 C C . GLY A 1 802 ? 46.612 -0.715 0.609 1.00 78.50 802 GLY A C 1
ATOM 6183 O O . GLY A 1 802 ? 46.062 -0.354 1.649 1.00 78.50 802 GLY A O 1
ATOM 6184 N N . ASN A 1 803 ? 46.031 -1.564 -0.243 1.00 84.31 803 ASN A N 1
ATOM 6185 C CA . ASN A 1 803 ? 44.702 -2.141 -0.030 1.00 84.31 803 ASN A CA 1
ATOM 6186 C C . ASN A 1 803 ? 44.705 -3.416 0.833 1.00 84.31 803 ASN A C 1
ATOM 6188 O O . ASN A 1 803 ? 45.660 -4.192 0.830 1.00 84.31 803 ASN A O 1
ATOM 6192 N N . TYR A 1 804 ? 43.591 -3.656 1.524 1.00 87.19 804 TYR A N 1
ATOM 6193 C CA . TYR A 1 804 ? 43.380 -4.757 2.463 1.00 87.19 804 TYR A CA 1
ATOM 6194 C C . TYR A 1 804 ? 43.528 -6.142 1.821 1.00 87.19 804 TYR A C 1
ATOM 6196 O O . TYR A 1 804 ? 44.071 -7.048 2.449 1.00 87.19 804 TYR A O 1
ATOM 6204 N N . ARG A 1 805 ? 43.129 -6.313 0.552 1.00 83.81 805 ARG A N 1
ATOM 6205 C CA . ARG A 1 805 ? 43.240 -7.601 -0.158 1.00 83.81 805 ARG A CA 1
ATOM 6206 C C . ARG A 1 805 ? 44.678 -8.126 -0.218 1.00 83.81 805 ARG A C 1
ATOM 6208 O O . ARG A 1 805 ? 44.874 -9.333 -0.105 1.00 83.81 805 ARG A O 1
ATOM 6215 N N . MET A 1 806 ? 45.675 -7.249 -0.368 1.00 79.38 806 MET A N 1
ATOM 6216 C CA . MET A 1 806 ? 47.089 -7.657 -0.374 1.00 79.38 806 MET A CA 1
ATOM 6217 C C . MET A 1 806 ? 47.513 -8.293 0.955 1.00 79.38 806 MET A C 1
ATOM 6219 O O . MET A 1 806 ? 48.254 -9.272 0.949 1.00 79.38 806 MET A O 1
ATOM 6223 N N . HIS A 1 807 ? 46.979 -7.801 2.076 1.00 78.25 807 HIS A N 1
ATOM 6224 C CA . HIS A 1 807 ? 47.267 -8.311 3.425 1.00 78.25 807 HIS A CA 1
ATOM 6225 C C . HIS A 1 807 ? 46.546 -9.629 3.753 1.00 78.25 807 HIS A C 1
ATOM 6227 O O . HIS A 1 807 ? 46.803 -10.229 4.794 1.00 78.25 807 HIS A O 1
ATOM 6233 N N . LEU A 1 808 ? 45.649 -10.087 2.871 1.00 75.62 808 LEU A N 1
ATOM 6234 C CA . LEU A 1 808 ? 45.016 -11.405 2.953 1.00 75.62 808 LEU A CA 1
ATOM 6235 C C . LEU A 1 808 ? 45.756 -12.459 2.102 1.00 75.62 808 LEU A C 1
ATOM 6237 O O . LEU A 1 808 ? 45.521 -13.649 2.279 1.00 75.62 808 LEU A O 1
ATOM 6241 N N . SER A 1 809 ? 46.619 -12.054 1.161 1.00 65.94 809 SER A N 1
ATOM 6242 C CA . SER A 1 809 ? 47.290 -12.969 0.223 1.00 65.94 809 SER A CA 1
ATOM 6243 C C . SER A 1 809 ? 48.588 -13.572 0.768 1.00 65.94 809 SER A C 1
ATOM 6245 O O . SER A 1 809 ? 49.388 -12.871 1.379 1.00 65.94 809 SER A O 1
ATOM 6247 N N . GLU A 1 810 ? 48.837 -14.854 0.470 1.00 54.78 810 GLU A N 1
ATOM 6248 C CA . GLU A 1 810 ? 50.048 -15.603 0.875 1.00 54.78 810 GLU A CA 1
ATOM 6249 C C . GLU A 1 810 ? 51.360 -15.064 0.257 1.00 54.78 810 GLU A C 1
ATOM 6251 O O . GLU A 1 810 ? 52.447 -15.531 0.586 1.00 54.78 810 GLU A O 1
ATOM 6256 N N . SER A 1 811 ? 51.285 -14.069 -0.632 1.00 47.25 811 SER A N 1
ATOM 6257 C CA . SER A 1 811 ? 52.411 -13.546 -1.417 1.00 47.25 811 SER A CA 1
ATOM 6258 C C . SER A 1 811 ? 53.408 -12.685 -0.620 1.00 47.25 811 SER A C 1
ATOM 6260 O O . SER A 1 811 ? 54.482 -12.384 -1.138 1.00 47.25 811 SER A O 1
ATOM 6262 N N . CYS A 1 812 ? 53.082 -12.275 0.615 1.00 48.31 812 CYS A N 1
ATOM 6263 C CA . CYS A 1 812 ? 53.955 -11.466 1.477 1.00 48.31 812 CYS A CA 1
ATOM 6264 C C . CYS A 1 812 ? 53.954 -11.973 2.938 1.00 48.31 812 CYS A C 1
ATOM 6266 O O . CYS A 1 812 ? 53.112 -11.547 3.732 1.00 48.31 812 CYS A O 1
ATOM 6268 N N . PRO A 1 813 ? 54.911 -12.831 3.340 1.00 49.25 813 PRO A N 1
ATOM 6269 C CA . PRO A 1 813 ? 54.946 -13.428 4.681 1.00 49.25 813 PRO A CA 1
ATOM 6270 C C . PRO A 1 813 ? 55.219 -12.431 5.828 1.00 49.25 813 PRO A C 1
ATOM 6272 O O . PRO A 1 813 ? 54.906 -12.730 6.976 1.00 49.25 813 PRO A O 1
ATOM 6275 N N . GLU A 1 814 ? 55.737 -11.230 5.548 1.00 52.28 814 GLU A N 1
ATOM 6276 C CA . GLU A 1 814 ? 56.064 -10.218 6.573 1.00 52.28 814 GLU A CA 1
ATOM 6277 C C . GLU A 1 814 ? 54.856 -9.397 7.080 1.00 52.28 814 GLU A C 1
ATOM 6279 O O . GLU A 1 814 ? 54.999 -8.608 8.014 1.00 52.28 814 GLU A O 1
ATOM 6284 N N . LYS A 1 815 ? 53.655 -9.553 6.495 1.00 59.72 815 LYS A N 1
ATOM 6285 C CA . LYS A 1 815 ? 52.461 -8.738 6.824 1.00 59.72 815 LYS A CA 1
ATOM 6286 C C . LYS A 1 815 ? 51.167 -9.552 6.986 1.00 59.72 815 LYS A C 1
ATOM 6288 O O . LYS A 1 815 ? 50.093 -9.096 6.605 1.00 59.72 815 LYS A O 1
ATOM 6293 N N . ILE A 1 816 ? 51.243 -10.753 7.556 1.00 69.06 816 ILE A N 1
ATOM 6294 C CA . ILE A 1 816 ? 50.048 -11.567 7.835 1.00 69.06 816 ILE A CA 1
ATOM 6295 C C . ILE A 1 816 ? 49.255 -10.943 8.997 1.00 69.06 816 ILE A C 1
ATOM 6297 O O . ILE A 1 816 ? 49.774 -10.788 10.102 1.00 69.06 816 ILE A O 1
ATOM 6301 N N . LEU A 1 817 ? 47.989 -10.589 8.754 1.00 81.06 817 LEU A N 1
ATOM 6302 C CA . LEU A 1 817 ? 47.101 -10.008 9.768 1.00 81.06 817 LEU A CA 1
ATOM 6303 C C . LEU A 1 817 ? 46.475 -11.087 10.657 1.00 81.06 817 LEU A C 1
ATOM 6305 O O . LEU A 1 817 ? 45.869 -12.035 10.140 1.00 81.06 817 LEU A O 1
ATOM 6309 N N . LYS A 1 818 ? 46.561 -10.893 11.982 1.00 86.56 818 LYS A N 1
ATOM 6310 C CA . LYS A 1 818 ? 45.867 -11.724 12.977 1.00 86.56 818 LYS A CA 1
ATOM 6311 C C . LYS A 1 818 ? 44.358 -11.520 12.892 1.00 86.56 818 LYS A C 1
ATOM 6313 O O . LYS A 1 818 ? 43.883 -10.524 12.346 1.00 86.56 818 LYS A O 1
ATOM 6318 N N . TRP A 1 819 ? 43.590 -12.437 13.472 1.00 89.50 819 TRP A N 1
ATOM 6319 C CA . TRP A 1 819 ? 42.133 -12.342 13.470 1.00 89.50 819 TRP A CA 1
ATOM 6320 C C . TRP A 1 819 ? 41.607 -11.060 14.132 1.00 89.50 819 TRP A C 1
ATOM 6322 O O . TRP A 1 819 ? 40.728 -10.404 13.575 1.00 89.50 819 TRP A O 1
ATOM 6332 N N . SER A 1 820 ? 42.197 -10.643 15.253 1.00 87.56 820 SER A N 1
ATOM 6333 C CA . SER A 1 820 ? 41.856 -9.384 15.927 1.00 87.56 820 SER A CA 1
ATOM 6334 C C . SER A 1 820 ? 42.127 -8.149 15.056 1.00 87.56 820 SER A C 1
ATOM 6336 O O . SER A 1 820 ? 41.277 -7.261 14.982 1.00 87.56 820 SER A O 1
ATOM 6338 N N . ASP A 1 821 ? 43.238 -8.130 14.312 1.00 88.44 821 ASP A N 1
ATOM 6339 C CA . ASP A 1 821 ? 43.553 -7.055 13.359 1.00 88.44 821 ASP A CA 1
ATOM 6340 C C . ASP A 1 821 ? 42.543 -7.020 12.196 1.00 88.44 821 ASP A C 1
ATOM 6342 O O . ASP A 1 821 ? 42.087 -5.953 11.781 1.00 88.44 821 ASP A O 1
ATOM 6346 N N . ARG A 1 822 ? 42.144 -8.193 11.678 1.00 90.56 822 ARG A N 1
ATOM 6347 C CA . ARG A 1 822 ? 41.122 -8.299 10.622 1.00 90.56 822 ARG A CA 1
ATOM 6348 C C . ARG A 1 822 ? 39.756 -7.815 11.117 1.00 90.56 822 ARG A C 1
ATOM 6350 O O . ARG A 1 822 ? 39.076 -7.103 10.383 1.00 90.56 822 ARG A O 1
ATOM 6357 N N . LEU A 1 823 ? 39.367 -8.151 12.349 1.00 90.19 823 LEU A N 1
ATOM 6358 C CA . LEU A 1 823 ? 38.125 -7.674 12.966 1.00 90.19 823 LEU A CA 1
ATOM 6359 C C . LEU A 1 823 ? 38.113 -6.153 13.143 1.00 90.19 823 LEU A C 1
ATOM 6361 O O . LEU A 1 823 ? 37.103 -5.526 12.831 1.00 90.19 823 LEU A O 1
ATOM 6365 N N . ALA A 1 824 ? 39.223 -5.555 13.584 1.00 91.06 824 ALA A N 1
ATOM 6366 C CA . ALA A 1 824 ? 39.338 -4.103 13.713 1.00 91.06 824 ALA A CA 1
ATOM 6367 C C . ALA A 1 824 ? 39.114 -3.398 12.363 1.00 91.06 824 ALA A C 1
ATOM 6369 O O . ALA A 1 824 ? 38.290 -2.490 12.268 1.00 91.06 824 ALA A O 1
ATOM 6370 N N . ILE A 1 825 ? 39.743 -3.903 11.296 1.00 92.62 825 ILE A N 1
ATOM 6371 C CA . ILE A 1 825 ? 39.565 -3.394 9.927 1.00 92.62 825 ILE A CA 1
ATOM 6372 C C . ILE A 1 825 ? 38.101 -3.505 9.472 1.00 92.62 825 ILE A C 1
ATOM 6374 O O . ILE A 1 825 ? 37.552 -2.565 8.897 1.00 92.62 825 ILE A O 1
ATOM 6378 N N . LEU A 1 826 ? 37.440 -4.636 9.738 1.00 94.25 826 LEU A N 1
ATOM 6379 C CA . LEU A 1 826 ? 36.031 -4.841 9.385 1.00 94.25 826 LEU A CA 1
ATOM 6380 C C . LEU A 1 826 ? 35.094 -3.896 10.152 1.00 94.25 826 LEU A C 1
ATOM 6382 O O . LEU A 1 826 ? 34.148 -3.370 9.565 1.00 94.25 826 LEU A O 1
ATOM 6386 N N . ILE A 1 827 ? 35.362 -3.660 11.439 1.00 93.00 827 ILE A N 1
ATOM 6387 C CA . ILE A 1 827 ? 34.613 -2.713 12.277 1.00 93.00 827 ILE A CA 1
ATOM 6388 C C . ILE A 1 827 ? 34.762 -1.290 11.737 1.00 93.00 827 ILE A C 1
ATOM 6390 O O . ILE A 1 827 ? 33.770 -0.574 11.612 1.00 93.00 827 ILE A O 1
ATOM 6394 N N . ASP A 1 828 ? 35.978 -0.885 11.389 1.00 93.44 828 ASP A N 1
ATOM 6395 C CA . ASP A 1 828 ? 36.276 0.443 10.856 1.00 93.44 828 ASP A CA 1
ATOM 6396 C C . ASP A 1 828 ? 35.537 0.707 9.536 1.00 93.44 828 ASP A C 1
ATOM 6398 O O . ASP A 1 828 ? 34.890 1.746 9.370 1.00 93.44 828 ASP A O 1
ATOM 6402 N N . VAL A 1 829 ? 35.520 -0.275 8.629 1.00 93.69 829 VAL A N 1
ATOM 6403 C CA . VAL A 1 829 ? 34.755 -0.187 7.375 1.00 93.69 829 VAL A CA 1
ATOM 6404 C C . VAL A 1 829 ? 33.247 -0.175 7.642 1.00 93.69 829 VAL A C 1
ATOM 6406 O O . VAL A 1 829 ? 32.532 0.621 7.032 1.00 93.69 829 VAL A O 1
ATOM 6409 N N . ALA A 1 830 ? 32.747 -0.995 8.572 1.00 93.31 830 ALA A N 1
ATOM 6410 C CA . ALA A 1 830 ? 31.332 -0.999 8.944 1.00 93.31 830 ALA A CA 1
ATOM 6411 C C . ALA A 1 830 ? 30.880 0.355 9.522 1.00 93.31 830 ALA A C 1
ATOM 6413 O O . ALA A 1 830 ? 29.805 0.834 9.162 1.00 93.31 830 ALA A O 1
ATOM 6414 N N . LYS A 1 831 ? 31.714 1.021 10.338 1.00 91.94 831 LYS A N 1
ATOM 6415 C CA . LYS A 1 831 ? 31.460 2.393 10.819 1.00 91.94 831 LYS A CA 1
ATOM 6416 C C . LYS A 1 831 ? 31.387 3.393 9.665 1.00 91.94 831 LYS A C 1
ATOM 6418 O O . LYS A 1 831 ? 30.494 4.236 9.647 1.00 91.94 831 LYS A O 1
ATOM 6423 N N . ALA A 1 832 ? 32.296 3.290 8.693 1.00 90.56 832 ALA A N 1
ATOM 6424 C CA . ALA A 1 832 ? 32.298 4.157 7.514 1.00 90.56 832 ALA A CA 1
ATOM 6425 C C . ALA A 1 832 ? 31.015 4.010 6.679 1.00 90.56 832 ALA A C 1
ATOM 6427 O O . ALA A 1 832 ? 30.414 5.010 6.291 1.00 90.56 832 ALA A O 1
ATOM 6428 N N . VAL A 1 833 ? 30.564 2.777 6.431 1.00 90.56 833 VAL A N 1
ATOM 6429 C CA . VAL A 1 833 ? 29.333 2.530 5.660 1.00 90.56 833 VAL A CA 1
ATOM 6430 C C . VAL A 1 833 ? 28.086 2.926 6.449 1.00 90.56 833 VAL A C 1
ATOM 6432 O O . VAL A 1 833 ? 27.180 3.531 5.880 1.00 90.56 833 VAL A O 1
ATOM 6435 N N . HIS A 1 834 ? 28.059 2.673 7.761 1.00 88.94 834 HIS A N 1
ATOM 6436 C CA . HIS A 1 834 ? 26.980 3.143 8.628 1.00 88.94 834 HIS A CA 1
ATOM 6437 C C . HIS A 1 834 ? 26.845 4.673 8.562 1.00 88.94 834 HIS A C 1
ATOM 6439 O O . HIS A 1 834 ? 25.756 5.172 8.291 1.00 88.94 834 HIS A O 1
ATOM 6445 N N . PHE A 1 835 ? 27.953 5.418 8.679 1.00 89.31 835 PHE A N 1
ATOM 6446 C CA . PHE A 1 835 ? 27.960 6.875 8.507 1.00 89.31 835 PHE A CA 1
ATOM 6447 C C . PHE A 1 835 ? 27.393 7.314 7.147 1.00 89.31 835 PHE A C 1
ATOM 6449 O O . PHE A 1 835 ? 26.586 8.238 7.094 1.00 89.31 835 PHE A O 1
ATOM 6456 N N . LEU A 1 836 ? 27.752 6.639 6.051 1.00 85.81 836 LEU A N 1
ATOM 6457 C CA . LEU A 1 836 ? 27.222 6.956 4.720 1.00 85.81 836 LEU A CA 1
ATOM 6458 C C . LEU A 1 8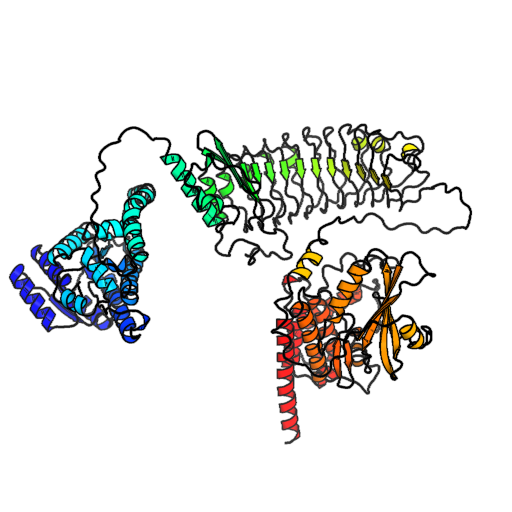36 ? 25.713 6.687 4.599 1.00 85.81 836 LEU A C 1
ATOM 6460 O O . LEU A 1 836 ? 25.014 7.442 3.926 1.00 85.81 836 LEU A O 1
ATOM 6464 N N . HIS A 1 837 ? 25.199 5.634 5.241 1.00 83.75 837 HIS A N 1
ATOM 6465 C CA . HIS A 1 837 ? 23.785 5.242 5.168 1.00 83.75 837 HIS A CA 1
ATOM 6466 C C . HIS A 1 837 ? 22.871 6.086 6.060 1.00 83.75 837 HIS A C 1
ATOM 6468 O O . HIS A 1 837 ? 21.742 6.364 5.657 1.00 83.75 837 HIS A O 1
ATOM 6474 N N . THR A 1 838 ? 23.327 6.456 7.260 1.00 77.19 838 THR A N 1
ATOM 6475 C CA . THR A 1 838 ? 22.488 7.088 8.298 1.00 77.19 838 THR A CA 1
ATOM 6476 C C . THR A 1 838 ? 22.995 8.455 8.761 1.00 77.19 838 THR A C 1
ATOM 6478 O O . THR A 1 838 ? 22.194 9.294 9.164 1.00 77.19 838 THR A O 1
ATOM 6481 N N . GLY A 1 839 ? 24.304 8.709 8.689 1.00 72.12 839 GLY A N 1
ATOM 6482 C CA . GLY A 1 839 ? 24.946 9.949 9.144 1.00 72.12 839 GLY A CA 1
ATOM 6483 C C . GLY A 1 839 ? 24.932 11.095 8.125 1.00 72.12 839 GLY A C 1
ATOM 6484 O O . GLY A 1 839 ? 25.303 12.219 8.462 1.00 72.12 839 GLY A O 1
ATOM 6485 N N . VAL A 1 840 ? 24.493 10.834 6.890 1.00 71.69 840 VAL A N 1
ATOM 6486 C CA . VAL A 1 840 ? 24.444 11.796 5.779 1.00 71.69 840 VAL A CA 1
ATOM 6487 C C . VAL A 1 840 ? 23.013 11.882 5.244 1.00 71.69 840 VAL A C 1
ATOM 6489 O O . VAL A 1 840 ? 22.353 10.863 5.066 1.00 71.69 840 VAL A O 1
ATOM 6492 N N . ILE A 1 841 ? 22.519 13.097 4.972 1.00 56.78 841 ILE A N 1
ATOM 6493 C CA . ILE A 1 841 ? 21.170 13.326 4.431 1.00 56.78 841 ILE A CA 1
ATOM 6494 C C . ILE A 1 841 ? 21.274 14.057 3.081 1.00 56.78 841 ILE A C 1
ATOM 6496 O O . ILE A 1 841 ? 21.744 15.198 3.056 1.00 56.78 841 ILE A O 1
ATOM 6500 N N . PRO A 1 842 ? 20.801 13.460 1.967 1.00 59.47 842 PRO A N 1
ATOM 6501 C CA . PRO A 1 842 ? 20.293 12.087 1.844 1.00 59.47 842 PRO A CA 1
ATOM 6502 C C . PRO A 1 842 ? 21.414 11.037 1.980 1.00 59.47 842 PRO A C 1
ATOM 6504 O O . PRO A 1 842 ? 22.560 11.314 1.631 1.00 59.47 842 PRO A O 1
ATOM 6507 N N . GLY A 1 843 ? 21.073 9.838 2.465 1.00 73.44 843 GLY A N 1
ATOM 6508 C CA . GLY A 1 843 ? 22.026 8.734 2.629 1.00 73.44 843 GLY A CA 1
ATOM 6509 C C . GLY A 1 843 ? 22.658 8.293 1.304 1.00 73.44 843 GLY A C 1
ATOM 6510 O O . GLY A 1 843 ? 22.028 8.356 0.245 1.00 73.44 843 GLY A O 1
ATOM 6511 N N . VAL A 1 844 ? 23.912 7.845 1.366 1.00 78.31 844 VAL A N 1
ATOM 6512 C CA . VAL A 1 844 ? 24.728 7.445 0.213 1.00 78.31 844 VAL A CA 1
ATOM 6513 C C . VAL A 1 844 ? 24.814 5.919 0.148 1.00 78.31 844 VAL A C 1
ATOM 6515 O O . VAL A 1 844 ? 25.460 5.291 0.985 1.00 78.31 844 VAL A O 1
ATOM 6518 N N . TYR A 1 845 ? 24.194 5.322 -0.872 1.00 81.38 845 TYR A N 1
ATOM 6519 C CA . TYR A 1 845 ? 24.121 3.867 -1.076 1.00 81.38 845 TYR A CA 1
ATOM 6520 C C . TYR A 1 845 ? 24.860 3.428 -2.353 1.00 81.38 845 TYR A C 1
ATOM 6522 O O . TYR A 1 845 ? 25.131 4.247 -3.237 1.00 81.38 845 TYR A O 1
ATOM 6530 N N . ASN A 1 846 ? 25.127 2.122 -2.475 1.00 75.38 846 ASN A N 1
ATOM 6531 C CA . ASN A 1 846 ? 25.859 1.491 -3.584 1.00 75.38 846 ASN A CA 1
ATOM 6532 C C . ASN A 1 846 ? 27.320 1.961 -3.668 1.00 75.38 846 ASN A C 1
ATOM 6534 O O . ASN A 1 846 ? 27.824 2.351 -4.723 1.00 75.38 846 ASN A O 1
ATOM 6538 N N . ASN A 1 847 ? 28.026 1.885 -2.542 1.00 77.94 847 ASN A N 1
ATOM 6539 C CA . ASN A 1 847 ? 29.390 2.382 -2.346 1.00 77.94 847 ASN A CA 1
ATOM 6540 C C . ASN A 1 847 ? 30.485 1.456 -2.910 1.00 77.94 847 ASN A C 1
ATOM 6542 O O . ASN A 1 847 ? 31.639 1.539 -2.501 1.00 77.94 847 ASN A O 1
ATOM 6546 N N . ARG A 1 848 ? 30.134 0.556 -3.844 1.00 73.38 848 ARG A N 1
ATOM 6547 C CA . ARG A 1 848 ? 31.059 -0.365 -4.537 1.00 73.38 848 ARG A CA 1
ATOM 6548 C C . ARG A 1 848 ? 32.019 -1.095 -3.578 1.00 73.38 848 ARG A C 1
ATOM 6550 O O . ARG A 1 848 ? 33.216 -1.189 -3.845 1.00 73.38 848 ARG A O 1
ATOM 6557 N N . LEU A 1 849 ? 31.501 -1.617 -2.467 1.00 83.19 849 LEU A N 1
ATOM 6558 C CA . LEU A 1 849 ? 32.312 -2.222 -1.406 1.00 83.19 849 LEU A CA 1
ATOM 6559 C C . LEU A 1 849 ? 33.078 -3.461 -1.901 1.00 83.19 849 LEU A C 1
ATOM 6561 O O . LEU A 1 849 ? 32.479 -4.430 -2.363 1.00 83.19 849 LEU A O 1
ATOM 6565 N N . LYS A 1 850 ? 34.413 -3.426 -1.802 1.00 83.94 850 LYS A N 1
ATOM 6566 C CA . LYS A 1 850 ? 35.336 -4.524 -2.147 1.00 83.94 850 LYS A CA 1
ATOM 6567 C C . LYS A 1 850 ? 36.586 -4.453 -1.271 1.00 83.94 850 LYS A C 1
ATOM 6569 O O . LYS A 1 850 ? 36.985 -3.366 -0.870 1.00 83.94 850 LYS A O 1
ATOM 6574 N N . THR A 1 851 ? 37.276 -5.578 -1.078 1.00 82.06 851 THR A N 1
ATOM 6575 C CA . THR A 1 851 ? 38.558 -5.638 -0.342 1.00 82.06 851 THR A CA 1
ATOM 6576 C C . THR A 1 851 ? 39.666 -4.774 -0.959 1.00 82.06 851 THR A C 1
ATOM 6578 O O . THR A 1 851 ? 40.524 -4.273 -0.239 1.00 82.06 851 THR A O 1
ATOM 6581 N N . ASN A 1 852 ? 39.620 -4.521 -2.272 1.00 82.25 852 ASN A N 1
ATOM 6582 C CA . ASN A 1 852 ? 40.544 -3.606 -2.959 1.00 82.25 852 ASN A CA 1
ATOM 6583 C C . ASN A 1 852 ? 40.292 -2.124 -2.654 1.00 82.25 852 ASN A C 1
ATOM 6585 O O . ASN A 1 852 ? 41.191 -1.311 -2.845 1.00 82.25 852 ASN A O 1
ATOM 6589 N N . ASN A 1 853 ? 39.085 -1.787 -2.199 1.00 86.44 853 ASN A N 1
ATOM 6590 C CA . ASN A 1 853 ? 38.675 -0.411 -1.927 1.00 86.44 853 ASN A CA 1
ATOM 6591 C C . ASN A 1 853 ? 38.852 -0.041 -0.445 1.00 86.44 853 ASN A C 1
ATOM 6593 O O . ASN A 1 853 ? 38.491 1.053 -0.027 1.00 86.44 853 ASN A O 1
ATOM 6597 N N . ILE A 1 854 ? 39.387 -0.955 0.365 1.00 89.94 854 ILE A N 1
ATOM 6598 C CA . ILE A 1 854 ? 39.729 -0.704 1.763 1.00 89.94 854 ILE A CA 1
ATOM 6599 C C . ILE A 1 854 ? 41.232 -0.461 1.808 1.00 89.94 854 ILE A C 1
ATOM 6601 O O . ILE A 1 854 ? 41.998 -1.376 1.514 1.00 89.94 854 ILE A O 1
ATOM 6605 N N . LEU A 1 855 ? 41.652 0.754 2.144 1.00 89.44 855 LEU A N 1
ATOM 6606 C CA . LEU A 1 855 ? 43.057 1.124 2.296 1.00 89.44 855 LEU A CA 1
ATOM 6607 C C . LEU A 1 855 ? 43.441 1.125 3.773 1.00 89.44 855 LEU A C 1
ATOM 6609 O O . LEU A 1 855 ? 42.611 1.427 4.626 1.00 89.44 855 LEU A O 1
ATOM 6613 N N . LEU A 1 856 ? 44.695 0.792 4.067 1.00 88.00 856 LEU A N 1
ATOM 6614 C CA . LEU A 1 856 ? 45.234 0.835 5.424 1.00 88.00 856 LEU A CA 1
ATOM 6615 C C . LEU A 1 856 ? 46.217 1.993 5.547 1.00 88.00 856 LEU A C 1
ATOM 6617 O O . LEU A 1 856 ? 47.107 2.140 4.707 1.00 88.00 856 LEU A O 1
ATOM 6621 N N . ASP A 1 857 ? 46.070 2.808 6.583 1.00 85.56 857 ASP A N 1
ATOM 6622 C CA . ASP A 1 857 ? 47.032 3.867 6.887 1.00 85.56 857 ASP A CA 1
ATOM 6623 C C . ASP A 1 857 ? 48.251 3.345 7.667 1.00 85.56 857 ASP A C 1
ATOM 6625 O O . ASP A 1 857 ? 48.405 2.139 7.893 1.00 85.56 857 ASP A O 1
ATOM 6629 N N . GLU A 1 858 ? 49.153 4.251 8.052 1.00 82.56 858 GLU A N 1
ATOM 6630 C CA . GLU A 1 858 ? 50.380 3.947 8.806 1.00 82.56 858 GLU A CA 1
ATOM 6631 C C . GLU A 1 858 ? 50.105 3.237 10.142 1.00 82.56 858 GLU A C 1
ATOM 6633 O O . GLU A 1 858 ? 50.927 2.443 10.602 1.00 82.56 858 GLU A O 1
ATOM 6638 N N . HIS A 1 859 ? 48.919 3.451 10.716 1.00 83.25 859 HIS A N 1
ATOM 6639 C CA . HIS A 1 859 ? 48.462 2.871 11.976 1.00 83.25 859 HIS A CA 1
ATOM 6640 C C . HIS A 1 859 ? 47.581 1.626 11.787 1.00 83.25 859 HIS A C 1
ATOM 6642 O O . HIS A 1 859 ? 47.058 1.099 12.767 1.00 83.25 859 HIS A O 1
ATOM 6648 N N . ARG A 1 860 ? 47.449 1.120 10.551 1.00 80.19 860 ARG A N 1
ATOM 6649 C CA . ARG A 1 860 ? 46.562 0.005 10.163 1.00 80.19 860 ARG A CA 1
ATOM 6650 C C . ARG A 1 860 ? 45.071 0.295 10.365 1.00 80.19 860 ARG A C 1
ATOM 6652 O O . ARG A 1 860 ? 44.276 -0.642 10.401 1.00 80.19 860 ARG A O 1
ATOM 6659 N N . ILE A 1 861 ? 44.684 1.565 10.448 1.00 87.12 861 ILE A N 1
ATOM 6660 C CA . ILE A 1 861 ? 43.279 1.965 10.475 1.00 87.12 861 ILE A CA 1
ATOM 6661 C C . ILE A 1 861 ? 42.729 1.847 9.058 1.00 87.12 861 ILE A C 1
ATOM 6663 O O . ILE A 1 861 ? 43.363 2.264 8.081 1.00 87.12 861 ILE A O 1
ATOM 6667 N N . ALA A 1 862 ? 41.543 1.257 8.944 1.00 91.25 862 ALA A N 1
ATOM 6668 C CA . ALA A 1 862 ? 40.918 1.058 7.650 1.00 91.25 862 ALA A CA 1
ATOM 6669 C C . ALA A 1 862 ? 40.201 2.327 7.181 1.00 91.25 862 ALA A C 1
ATOM 6671 O O . ALA A 1 862 ? 39.385 2.905 7.906 1.00 91.25 862 ALA A O 1
ATOM 6672 N N . LYS A 1 863 ? 40.472 2.721 5.935 1.00 92.44 863 LYS A N 1
ATOM 6673 C CA . LYS A 1 863 ? 39.794 3.811 5.237 1.00 92.44 863 LYS A CA 1
ATOM 6674 C C . LYS A 1 863 ? 39.176 3.310 3.938 1.00 92.44 863 LYS A C 1
ATOM 6676 O O . LYS A 1 863 ? 39.865 2.770 3.073 1.00 92.44 863 LYS A O 1
ATOM 6681 N N . LEU A 1 864 ? 37.870 3.502 3.785 1.00 90.88 864 LEU A N 1
ATOM 6682 C CA . LEU A 1 864 ? 37.146 3.162 2.564 1.00 90.88 864 LEU A CA 1
ATOM 6683 C C . LEU A 1 864 ? 37.398 4.234 1.493 1.00 90.88 864 LEU A C 1
ATOM 6685 O O . LEU A 1 864 ? 37.169 5.422 1.733 1.00 90.88 864 LEU A O 1
ATOM 6689 N N . CYS A 1 865 ? 37.853 3.817 0.312 1.00 85.94 865 CYS A N 1
ATOM 6690 C CA . CYS A 1 865 ? 37.959 4.655 -0.882 1.00 85.94 865 CYS A CA 1
ATOM 6691 C C . CYS A 1 865 ? 36.820 4.357 -1.873 1.00 85.94 865 CYS A C 1
ATOM 6693 O O . CYS A 1 865 ? 36.063 3.401 -1.704 1.00 85.94 865 CYS A O 1
ATOM 6695 N N . ASP A 1 866 ? 36.674 5.197 -2.901 1.00 76.31 866 ASP A N 1
ATOM 6696 C CA . ASP A 1 866 ? 35.677 5.051 -3.978 1.00 76.31 866 ASP A CA 1
ATOM 6697 C C . ASP A 1 866 ? 34.206 5.030 -3.522 1.00 76.31 866 ASP A C 1
ATOM 6699 O O . ASP A 1 866 ? 33.318 4.587 -4.259 1.00 76.31 866 ASP A O 1
ATOM 6703 N N . TYR A 1 867 ? 33.939 5.566 -2.329 1.00 83.75 867 TYR A N 1
ATOM 6704 C CA . TYR A 1 867 ? 32.594 5.803 -1.815 1.00 83.75 867 TYR A CA 1
ATOM 6705 C C . TYR A 1 867 ? 31.916 6.964 -2.547 1.00 83.75 867 TYR A C 1
ATOM 6707 O O . TYR A 1 867 ? 32.576 7.823 -3.133 1.00 83.75 867 TYR A O 1
ATOM 6715 N N . GLY A 1 868 ? 30.581 6.994 -2.529 1.00 73.12 868 GLY A N 1
ATOM 6716 C CA . GLY A 1 868 ? 29.801 8.119 -3.055 1.00 73.12 868 GLY A CA 1
ATOM 6717 C C . GLY A 1 868 ? 30.009 8.448 -4.536 1.00 73.12 868 GLY A C 1
ATOM 6718 O O . GLY A 1 868 ? 29.526 9.474 -5.002 1.00 73.12 868 GLY A O 1
ATOM 6719 N N . MET A 1 869 ? 30.655 7.578 -5.319 1.00 75.94 869 MET A N 1
ATOM 6720 C CA . MET A 1 869 ? 30.844 7.791 -6.758 1.00 75.94 869 MET A CA 1
ATOM 6721 C C . MET A 1 869 ? 29.517 7.845 -7.530 1.00 75.94 869 MET A C 1
ATOM 6723 O O . MET A 1 869 ? 29.462 8.438 -8.605 1.00 75.94 869 MET A O 1
ATOM 6727 N N . SER A 1 870 ? 28.437 7.293 -6.967 1.00 68.69 870 SER A N 1
ATOM 6728 C CA . SER A 1 870 ? 27.060 7.449 -7.452 1.00 68.69 870 SER A CA 1
ATOM 6729 C C . SER A 1 870 ? 26.596 8.913 -7.477 1.00 68.69 870 SER A C 1
ATOM 6731 O O . SER A 1 870 ? 25.839 9.288 -8.364 1.00 68.69 870 SER A O 1
ATOM 6733 N N . ILE A 1 871 ? 27.120 9.767 -6.590 1.00 71.50 871 ILE A N 1
ATOM 6734 C CA . ILE A 1 871 ? 26.815 11.206 -6.534 1.00 71.50 871 ILE A CA 1
ATOM 6735 C C . ILE A 1 871 ? 27.320 11.920 -7.805 1.00 71.50 871 ILE A C 1
ATOM 6737 O O . ILE A 1 871 ? 26.692 12.869 -8.282 1.00 71.50 871 ILE A O 1
ATOM 6741 N N . ILE A 1 872 ? 28.436 11.451 -8.381 1.00 68.81 872 ILE A N 1
ATOM 6742 C CA . ILE A 1 872 ? 29.139 12.101 -9.502 1.00 68.81 872 ILE A CA 1
ATOM 6743 C C . ILE A 1 872 ? 28.882 11.389 -10.846 1.00 68.81 872 ILE A C 1
ATOM 6745 O O . ILE A 1 872 ? 28.684 12.050 -11.863 1.00 68.81 872 ILE A O 1
ATOM 6749 N N . LEU A 1 873 ? 28.863 10.051 -10.875 1.00 64.25 873 LEU A N 1
ATOM 6750 C CA . LEU A 1 873 ? 28.906 9.224 -12.095 1.00 64.25 873 LEU A CA 1
ATOM 6751 C C . LEU A 1 873 ? 27.556 8.630 -12.520 1.00 64.25 873 LEU A C 1
ATOM 6753 O O . LEU A 1 873 ? 27.540 7.628 -13.234 1.00 64.25 873 LEU A O 1
ATOM 6757 N N . GLU A 1 874 ? 26.441 9.235 -12.108 1.00 52.72 874 GLU A N 1
ATOM 6758 C CA . GLU A 1 874 ? 25.079 8.664 -12.085 1.00 52.72 874 GLU A CA 1
ATOM 6759 C C . GLU A 1 874 ? 24.501 8.142 -13.431 1.00 52.72 874 GLU A C 1
ATOM 6761 O O . GLU A 1 874 ? 23.360 7.700 -13.472 1.00 52.72 874 GLU A O 1
ATOM 6766 N N . ASP A 1 875 ? 25.279 8.097 -14.521 1.00 46.88 875 ASP A N 1
ATOM 6767 C CA . ASP A 1 875 ? 24.874 7.547 -15.822 1.00 46.88 875 ASP A CA 1
ATOM 6768 C C . ASP A 1 875 ? 25.939 6.716 -16.595 1.00 46.88 875 ASP A C 1
ATOM 6770 O O . ASP A 1 875 ? 25.635 6.219 -17.684 1.00 46.88 875 ASP A O 1
ATOM 6774 N N . ASN A 1 876 ? 27.159 6.481 -16.081 1.00 39.03 876 ASN A N 1
ATOM 6775 C CA . ASN A 1 876 ? 28.211 5.795 -16.870 1.00 39.03 876 ASN A CA 1
ATOM 6776 C C . ASN A 1 876 ? 28.218 4.254 -16.783 1.00 39.03 876 ASN A C 1
ATOM 6778 O O . ASN A 1 876 ? 28.694 3.592 -17.707 1.00 39.03 876 ASN A O 1
ATOM 6782 N N . GLU A 1 877 ? 27.616 3.632 -15.763 1.00 36.31 877 GLU A N 1
ATOM 6783 C CA . GLU A 1 877 ? 27.610 2.156 -15.652 1.00 36.31 877 GLU A CA 1
ATOM 6784 C C . GLU A 1 877 ? 26.739 1.445 -16.707 1.00 36.31 877 GLU A C 1
ATOM 6786 O O . GLU A 1 877 ? 26.817 0.228 -16.876 1.00 36.31 877 GLU A O 1
ATOM 6791 N N . LYS A 1 878 ? 25.937 2.186 -17.483 1.00 33.50 878 LYS A N 1
ATOM 6792 C CA . LYS A 1 878 ? 25.222 1.631 -18.644 1.00 33.50 878 LYS A CA 1
ATOM 6793 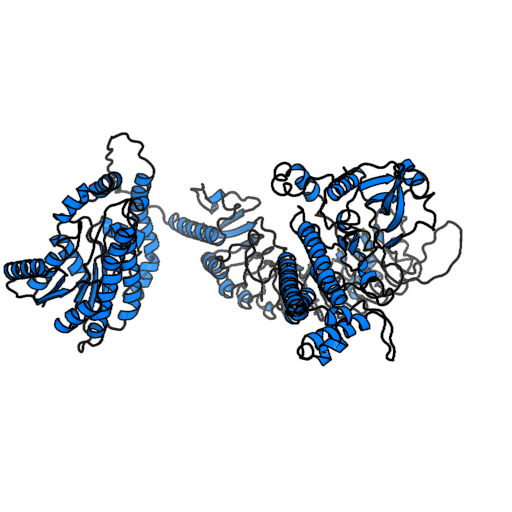C C . LYS A 1 878 ? 26.061 1.626 -19.931 1.00 33.50 878 LYS A C 1
ATOM 6795 O O . LYS A 1 878 ? 25.634 1.000 -20.904 1.00 33.50 878 LYS A O 1
ATOM 6800 N N . LEU A 1 879 ? 27.228 2.281 -19.954 1.00 32.16 879 LEU A N 1
ATOM 6801 C CA . LEU A 1 879 ? 28.028 2.496 -21.169 1.00 32.16 879 LEU A CA 1
ATOM 6802 C C . LEU A 1 879 ? 29.294 1.627 -21.274 1.00 32.16 879 LEU A C 1
ATOM 6804 O O . LEU A 1 879 ? 29.647 1.259 -22.392 1.00 32.16 879 LEU A O 1
ATOM 6808 N N . GLU A 1 880 ? 29.898 1.173 -20.172 1.00 29.86 880 GLU A N 1
ATOM 6809 C CA . GLU A 1 880 ? 31.100 0.308 -20.226 1.00 29.86 880 GLU A CA 1
ATOM 6810 C C . GLU A 1 880 ? 30.816 -1.189 -20.449 1.00 29.86 880 GLU A C 1
ATOM 6812 O O . GLU A 1 880 ? 31.724 -1.987 -20.647 1.00 29.86 880 GLU A O 1
ATOM 6817 N N . ALA A 1 881 ? 29.549 -1.600 -20.554 1.00 30.72 881 ALA A N 1
ATOM 6818 C CA . ALA A 1 881 ? 29.187 -2.946 -21.017 1.00 30.72 881 ALA A CA 1
ATOM 6819 C C . ALA A 1 881 ? 29.121 -3.042 -22.559 1.00 30.72 881 ALA A C 1
ATOM 6821 O O . ALA A 1 881 ? 28.240 -3.716 -23.113 1.00 30.72 881 ALA A O 1
ATOM 6822 N N . LYS A 1 882 ? 30.016 -2.334 -23.258 1.00 32.31 882 LYS A N 1
ATOM 6823 C CA . LYS A 1 882 ? 30.290 -2.446 -24.700 1.00 32.31 882 LYS A CA 1
ATOM 6824 C C . LYS A 1 882 ? 31.756 -2.861 -24.904 1.00 32.31 882 LYS A C 1
ATOM 6826 O O . LYS A 1 882 ? 32.544 -2.141 -25.495 1.00 32.31 882 LYS A O 1
ATOM 6831 N N . GLY A 1 883 ? 32.104 -4.050 -24.421 1.00 28.91 883 GLY A N 1
ATOM 6832 C CA . GLY A 1 883 ? 33.413 -4.661 -24.648 1.00 28.91 883 GLY A CA 1
ATOM 6833 C C . GLY A 1 883 ? 33.507 -6.042 -24.006 1.00 28.91 883 GLY A C 1
ATOM 6834 O O . GLY A 1 883 ? 34.011 -6.169 -22.903 1.00 28.91 883 GLY A O 1
ATOM 6835 N N . GLY A 1 884 ? 32.995 -7.070 -24.692 1.00 25.88 884 GLY A N 1
ATOM 6836 C CA . GLY A 1 884 ? 33.191 -8.482 -24.332 1.00 25.88 884 GLY A CA 1
ATOM 6837 C C . GLY A 1 884 ? 32.210 -9.075 -23.305 1.00 25.88 884 GLY A C 1
ATOM 6838 O O . GLY A 1 884 ? 31.955 -8.513 -22.250 1.00 25.88 884 GLY A O 1
ATOM 6839 N N . GLY A 1 885 ? 31.674 -10.262 -23.614 1.00 25.95 885 GLY A N 1
ATOM 6840 C CA . GLY A 1 885 ? 31.089 -11.174 -22.620 1.00 25.95 885 GLY A CA 1
ATOM 6841 C C . GLY A 1 885 ? 29.647 -10.895 -22.181 1.00 25.95 885 GLY A C 1
ATOM 6842 O O . GLY A 1 885 ? 29.363 -10.120 -21.273 1.00 25.95 885 GLY A O 1
ATOM 6843 N N . LEU A 1 886 ? 28.704 -11.630 -22.771 1.00 33.44 886 LEU A N 1
ATOM 6844 C CA . LEU A 1 886 ? 27.326 -11.736 -22.297 1.00 33.44 886 LEU A CA 1
ATOM 6845 C C . LEU A 1 886 ? 27.323 -12.370 -20.893 1.00 33.44 886 LEU A C 1
ATOM 6847 O O . LEU A 1 886 ? 27.568 -13.566 -20.807 1.00 33.44 886 LEU A O 1
ATOM 6851 N N . LYS A 1 887 ? 27.082 -11.587 -19.828 1.00 30.56 887 LYS A N 1
ATOM 6852 C CA . LYS A 1 887 ? 26.464 -11.978 -18.534 1.00 30.56 887 LYS A CA 1
ATOM 6853 C C . LYS A 1 887 ? 26.561 -10.805 -17.525 1.00 30.56 887 LYS A C 1
ATOM 6855 O O . LYS A 1 887 ? 27.497 -10.737 -16.740 1.00 30.56 887 LYS A O 1
ATOM 6860 N N . SER A 1 888 ? 25.597 -9.884 -17.475 1.00 25.53 888 SER A N 1
ATOM 6861 C CA . SER A 1 888 ? 25.488 -8.971 -16.307 1.00 25.53 888 SER A CA 1
ATOM 6862 C C . SER A 1 888 ? 24.143 -8.263 -16.114 1.00 25.53 888 SER A C 1
ATOM 6864 O O . SER A 1 888 ? 24.028 -7.446 -15.212 1.00 25.53 888 SER A O 1
ATOM 6866 N N . SER A 1 889 ? 23.083 -8.569 -16.873 1.00 26.03 889 SER A N 1
ATOM 6867 C CA . SER A 1 889 ? 21.816 -7.819 -16.728 1.00 26.03 889 SER A CA 1
ATOM 6868 C C . SER A 1 889 ? 20.792 -8.432 -15.753 1.00 26.03 889 SER A C 1
ATOM 6870 O O . SER A 1 889 ? 19.727 -7.851 -15.582 1.00 26.03 889 SER A O 1
ATOM 6872 N N . GLN A 1 890 ? 21.116 -9.555 -15.099 1.00 30.02 890 GLN A N 1
ATOM 6873 C CA . GLN A 1 890 ? 20.426 -10.076 -13.900 1.00 30.02 890 GLN A CA 1
ATOM 6874 C C . GLN A 1 890 ? 21.162 -9.707 -12.590 1.00 30.02 890 GLN A C 1
ATOM 6876 O O . GLN A 1 890 ? 20.753 -10.136 -11.518 1.00 30.02 890 GLN A O 1
ATOM 6881 N N . ARG A 1 891 ? 22.284 -8.971 -12.660 1.00 32.06 891 ARG A N 1
ATOM 6882 C CA . ARG A 1 891 ? 23.224 -8.826 -11.531 1.00 32.06 891 ARG A CA 1
ATOM 6883 C C . ARG A 1 891 ? 22.930 -7.657 -10.586 1.00 32.06 891 ARG A C 1
ATOM 6885 O O . ARG A 1 891 ? 23.150 -7.798 -9.394 1.00 32.06 891 ARG A O 1
ATOM 6892 N N . GLN A 1 892 ? 22.391 -6.543 -11.079 1.00 37.16 892 GLN A N 1
ATOM 6893 C CA . GLN A 1 892 ? 22.265 -5.311 -10.279 1.00 37.16 892 GLN A CA 1
ATOM 6894 C C . GLN A 1 892 ? 21.104 -5.291 -9.265 1.00 37.16 892 GLN A C 1
ATOM 6896 O O . GLN A 1 892 ? 21.035 -4.372 -8.464 1.00 37.16 892 GLN A O 1
ATOM 6901 N N . THR A 1 893 ? 20.205 -6.282 -9.249 1.00 40.38 893 THR A N 1
ATOM 6902 C CA . THR A 1 893 ? 19.137 -6.381 -8.227 1.00 40.38 893 THR A CA 1
ATOM 6903 C C . THR A 1 893 ? 19.529 -7.217 -7.005 1.00 40.38 893 THR A C 1
ATOM 6905 O O . THR A 1 893 ? 18.747 -7.308 -6.067 1.00 40.38 893 THR A O 1
ATOM 6908 N N . LEU A 1 894 ? 20.707 -7.855 -7.017 1.00 44.59 894 LEU A N 1
ATOM 6909 C CA . LEU A 1 894 ? 21.178 -8.735 -5.939 1.00 44.59 894 LEU A CA 1
ATOM 6910 C C . LEU A 1 894 ? 22.236 -8.082 -5.036 1.00 44.59 894 LEU A C 1
ATOM 6912 O O . LEU A 1 894 ? 22.317 -8.453 -3.869 1.00 44.59 894 LEU A O 1
ATOM 6916 N N . GLU A 1 895 ? 23.031 -7.143 -5.553 1.00 59.56 895 GLU A N 1
ATOM 6917 C CA . GLU A 1 895 ? 24.231 -6.602 -4.896 1.00 59.56 895 GLU A CA 1
ATOM 6918 C C . GLU A 1 895 ? 23.951 -5.231 -4.255 1.00 59.56 895 GLU A C 1
ATOM 6920 O O . GLU A 1 895 ? 24.131 -4.199 -4.895 1.00 59.56 895 GLU A O 1
ATOM 6925 N N . ASP A 1 896 ? 23.516 -5.219 -2.992 1.00 79.12 896 ASP A N 1
ATOM 6926 C CA . ASP A 1 896 ? 23.510 -4.013 -2.151 1.00 79.12 896 ASP A CA 1
ATOM 6927 C C . ASP A 1 896 ? 24.794 -3.935 -1.301 1.00 79.12 896 ASP A C 1
ATOM 6929 O O . ASP A 1 896 ? 25.634 -4.842 -1.311 1.00 79.12 896 ASP A O 1
ATOM 6933 N N . ASP A 1 897 ? 24.985 -2.832 -0.576 1.00 85.31 897 ASP A N 1
ATOM 6934 C CA . ASP A 1 897 ? 26.166 -2.642 0.275 1.00 85.31 897 ASP A CA 1
ATOM 6935 C C . ASP A 1 897 ? 26.290 -3.748 1.347 1.00 85.31 897 ASP A C 1
ATOM 6937 O O . ASP A 1 897 ? 27.396 -4.206 1.624 1.00 85.31 897 ASP A O 1
ATOM 6941 N N . VAL A 1 898 ? 25.180 -4.252 1.900 1.00 89.12 898 VAL A N 1
ATOM 6942 C CA . VAL A 1 898 ? 25.201 -5.318 2.923 1.00 89.12 898 VAL A CA 1
ATOM 6943 C C . VAL A 1 898 ? 25.679 -6.643 2.324 1.00 89.12 898 VAL A C 1
ATOM 6945 O O . VAL A 1 898 ? 26.526 -7.326 2.903 1.00 89.12 898 VAL A O 1
ATOM 6948 N N . TYR A 1 899 ? 25.192 -6.989 1.133 1.00 85.44 899 TYR A N 1
ATOM 6949 C CA . TYR A 1 899 ? 25.599 -8.172 0.385 1.00 85.44 899 TYR A CA 1
ATOM 6950 C C . TYR A 1 899 ? 27.080 -8.118 0.030 1.00 85.44 899 TYR A C 1
ATOM 6952 O O . TYR A 1 899 ? 27.811 -9.067 0.313 1.00 85.44 899 TYR A O 1
ATOM 6960 N N . ASN A 1 900 ? 27.542 -6.988 -0.513 1.00 86.56 900 ASN A N 1
ATOM 6961 C CA . ASN A 1 900 ? 28.947 -6.774 -0.857 1.00 86.56 900 ASN A CA 1
ATOM 6962 C C . ASN A 1 900 ? 29.857 -6.819 0.381 1.00 86.56 900 ASN A C 1
ATOM 6964 O O . ASN A 1 900 ? 30.930 -7.420 0.336 1.00 86.56 900 ASN A O 1
ATOM 6968 N N . PHE A 1 901 ? 29.409 -6.268 1.510 1.00 91.00 901 PHE A N 1
ATOM 6969 C CA . PHE A 1 901 ? 30.121 -6.381 2.781 1.00 91.00 901 PHE A CA 1
ATOM 6970 C C . PHE A 1 901 ? 30.173 -7.830 3.292 1.00 91.00 901 PHE A C 1
ATOM 6972 O O . PHE A 1 901 ? 31.201 -8.265 3.806 1.00 91.00 901 PHE A O 1
ATOM 6979 N N . GLY A 1 902 ? 29.130 -8.629 3.050 1.00 88.12 902 GLY A N 1
ATOM 6980 C CA . GLY A 1 902 ? 29.142 -10.074 3.288 1.00 88.12 902 GLY A CA 1
ATOM 6981 C C . GLY A 1 902 ? 30.273 -10.813 2.557 1.00 88.12 902 GLY A C 1
ATOM 6982 O O . GLY A 1 902 ? 30.862 -11.735 3.117 1.00 88.12 902 GLY A O 1
ATOM 6983 N N . PHE A 1 903 ? 30.643 -10.388 1.344 1.00 83.31 903 PHE A N 1
ATOM 6984 C CA . PHE A 1 903 ? 31.806 -10.948 0.638 1.00 83.31 903 PHE A CA 1
ATOM 6985 C C . PHE A 1 903 ? 33.135 -10.520 1.237 1.00 83.31 903 PHE A C 1
ATOM 6987 O O . PHE A 1 903 ? 34.073 -11.311 1.235 1.00 83.31 903 PHE A O 1
ATOM 6994 N N . ILE A 1 904 ? 33.216 -9.296 1.755 1.00 88.12 904 ILE A N 1
ATOM 6995 C CA . ILE A 1 904 ? 34.403 -8.822 2.469 1.00 88.12 904 ILE A CA 1
ATOM 6996 C C . ILE A 1 904 ? 34.607 -9.679 3.724 1.00 88.12 904 ILE A C 1
ATOM 6998 O O . ILE A 1 904 ? 35.706 -10.181 3.926 1.00 88.12 904 ILE A O 1
ATOM 7002 N N . LEU A 1 905 ? 33.542 -9.951 4.490 1.00 88.94 905 LEU A N 1
ATOM 7003 C CA . LEU A 1 905 ? 33.594 -10.856 5.645 1.00 88.94 905 LEU A CA 1
ATOM 7004 C C . LEU A 1 905 ? 34.058 -12.269 5.261 1.00 88.94 905 LEU A C 1
ATOM 7006 O O . LEU A 1 905 ? 34.879 -12.865 5.958 1.00 88.94 905 LEU A O 1
ATOM 7010 N N . LEU A 1 906 ? 33.569 -12.797 4.136 1.00 83.25 906 LEU A N 1
ATOM 7011 C CA . LEU A 1 906 ? 33.963 -14.117 3.648 1.00 83.25 906 LEU A CA 1
ATOM 7012 C C . LEU A 1 906 ? 35.434 -14.167 3.198 1.00 83.25 906 LEU A C 1
ATOM 7014 O O . LEU A 1 906 ? 36.144 -15.100 3.567 1.00 83.25 906 LEU A O 1
ATOM 7018 N N . GLU A 1 907 ? 35.909 -13.174 2.437 1.00 83.44 907 GLU A N 1
ATOM 7019 C CA . GLU A 1 907 ? 37.323 -13.078 2.033 1.00 83.44 907 GLU A CA 1
ATOM 7020 C C . GLU A 1 907 ? 38.246 -12.887 3.250 1.00 83.44 907 GLU A C 1
ATOM 7022 O O . GLU A 1 907 ? 39.335 -13.454 3.284 1.00 83.44 907 GLU A O 1
ATOM 7027 N N . SER A 1 908 ? 37.810 -12.165 4.287 1.00 86.62 908 SER A N 1
ATOM 7028 C CA . SER A 1 908 ? 38.565 -12.021 5.540 1.00 86.62 908 SER A CA 1
ATOM 7029 C C . SER A 1 908 ? 38.711 -13.333 6.321 1.00 86.62 908 SER A C 1
ATOM 7031 O O . SER A 1 908 ? 39.716 -13.504 7.016 1.00 86.62 908 SER A O 1
ATOM 7033 N N . LEU A 1 909 ? 37.735 -14.247 6.213 1.00 82.19 909 LEU A N 1
ATOM 7034 C CA . LEU A 1 909 ? 37.741 -15.564 6.865 1.00 82.19 909 LEU A CA 1
ATOM 7035 C C . LEU A 1 909 ? 38.556 -16.614 6.097 1.00 82.19 909 LEU A C 1
ATOM 7037 O O . LEU A 1 909 ? 39.243 -17.426 6.710 1.00 82.19 909 LEU A O 1
ATOM 7041 N N . VAL A 1 910 ? 38.438 -16.635 4.769 1.00 76.56 910 VAL A N 1
ATOM 7042 C CA . VAL A 1 910 ? 38.955 -17.720 3.909 1.00 76.56 910 VAL A CA 1
ATOM 7043 C C . VAL A 1 910 ? 40.264 -17.333 3.206 1.00 76.56 910 VAL A C 1
ATOM 7045 O O . VAL A 1 910 ? 40.974 -18.197 2.700 1.00 76.56 910 VAL A O 1
ATOM 7048 N N . GLY A 1 911 ? 40.605 -16.043 3.183 1.00 72.44 911 GLY A N 1
ATOM 7049 C CA . GLY A 1 911 ? 41.674 -15.503 2.347 1.00 72.44 911 GLY A CA 1
ATOM 7050 C C . GLY A 1 911 ? 41.174 -15.135 0.940 1.00 72.44 911 GLY A C 1
ATOM 7051 O O . GLY A 1 911 ? 39.992 -15.298 0.609 1.00 72.44 911 GLY A O 1
ATOM 7052 N N . PRO A 1 912 ? 42.044 -14.586 0.074 1.00 65.31 912 PRO A N 1
ATOM 7053 C CA . PRO A 1 912 ? 41.656 -14.105 -1.238 1.00 65.31 912 PRO A CA 1
ATOM 7054 C C . PRO A 1 912 ? 41.266 -15.280 -2.129 1.00 65.31 912 PRO A C 1
ATOM 7056 O O . PRO A 1 912 ? 42.051 -16.183 -2.405 1.00 65.31 912 PRO A O 1
ATOM 7059 N N . ILE A 1 913 ? 40.042 -15.225 -2.644 1.00 57.47 913 ILE A N 1
ATOM 7060 C CA . ILE A 1 913 ? 39.496 -16.231 -3.552 1.00 57.47 913 ILE A CA 1
ATOM 7061 C C . ILE A 1 913 ? 40.186 -16.058 -4.919 1.00 57.47 913 ILE A C 1
ATOM 7063 O O . ILE A 1 913 ? 39.725 -15.281 -5.764 1.00 57.47 913 ILE A O 1
ATOM 7067 N N . VAL A 1 914 ? 41.332 -16.716 -5.129 1.00 47.94 914 VAL A N 1
ATOM 7068 C CA . VAL A 1 914 ? 42.089 -16.672 -6.392 1.00 47.94 914 VAL A CA 1
ATOM 7069 C C . VAL A 1 914 ? 41.771 -17.893 -7.255 1.00 47.94 914 VAL A C 1
ATOM 7071 O O . VAL A 1 914 ? 41.848 -19.042 -6.831 1.00 47.94 914 VAL A O 1
ATOM 7074 N N . SER A 1 915 ? 41.416 -17.597 -8.505 1.00 41.22 915 SER A N 1
ATOM 7075 C CA . SER A 1 915 ? 41.327 -18.515 -9.636 1.00 41.22 915 SER A CA 1
ATOM 7076 C C . SER A 1 915 ? 42.643 -19.279 -9.827 1.00 41.22 915 SER A C 1
ATOM 7078 O O . SER A 1 915 ? 43.567 -18.745 -10.433 1.00 41.22 915 SER A O 1
ATOM 7080 N N . GLY A 1 916 ? 42.724 -20.525 -9.356 1.00 35.12 916 GLY A N 1
ATOM 7081 C CA . GLY A 1 916 ? 43.750 -21.466 -9.811 1.00 35.12 916 GLY A CA 1
ATOM 7082 C C . GLY A 1 916 ? 44.408 -22.312 -8.725 1.00 35.12 916 GLY A C 1
ATOM 7083 O O . GLY A 1 916 ? 45.476 -21.961 -8.242 1.00 35.12 916 GLY A O 1
ATOM 7084 N N . LYS A 1 917 ? 43.825 -23.487 -8.460 1.00 31.92 917 LYS A N 1
ATOM 7085 C CA . LYS A 1 917 ? 44.531 -24.778 -8.333 1.00 31.92 917 LYS A CA 1
ATOM 7086 C C . LYS A 1 917 ? 43.627 -25.837 -9.002 1.00 31.92 917 LYS A C 1
ATOM 7088 O O . LYS A 1 917 ? 42.432 -25.862 -8.720 1.00 31.92 917 LYS A O 1
ATOM 7093 N N . GLY A 1 918 ? 44.173 -26.564 -9.988 1.00 29.59 918 GLY A N 1
ATOM 7094 C CA . GLY A 1 918 ? 43.475 -27.445 -10.954 1.00 29.59 918 GLY A CA 1
ATOM 7095 C C . GLY A 1 918 ? 42.755 -28.650 -10.324 1.00 29.59 918 GLY A C 1
ATOM 7096 O O . GLY A 1 918 ? 42.987 -28.955 -9.163 1.00 29.59 918 GLY A O 1
ATOM 7097 N N . GLU A 1 919 ? 41.840 -29.365 -10.984 1.00 30.42 919 GLU A N 1
ATOM 7098 C CA . GLU A 1 919 ? 41.652 -29.643 -12.414 1.00 30.42 919 GLU A CA 1
ATOM 7099 C C . GLU A 1 919 ? 40.181 -30.005 -12.759 1.00 30.42 919 GLU A C 1
ATOM 7101 O O . GLU A 1 919 ? 39.424 -30.492 -11.924 1.00 30.42 919 GLU A O 1
ATOM 7106 N N . THR A 1 920 ? 39.834 -29.799 -14.041 1.00 29.69 920 THR A N 1
ATOM 7107 C CA . THR A 1 920 ? 38.761 -30.422 -14.858 1.00 29.69 920 THR A CA 1
ATOM 7108 C C . THR A 1 920 ? 37.289 -30.311 -14.431 1.00 29.69 920 THR A C 1
ATOM 7110 O O . THR A 1 920 ? 36.760 -31.196 -13.774 1.00 29.69 920 THR A O 1
ATOM 7113 N N . PHE A 1 921 ? 36.572 -29.309 -14.962 1.00 26.31 921 PHE A N 1
ATOM 7114 C CA . PHE A 1 921 ? 35.499 -29.515 -15.960 1.00 26.31 921 PHE A CA 1
ATOM 7115 C C . PHE A 1 921 ? 34.992 -28.156 -16.489 1.00 26.31 921 PHE A C 1
ATOM 7117 O O . PHE A 1 921 ? 34.870 -27.176 -15.758 1.00 26.31 921 PHE A O 1
ATOM 7124 N N . LEU A 1 922 ? 34.725 -28.098 -17.791 1.00 37.25 922 LEU A N 1
ATOM 7125 C CA . LEU A 1 922 ? 34.363 -26.914 -18.576 1.00 37.25 922 LEU A CA 1
ATOM 7126 C C . LEU A 1 922 ? 33.090 -26.209 -18.071 1.00 37.25 922 LEU A C 1
ATOM 7128 O O . LEU A 1 922 ? 32.023 -26.806 -18.141 1.00 37.25 922 LEU A O 1
ATOM 7132 N N . LEU A 1 923 ? 33.167 -24.925 -17.678 1.00 29.50 923 LEU A N 1
ATOM 7133 C CA . LEU A 1 923 ? 32.051 -23.958 -17.740 1.00 29.50 923 LEU A CA 1
ATOM 7134 C C . LEU A 1 923 ? 32.504 -22.526 -17.388 1.00 29.50 923 LEU A C 1
ATOM 7136 O O . LEU A 1 923 ? 32.652 -22.159 -16.228 1.00 29.50 923 LEU A O 1
ATOM 7140 N N . ASN A 1 924 ? 32.665 -21.711 -18.434 1.00 30.91 924 ASN A N 1
ATOM 7141 C CA . ASN A 1 924 ? 32.431 -20.262 -18.518 1.00 30.91 924 ASN A CA 1
ATOM 7142 C C . ASN A 1 924 ? 32.423 -19.482 -17.171 1.00 30.91 924 ASN A C 1
ATOM 7144 O O . ASN A 1 924 ? 31.436 -19.562 -16.432 1.00 30.91 924 ASN A O 1
ATOM 7148 N N . GLU A 1 925 ? 33.469 -18.673 -16.932 1.00 32.22 925 GLU A N 1
ATOM 7149 C CA . GLU A 1 925 ? 33.931 -17.931 -15.726 1.00 32.22 925 GLU A CA 1
ATOM 7150 C C . GLU A 1 925 ? 32.934 -17.411 -14.656 1.00 32.22 925 GLU A C 1
ATOM 7152 O O . GLU A 1 925 ? 33.346 -16.962 -13.592 1.00 32.22 925 GLU A O 1
ATOM 7157 N N . MET A 1 926 ? 31.622 -17.445 -14.860 1.00 35.69 926 MET A N 1
ATOM 7158 C CA . MET A 1 926 ? 30.637 -17.008 -13.859 1.00 35.69 926 MET A CA 1
ATOM 7159 C C . MET A 1 926 ? 30.006 -18.136 -13.051 1.00 35.69 926 MET A C 1
ATOM 7161 O O . MET A 1 926 ? 29.448 -17.867 -11.988 1.00 35.69 926 MET A O 1
ATOM 7165 N N . ASN A 1 927 ? 30.087 -19.380 -13.528 1.00 39.56 927 ASN A N 1
ATOM 7166 C CA . ASN A 1 927 ? 29.525 -20.510 -12.793 1.00 39.56 927 ASN A CA 1
ATOM 7167 C C . ASN A 1 927 ? 30.412 -20.930 -11.621 1.00 39.56 927 ASN A C 1
ATOM 7169 O O . ASN A 1 927 ? 29.873 -21.309 -10.587 1.00 39.56 927 ASN A O 1
ATOM 7173 N N . TRP A 1 928 ? 31.737 -20.780 -11.723 1.00 39.59 928 TRP A N 1
ATOM 7174 C CA . TRP A 1 928 ? 32.640 -21.209 -10.653 1.00 39.59 928 TRP A CA 1
ATOM 7175 C C . TRP A 1 928 ? 32.462 -20.396 -9.368 1.00 39.59 928 TRP A C 1
ATOM 7177 O O . TRP A 1 928 ? 32.380 -21.001 -8.313 1.00 39.59 928 TRP A O 1
ATOM 7187 N N . ARG A 1 929 ? 32.304 -19.061 -9.419 1.00 43.56 929 ARG A N 1
ATOM 7188 C CA . ARG A 1 929 ? 32.086 -18.259 -8.196 1.00 43.56 929 ARG A CA 1
ATOM 7189 C C . ARG A 1 929 ? 30.810 -18.673 -7.476 1.00 43.56 929 ARG A C 1
ATOM 7191 O O . ARG A 1 929 ? 30.846 -18.854 -6.271 1.00 43.56 929 ARG A O 1
ATOM 7198 N N . LYS A 1 930 ? 29.707 -18.870 -8.209 1.00 44.22 930 LYS A N 1
ATOM 7199 C CA . LYS A 1 930 ? 28.411 -19.292 -7.648 1.00 44.22 930 LYS A CA 1
ATOM 7200 C C . LYS A 1 930 ? 28.430 -20.735 -7.136 1.00 44.22 930 LYS A C 1
ATOM 7202 O O . LYS A 1 930 ? 27.860 -20.982 -6.085 1.00 44.22 930 LYS A O 1
ATOM 7207 N N . LEU A 1 931 ? 29.086 -21.660 -7.842 1.00 43.53 931 LEU A N 1
ATOM 7208 C CA . LEU A 1 931 ? 29.234 -23.063 -7.428 1.00 43.53 931 LEU A CA 1
ATOM 7209 C C . LEU A 1 931 ? 30.205 -23.221 -6.250 1.00 43.53 931 LEU A C 1
ATOM 7211 O O . LEU A 1 931 ? 29.922 -23.986 -5.338 1.00 43.53 931 LEU A O 1
ATOM 7215 N N . LEU A 1 932 ? 31.298 -22.454 -6.222 1.00 49.22 932 LEU A N 1
ATOM 7216 C CA . LEU A 1 932 ? 32.226 -22.389 -5.092 1.00 49.22 932 LEU A CA 1
ATOM 7217 C C . LEU A 1 932 ? 31.553 -21.733 -3.875 1.00 49.22 932 LEU A C 1
ATOM 7219 O O . LEU A 1 932 ? 31.693 -22.241 -2.773 1.00 49.22 932 LEU A O 1
ATOM 7223 N N . LEU A 1 933 ? 30.757 -20.671 -4.073 1.00 52.59 933 LEU A N 1
ATOM 7224 C CA . LEU A 1 933 ? 29.933 -20.035 -3.033 1.00 52.59 933 LEU A CA 1
ATOM 7225 C C . LEU A 1 933 ? 28.868 -20.970 -2.479 1.00 52.59 933 LEU A C 1
ATOM 7227 O O . LEU A 1 933 ? 28.742 -21.062 -1.267 1.00 52.59 933 LEU A O 1
ATOM 7231 N N . LEU A 1 934 ? 28.118 -21.660 -3.341 1.00 50.81 934 LEU A N 1
ATOM 7232 C CA . LEU A 1 934 ? 27.131 -22.651 -2.921 1.00 50.81 934 LEU A CA 1
ATOM 7233 C C . LEU A 1 934 ? 27.808 -23.782 -2.155 1.00 50.81 934 LEU A C 1
ATOM 7235 O O . LEU A 1 934 ? 27.299 -24.140 -1.108 1.00 50.81 934 LEU A O 1
ATOM 7239 N N . ASN A 1 935 ? 28.973 -24.267 -2.592 1.00 51.28 935 ASN A N 1
ATOM 7240 C CA . ASN A 1 935 ? 29.719 -25.292 -1.864 1.00 51.28 935 ASN A CA 1
ATOM 7241 C C . ASN A 1 935 ? 30.263 -24.778 -0.522 1.00 51.28 935 ASN A C 1
ATOM 7243 O O . ASN A 1 935 ? 30.052 -25.433 0.488 1.00 51.28 935 ASN A O 1
ATOM 7247 N N . ILE A 1 936 ? 30.891 -23.600 -0.457 1.00 57.44 936 ILE A N 1
ATOM 7248 C CA . ILE A 1 936 ? 31.424 -23.036 0.796 1.00 57.44 936 ILE A CA 1
ATOM 7249 C C . ILE A 1 936 ? 30.283 -22.698 1.772 1.00 57.44 936 ILE A C 1
ATOM 7251 O O . ILE A 1 936 ? 30.353 -23.080 2.936 1.00 57.44 936 ILE A O 1
ATOM 7255 N N . LEU A 1 937 ? 29.190 -22.074 1.315 1.00 53.09 937 LEU A N 1
ATOM 7256 C CA . LEU A 1 937 ? 28.002 -21.792 2.137 1.00 53.09 937 LEU A CA 1
ATOM 7257 C C . LEU A 1 937 ? 27.251 -23.072 2.535 1.00 53.09 937 LEU A C 1
ATOM 7259 O O . LEU A 1 937 ? 26.716 -23.142 3.641 1.00 53.09 937 LEU A O 1
ATOM 7263 N N . TYR A 1 938 ? 27.226 -24.099 1.683 1.00 56.16 938 TYR A N 1
ATOM 7264 C CA . TYR A 1 938 ? 26.692 -25.426 2.003 1.00 56.16 938 TYR A CA 1
ATOM 7265 C C . TYR A 1 938 ? 27.536 -26.118 3.083 1.00 56.16 938 TYR A C 1
ATOM 7267 O O . TYR A 1 938 ? 26.985 -26.564 4.085 1.00 56.16 938 TYR A O 1
ATOM 7275 N N . TYR A 1 939 ? 28.868 -26.102 2.967 1.00 53.34 939 TYR A N 1
ATOM 7276 C CA . TYR A 1 939 ? 29.791 -26.634 3.982 1.00 53.34 939 TYR A CA 1
ATOM 7277 C C . TYR A 1 939 ? 29.734 -25.861 5.313 1.00 53.34 939 TYR A C 1
ATOM 7279 O O . TYR A 1 939 ? 29.828 -26.467 6.384 1.00 53.34 939 TYR A O 1
ATOM 7287 N N . ILE A 1 940 ? 29.530 -24.540 5.257 1.00 52.50 940 ILE A N 1
ATOM 7288 C CA . ILE A 1 940 ? 29.291 -23.680 6.425 1.00 52.50 940 ILE A CA 1
ATOM 7289 C C . ILE A 1 940 ? 27.923 -23.980 7.075 1.00 52.50 940 ILE A C 1
ATOM 7291 O O . ILE A 1 940 ? 27.804 -23.886 8.294 1.00 52.50 940 ILE A O 1
ATOM 7295 N N . SER A 1 941 ? 26.896 -24.364 6.301 1.00 49.28 941 SER A N 1
ATOM 7296 C CA . SER A 1 941 ? 25.514 -24.544 6.791 1.00 49.28 941 SER A CA 1
ATOM 7297 C C . SER A 1 941 ? 25.110 -25.976 7.169 1.00 49.28 941 SER A C 1
ATOM 7299 O O . SER A 1 941 ? 24.219 -26.123 8.000 1.00 49.28 941 SER A O 1
ATOM 7301 N N . HIS A 1 942 ? 25.747 -27.018 6.621 1.00 47.19 942 HIS A N 1
ATOM 7302 C CA . HIS A 1 942 ? 25.313 -28.420 6.765 1.00 47.19 942 HIS A CA 1
ATOM 7303 C C . HIS A 1 942 ? 26.349 -29.324 7.469 1.00 47.19 942 HIS A C 1
ATOM 7305 O O . HIS A 1 942 ? 26.606 -30.439 7.036 1.00 47.19 942 HIS A O 1
ATOM 7311 N N . ALA A 1 943 ? 26.888 -28.880 8.612 1.00 46.56 943 ALA A N 1
ATOM 7312 C CA . ALA A 1 943 ? 27.553 -29.738 9.614 1.00 46.56 943 ALA A CA 1
ATOM 7313 C C . ALA A 1 943 ? 29.074 -30.027 9.515 1.00 46.56 943 ALA A C 1
ATOM 7315 O O . ALA A 1 943 ? 29.529 -30.989 10.127 1.00 46.56 943 ALA A O 1
ATOM 7316 N N . SER A 1 944 ? 29.912 -29.181 8.889 1.00 46.31 944 SER A N 1
ATOM 7317 C CA . SER A 1 944 ? 31.389 -29.342 8.993 1.00 46.31 944 SER A CA 1
ATOM 7318 C C . SER A 1 944 ? 32.124 -28.232 9.764 1.00 46.31 944 SER A C 1
ATOM 7320 O O . SER A 1 944 ? 33.174 -28.496 10.351 1.00 46.31 944 SER A O 1
ATOM 7322 N N . PHE A 1 945 ? 31.537 -27.037 9.914 1.00 48.59 945 PHE A N 1
ATOM 7323 C CA . PHE A 1 945 ? 32.090 -25.965 10.765 1.00 48.59 945 PHE A CA 1
ATOM 7324 C C . PHE A 1 945 ? 31.959 -26.235 12.276 1.00 48.59 945 PHE A C 1
ATOM 7326 O O . PHE A 1 945 ? 32.481 -25.468 13.075 1.00 48.59 945 PHE A O 1
ATOM 7333 N N . GLY A 1 946 ? 31.265 -27.301 12.690 1.00 44.62 946 GLY A N 1
ATOM 7334 C CA . GLY A 1 946 ? 31.233 -27.794 14.075 1.00 44.62 946 GLY A CA 1
ATOM 7335 C C . GLY A 1 946 ? 32.420 -28.700 14.437 1.00 44.62 946 GLY A C 1
ATOM 7336 O O . GLY A 1 946 ? 32.715 -28.866 15.615 1.00 44.62 946 GLY A O 1
ATOM 7337 N N . SER A 1 947 ? 33.117 -29.250 13.433 1.00 54.44 947 SER A N 1
ATOM 7338 C CA . SER A 1 947 ? 34.242 -30.183 13.593 1.00 54.44 947 SER A CA 1
ATOM 7339 C C . SER A 1 947 ? 35.593 -29.479 13.414 1.00 54.44 947 SER A C 1
ATOM 7341 O O . SER A 1 947 ? 35.721 -28.580 12.580 1.00 54.44 947 SER A O 1
ATOM 7343 N N . GLN A 1 948 ? 36.619 -29.895 14.161 1.00 53.44 948 GLN A N 1
ATOM 7344 C CA . GLN A 1 948 ? 37.962 -29.302 14.082 1.00 53.44 948 GLN A CA 1
ATOM 7345 C C . GLN A 1 948 ? 38.612 -29.502 12.691 1.00 53.44 948 GLN A C 1
ATOM 7347 O O . GLN A 1 948 ? 39.325 -28.620 12.214 1.00 53.44 948 GLN A O 1
ATOM 7352 N N . ASP A 1 949 ? 38.307 -30.610 12.005 1.00 51.81 949 ASP A N 1
ATOM 7353 C CA . ASP A 1 949 ? 38.847 -30.942 10.676 1.00 51.81 949 ASP A CA 1
ATOM 7354 C C . ASP A 1 949 ? 38.184 -30.181 9.520 1.00 51.81 949 ASP A C 1
ATOM 7356 O O . ASP A 1 949 ? 38.856 -29.825 8.551 1.00 51.81 949 ASP A O 1
ATOM 7360 N N . GLY A 1 950 ? 36.882 -29.883 9.612 1.00 57.16 950 GLY A N 1
ATOM 7361 C CA . GLY A 1 950 ? 36.185 -29.065 8.613 1.00 57.16 950 GLY A CA 1
ATOM 7362 C C . GLY A 1 950 ? 36.654 -27.607 8.614 1.00 57.16 950 GLY A C 1
ATOM 7363 O O . GLY A 1 950 ? 36.791 -26.999 7.554 1.00 57.16 950 GLY A O 1
ATOM 7364 N N . ARG A 1 951 ? 36.986 -27.068 9.798 1.00 58.41 951 ARG A N 1
ATOM 7365 C CA . ARG A 1 951 ? 37.528 -25.708 9.965 1.00 58.41 951 ARG A CA 1
ATOM 7366 C C . ARG A 1 951 ? 38.920 -25.562 9.351 1.00 58.41 951 ARG A C 1
ATOM 7368 O O . ARG A 1 951 ? 39.132 -24.630 8.581 1.00 58.41 951 ARG A O 1
ATOM 7375 N N . LYS A 1 952 ? 39.817 -26.527 9.602 1.00 59.06 952 LYS A N 1
ATOM 7376 C CA . LYS A 1 952 ? 41.193 -26.571 9.062 1.00 59.06 952 LYS A CA 1
ATOM 7377 C C . LYS A 1 952 ? 41.277 -26.568 7.531 1.00 59.06 952 LYS A C 1
ATOM 7379 O O . LYS A 1 952 ? 42.320 -26.220 6.993 1.00 59.06 952 LYS A O 1
ATOM 7384 N N . ARG A 1 953 ? 40.212 -26.975 6.831 1.00 58.06 953 ARG A N 1
ATOM 7385 C CA . ARG A 1 953 ? 40.175 -27.051 5.359 1.00 58.06 953 ARG A CA 1
ATOM 7386 C C . ARG A 1 953 ? 39.670 -25.780 4.672 1.00 58.06 953 ARG A C 1
ATOM 7388 O O . ARG A 1 953 ? 39.853 -25.667 3.465 1.00 58.06 953 ARG A O 1
ATOM 7395 N N . ILE A 1 954 ? 38.989 -24.882 5.390 1.00 64.38 954 ILE A N 1
ATOM 7396 C CA . ILE A 1 954 ? 38.230 -23.767 4.787 1.00 64.38 954 ILE A CA 1
ATOM 7397 C C . ILE A 1 954 ? 38.705 -22.402 5.286 1.00 64.38 954 ILE A C 1
ATOM 7399 O O . ILE A 1 954 ? 38.748 -21.459 4.506 1.00 64.38 954 ILE A O 1
ATOM 7403 N N . VAL A 1 955 ? 39.011 -22.268 6.575 1.00 69.69 955 VAL A N 1
ATOM 7404 C CA . VAL A 1 955 ? 39.391 -20.979 7.165 1.00 69.69 955 VAL A CA 1
ATOM 7405 C C . VAL A 1 955 ? 40.886 -20.758 6.973 1.00 69.69 955 VAL A C 1
ATOM 7407 O O . VAL A 1 955 ? 41.671 -21.700 7.079 1.00 69.69 955 VAL A O 1
ATOM 7410 N N . ASP A 1 956 ? 41.267 -19.510 6.710 1.00 73.81 956 ASP A N 1
ATOM 7411 C CA . ASP A 1 956 ? 42.660 -19.087 6.606 1.00 73.81 956 ASP A CA 1
ATOM 7412 C C . ASP A 1 956 ? 43.456 -19.583 7.837 1.00 73.81 956 ASP A C 1
ATOM 7414 O O . ASP A 1 956 ? 43.034 -19.345 8.978 1.00 73.81 956 ASP A O 1
ATOM 7418 N N . PRO A 1 957 ? 44.593 -20.279 7.646 1.00 71.56 957 PRO A N 1
ATOM 7419 C CA . PRO A 1 957 ? 45.400 -20.800 8.746 1.00 71.56 957 PRO A CA 1
ATOM 7420 C C . PRO A 1 957 ? 45.796 -19.737 9.779 1.00 71.56 957 PRO A C 1
ATOM 7422 O O . PRO A 1 957 ? 45.814 -20.026 10.974 1.00 71.56 957 PRO A O 1
ATOM 7425 N N . ALA A 1 958 ? 46.061 -18.499 9.355 1.00 73.19 958 ALA A N 1
ATOM 7426 C CA . ALA A 1 958 ? 46.386 -17.402 10.262 1.00 73.19 958 ALA A CA 1
ATOM 7427 C C . ALA A 1 958 ? 45.184 -16.988 11.123 1.00 73.19 958 ALA A C 1
ATOM 7429 O O . ALA A 1 958 ? 45.354 -16.628 12.288 1.00 73.19 958 ALA A O 1
ATOM 7430 N N . VAL A 1 959 ? 43.968 -17.079 10.575 1.00 79.62 959 VAL A N 1
ATOM 7431 C CA . VAL A 1 959 ? 42.725 -16.835 11.316 1.00 79.62 959 VAL A CA 1
ATOM 7432 C C . VAL A 1 959 ? 42.489 -17.963 12.313 1.00 79.62 959 VAL A C 1
ATOM 7434 O O . VAL A 1 959 ? 42.350 -17.685 13.496 1.00 79.62 959 VAL A O 1
ATOM 7437 N N . LEU A 1 960 ? 42.565 -19.226 11.880 1.00 76.88 960 LEU A N 1
ATOM 7438 C CA . LEU A 1 960 ? 42.385 -20.389 12.760 1.00 76.88 960 LEU A CA 1
ATOM 7439 C C . LEU A 1 960 ? 43.344 -20.417 13.949 1.00 76.88 960 LEU A C 1
ATOM 7441 O O . LEU A 1 960 ? 42.950 -20.835 15.033 1.00 76.88 960 LEU A O 1
ATOM 7445 N N . MET A 1 961 ? 44.597 -20.003 13.747 1.00 76.38 961 MET A N 1
ATOM 7446 C CA . MET A 1 961 ? 45.603 -19.983 14.811 1.00 76.38 961 MET A CA 1
ATOM 7447 C C . MET A 1 961 ? 45.419 -18.833 15.807 1.00 76.38 961 MET A C 1
ATOM 7449 O O . MET A 1 961 ? 45.998 -18.887 16.886 1.00 76.38 961 MET A O 1
ATOM 7453 N N . THR A 1 962 ? 44.661 -17.787 15.458 1.00 82.06 962 THR A N 1
ATOM 7454 C CA . THR A 1 962 ? 44.556 -16.554 16.263 1.00 82.06 962 THR A CA 1
ATOM 7455 C C . THR A 1 962 ? 43.131 -16.203 16.686 1.00 82.06 962 THR A C 1
ATOM 7457 O O . THR A 1 962 ? 42.920 -15.152 17.279 1.00 82.06 962 THR A O 1
ATOM 7460 N N . SER A 1 963 ? 42.146 -17.054 16.390 1.00 83.44 963 SER A N 1
ATOM 7461 C CA . SER A 1 963 ? 40.731 -16.806 16.673 1.00 83.44 963 SER A CA 1
ATOM 7462 C C . SER A 1 963 ? 40.162 -17.742 17.741 1.00 83.44 963 SER A C 1
ATOM 7464 O O . SER A 1 963 ? 40.452 -18.939 17.726 1.00 83.44 963 SER A O 1
ATOM 7466 N N . SER A 1 964 ? 39.270 -17.234 18.590 1.00 84.81 964 SER A N 1
ATOM 7467 C CA . SER A 1 964 ? 38.421 -18.034 19.465 1.00 84.81 964 SER A CA 1
ATOM 7468 C C . SER A 1 964 ? 37.253 -18.635 18.693 1.00 84.81 964 SER A C 1
ATOM 7470 O O . SER A 1 964 ? 36.795 -18.120 17.663 1.00 84.81 964 SER A O 1
ATOM 7472 N N . GLN A 1 965 ? 36.751 -19.755 19.200 1.00 77.25 965 GLN A N 1
ATOM 7473 C CA . GLN A 1 965 ? 35.711 -20.506 18.521 1.00 77.25 965 GLN A CA 1
ATOM 7474 C C . GLN A 1 965 ? 34.374 -19.754 18.503 1.00 77.25 965 GLN A C 1
ATOM 7476 O O . GLN A 1 965 ? 33.610 -19.821 17.533 1.00 77.25 965 GLN A O 1
ATOM 7481 N N . GLU A 1 966 ? 34.112 -19.021 19.573 1.00 78.19 966 GLU A N 1
ATOM 7482 C CA . GLU A 1 966 ? 32.938 -18.199 19.793 1.00 78.19 966 GLU A CA 1
ATOM 7483 C C . GLU A 1 966 ? 32.961 -16.979 18.863 1.00 78.19 966 GLU A C 1
ATOM 7485 O O . GLU A 1 966 ? 31.960 -16.707 18.196 1.00 78.19 966 GLU A O 1
ATOM 7490 N N . SER A 1 967 ? 34.117 -16.310 18.725 1.00 85.12 967 SER A N 1
ATOM 7491 C CA . SER A 1 967 ? 34.291 -15.171 17.811 1.00 85.12 967 SER A CA 1
ATOM 7492 C C . SER A 1 967 ? 34.044 -15.576 16.352 1.00 85.12 967 SER A C 1
ATOM 7494 O O . SER A 1 967 ? 33.260 -14.935 15.644 1.00 85.12 967 SER A O 1
ATOM 7496 N N . LEU A 1 968 ? 34.618 -16.704 15.911 1.00 81.88 968 LEU A N 1
ATOM 7497 C CA . LEU A 1 968 ? 34.387 -17.231 14.562 1.00 81.88 968 LEU A CA 1
ATOM 7498 C C . LEU A 1 968 ? 32.920 -17.585 14.306 1.00 81.88 968 LEU A C 1
ATOM 7500 O O . LEU A 1 968 ? 32.401 -17.305 13.225 1.00 81.88 968 LEU A O 1
ATOM 7504 N N . SER A 1 969 ? 32.238 -18.189 15.281 1.00 80.19 969 SER A N 1
ATOM 7505 C CA . SER A 1 969 ? 30.828 -18.576 15.148 1.00 80.19 969 SER A CA 1
ATOM 7506 C C . SER A 1 969 ? 29.925 -17.363 14.894 1.00 80.19 969 SER A C 1
ATOM 7508 O O . SER A 1 969 ? 29.060 -17.392 14.011 1.00 80.19 969 SER A O 1
ATOM 7510 N N . ILE A 1 970 ? 30.173 -16.262 15.613 1.00 82.56 970 ILE A N 1
ATOM 7511 C CA . ILE A 1 970 ? 29.439 -15.003 15.447 1.00 82.56 970 ILE A CA 1
ATOM 7512 C C . ILE A 1 970 ? 29.662 -14.443 14.035 1.00 82.56 970 ILE A C 1
ATOM 7514 O O . ILE A 1 970 ? 28.687 -14.139 13.338 1.00 82.56 970 ILE A O 1
ATOM 7518 N N . ILE A 1 971 ? 30.917 -14.376 13.568 1.00 86.25 971 ILE A N 1
ATOM 7519 C CA . ILE A 1 971 ? 31.220 -13.822 12.239 1.00 86.25 971 ILE A CA 1
ATOM 7520 C C . ILE A 1 971 ? 30.673 -14.689 11.104 1.00 86.25 971 ILE A C 1
ATOM 7522 O O . ILE A 1 971 ? 30.142 -14.172 10.120 1.00 86.25 971 ILE A O 1
ATOM 7526 N N . VAL A 1 972 ? 30.717 -16.010 11.238 1.00 80.00 972 VAL A N 1
ATOM 7527 C CA . VAL A 1 972 ? 30.121 -16.922 10.254 1.00 80.00 972 VAL A CA 1
ATOM 7528 C C . VAL A 1 972 ? 28.601 -16.742 10.186 1.00 80.00 972 VAL A C 1
ATOM 7530 O O . VAL A 1 972 ? 28.023 -16.686 9.096 1.00 80.00 972 VAL A O 1
ATOM 7533 N N . SER A 1 973 ? 27.947 -16.585 11.340 1.00 82.06 973 SER A N 1
ATOM 7534 C CA . SER A 1 973 ? 26.503 -16.352 11.420 1.00 82.06 973 SER A CA 1
ATOM 7535 C C . SER A 1 973 ? 26.085 -15.054 10.725 1.00 82.06 973 SER A C 1
ATOM 7537 O O . SER A 1 973 ? 25.164 -15.070 9.900 1.00 82.06 973 SER A O 1
ATOM 7539 N N . ILE A 1 974 ? 26.776 -13.940 11.000 1.00 88.06 974 ILE A N 1
ATOM 7540 C CA . ILE A 1 974 ? 26.461 -12.651 10.369 1.00 88.06 974 ILE A CA 1
ATOM 7541 C C . ILE A 1 974 ? 26.810 -12.656 8.874 1.00 88.06 974 ILE A C 1
ATOM 7543 O O . ILE A 1 974 ? 26.007 -12.189 8.071 1.00 88.06 974 ILE A O 1
ATOM 7547 N N . THR A 1 975 ? 27.913 -13.297 8.467 1.00 85.81 975 THR A N 1
ATOM 7548 C CA . THR A 1 975 ? 28.293 -13.456 7.049 1.00 85.81 975 THR A CA 1
ATOM 7549 C C . THR A 1 975 ? 27.194 -14.160 6.251 1.00 85.81 975 THR A C 1
ATOM 7551 O O . THR A 1 975 ? 26.835 -13.721 5.156 1.00 85.81 975 THR A O 1
ATOM 7554 N N . ARG A 1 976 ? 26.589 -15.214 6.817 1.00 79.62 976 ARG A N 1
ATOM 7555 C CA . ARG A 1 976 ? 25.456 -15.923 6.200 1.00 79.62 976 ARG A CA 1
ATOM 7556 C C . ARG A 1 976 ? 24.234 -15.020 6.026 1.00 79.62 976 ARG A C 1
ATOM 7558 O O . ARG A 1 976 ? 23.575 -15.081 4.993 1.00 79.62 976 ARG A O 1
ATOM 7565 N N . LYS A 1 977 ? 23.924 -14.189 7.025 1.00 82.44 977 LYS A N 1
ATOM 7566 C CA . LYS A 1 977 ? 22.797 -13.248 6.951 1.00 82.44 977 LYS A CA 1
ATOM 7567 C C . LYS A 1 977 ? 23.051 -12.155 5.905 1.00 82.44 977 LYS A C 1
ATOM 7569 O O . LYS A 1 977 ? 22.158 -11.863 5.116 1.00 82.44 977 LYS A O 1
ATOM 7574 N N . CYS A 1 978 ? 24.269 -11.611 5.835 1.00 85.25 978 CYS A N 1
ATOM 7575 C CA . CYS A 1 978 ? 24.645 -10.594 4.845 1.00 85.25 978 CYS A CA 1
ATOM 7576 C C . CYS A 1 978 ? 24.626 -11.130 3.406 1.00 85.25 978 CYS A C 1
ATOM 7578 O O . CYS A 1 978 ? 24.173 -10.448 2.494 1.00 85.25 978 CYS A O 1
ATOM 7580 N N . THR A 1 979 ? 25.067 -12.373 3.196 1.00 79.38 979 THR A N 1
ATOM 7581 C CA . THR A 1 979 ? 25.118 -13.015 1.867 1.00 79.38 979 THR A CA 1
ATOM 7582 C C . THR A 1 979 ? 23.793 -13.656 1.435 1.00 79.38 979 THR A C 1
ATOM 7584 O O . THR A 1 979 ? 23.746 -14.356 0.419 1.00 79.38 979 THR A O 1
ATOM 7587 N N . CYS A 1 980 ? 22.696 -13.402 2.161 1.00 75.12 980 CYS A N 1
ATOM 7588 C CA . CYS A 1 980 ? 21.374 -13.908 1.806 1.00 75.12 980 CYS A CA 1
ATOM 7589 C C . CYS A 1 980 ? 20.954 -13.399 0.409 1.00 75.12 980 CYS A C 1
ATOM 7591 O O . CYS A 1 980 ? 21.074 -12.202 0.131 1.00 75.12 980 CYS A O 1
ATOM 7593 N N . PRO A 1 981 ? 20.465 -14.265 -0.500 1.00 66.56 981 PRO A N 1
ATOM 7594 C CA . PRO A 1 981 ? 20.015 -13.835 -1.824 1.00 66.56 981 PRO A CA 1
ATOM 7595 C C . PRO A 1 981 ? 18.760 -12.951 -1.775 1.00 66.56 981 PRO A C 1
ATOM 7597 O O . PRO A 1 981 ? 18.551 -12.181 -2.707 1.00 66.56 981 PRO A O 1
ATOM 7600 N N . GLU A 1 982 ? 17.974 -13.025 -0.697 1.00 71.25 982 GLU A N 1
ATOM 7601 C CA . GLU A 1 982 ? 16.800 -12.181 -0.460 1.00 71.25 982 GLU A CA 1
ATOM 7602 C C . GLU A 1 982 ? 17.214 -10.886 0.276 1.00 71.25 982 GLU A C 1
ATOM 7604 O O . GLU A 1 982 ? 17.650 -10.968 1.430 1.00 71.25 982 GLU A O 1
ATOM 7609 N N . PRO A 1 983 ? 17.084 -9.688 -0.332 1.00 72.56 983 PRO A N 1
ATOM 7610 C CA . PRO A 1 983 ? 17.506 -8.432 0.296 1.00 72.56 983 PRO A CA 1
ATOM 7611 C C . PRO A 1 983 ? 16.773 -8.107 1.604 1.00 72.56 983 PRO A C 1
ATOM 7613 O O . PRO A 1 983 ? 17.378 -7.585 2.532 1.00 72.56 983 PRO A O 1
ATOM 7616 N N . SER A 1 984 ? 15.490 -8.467 1.724 1.00 69.69 984 SER A N 1
ATOM 7617 C CA . SER A 1 984 ? 14.675 -8.204 2.923 1.00 69.69 984 SER A CA 1
ATOM 7618 C C . SER A 1 984 ? 15.085 -9.017 4.151 1.00 69.69 984 SER A C 1
ATOM 7620 O O . SER A 1 984 ? 14.663 -8.709 5.261 1.00 69.69 984 SER A O 1
ATOM 7622 N N . SER A 1 985 ? 15.869 -10.079 3.962 1.00 75.06 985 SER A N 1
ATOM 7623 C CA . SER A 1 985 ? 16.383 -10.919 5.047 1.00 75.06 985 SER A CA 1
ATOM 7624 C C . SER A 1 985 ? 17.804 -10.540 5.469 1.00 75.06 985 SER A C 1
ATOM 7626 O O . SER A 1 985 ? 18.367 -11.186 6.357 1.00 75.06 985 SER A O 1
ATOM 7628 N N . ARG A 1 986 ? 18.403 -9.530 4.825 1.00 86.62 986 ARG A N 1
ATOM 7629 C CA . ARG A 1 986 ? 19.737 -9.030 5.163 1.00 86.62 986 ARG A CA 1
ATOM 7630 C C . ARG A 1 986 ? 19.660 -8.099 6.382 1.00 86.62 986 ARG A C 1
ATOM 7632 O O . ARG A 1 986 ? 18.675 -7.378 6.532 1.00 86.62 986 ARG A O 1
ATOM 7639 N N . PRO A 1 987 ? 20.671 -8.122 7.265 1.00 87.25 987 PRO A N 1
ATOM 7640 C CA . PRO A 1 987 ? 20.716 -7.270 8.451 1.00 87.25 987 PRO A CA 1
ATOM 7641 C C . PRO A 1 987 ? 20.976 -5.803 8.080 1.00 87.25 987 PRO A C 1
ATOM 7643 O O . PRO A 1 987 ? 21.518 -5.514 7.012 1.00 87.25 987 PRO A O 1
ATOM 7646 N N . SER A 1 988 ? 20.645 -4.872 8.976 1.00 86.69 988 SER A N 1
ATOM 7647 C CA . SER A 1 988 ? 21.072 -3.477 8.826 1.00 86.69 988 SER A CA 1
ATOM 7648 C C . SER A 1 988 ? 22.574 -3.333 9.123 1.00 86.69 988 SER A C 1
ATOM 7650 O O . SER A 1 988 ? 23.166 -4.176 9.798 1.00 86.69 988 SER A O 1
ATOM 7652 N N . PHE A 1 989 ? 23.222 -2.255 8.664 1.00 85.69 989 PHE A N 1
ATOM 7653 C CA . PHE A 1 989 ? 24.630 -2.011 9.019 1.00 85.69 989 PHE A CA 1
ATOM 7654 C C . PHE A 1 989 ? 24.840 -1.737 10.516 1.00 85.69 989 PHE A C 1
ATOM 7656 O O . PHE A 1 989 ? 25.938 -1.964 11.016 1.00 85.69 989 PHE A O 1
ATOM 7663 N N . GLU A 1 990 ? 23.802 -1.300 11.234 1.00 84.12 990 GLU A N 1
ATOM 7664 C CA . GLU A 1 990 ? 23.816 -1.199 12.698 1.00 84.12 990 GLU A CA 1
ATOM 7665 C C . GLU A 1 990 ? 23.916 -2.592 13.340 1.00 84.12 990 GLU A C 1
ATOM 7667 O O . GLU A 1 990 ? 24.804 -2.834 14.156 1.00 84.12 990 GLU A O 1
ATOM 7672 N N . ASP A 1 991 ? 23.103 -3.547 12.874 1.00 85.19 991 ASP A N 1
ATOM 7673 C CA . ASP A 1 991 ? 23.171 -4.945 13.315 1.00 85.19 991 ASP A CA 1
ATOM 7674 C C . ASP A 1 991 ? 24.523 -5.587 12.967 1.00 85.19 991 ASP A C 1
ATOM 7676 O O . ASP A 1 991 ? 25.105 -6.313 13.776 1.00 85.19 991 ASP A O 1
ATOM 7680 N N . VAL A 1 992 ? 25.043 -5.336 11.760 1.00 90.50 992 VAL A N 1
ATOM 7681 C CA . VAL A 1 992 ? 26.356 -5.841 11.326 1.00 90.50 992 VAL A CA 1
ATOM 7682 C C . VAL A 1 992 ? 27.467 -5.291 12.217 1.00 90.50 992 VAL A C 1
ATOM 7684 O O . VAL A 1 992 ? 28.305 -6.063 12.685 1.00 90.50 992 VAL A O 1
ATOM 7687 N N . LEU A 1 993 ? 27.460 -3.982 12.486 1.00 89.62 993 LEU A N 1
ATOM 7688 C CA . LEU A 1 993 ? 28.445 -3.329 13.344 1.00 89.62 993 LEU A CA 1
ATOM 7689 C C . LEU A 1 993 ? 28.393 -3.879 14.773 1.00 89.62 993 LEU A C 1
ATOM 7691 O O . LEU A 1 993 ? 29.441 -4.204 15.331 1.00 89.62 993 LEU A O 1
ATOM 7695 N N . TRP A 1 994 ? 27.192 -4.057 15.328 1.00 90.31 994 TRP A N 1
ATOM 7696 C CA . TRP A 1 994 ? 27.003 -4.638 16.656 1.00 90.31 994 TRP A CA 1
ATOM 7697 C C . TRP A 1 994 ? 27.579 -6.058 16.743 1.00 90.31 994 TRP A C 1
ATOM 7699 O O . TRP A 1 994 ? 28.341 -6.369 17.657 1.00 90.31 994 TRP A O 1
ATOM 7709 N N . ASN A 1 995 ? 27.291 -6.914 15.754 1.00 91.19 995 ASN A N 1
ATOM 7710 C CA . ASN A 1 995 ? 27.798 -8.292 15.729 1.00 91.19 995 ASN A CA 1
ATOM 7711 C C . ASN A 1 995 ? 29.328 -8.349 15.576 1.00 91.19 995 ASN A C 1
ATOM 7713 O O . ASN A 1 995 ? 29.968 -9.205 16.186 1.00 91.19 995 ASN A O 1
ATOM 7717 N N . LEU A 1 996 ? 29.926 -7.441 14.797 1.00 91.75 996 LEU A N 1
ATOM 7718 C CA . LEU A 1 996 ? 31.382 -7.338 14.660 1.00 91.75 996 LEU A CA 1
ATOM 7719 C C . LEU A 1 996 ? 32.054 -6.890 15.963 1.00 91.75 996 LEU A C 1
ATOM 7721 O O . LEU A 1 996 ? 33.047 -7.485 16.377 1.00 91.75 996 LEU A O 1
ATOM 7725 N N . GLN A 1 997 ? 31.503 -5.870 16.624 1.00 91.38 997 GLN A N 1
ATOM 7726 C CA . GLN A 1 997 ? 32.002 -5.386 17.913 1.00 91.38 997 GLN A CA 1
ATOM 7727 C C . GLN A 1 997 ? 31.891 -6.462 18.993 1.00 91.38 997 GLN A C 1
ATOM 7729 O O . GLN A 1 997 ? 32.840 -6.680 19.744 1.00 91.38 997 GLN A O 1
ATOM 7734 N N . TYR A 1 998 ? 30.770 -7.184 19.021 1.00 89.62 998 TYR A N 1
ATOM 7735 C CA . TYR A 1 998 ? 30.571 -8.299 19.937 1.00 89.62 998 TYR A CA 1
ATOM 7736 C C . TYR A 1 998 ? 31.578 -9.432 19.684 1.00 89.62 998 TYR A C 1
ATOM 7738 O O . TYR A 1 998 ? 32.214 -9.914 20.619 1.00 89.62 998 TYR A O 1
ATOM 7746 N N . ALA A 1 999 ? 31.817 -9.807 18.423 1.00 87.94 999 ALA A N 1
ATOM 7747 C CA . ALA A 1 999 ? 32.828 -10.809 18.078 1.00 87.94 999 ALA A CA 1
ATOM 7748 C C . ALA A 1 999 ? 34.259 -10.381 18.455 1.00 87.94 999 ALA A C 1
ATOM 7750 O O . ALA A 1 999 ? 35.060 -11.227 18.862 1.00 87.94 999 ALA A O 1
ATOM 7751 N N . ALA A 1 1000 ? 34.584 -9.089 18.340 1.00 89.06 1000 ALA A N 1
ATOM 7752 C CA . ALA A 1 1000 ? 35.873 -8.538 18.757 1.00 89.06 1000 ALA A CA 1
ATOM 7753 C C . ALA A 1 1000 ? 36.033 -8.519 20.281 1.00 89.06 1000 ALA A C 1
ATOM 7755 O O . ALA A 1 1000 ? 37.106 -8.845 20.780 1.00 89.06 1000 ALA A O 1
ATOM 7756 N N . GLN A 1 1001 ? 34.967 -8.210 21.024 1.00 89.25 1001 GLN A N 1
ATOM 7757 C CA . GLN A 1 1001 ? 34.967 -8.294 22.483 1.00 89.25 1001 GLN A CA 1
ATOM 7758 C C . GLN A 1 1001 ? 35.212 -9.733 22.953 1.00 89.25 1001 GLN A C 1
ATOM 7760 O O . GLN A 1 1001 ? 36.086 -9.963 23.783 1.00 89.25 1001 GLN A O 1
ATOM 7765 N N . VAL A 1 1002 ? 34.495 -10.699 22.371 1.00 87.25 1002 VAL A N 1
ATOM 7766 C CA . VAL A 1 1002 ? 34.663 -12.131 22.664 1.00 87.25 1002 VAL A CA 1
ATOM 7767 C C . VAL A 1 1002 ? 36.079 -12.614 22.327 1.00 87.25 1002 VAL A C 1
ATOM 7769 O O . VAL A 1 1002 ? 36.653 -13.406 23.071 1.00 87.25 1002 VAL A O 1
ATOM 7772 N N . GLN A 1 1003 ? 36.670 -12.122 21.234 1.00 88.94 1003 GLN A N 1
ATOM 7773 C CA . GLN A 1 1003 ? 38.059 -12.429 20.891 1.00 88.94 1003 GLN A CA 1
ATOM 7774 C C . GLN A 1 1003 ? 39.048 -11.848 21.909 1.00 88.94 1003 GLN A C 1
ATOM 7776 O O . GLN A 1 1003 ? 39.970 -12.539 22.325 1.00 88.94 1003 GLN A O 1
ATOM 7781 N N . ALA A 1 1004 ? 38.848 -10.598 22.332 1.00 85.38 1004 ALA A N 1
ATOM 7782 C CA . ALA A 1 1004 ? 39.731 -9.931 23.283 1.00 85.38 1004 ALA A CA 1
ATOM 7783 C C . ALA A 1 1004 ? 39.752 -10.627 24.653 1.00 85.38 1004 ALA A C 1
ATOM 7785 O O . ALA A 1 1004 ? 40.804 -10.686 25.286 1.00 85.38 1004 ALA A O 1
ATOM 7786 N N . THR A 1 1005 ? 38.616 -11.178 25.099 1.00 84.88 1005 THR A N 1
ATOM 7787 C CA . THR A 1 1005 ? 38.547 -11.992 26.323 1.00 84.88 1005 THR A CA 1
ATOM 7788 C C . THR A 1 1005 ? 39.372 -13.273 26.182 1.00 84.88 1005 THR A C 1
ATOM 7790 O O . THR A 1 1005 ? 40.215 -13.546 27.028 1.00 84.88 1005 THR A O 1
ATOM 7793 N N . ALA A 1 1006 ? 39.226 -13.997 25.069 1.00 81.56 1006 ALA A N 1
ATOM 7794 C CA . ALA A 1 1006 ? 39.997 -15.216 24.818 1.00 81.56 1006 ALA A CA 1
ATOM 7795 C C . ALA A 1 1006 ? 41.516 -14.962 24.696 1.00 81.56 1006 ALA A C 1
ATOM 7797 O O . ALA A 1 1006 ? 42.320 -15.752 25.188 1.00 81.56 1006 ALA A O 1
ATOM 7798 N N . ASP A 1 1007 ? 41.919 -13.847 24.077 1.00 81.06 1007 ASP A N 1
ATOM 7799 C CA . ASP A 1 1007 ? 43.328 -13.444 23.967 1.00 81.06 1007 ASP A CA 1
ATOM 7800 C C . ASP A 1 1007 ? 43.937 -13.073 25.337 1.00 81.06 1007 ASP A C 1
ATOM 7802 O O . ASP A 1 1007 ? 45.147 -13.211 25.539 1.00 81.06 1007 ASP A O 1
ATOM 7806 N N . ALA A 1 1008 ? 43.121 -12.572 26.274 1.00 78.50 1008 ALA A N 1
ATOM 7807 C CA . ALA A 1 1008 ? 43.542 -12.269 27.640 1.00 78.50 1008 ALA A CA 1
ATOM 7808 C C . ALA A 1 1008 ? 43.739 -13.551 28.467 1.00 78.50 1008 ALA A C 1
ATOM 7810 O O . ALA A 1 1008 ? 44.767 -13.677 29.133 1.00 78.50 1008 ALA A O 1
ATOM 7811 N N . ASP A 1 1009 ? 42.823 -14.515 28.339 1.00 72.69 1009 ASP A N 1
ATOM 7812 C CA . ASP A 1 1009 ? 42.883 -15.807 29.035 1.00 72.69 1009 ASP A CA 1
ATOM 7813 C C . ASP A 1 1009 ? 44.101 -16.645 28.584 1.00 72.69 1009 ASP A C 1
ATOM 7815 O O . ASP A 1 1009 ? 44.819 -17.220 29.404 1.00 72.69 1009 ASP A O 1
ATOM 7819 N N . GLN A 1 1010 ? 44.431 -16.628 27.284 1.00 63.69 1010 GLN A N 1
ATOM 7820 C CA . GLN A 1 1010 ? 45.641 -17.283 26.761 1.00 63.69 1010 GLN A CA 1
ATOM 7821 C C . GLN A 1 1010 ? 46.947 -16.635 27.247 1.00 63.69 1010 GLN A C 1
ATOM 7823 O O . GLN A 1 1010 ? 47.968 -17.315 27.366 1.00 63.69 1010 GLN A O 1
ATOM 7828 N N . LYS A 1 1011 ? 46.948 -15.323 27.528 1.00 60.50 1011 LYS A N 1
ATOM 7829 C CA . LYS A 1 1011 ? 48.122 -14.640 28.093 1.00 60.50 1011 LYS A CA 1
ATOM 7830 C C . LYS A 1 1011 ? 48.329 -14.998 29.560 1.00 60.50 1011 LYS A C 1
ATOM 7832 O O . LYS A 1 1011 ? 49.483 -15.189 29.937 1.00 60.50 1011 LYS A O 1
ATOM 7837 N N . SER A 1 1012 ? 47.261 -15.136 30.353 1.00 55.16 1012 SER A N 1
ATOM 7838 C CA . SER A 1 1012 ? 47.369 -15.574 31.753 1.00 55.16 1012 SER A CA 1
ATOM 7839 C C . SER A 1 1012 ? 47.928 -16.992 31.886 1.00 55.16 1012 SER A C 1
ATOM 7841 O O . SER A 1 1012 ? 48.816 -17.191 32.713 1.00 55.16 1012 SER A O 1
ATOM 7843 N N . ASP A 1 1013 ? 47.514 -17.921 31.017 1.00 51.22 1013 ASP A N 1
ATOM 7844 C CA . ASP A 1 1013 ? 47.999 -19.314 31.005 1.00 51.22 1013 ASP A CA 1
ATOM 7845 C C . ASP A 1 1013 ? 49.462 -19.450 30.537 1.00 51.22 1013 ASP A C 1
ATOM 7847 O O . ASP A 1 1013 ? 50.123 -20.440 30.833 1.00 51.22 1013 ASP A O 1
ATOM 7851 N N . SER A 1 1014 ? 50.002 -18.459 29.816 1.00 50.41 1014 SER A N 1
ATOM 7852 C CA . SER A 1 1014 ? 51.417 -18.432 29.394 1.00 50.41 1014 SER A CA 1
ATOM 7853 C C . SER A 1 1014 ? 52.378 -17.843 30.439 1.00 50.41 1014 SER A C 1
ATOM 7855 O O . SER A 1 1014 ? 53.595 -17.905 30.266 1.00 50.41 1014 SER A O 1
ATOM 7857 N N . THR A 1 1015 ? 51.833 -17.245 31.505 1.00 47.81 1015 THR A N 1
ATOM 7858 C CA . THR A 1 1015 ? 52.583 -16.635 32.621 1.00 47.81 1015 THR A CA 1
ATOM 7859 C C . THR A 1 1015 ? 52.505 -17.431 33.930 1.00 47.81 1015 THR A C 1
ATOM 7861 O O . THR A 1 1015 ? 53.068 -16.994 34.935 1.00 47.81 1015 THR A O 1
ATOM 7864 N N . SER A 1 1016 ? 51.841 -18.590 33.911 1.00 38.00 1016 SER A N 1
ATOM 7865 C CA . SER A 1 1016 ? 51.882 -19.641 34.941 1.00 38.00 1016 SER A CA 1
ATOM 7866 C C . SER A 1 1016 ? 52.731 -20.809 34.466 1.00 38.00 1016 SER A C 1
ATOM 7868 O O . SER A 1 1016 ? 53.491 -21.358 35.293 1.00 38.00 1016 SER A O 1
#

Radius of gyration: 41.42 Å; chains: 1; bounding box: 102×67×120 Å

Organism: Gossypium barbadense (NCBI:txid3634)

Secondary structure (DSSP, 8-state):
-B-STTTTHHHHHHHHHHHTT---EEE-S-HHHHHHHHHHHHHHHS---EEE---TT-HHHHHHHHHHH---SEEEE--B------GGGS-HHHHHHHHIIIIIHHHHHHHHHHHHHHT-SS---EEEEEE--GGGTS--TT-HHHHHHHHHHHHHHHHHHHHHGGGTEEEEEEE---EESHHHHHHHHHS-HHHHHHHTTS--EEHHHHHHHHHHHHHHT-SEEESSHHHHHHHHHHH-SPSPSSHHHHHHHHHHHHHHHHHHHHHHHHHHHTTT---S---------------S--SSHHHHHHHHHHHHHHHHHTT--GGGGGGSS--S-GGGPPP-SSEEEEEETTEEEEEEEE-------TT--SS--TTTS--TT--HHHHHHHHTT-TT--EEEEESS--EEEPPGGGGG-TT-SEEE--SSEEEEPPPGGGGG-TT--EEE--SSEE-SPPPGGGGG-TT--EEE--SS--EEPPPGGGGG-TT--EEE--SSEEEEPPPP-TT-TT--EEE--SSEE-SPPPPPPTT--EEE--SS--EEE--GGGGG-TT--EEE--SSEEESPPPGGGTS-TT--EEE--SS--EEE--TT----TT--EEE--SSEEEEEPPGGGSTTSTT-EEE-TTSEEE----S---------------------SSSHHHHHHHH-SSS-SSS--S--S-PPPPEEPPHHHHHHTTGGG-GGGEEEEETTEEEEEEE-TTS-EEEEEEEEEETTS-HHHHHHHHHHHTT---TTB--EEEEEEE--SSS-TTEEEEEEEEE--TT-BGGGGGSTT-GGGPPPHHHHHHHHHHHHHHHHHHHHSSSS--------GGGEEE-TT--EEE-STTHHHH-TTGGGTS--SS-S--TTSTTT--HHHHHHHHHHHHHH----S-S-------TTHHHHHHHHHHHHHHHTTSTTSHHHHHTTS-HHHHHH--HHHHHHHHHHHHHHT-SSGGGSPPHHHHHHHHHHHHHHHHHHHHHHHHHT--

Foldseek 3Di:
DAFAQLPCLVLLLQLVCLLVPHAAEEEEQDPVVQVVSQVVSCVRRVDGHHYAHDQLLDLVSLLVSLVVSAAAQEAEARWAYADQAAPVPDDPVVLVVRLSGLPVSLVSNCVSRVVSLLPDPDLPAGEYEREAALCLLDPDGRCNSNVVSRVNVLVVQQVVCVVCVVSNYFYAYEHAARADDPSHVVVLVRHDPLRNVVSVVPDHHHSNLSSVQRVVCRVVSARYGYSDPLSVLSCLQRPQGGDDPDPVVVVVSVVCSVVSNVVSVVVVVVVVVSVPDDDDDDDDDDDDDDDDDDDDDDPPPVVQVVVLVLVVVLCVLLVNAPQCCVVVPDPDGPQPDDDDPAWDWHDDPSATAATAGAGDAALDDPPPPQADDPPRAPDNPHDPVSNLVSVLVSQNHAYDADARSQYTEEDDLSNLSNLNYQEDHHESYAYEEADHLSVLSSLNHAYDHHYSYAHAEEDDLSNLSNLNHAYDAHHNYAHEEEDRPSVLNNLNYAEDHHAQYAYEEADEANQSNQNHAYDAHHNYAYAEADHHHHLNYAEAHHEHYAHEEEDDLNLLNSLNYAYDAHHHYAYEEAHNLSNQQRQRHAYEHNEPYQYEEEHDQARDGHPNHAEEEHAQYAYEEEDHPNQDPPDPRHHYHHHNYHHDDDDPDDDDDDDDDGHDDDDDDDPDDDDPPVVVVVVVPPPDPPDDPPPPDDDDDAQADEDEPVQVCVFAVNVDPVFWPDADLQATWGWGAGPVRAIKIKGKGKAFPPDDPVLLVVLQVQVQVDDDPQAFHFNYKYWDPDDDDDPGIIMIMTITHDAPQAFQLVLLDPPDPVRNDAQLLLLQQLLSVLVSQCCQPPVDVVHFWPQVDDRNQWGAHPVRRTHGHSGRSCSNPVPSVVPVVPDDDPDDPVPPVQDIPLQSSLVSLQCSFQPDPDPDDDDDDDDDPPVCVVVVVCVLVCLLPPPQLVDPVSSVVGTDPSHVVQADSVLVVLSSVLSNQSNDSDPVSHDDSVVVSVSSVVSSVVSVVVVVVVVVVVVD